Protein 7RWZ (pdb70)

Nearest PDB structures (foldseek):
  7rwz-assembly1_C  TM=9.671E-01  e=2.612E-45  Staphylococcus aureus
  6qyd-assembly1_1F  TM=5.974E-01  e=3.737E-08  Salasvirus phi29
  8e16-assembly1_I  TM=5.787E-01  e=1.849E-07  Mycobacterium virus Che8
  7bw6-assembly1_D  TM=6.977E-01  e=7.727E-03  Human alphaherpesvirus 3
  6cgr-assembly1_S  TM=7.219E-01  e=1.429E-02  Human alphaherpesvirus 1

B-factor: mean 77.83, std 9.09, range [55.02, 124.98]

Organism: Staphylococcus aureus (NCBI:txid1280)

Solvent-accessible surface area: 55203 Å² total; per-residue (Å²): 228,120,111,133,135,35,83,108,74,120,66,90,74,28,66,103,8,2,26,32,114,150,74,109,104,25,11,5,55,20,4,47,40,22,45,80,126,143,32,96,29,11,95,40,29,82,130,1,113,75,68,5,60,100,73,78,90,113,49,73,142,68,19,97,82,44,96,38,61,140,49,104,4,127,11,104,22,97,12,80,53,41,114,39,70,71,58,108,207,87,31,77,99,76,14,89,108,38,9,21,88,60,1,10,53,75,15,16,49,6,3,4,34,114,33,78,29,53,52,181,17,75,144,98,13,56,84,15,2,6,63,65,25,62,26,108,113,13,60,36,107,41,14,45,77,0,11,79,93,0,11,153,76,4,18,116,55,21,59,203,113,5,8,14,0,10,26,60,98,19,66,85,70,7,65,134,52,0,68,151,94,31,90,43,140,50,17,72,58,25,63,145,19,12,114,14,35,116,52,11,38,18,92,56,0,65,29,4,7,1,0,5,4,28,69,0,2,16,4,18,15,62,10,78,70,40,81,115,131,104,51,95,165,112,35,14,10,49,6,6,3,63,6,13,7,9,12,26,11,7,9,32,1,2,24,12,2,84,36,157,166,175,183,91,152,118,110,67,131,140,30,58,0,68,123,16,6,29,161,102,32,52,154,62,14,88,20,72,66,15,11,118,10,54,10,80,134,86,10,85,78,41,113,118,161,35,26,77,74,76,27,65,94,177,108,107,139,39,132,95,160,109,71,87,40,120,26,26,88,106,60,63,88,136,27,89,58,9,91,27,66,83,32,95,4,73,3,78,8,27,4,17,59,84,2,74,139,52,28,139,45,67,21,94,57,18,16,93,27,0,14,107,4,4,30,4,25,19,3,34,92,9,0,21,20,106,80,35,126,100,48,39,76,78,1,1,6,42,48,71,61,19,96,67,15,128,6,103,70,45,59,64,0,2,69,68,0,19,52,83,22,47,119,66,33,80,87,84,3,5,0,7,1,73,54,39,18,16,20,132,18,5,50,95,62,2,76,68,59,97,27,48,19,94,48,85,22,93,156,29,16,52,46,56,30,28,65,21,47,37,1,77,76,4,9,2,0,2,5,82,63,1,2,7,6,39,32,33,100,64,122,87,86,80,90,62,115,200,145,11,55,52,53,50,29,24,12,2,68,4,2,1,29,29,11,19,10,13,0,2,19,3,2,68,74,188,151,55,140,134,38,50,0,97,139,14,9,27,156,104,32,43,142,74,4,92,29,92,70,15,7,95,12,38,10,60,106,111,10,30,15,4,44,25,166,26,7,16,8,3,26,48,17,43,62,44,30,143,67,60,179,143,69,47,100,39,19,55,114,44,52,169,83,124,28,48,34,2,128,31,77,78,38,138,13,81,2,71,3,36,6,32,57,73,2,28,146,19,102,11,73,6,87,87,61,12,8,59,24,0,1,81,5,0,3,4,24,14,1,30,99,14,1,16,17,115,99,22,95,97,66,32,70,84,1,0,4,32,53,29,86,14,118,76,25,131,4,96,52,35,38,51,0,2,68,65,0,14,69,57,4,72,79,38,26,34,77,42,3,9,0,6,0,81,49,61,12,9,28,118,4,6,73,98,43,46,56,61,55,8,27,11,31,72,14,70,11,100,89,6,19,30,35,70,27,22,70,10,54,35,2,61,67,2,5,2,0,3,6,9,16,0,3,2,8,2,33,21,7,58,80,75,85,68,77,61,98,183,157,12,61,63,58,27,30,1,16,0,86,8,3,3,33,26,4,13,16,16,0,5,14,3,1,68,83,80,126,139,145,98,85,139,129,123,85,192,103,90,106,60,140,86,119,32,133,10,36,9,71,116,73,15,27,22,2,40,18,135,46,4,24,10,10,28,64,10,29,49,73,20,32,147,93,86,153,54,94,81,78,31,56,130,24,56,164,74,96,49,72,30,4,124,32,79,87,37,140,20,99,24,128,25,58,13,43,41,101,62,73,131,68,61,142,49,84,21,113,82,94,16,41,16,35,3,60,13,26,4,2,26,42,0,78,100,3,0,24,13,129,73,34,96,99,50,39,79,79,3,0,2,43,54,59,68,11,84,104,41,113,13,96,74,45,35,53,0,2,64,53,0,21,76,61,1,52,93,42,23,50,51,49,1,0,0,2,1,82,131,44,12,16,64,115,7,33,54,101,70,7,136,91,63,122,37,17,155,106,13,66,16,68,73,6,13,17,29,64,26,19,64,25,103,45,0,91,53,2,4,3,0,5,2,17,28,0,4,1,7,2,27,24,13,36,66,91,82,74,89,46,121,193,136,12,39,60,43,48,28,4,24,3,79,8,4,0,33,29,8,5,34,11,1,2,7,4,2,79,91

Sequence (1038 aa):
FNIQELPTARKEVFKELLVNRELPQTLRDVITITDDEHVESIPALSYIKDKLATNGIELSLNGSSKYFDRREGHIYTEVADSVVHGSDRTLDDLLKEIFINECVSYETTLLLDKNNASGLIDKDNQDLSLYNQGIKEVSNTSMYDGIKQAMKDIPQTFRRKVSVVMNTEHHDKLIKELAQMGLGTLAGDLTKLFNVSHVVVTDDAQDIFVGDFGHAIYAKYEPIMYNKKKQALKGVYQFALNYVFDIKIVPELLRIVKVKLLHALPTGNDSGGDKLLPKTLSKEIVSEPFAKNQLREKARLTNIKGLEIPRVSYTLDDDDFITDVETAKELKAKGDTVKFTTNKFKVFAAISDTVIHGSDVDLVNWVENALQSGLAAKERKDALAVSPKSGLEHMSFYNGSVKEVEGADMYDAIINALADLHEDYRDNATIYMRYADYVKIISVLSNGTTNFFDTPAEKVFGKPVVFTDAAVKPIVGDFNYFGINYDGTTYDTDKDVKKGEYLFVLTAWYDQQRTLDSAFRIAKAPTGNDSGGDKLLPKTLSKEIVSEPFAKNQLREKARLTNIKGLEIPRVSYTLDDDDFITDVETAKELKAKGDTVKFTTNKFKVFAAISDTVIHGSDVDLVNWVENALQSGLAAKERKDALAVSPKSGLEHMSFYNGSVKEVEGADMYDAIINALADLHEDYRDNATIYMRYADYVKIISVLSNGTTNFFDTPAEKVFGKPVVFTDAAVKPIVGDFNYFGINYDGTTYDTDKDVKKGEYLFVLTAWYDQQRTLDSAFRIAKAGDKLLPKTLSKEIVSEPFAKNQLREKARLTNIKGLEIPRVSYTLDDDDFITDVETAKELKAKGDTVKFTTNKFKVFAAISDTVIHGSDVDLVNWVENALQSGLAAKERKDALAVSPKSGLEHMSFYNGSVKEVEGADMYDAIINALADLHEDYRDNATIYMRYADYVKIISVLSNGTTNFFDTPAEKVFGKPVVFTDAAVKPIVGDFNYFGINYDGTTYDTDKDVKKGEYLFVLTAWYDQQRTLDSAFRIAKA

Radius of gyration: 44.96 Å; Cα contacts (8 Å, |Δi|>4): 1762; chains: 4; bounding box: 56×104×165 Å

Structure (mmCIF, N/CA/C/O backbone):
data_7RWZ
#
_entry.id   7RWZ
#
_cell.length_a   1.00
_cell.length_b   1.00
_cell.length_c   1.00
_cell.angle_alpha   90.00
_cell.angle_beta   90.00
_cell.angle_gamma   90.00
#
_symmetry.space_group_name_H-M   'P 1'
#
loop_
_entity.id
_entity.type
_entity.pdbx_description
1 polymer 'Cos capsid morphogenesis protein (Ccm)'
2 polymer 'Major capsid protein'
#
loop_
_atom_site.group_PDB
_atom_site.id
_atom_site.type_symbol
_atom_site.label_atom_id
_atom_site.label_alt_id
_atom_site.label_comp_id
_atom_site.label_asym_id
_atom_site.label_entity_id
_atom_site.label_seq_id
_atom_site.pdbx_PDB_ins_code
_atom_site.Cartn_x
_atom_site.Cartn_y
_atom_site.Cartn_z
_atom_site.occupancy
_atom_site.B_iso_or_equiv
_atom_site.auth_seq_id
_atom_site.auth_comp_id
_atom_site.auth_asym_id
_atom_site.auth_atom_id
_atom_site.pdbx_PDB_model_num
ATOM 1 N N . PHE A 1 96 ? 442.913 266.465 325.098 1.00 85.72 96 PHE A N 1
ATOM 2 C CA . PHE A 1 96 ? 444.153 266.055 325.739 1.00 85.72 96 PHE A CA 1
ATOM 3 C C . PHE A 1 96 ? 443.856 265.571 327.162 1.00 85.72 96 PHE A C 1
ATOM 4 O O . PHE A 1 96 ? 442.918 266.038 327.808 1.00 85.72 96 PHE A O 1
ATOM 20 N N . ASN A 1 97 ? 444.651 264.639 327.684 1.00 89.23 97 ASN A N 1
ATOM 21 C CA . ASN A 1 97 ? 444.351 264.027 328.992 1.00 89.23 97 ASN A CA 1
ATOM 22 C C . ASN A 1 97 ? 444.489 264.833 330.268 1.00 89.23 97 ASN A C 1
ATOM 23 O O . ASN A 1 97 ? 443.604 264.775 331.114 1.00 89.23 97 ASN A O 1
ATOM 34 N N . ILE A 1 98 ? 445.576 265.587 330.418 1.00 86.86 98 ILE A N 1
ATOM 35 C CA . ILE A 1 98 ? 445.837 266.282 331.682 1.00 86.86 98 ILE A CA 1
ATOM 36 C C . ILE A 1 98 ? 444.678 267.149 332.157 1.00 86.86 98 ILE A C 1
ATOM 37 O O . ILE A 1 98 ? 444.053 267.823 331.338 1.00 86.86 98 ILE A O 1
ATOM 53 N N . GLN A 1 99 ? 444.402 267.142 333.466 1.00 90.43 99 GLN A N 1
ATOM 54 C CA . GLN A 1 99 ? 443.336 267.953 334.044 1.00 90.43 99 GLN A CA 1
ATOM 55 C C . GLN A 1 99 ? 443.966 268.867 335.090 1.00 90.43 99 GLN A C 1
ATOM 56 O O . GLN A 1 99 ? 444.847 268.435 335.829 1.00 90.43 99 GLN A O 1
ATOM 70 N N . GLU A 1 100 ? 443.544 270.132 335.140 1.00 94.44 100 GLU A N 1
ATOM 71 C CA . GLU A 1 100 ? 444.100 271.059 336.109 1.00 94.44 100 GLU A CA 1
ATOM 72 C C . GLU A 1 100 ? 443.551 270.741 337.491 1.00 94.44 100 GLU A C 1
ATOM 73 O O . GLU A 1 100 ? 442.436 270.232 337.635 1.00 94.44 100 GLU A O 1
ATOM 85 N N . LEU A 1 101 ? 444.346 271.027 338.510 1.00 92.01 101 LEU A N 1
ATOM 86 C CA . LEU A 1 101 ? 443.831 270.958 339.865 1.00 92.01 101 LEU A CA 1
ATOM 87 C C . LEU A 1 101 ? 442.696 271.973 340.001 1.00 92.01 101 LEU A C 1
ATOM 88 O O . LEU A 1 101 ? 442.867 273.132 339.598 1.00 92.01 101 LEU A O 1
ATOM 104 N N . PRO A 1 102 ? 441.525 271.588 340.515 1.00 95.43 102 PRO A N 1
ATOM 105 C CA . PRO A 1 102 ? 440.451 272.576 340.665 1.00 95.43 102 PRO A CA 1
ATOM 106 C C . PRO A 1 102 ? 440.860 273.703 341.598 1.00 95.43 102 PRO A C 1
ATOM 107 O O . PRO A 1 102 ? 441.435 273.475 342.664 1.00 95.43 102 PRO A O 1
ATOM 118 N N . THR A 1 103 ? 440.566 274.930 341.170 1.00 96.22 103 THR A N 1
ATOM 119 C CA . THR A 1 103 ? 440.922 276.103 341.956 1.00 96.22 103 THR A CA 1
ATOM 120 C C . THR A 1 103 ? 440.287 276.063 343.338 1.00 96.22 103 THR A C 1
ATOM 121 O O . THR A 1 103 ? 440.907 276.491 344.316 1.00 96.22 103 THR A O 1
ATOM 132 N N . ALA A 1 104 ? 439.065 275.542 343.441 1.00 95.53 104 ALA A N 1
ATOM 133 C CA . ALA A 1 104 ? 438.387 275.467 344.729 1.00 95.53 104 ALA A CA 1
ATOM 134 C C . ALA A 1 104 ? 439.079 274.522 345.695 1.00 95.53 104 ALA A C 1
ATOM 135 O O . ALA A 1 104 ? 438.863 274.628 346.906 1.00 95.53 104 ALA A O 1
ATOM 142 N N . ARG A 1 105 ? 439.882 273.593 345.190 1.00 93.66 105 ARG A N 1
ATOM 143 C CA . ARG A 1 105 ? 440.701 272.745 346.039 1.00 93.66 105 ARG A CA 1
ATOM 144 C C . ARG A 1 105 ? 442.034 273.388 346.382 1.00 93.66 105 ARG A C 1
ATOM 145 O O . ARG A 1 105 ? 442.670 272.981 347.360 1.00 93.66 105 ARG A O 1
ATOM 166 N N . LYS A 1 106 ? 442.461 274.387 345.612 1.00 92.22 106 LYS A N 1
ATOM 167 C CA . LYS A 1 106 ? 443.791 274.949 345.799 1.00 92.22 106 LYS A CA 1
ATOM 168 C C . LYS A 1 106 ? 443.909 275.664 347.136 1.00 92.22 106 LYS A C 1
ATOM 169 O O . LYS A 1 106 ? 444.898 275.479 347.855 1.00 92.22 106 LYS A O 1
ATOM 188 N N . GLU A 1 107 ? 442.914 276.477 347.494 1.00 93.65 107 GLU A N 1
ATOM 189 C CA . GLU A 1 107 ? 443.035 277.288 348.700 1.00 93.65 107 GLU A CA 1
ATOM 190 C C . GLU A 1 107 ? 443.110 276.440 349.960 1.00 93.65 107 GLU A C 1
ATOM 191 O O . GLU A 1 107 ? 443.527 276.944 351.008 1.00 93.65 107 GLU A O 1
ATOM 203 N N . VAL A 1 108 ? 442.711 275.171 349.884 1.00 89.08 108 VAL A N 1
ATOM 204 C CA . VAL A 1 108 ? 442.994 274.245 350.969 1.00 89.08 108 VAL A CA 1
ATOM 205 C C . VAL A 1 108 ? 444.493 274.163 351.188 1.00 89.08 108 VAL A C 1
ATOM 206 O O . VAL A 1 108 ? 444.975 274.160 352.326 1.00 89.08 108 VAL A O 1
ATOM 219 N N . PHE A 1 109 ? 445.251 274.103 350.099 1.00 86.24 109 PHE A N 1
ATOM 220 C CA . PHE A 1 109 ? 446.693 273.967 350.183 1.00 86.24 109 PHE A CA 1
ATOM 221 C C . PHE A 1 109 ? 447.393 275.293 350.411 1.00 86.24 109 PHE A C 1
ATOM 222 O O . PHE A 1 109 ? 448.521 275.302 350.910 1.00 86.24 109 PHE A O 1
ATOM 239 N N . LYS A 1 110 ? 446.758 276.409 350.069 1.00 88.52 110 LYS A N 1
ATOM 240 C CA . LYS A 1 110 ? 447.387 277.701 350.306 1.00 88.52 110 LYS A CA 1
ATOM 241 C C . LYS A 1 110 ? 447.534 277.957 351.798 1.00 88.52 110 LYS A C 1
ATOM 242 O O . LYS A 1 110 ? 448.619 278.301 352.279 1.00 88.52 110 LYS A O 1
ATOM 261 N N . GLU A 1 111 ? 446.452 277.775 352.549 1.00 88.13 111 GLU A N 1
ATOM 262 C CA . GLU A 1 111 ? 446.533 277.863 353.999 1.00 88.13 111 GLU A CA 1
ATOM 263 C C . GLU A 1 111 ? 447.304 276.700 354.604 1.00 88.13 111 GLU A C 1
ATOM 264 O O . GLU A 1 111 ? 447.649 276.755 355.788 1.00 88.13 111 GLU A O 1
ATOM 276 N N . LEU A 1 112 ? 447.564 275.648 353.831 1.00 85.91 112 LEU A N 1
ATOM 277 C CA . LEU A 1 112 ? 448.322 274.514 354.333 1.00 85.91 112 LEU A CA 1
ATOM 278 C C . LEU A 1 112 ? 449.810 274.814 354.360 1.00 85.91 112 LEU A C 1
ATOM 279 O O . LEU A 1 112 ? 450.483 274.530 355.355 1.00 85.91 112 LEU A O 1
ATOM 295 N N . LEU A 1 113 ? 450.338 275.363 353.266 1.00 83.74 113 LEU A N 1
ATOM 296 C CA . LEU A 1 113 ? 451.762 275.661 353.187 1.00 83.74 113 LEU A CA 1
ATOM 297 C C . LEU A 1 113 ? 452.179 276.622 354.282 1.00 83.74 113 LEU A C 1
ATOM 298 O O . LEU A 1 113 ? 453.220 276.442 354.923 1.00 83.74 113 LEU A O 1
ATOM 314 N N . VAL A 1 114 ? 451.370 277.647 354.513 1.00 85.18 114 VAL A N 1
ATOM 315 C CA . VAL A 1 114 ? 451.674 278.682 355.488 1.00 85.18 114 VAL A CA 1
ATOM 316 C C . VAL A 1 114 ? 450.857 278.386 356.732 1.00 85.18 114 VAL A C 1
ATOM 317 O O . VAL A 1 114 ? 449.627 278.284 356.674 1.00 85.18 114 VAL A O 1
ATOM 330 N N . ASN A 1 115 ? 451.541 278.187 357.849 1.00 86.25 115 ASN A N 1
ATOM 331 C CA . ASN A 1 115 ? 450.838 277.952 359.093 1.00 86.25 115 ASN A CA 1
ATOM 332 C C . ASN A 1 115 ? 451.747 278.295 360.255 1.00 86.25 115 ASN A C 1
ATOM 333 O O . ASN A 1 115 ? 452.946 278.012 360.221 1.00 86.25 115 ASN A O 1
ATOM 344 N N . ARG A 1 116 ? 451.151 278.884 361.284 1.00 86.75 116 ARG A N 1
ATOM 345 C CA . ARG A 1 116 ? 451.858 279.337 362.467 1.00 86.75 116 ARG A CA 1
ATOM 346 C C . ARG A 1 116 ? 451.585 278.478 363.690 1.00 86.75 116 ARG A C 1
ATOM 347 O O . ARG A 1 116 ? 452.109 278.781 364.767 1.00 86.75 116 ARG A O 1
ATOM 368 N N . GLU A 1 117 ? 450.791 277.415 363.559 1.00 88.38 117 GLU A N 1
ATOM 369 C CA . GLU A 1 117 ? 450.314 276.689 364.728 1.00 88.38 117 GLU A CA 1
ATOM 370 C C . GLU A 1 117 ? 451.428 276.013 365.509 1.00 88.38 117 GLU A C 1
ATOM 371 O O . GLU A 1 117 ? 451.226 275.686 366.682 1.00 88.38 117 GLU A O 1
ATOM 383 N N . LEU A 1 118 ? 452.582 275.805 364.908 1.00 86.91 118 LEU A N 1
ATOM 384 C CA . LEU A 1 118 ? 453.580 275.006 365.589 1.00 86.91 118 LEU A CA 1
ATOM 385 C C . LEU A 1 118 ? 454.315 275.833 366.646 1.00 86.91 118 LEU A C 1
ATOM 386 O O . LEU A 1 118 ? 454.377 277.061 366.549 1.00 86.91 118 LEU A O 1
ATOM 402 N N . PRO A 1 119 ? 454.886 275.182 367.677 1.00 85.79 119 PRO A N 1
ATOM 403 C CA . PRO A 1 119 ? 455.487 275.944 368.780 1.00 85.79 119 PRO A CA 1
ATOM 404 C C . PRO A 1 119 ? 456.711 276.782 368.434 1.00 85.79 119 PRO A C 1
ATOM 405 O O . PRO A 1 119 ? 456.700 278.002 368.623 1.00 85.79 119 PRO A O 1
ATOM 416 N N . GLN A 1 120 ? 457.760 276.145 367.927 1.00 84.25 120 GLN A N 1
ATOM 417 C CA . GLN A 1 120 ? 459.112 276.702 367.922 1.00 84.25 120 GLN A CA 1
ATOM 418 C C . GLN A 1 120 ? 459.609 276.869 366.496 1.00 84.25 120 GLN A C 1
ATOM 419 O O . GLN A 1 120 ? 460.335 276.017 365.984 1.00 84.25 120 GLN A O 1
ATOM 433 N N . THR A 1 121 ? 459.251 277.981 365.864 1.00 83.98 121 THR A N 1
ATOM 434 C CA . THR A 1 121 ? 459.814 278.310 364.566 1.00 83.98 121 THR A CA 1
ATOM 435 C C . THR A 1 121 ? 459.880 279.814 364.402 1.00 83.98 121 THR A C 1
ATOM 436 O O . THR A 1 121 ? 459.165 280.565 365.072 1.00 83.98 121 THR A O 1
ATOM 447 N N . LEU A 1 122 ? 460.729 280.238 363.470 1.00 82.14 122 LEU A N 1
ATOM 448 C CA . LEU A 1 122 ? 460.774 281.631 363.068 1.00 82.14 122 LEU A CA 1
ATOM 449 C C . LEU A 1 122 ? 459.508 282.069 362.357 1.00 82.14 122 LEU A C 1
ATOM 450 O O . LEU A 1 122 ? 459.294 283.273 362.201 1.00 82.14 122 LEU A O 1
ATOM 466 N N . ARG A 1 123 ? 458.661 281.127 361.947 1.00 84.34 123 ARG A N 1
ATOM 467 C CA . ARG A 1 123 ? 457.375 281.464 361.363 1.00 84.34 123 ARG A CA 1
ATOM 468 C C . ARG A 1 123 ? 456.504 282.265 362.318 1.00 84.34 123 ARG A C 1
ATOM 469 O O . ARG A 1 123 ? 455.574 282.942 361.872 1.00 84.34 123 ARG A O 1
ATOM 490 N N . ASP A 1 124 ? 456.779 282.197 363.619 1.00 85.68 124 ASP A N 1
ATOM 491 C CA . ASP A 1 124 ? 456.063 283.028 364.576 1.00 85.68 124 ASP A CA 1
ATOM 492 C C . ASP A 1 124 ? 456.287 284.509 364.316 1.00 85.68 124 ASP A C 1
ATOM 493 O O . ASP A 1 124 ? 455.386 285.318 364.559 1.00 85.68 124 ASP A O 1
ATOM 502 N N . VAL A 1 125 ? 457.467 284.879 363.814 1.00 80.50 125 VAL A N 1
ATOM 503 C CA . VAL A 1 125 ? 457.889 286.269 363.782 1.00 80.50 125 VAL A CA 1
ATOM 504 C C . VAL A 1 125 ? 458.029 286.817 362.367 1.00 80.50 125 VAL A C 1
ATOM 505 O O . VAL A 1 125 ? 457.790 288.011 362.159 1.00 80.50 125 VAL A O 1
ATOM 518 N N . ILE A 1 126 ? 458.408 285.997 361.390 1.00 79.20 126 ILE A N 1
ATOM 519 C CA . ILE A 1 126 ? 458.716 286.526 360.069 1.00 79.20 126 ILE A CA 1
ATOM 520 C C . ILE A 1 126 ? 457.434 286.798 359.308 1.00 79.20 126 ILE A C 1
ATOM 521 O O . ILE A 1 126 ? 456.348 286.370 359.711 1.00 79.20 126 ILE A O 1
ATOM 537 N N . THR A 1 127 ? 457.568 287.501 358.198 1.00 79.41 127 THR A N 1
ATOM 538 C CA . THR A 1 127 ? 456.462 287.790 357.311 1.00 79.41 127 THR A CA 1
ATOM 539 C C . THR A 1 127 ? 456.430 286.762 356.195 1.00 79.41 127 THR A C 1
ATOM 540 O O . THR A 1 127 ? 457.473 286.310 355.717 1.00 79.41 127 THR A O 1
ATOM 551 N N . ILE A 1 128 ? 455.221 286.393 355.792 1.00 80.39 128 ILE A N 1
ATOM 552 C CA . ILE A 1 128 ? 454.980 285.461 354.702 1.00 80.39 128 ILE A CA 1
ATOM 553 C C . ILE A 1 128 ? 453.758 285.954 353.946 1.00 80.39 128 ILE A C 1
ATOM 554 O O . ILE A 1 128 ? 453.147 286.961 354.304 1.00 80.39 128 ILE A O 1
ATOM 570 N N . THR A 1 129 ? 453.389 285.231 352.904 1.00 82.48 129 THR A N 1
ATOM 571 C CA . THR A 1 129 ? 452.130 285.483 352.218 1.00 82.48 129 THR A CA 1
ATOM 572 C C . THR A 1 129 ? 451.824 284.299 351.318 1.00 82.48 129 THR A C 1
ATOM 573 O O . THR A 1 129 ? 452.497 283.265 351.358 1.00 82.48 129 THR A O 1
ATOM 584 N N . ASP A 1 130 ? 450.792 284.472 350.501 1.00 86.11 130 ASP A N 1
ATOM 585 C CA . ASP A 1 130 ? 450.471 283.528 349.442 1.00 86.11 130 ASP A CA 1
ATOM 586 C C . ASP A 1 130 ? 449.975 284.220 348.178 1.00 86.11 130 ASP A C 1
ATOM 587 O O . ASP A 1 130 ? 449.465 283.540 347.280 1.00 86.11 130 ASP A O 1
ATOM 596 N N . ASP A 1 131 ? 450.177 285.538 348.039 1.00 89.90 131 ASP A N 1
ATOM 597 C CA . ASP A 1 131 ? 449.625 286.292 346.903 1.00 89.90 131 ASP A CA 1
ATOM 598 C C . ASP A 1 131 ? 450.507 286.228 345.674 1.00 89.90 131 ASP A C 1
ATOM 599 O O . ASP A 1 131 ? 451.676 286.566 345.735 1.00 89.90 131 ASP A O 1
ATOM 608 N N . GLU A 1 132 ? 449.947 285.800 344.554 1.00 93.84 132 GLU A N 1
ATOM 609 C CA . GLU A 1 132 ? 450.708 285.728 343.315 1.00 93.84 132 GLU A CA 1
ATOM 610 C C . GLU A 1 132 ? 451.164 287.076 342.808 1.00 93.84 132 GLU A C 1
ATOM 611 O O . GLU A 1 132 ? 452.281 287.191 342.317 1.00 93.84 132 GLU A O 1
ATOM 623 N N . HIS A 1 133 ? 450.328 288.099 342.922 1.00 93.99 133 HIS A N 1
ATOM 624 C CA . HIS A 1 133 ? 450.663 289.396 342.321 1.00 93.99 133 HIS A CA 1
ATOM 625 C C . HIS A 1 133 ? 451.897 290.109 342.858 1.00 93.99 133 HIS A C 1
ATOM 626 O O . HIS A 1 133 ? 452.642 290.698 342.081 1.00 93.99 133 HIS A O 1
ATOM 640 N N . VAL A 1 134 ? 452.124 290.068 344.163 1.00 86.81 134 VAL A N 1
ATOM 641 C CA . VAL A 1 134 ? 453.241 290.824 344.733 1.00 86.81 134 VAL A CA 1
ATOM 642 C C . VAL A 1 134 ? 454.557 290.405 344.098 1.00 86.81 134 VAL A C 1
ATOM 643 O O . VAL A 1 134 ? 454.808 289.214 343.945 1.00 86.81 134 VAL A O 1
ATOM 656 N N . GLU A 1 135 ? 455.381 291.378 343.710 1.00 87.21 135 GLU A N 1
ATOM 657 C CA . GLU A 1 135 ? 456.665 291.088 343.062 1.00 87.21 135 GLU A CA 1
ATOM 658 C C . GLU A 1 135 ? 457.918 291.466 343.839 1.00 87.21 135 GLU A C 1
ATOM 659 O O . GLU A 1 135 ? 458.988 290.966 343.512 1.00 87.21 135 GLU A O 1
ATOM 671 N N . SER A 1 136 ? 457.812 292.320 344.850 1.00 83.14 136 SER A N 1
ATOM 672 C CA . SER A 1 136 ? 458.985 292.793 345.586 1.00 83.14 136 SER A CA 1
ATOM 673 C C . SER A 1 136 ? 458.564 293.080 346.998 1.00 83.14 136 SER A C 1
ATOM 674 O O . SER A 1 136 ? 457.370 293.120 347.271 1.00 83.14 136 SER A O 1
ATOM 682 N N . ILE A 1 137 ? 459.517 293.269 347.907 1.00 81.93 137 ILE A N 1
ATOM 683 C CA . ILE A 1 137 ? 459.144 293.440 349.302 1.00 81.93 137 ILE A CA 1
ATOM 684 C C . ILE A 1 137 ? 458.227 294.639 349.289 1.00 81.93 137 ILE A C 1
ATOM 685 O O . ILE A 1 137 ? 458.600 295.686 348.774 1.00 81.93 137 ILE A O 1
ATOM 701 N N . PRO A 1 138 ? 457.028 294.515 349.869 1.00 85.47 138 PRO A N 1
ATOM 702 C CA . PRO A 1 138 ? 456.129 295.663 349.743 1.00 85.47 138 PRO A CA 1
ATOM 703 C C . PRO A 1 138 ? 456.592 296.932 350.423 1.00 85.47 138 PRO A C 1
ATOM 704 O O . PRO A 1 138 ? 456.419 297.997 349.839 1.00 85.47 138 PRO A O 1
ATOM 715 N N . ALA A 1 139 ? 457.186 296.841 351.602 1.00 84.07 139 ALA A N 1
ATOM 716 C CA . ALA A 1 139 ? 457.524 298.038 352.376 1.00 84.07 139 ALA A CA 1
ATOM 717 C C . ALA A 1 139 ? 458.844 298.714 352.080 1.00 84.07 139 ALA A C 1
ATOM 718 O O . ALA A 1 139 ? 459.143 299.730 352.694 1.00 84.07 139 ALA A O 1
ATOM 725 N N . LEU A 1 140 ? 459.653 298.166 351.189 1.00 85.35 140 LEU A N 1
ATOM 726 C CA . LEU A 1 140 ? 460.990 298.731 350.962 1.00 85.35 140 LEU A CA 1
ATOM 727 C C . LEU A 1 140 ? 461.113 300.252 350.939 1.00 85.35 140 LEU A C 1
ATOM 728 O O . LEU A 1 140 ? 462.111 300.771 351.435 1.00 85.35 140 LEU A O 1
ATOM 744 N N . SER A 1 141 ? 460.143 300.985 350.393 1.00 85.98 141 SER A N 1
ATOM 745 C CA . SER A 1 141 ? 460.342 302.422 350.276 1.00 85.98 141 SER A CA 1
ATOM 746 C C . SER A 1 141 ? 460.324 303.094 351.640 1.00 85.98 141 SER A C 1
ATOM 747 O O . SER A 1 141 ? 461.204 303.904 351.951 1.00 85.98 141 SER A O 1
ATOM 755 N N . TYR A 1 142 ? 459.342 302.755 352.478 1.00 85.19 142 TYR A N 1
ATOM 756 C CA . TYR A 1 142 ? 459.263 303.344 353.808 1.00 85.19 142 TYR A CA 1
ATOM 757 C C . TYR A 1 142 ? 460.472 303.005 354.657 1.00 85.19 142 TYR A C 1
ATOM 758 O O . TYR A 1 142 ? 460.771 303.723 355.615 1.00 85.19 142 TYR A O 1
ATOM 776 N N . ILE A 1 143 ? 461.178 301.930 354.341 1.00 85.65 143 ILE A N 1
ATOM 777 C CA . ILE A 1 143 ? 462.330 301.554 355.142 1.00 85.65 143 ILE A CA 1
ATOM 778 C C . ILE A 1 143 ? 463.494 302.486 354.852 1.00 85.65 143 ILE A C 1
ATOM 779 O O . ILE A 1 143 ? 463.930 303.248 355.722 1.00 85.65 143 ILE A O 1
ATOM 795 N N . LYS A 1 144 ? 463.963 302.480 353.604 1.00 87.88 144 LYS A N 1
ATOM 796 C CA . LYS A 1 144 ? 465.269 303.044 353.288 1.00 87.88 144 LYS A CA 1
ATOM 797 C C . LYS A 1 144 ? 465.351 304.528 353.605 1.00 87.88 144 LYS A C 1
ATOM 798 O O . LYS A 1 144 ? 466.403 305.011 354.037 1.00 87.88 144 LYS A O 1
ATOM 817 N N . ASP A 1 145 ? 464.259 305.264 353.414 1.00 87.82 145 ASP A N 1
ATOM 818 C CA . ASP A 1 145 ? 464.290 306.684 353.735 1.00 87.82 145 ASP A CA 1
ATOM 819 C C . ASP A 1 145 ? 464.438 306.896 355.233 1.00 87.82 145 ASP A C 1
ATOM 820 O O . ASP A 1 145 ? 465.187 307.778 355.669 1.00 87.82 145 ASP A O 1
ATOM 829 N N . LYS A 1 146 ? 463.749 306.088 356.039 1.00 86.63 146 LYS A N 1
ATOM 830 C CA . LYS A 1 146 ? 463.899 306.200 357.482 1.00 86.63 146 LYS A CA 1
ATOM 831 C C . LYS A 1 146 ? 465.308 305.822 357.910 1.00 86.63 146 LYS A C 1
ATOM 832 O O . LYS A 1 146 ? 465.873 306.439 358.819 1.00 86.63 146 LYS A O 1
ATOM 851 N N . LEU A 1 147 ? 465.892 304.812 357.266 1.00 86.65 147 LEU A N 1
ATOM 852 C CA . LEU A 1 147 ? 467.293 304.508 357.518 1.00 86.65 147 LEU A CA 1
ATOM 853 C C . LEU A 1 147 ? 468.172 305.670 357.096 1.00 86.65 147 LEU A C 1
ATOM 854 O O . LEU A 1 147 ? 469.145 306.009 357.778 1.00 86.65 147 LEU A O 1
ATOM 870 N N . ALA A 1 148 ? 467.824 306.310 355.982 1.00 89.81 148 ALA A N 1
ATOM 871 C CA . ALA A 1 148 ? 468.601 307.435 355.490 1.00 89.81 148 ALA A CA 1
ATOM 872 C C . ALA A 1 148 ? 468.536 308.633 356.424 1.00 89.81 148 ALA A C 1
ATOM 873 O O . ALA A 1 148 ? 469.411 309.500 356.353 1.00 89.81 148 ALA A O 1
ATOM 880 N N . THR A 1 149 ? 467.517 308.707 357.285 1.00 90.33 149 THR A N 1
ATOM 881 C CA . THR A 1 149 ? 467.525 309.706 358.347 1.00 90.33 149 THR A CA 1
ATOM 882 C C . THR A 1 149 ? 468.770 309.561 359.199 1.00 90.33 149 THR A C 1
ATOM 883 O O . THR A 1 149 ? 469.370 310.554 359.625 1.00 90.33 149 THR A O 1
ATOM 894 N N . ASN A 1 150 ? 469.163 308.324 359.464 1.00 89.91 150 ASN A N 1
ATOM 895 C CA . ASN A 1 150 ? 470.447 308.017 360.055 1.00 89.91 150 ASN A CA 1
ATOM 896 C C . ASN A 1 150 ? 471.496 307.919 358.954 1.00 89.91 150 ASN A C 1
ATOM 897 O O . ASN A 1 150 ? 471.184 307.898 357.762 1.00 89.91 150 ASN A O 1
ATOM 908 N N . GLY A 1 151 ? 472.759 307.854 359.370 1.00 92.60 151 GLY A N 1
ATOM 909 C CA . GLY A 1 151 ? 473.839 307.756 358.406 1.00 92.60 151 GLY A CA 1
ATOM 910 C C . GLY A 1 151 ? 473.793 306.488 357.578 1.00 92.60 151 GLY A C 1
ATOM 911 O O . GLY A 1 151 ? 474.350 306.439 356.480 1.00 92.60 151 GLY A O 1
ATOM 915 N N . ILE A 1 152 ? 473.131 305.451 358.088 1.00 91.67 152 ILE A N 1
ATOM 916 C CA . ILE A 1 152 ? 473.051 304.185 357.381 1.00 91.67 152 ILE A CA 1
ATOM 917 C C . ILE A 1 152 ? 472.099 304.301 356.199 1.00 91.67 152 ILE A C 1
ATOM 918 O O . ILE A 1 152 ? 471.110 305.045 356.232 1.00 91.67 152 ILE A O 1
ATOM 934 N N . GLU A 1 153 ? 472.401 303.558 355.139 1.00 93.31 153 GLU A N 1
ATOM 935 C CA . GLU A 1 153 ? 471.405 303.255 354.124 1.00 93.31 153 GLU A CA 1
ATOM 936 C C . GLU A 1 153 ? 471.822 301.974 353.418 1.00 93.31 153 GLU A C 1
ATOM 937 O O . GLU A 1 153 ? 472.919 301.453 353.624 1.00 93.31 153 GLU A O 1
ATOM 949 N N . LEU A 1 154 ? 470.931 301.489 352.563 1.00 91.27 154 LEU A N 1
ATOM 950 C CA . LEU A 1 154 ? 471.011 300.115 352.095 1.00 91.27 154 LEU A CA 1
ATOM 951 C C . LEU A 1 154 ? 472.137 299.921 351.095 1.00 91.27 154 LEU A C 1
ATOM 952 O O . LEU A 1 154 ? 472.357 300.748 350.208 1.00 91.27 154 LEU A O 1
ATOM 968 N N . SER A 1 155 ? 472.846 298.813 351.253 1.00 95.24 155 SER A N 1
ATOM 969 C CA . SER A 1 155 ? 473.641 298.223 350.189 1.00 95.24 155 SER A CA 1
ATOM 970 C C . SER A 1 155 ? 472.835 297.092 349.567 1.00 95.24 155 SER A C 1
ATOM 971 O O . SER A 1 155 ? 472.202 296.306 350.278 1.00 95.24 155 SER A O 1
ATOM 979 N N . LEU A 1 156 ? 472.855 297.010 348.238 1.00 95.29 156 LEU A N 1
ATOM 980 C CA . LEU A 1 156 ? 472.052 296.013 347.531 1.00 95.29 156 LEU A CA 1
ATOM 981 C C . LEU A 1 156 ? 472.692 294.645 347.737 1.00 95.29 156 LEU A C 1
ATOM 982 O O . LEU A 1 156 ? 473.366 294.093 346.865 1.00 95.29 156 LEU A O 1
ATOM 998 N N . ASN A 1 157 ? 472.471 294.092 348.928 1.00 94.91 157 ASN A N 1
ATOM 999 C CA . ASN A 1 157 ? 472.949 292.753 349.243 1.00 94.91 157 ASN A CA 1
ATOM 1000 C C . ASN A 1 157 ? 472.144 291.680 348.526 1.00 94.91 157 ASN A C 1
ATOM 1001 O O . ASN A 1 157 ? 472.695 290.610 348.229 1.00 94.91 157 ASN A O 1
ATOM 1012 N N . GLY A 1 158 ? 470.875 291.940 348.257 1.00 95.30 158 GLY A N 1
ATOM 1013 C CA . GLY A 1 158 ? 470.094 291.147 347.337 1.00 95.30 158 GLY A CA 1
ATOM 1014 C C . GLY A 1 158 ? 470.036 291.847 345.989 1.00 95.30 158 GLY A C 1
ATOM 1015 O O . GLY A 1 158 ? 469.665 293.017 345.912 1.00 95.30 158 GLY A O 1
ATOM 1019 N N . SER A 1 159 ? 470.430 291.129 344.948 1.00 95.01 159 SER A N 1
ATOM 1020 C CA . SER A 1 159 ? 470.432 291.697 343.603 1.00 95.01 159 SER A CA 1
ATOM 1021 C C . SER A 1 159 ? 469.066 291.518 342.963 1.00 95.01 159 SER A C 1
ATOM 1022 O O . SER A 1 159 ? 468.464 290.441 343.058 1.00 95.01 159 SER A O 1
ATOM 1030 N N . SER A 1 160 ? 468.579 292.569 342.307 1.00 92.77 160 SER A N 1
ATOM 1031 C CA . SER A 1 160 ? 467.372 292.586 341.484 1.00 92.77 160 SER A CA 1
ATOM 1032 C C . SER A 1 160 ? 466.161 292.132 342.303 1.00 92.77 160 SER A C 1
ATOM 1033 O O . SER A 1 160 ? 465.646 291.024 342.150 1.00 92.77 160 SER A O 1
ATOM 1041 N N . LYS A 1 161 ? 465.763 293.029 343.210 1.00 88.77 161 LYS A N 1
ATOM 1042 C CA . LYS A 1 161 ? 464.731 292.831 344.229 1.00 88.77 161 LYS A CA 1
ATOM 1043 C C . LYS A 1 161 ? 463.547 291.991 343.771 1.00 88.77 161 LYS A C 1
ATOM 1044 O O . LYS A 1 161 ? 462.970 291.250 344.571 1.00 88.77 161 LYS A O 1
ATOM 1063 N N . TYR A 1 162 ? 463.157 292.137 342.508 1.00 86.16 162 TYR A N 1
ATOM 1064 C CA . TYR A 1 162 ? 462.131 291.287 341.925 1.00 86.16 162 TYR A CA 1
ATOM 1065 C C . TYR A 1 162 ? 462.463 289.820 342.142 1.00 86.16 162 TYR A C 1
ATOM 1066 O O . TYR A 1 162 ? 463.593 289.380 341.926 1.00 86.16 162 TYR A O 1
ATOM 1084 N N . PHE A 1 163 ? 461.463 289.069 342.581 1.00 83.29 163 PHE A N 1
ATOM 1085 C CA . PHE A 1 163 ? 461.675 287.705 343.021 1.00 83.29 163 PHE A CA 1
ATOM 1086 C C . PHE A 1 163 ? 462.077 286.801 341.866 1.00 83.29 163 PHE A C 1
ATOM 1087 O O . PHE A 1 163 ? 461.956 287.143 340.688 1.00 83.29 163 PHE A O 1
ATOM 1104 N N . ASP A 1 164 ? 462.568 285.623 342.238 1.00 85.73 164 ASP A N 1
ATOM 1105 C CA . ASP A 1 164 ? 462.840 284.535 341.319 1.00 85.73 164 ASP A CA 1
ATOM 1106 C C . ASP A 1 164 ? 462.155 283.286 341.846 1.00 85.73 164 ASP A C 1
ATOM 1107 O O . ASP A 1 164 ? 461.877 283.179 343.040 1.00 85.73 164 ASP A O 1
ATOM 1116 N N . ARG A 1 165 ? 461.880 282.348 340.949 1.00 81.77 165 ARG A N 1
ATOM 1117 C CA . ARG A 1 165 ? 461.059 281.186 341.265 1.00 81.77 165 ARG A CA 1
ATOM 1118 C C . ARG A 1 165 ? 461.943 279.972 341.517 1.00 81.77 165 ARG A C 1
ATOM 1119 O O . ARG A 1 165 ? 462.465 279.367 340.576 1.00 81.77 165 ARG A O 1
ATOM 1140 N N . ARG A 1 166 ? 462.097 279.615 342.786 1.00 83.99 166 ARG A N 1
ATOM 1141 C CA . ARG A 1 166 ? 462.835 278.435 343.202 1.00 83.99 166 ARG A CA 1
ATOM 1142 C C . ARG A 1 166 ? 461.864 277.327 343.584 1.00 83.99 166 ARG A C 1
ATOM 1143 O O . ARG A 1 166 ? 460.798 277.579 344.149 1.00 83.99 166 ARG A O 1
ATOM 1164 N N . GLU A 1 167 ? 462.266 276.091 343.315 1.00 82.42 167 GLU A N 1
ATOM 1165 C CA . GLU A 1 167 ? 461.362 274.952 343.357 1.00 82.42 167 GLU A CA 1
ATOM 1166 C C . GLU A 1 167 ? 461.416 274.238 344.699 1.00 82.42 167 GLU A C 1
ATOM 1167 O O . GLU A 1 167 ? 462.455 274.203 345.366 1.00 82.42 167 GLU A O 1
ATOM 1179 N N . GLY A 1 168 ? 460.287 273.646 345.066 1.00 79.67 168 GLY A N 1
ATOM 1180 C CA . GLY A 1 168 ? 460.199 272.835 346.265 1.00 79.67 168 GLY A CA 1
ATOM 1181 C C . GLY A 1 168 ? 459.440 271.564 345.970 1.00 79.67 168 GLY A C 1
ATOM 1182 O O . GLY A 1 168 ? 458.513 271.546 345.156 1.00 79.67 168 GLY A O 1
ATOM 1186 N N . HIS A 1 169 ? 459.847 270.489 346.647 1.00 76.38 169 HIS A N 1
ATOM 1187 C CA . HIS A 1 169 ? 459.352 269.159 346.335 1.00 76.38 169 HIS A CA 1
ATOM 1188 C C . HIS A 1 169 ? 459.141 268.344 347.598 1.00 76.38 169 HIS A C 1
ATOM 1189 O O . HIS A 1 169 ? 459.921 268.439 348.547 1.00 76.38 169 HIS A O 1
ATOM 1203 N N . ILE A 1 170 ? 458.091 267.525 347.576 1.00 77.18 170 ILE A N 1
ATOM 1204 C CA . ILE A 1 170 ? 457.712 266.648 348.674 1.00 77.18 170 ILE A CA 1
ATOM 1205 C C . ILE A 1 170 ? 457.467 265.256 348.109 1.00 77.18 170 ILE A C 1
ATOM 1206 O O . ILE A 1 170 ? 457.088 265.099 346.945 1.00 77.18 170 ILE A O 1
ATOM 1222 N N . TYR A 1 171 ? 457.691 264.239 348.937 1.00 74.66 171 TYR A N 1
ATOM 1223 C CA . TYR A 1 171 ? 457.375 262.871 348.555 1.00 74.66 171 TYR A CA 1
ATOM 1224 C C . TYR A 1 171 ? 457.109 262.043 349.797 1.00 74.66 171 TYR A C 1
ATOM 1225 O O . TYR A 1 171 ? 457.813 262.174 350.800 1.00 74.66 171 TYR A O 1
ATOM 1243 N N . THR A 1 172 ? 456.088 261.196 349.716 1.00 77.93 172 THR A N 1
ATOM 1244 C CA . THR A 1 172 ? 455.755 260.278 350.791 1.00 77.93 172 THR A CA 1
ATOM 1245 C C . THR A 1 172 ? 455.270 258.969 350.201 1.00 77.93 172 THR A C 1
ATOM 1246 O O . THR A 1 172 ? 454.947 258.877 349.015 1.00 77.93 172 THR A O 1
ATOM 1257 N N . GLU A 1 173 ? 455.210 257.957 351.059 1.00 76.83 173 GLU A N 1
ATOM 1258 C CA . GLU A 1 173 ? 454.622 256.668 350.721 1.00 76.83 173 GLU A CA 1
ATOM 1259 C C . GLU A 1 173 ? 453.773 256.221 351.896 1.00 76.83 173 GLU A C 1
ATOM 1260 O O . GLU A 1 173 ? 454.302 255.886 352.960 1.00 76.83 173 GLU A O 1
ATOM 1272 N N . VAL A 1 174 ? 452.455 256.232 351.707 1.00 79.52 174 VAL A N 1
ATOM 1273 C CA . VAL A 1 174 ? 451.565 255.670 352.703 1.00 79.52 174 VAL A CA 1
ATOM 1274 C C . VAL A 1 174 ? 451.865 254.187 352.839 1.00 79.52 174 VAL A C 1
ATOM 1275 O O . VAL A 1 174 ? 452.279 253.522 351.883 1.00 79.52 174 VAL A O 1
ATOM 1288 N N . ALA A 1 175 ? 451.654 253.664 354.043 1.00 82.29 175 ALA A N 1
ATOM 1289 C CA . ALA A 1 175 ? 452.026 252.286 354.326 1.00 82.29 175 ALA A CA 1
ATOM 1290 C C . ALA A 1 175 ? 451.208 251.306 353.499 1.00 82.29 175 ALA A C 1
ATOM 1291 O O . ALA A 1 175 ? 451.760 250.358 352.931 1.00 82.29 175 ALA A O 1
ATOM 1298 N N . ASP A 1 176 ? 449.897 251.511 353.417 1.00 82.95 176 ASP A N 1
ATOM 1299 C CA . ASP A 1 176 ? 449.032 250.529 352.780 1.00 82.95 176 ASP A CA 1
ATOM 1300 C C . ASP A 1 176 ? 447.630 251.110 352.670 1.00 82.95 176 ASP A C 1
ATOM 1301 O O . ASP A 1 176 ? 447.274 252.063 353.366 1.00 82.95 176 ASP A O 1
ATOM 1310 N N . SER A 1 177 ? 446.839 250.509 351.778 1.00 83.79 177 SER A N 1
ATOM 1311 C CA . SER A 1 177 ? 445.474 250.954 351.528 1.00 83.79 177 SER A CA 1
ATOM 1312 C C . SER A 1 177 ? 444.580 250.860 352.756 1.00 83.79 177 SER A C 1
ATOM 1313 O O . SER A 1 177 ? 443.526 251.506 352.782 1.00 83.79 177 SER A O 1
ATOM 1321 N N . VAL A 1 178 ? 444.957 250.061 353.758 1.00 86.11 178 VAL A N 1
ATOM 1322 C CA . VAL A 1 178 ? 444.153 249.966 354.972 1.00 86.11 178 VAL A CA 1
ATOM 1323 C C . VAL A 1 178 ? 444.031 251.334 355.621 1.00 86.11 178 VAL A C 1
ATOM 1324 O O . VAL A 1 178 ? 442.977 251.695 356.159 1.00 86.11 178 VAL A O 1
ATOM 1337 N N . VAL A 1 179 ? 445.103 252.120 355.568 1.00 84.24 179 VAL A N 1
ATOM 1338 C CA . VAL A 1 179 ? 445.031 253.505 356.004 1.00 84.24 179 VAL A CA 1
ATOM 1339 C C . VAL A 1 179 ? 444.061 254.268 355.119 1.00 84.24 179 VAL A C 1
ATOM 1340 O O . VAL A 1 179 ? 443.308 255.128 355.591 1.00 84.24 179 VAL A O 1
ATOM 1353 N N . HIS A 1 180 ? 444.059 253.959 353.825 1.00 84.92 180 HIS A N 1
ATOM 1354 C CA . HIS A 1 180 ? 443.167 254.624 352.891 1.00 84.92 180 HIS A CA 1
ATOM 1355 C C . HIS A 1 180 ? 441.765 254.031 352.881 1.00 84.92 180 HIS A C 1
ATOM 1356 O O . HIS A 1 180 ? 440.836 254.686 352.398 1.00 84.92 180 HIS A O 1
ATOM 1370 N N . GLY A 1 181 ? 441.586 252.815 353.397 1.00 87.57 181 GLY A N 1
ATOM 1371 C CA . GLY A 1 181 ? 440.246 252.273 353.519 1.00 87.57 181 GLY A CA 1
ATOM 1372 C C . GLY A 1 181 ? 439.335 253.142 354.365 1.00 87.57 181 GLY A C 1
ATOM 1373 O O . GLY A 1 181 ? 438.130 253.211 354.111 1.00 87.57 181 GLY A O 1
ATOM 1377 N N . SER A 1 182 ? 439.895 253.813 355.372 1.00 91.29 182 SER A N 1
ATOM 1378 C CA . SER A 1 182 ? 439.182 254.792 356.178 1.00 91.29 182 SER A CA 1
ATOM 1379 C C . SER A 1 182 ? 439.443 256.196 355.635 1.00 91.29 182 SER A C 1
ATOM 1380 O O . SER A 1 182 ? 440.154 256.382 354.645 1.00 91.29 182 SER A O 1
ATOM 1388 N N . ASP A 1 183 ? 438.860 257.196 356.302 1.00 93.10 183 ASP A N 1
ATOM 1389 C CA . ASP A 1 183 ? 438.828 258.566 355.794 1.00 93.10 183 ASP A CA 1
ATOM 1390 C C . ASP A 1 183 ? 439.527 259.559 356.712 1.00 93.10 183 ASP A C 1
ATOM 1391 O O . ASP A 1 183 ? 440.397 260.304 356.253 1.00 93.10 183 ASP A O 1
ATOM 1400 N N . ARG A 1 184 ? 439.166 259.611 357.991 1.00 92.96 184 ARG A N 1
ATOM 1401 C CA . ARG A 1 184 ? 439.575 260.737 358.822 1.00 92.96 184 ARG A CA 1
ATOM 1402 C C . ARG A 1 184 ? 441.050 260.661 359.176 1.00 92.96 184 ARG A C 1
ATOM 1403 O O . ARG A 1 184 ? 441.792 261.633 358.995 1.00 92.96 184 ARG A O 1
ATOM 1424 N N . THR A 1 185 ? 441.488 259.516 359.699 1.00 88.32 185 THR A N 1
ATOM 1425 C CA . THR A 1 185 ? 442.881 259.356 360.096 1.00 88.32 185 THR A CA 1
ATOM 1426 C C . THR A 1 185 ? 443.820 259.583 358.922 1.00 88.32 185 THR A C 1
ATOM 1427 O O . THR A 1 185 ? 444.954 260.036 359.110 1.00 88.32 185 THR A O 1
ATOM 1438 N N . LEU A 1 186 ? 443.368 259.270 357.711 1.00 87.32 186 LEU A N 1
ATOM 1439 C CA . LEU A 1 186 ? 444.118 259.626 356.516 1.00 87.32 186 LEU A CA 1
ATOM 1440 C C . LEU A 1 186 ? 444.325 261.133 356.446 1.00 87.32 186 LEU A C 1
ATOM 1441 O O . LEU A 1 186 ? 445.461 261.617 356.441 1.00 87.32 186 LEU A O 1
ATOM 1457 N N . ASP A 1 187 ? 443.225 261.886 356.411 1.00 88.63 187 ASP A N 1
ATOM 1458 C CA . ASP A 1 187 ? 443.290 263.309 356.101 1.00 88.63 187 ASP A CA 1
ATOM 1459 C C . ASP A 1 187 ? 444.152 264.058 357.103 1.00 88.63 187 ASP A C 1
ATOM 1460 O O . ASP A 1 187 ? 444.939 264.932 356.726 1.00 88.63 187 ASP A O 1
ATOM 1469 N N . ASP A 1 188 ? 444.033 263.719 358.382 1.00 89.29 188 ASP A N 1
ATOM 1470 C CA . ASP A 1 188 ? 444.842 264.384 359.386 1.00 89.29 188 ASP A CA 1
ATOM 1471 C C . ASP A 1 188 ? 446.289 263.937 359.335 1.00 89.29 188 ASP A C 1
ATOM 1472 O O . ASP A 1 188 ? 447.168 264.668 359.801 1.00 89.29 188 ASP A O 1
ATOM 1481 N N . LEU A 1 189 ? 446.561 262.759 358.784 1.00 83.18 189 LEU A N 1
ATOM 1482 C CA . LEU A 1 189 ? 447.939 262.303 358.699 1.00 83.18 189 LEU A CA 1
ATOM 1483 C C . LEU A 1 189 ? 448.732 263.143 357.713 1.00 83.18 189 LEU A C 1
ATOM 1484 O O . LEU A 1 189 ? 449.889 263.488 357.974 1.00 83.18 189 LEU A O 1
ATOM 1500 N N . LEU A 1 190 ? 448.129 263.474 356.574 1.00 82.67 190 LEU A N 1
ATOM 1501 C CA . LEU A 1 190 ? 448.853 264.198 355.539 1.00 82.67 190 LEU A CA 1
ATOM 1502 C C . LEU A 1 190 ? 449.250 265.582 356.024 1.00 82.67 190 LEU A C 1
ATOM 1503 O O . LEU A 1 190 ? 450.416 265.980 355.920 1.00 82.67 190 LEU A O 1
ATOM 1519 N N . LYS A 1 191 ? 448.289 266.323 356.568 1.00 84.68 191 LYS A N 1
ATOM 1520 C CA . LYS A 1 191 ? 448.555 267.682 357.009 1.00 84.68 191 LYS A CA 1
ATOM 1521 C C . LYS A 1 191 ? 449.592 267.718 358.114 1.00 84.68 191 LYS A C 1
ATOM 1522 O O . LYS A 1 191 ? 450.334 268.697 358.240 1.00 84.68 191 LYS A O 1
ATOM 1541 N N . GLU A 1 192 ? 449.670 266.660 358.912 1.00 85.54 192 GLU A N 1
ATOM 1542 C CA . GLU A 1 192 ? 450.736 266.558 359.894 1.00 85.54 192 GLU A CA 1
ATOM 1543 C C . GLU A 1 192 ? 452.099 266.500 359.226 1.00 85.54 192 GLU A C 1
ATOM 1544 O O . GLU A 1 192 ? 453.097 266.926 359.817 1.00 85.54 192 GLU A O 1
ATOM 1556 N N . ILE A 1 193 ? 452.165 265.988 358.000 1.00 82.08 193 ILE A N 1
ATOM 1557 C CA . ILE A 1 193 ? 453.439 265.740 357.341 1.00 82.08 193 ILE A CA 1
ATOM 1558 C C . ILE A 1 193 ? 453.922 267.014 356.679 1.00 82.08 193 ILE A C 1
ATOM 1559 O O . ILE A 1 193 ? 455.001 267.522 357.003 1.00 82.08 193 ILE A O 1
ATOM 1575 N N . PHE A 1 194 ? 453.130 267.507 355.726 1.00 81.24 194 PHE A N 1
ATOM 1576 C CA . PHE A 1 194 ? 453.552 268.606 354.866 1.00 81.24 194 PHE A CA 1
ATOM 1577 C C . PHE A 1 194 ? 453.996 269.804 355.683 1.00 81.24 194 PHE A C 1
ATOM 1578 O O . PHE A 1 194 ? 455.099 270.323 355.490 1.00 81.24 194 PHE A O 1
ATOM 1595 N N . ILE A 1 195 ? 453.106 270.256 356.569 1.00 83.96 195 ILE A N 1
ATOM 1596 C CA . ILE A 1 195 ? 453.414 271.424 357.352 1.00 83.96 195 ILE A CA 1
ATOM 1597 C C . ILE A 1 195 ? 454.769 271.166 357.958 1.00 83.96 195 ILE A C 1
ATOM 1598 O O . ILE A 1 195 ? 455.642 272.018 357.887 1.00 83.96 195 ILE A O 1
ATOM 1614 N N . ASN A 1 196 ? 454.970 269.989 358.530 1.00 83.65 196 ASN A N 1
ATOM 1615 C CA . ASN A 1 196 ? 456.234 269.739 359.193 1.00 83.65 196 ASN A CA 1
ATOM 1616 C C . ASN A 1 196 ? 457.394 269.795 358.202 1.00 83.65 196 ASN A C 1
ATOM 1617 O O . ASN A 1 196 ? 458.414 270.403 358.491 1.00 83.65 196 ASN A O 1
ATOM 1628 N N . GLU A 1 197 ? 457.243 269.181 357.036 1.00 84.10 197 GLU A N 1
ATOM 1629 C CA . GLU A 1 197 ? 458.303 269.203 356.029 1.00 84.10 197 GLU A CA 1
ATOM 1630 C C . GLU A 1 197 ? 458.577 270.572 355.429 1.00 84.10 197 GLU A C 1
ATOM 1631 O O . GLU A 1 197 ? 459.729 270.956 355.278 1.00 84.10 197 GLU A O 1
ATOM 1643 N N . CYS A 1 198 ? 457.531 271.309 355.076 1.00 87.45 198 CYS A N 1
ATOM 1644 C CA . CYS A 1 198 ? 457.701 272.621 354.464 1.00 87.45 198 CYS A CA 1
ATOM 1645 C C . CYS A 1 198 ? 458.348 273.551 355.436 1.00 87.45 198 CYS A C 1
ATOM 1646 O O . CYS A 1 198 ? 459.285 274.264 355.090 1.00 87.45 198 CYS A O 1
ATOM 1654 N N . VAL A 1 199 ? 457.868 273.531 356.668 1.00 82.54 199 VAL A N 1
ATOM 1655 C CA . VAL A 1 199 ? 458.381 274.452 357.650 1.00 82.54 199 VAL A CA 1
ATOM 1656 C C . VAL A 1 199 ? 459.828 274.135 357.923 1.00 82.54 199 VAL A C 1
ATOM 1657 O O . VAL A 1 199 ? 460.653 275.023 357.977 1.00 82.54 199 VAL A O 1
ATOM 1670 N N . SER A 1 200 ? 460.147 272.861 358.058 1.00 82.49 200 SER A N 1
ATOM 1671 C CA . SER A 1 200 ? 461.516 272.481 358.354 1.00 82.49 200 SER A CA 1
ATOM 1672 C C . SER A 1 200 ? 462.459 272.841 357.225 1.00 82.49 200 SER A C 1
ATOM 1673 O O . SER A 1 200 ? 463.559 273.283 357.471 1.00 82.49 200 SER A O 1
ATOM 1681 N N . TYR A 1 201 ? 462.043 272.659 355.985 1.00 84.25 201 TYR A N 1
ATOM 1682 C CA . TYR A 1 201 ? 462.954 272.897 354.872 1.00 84.25 201 TYR A CA 1
ATOM 1683 C C . TYR A 1 201 ? 463.433 274.351 354.741 1.00 84.25 201 TYR A C 1
ATOM 1684 O O . TYR A 1 201 ? 464.588 274.586 354.450 1.00 84.25 201 TYR A O 1
ATOM 1702 N N . GLU A 1 202 ? 462.573 275.333 354.928 1.00 82.45 202 GLU A N 1
ATOM 1703 C CA . GLU A 1 202 ? 463.046 276.697 354.786 1.00 82.45 202 GLU A CA 1
ATOM 1704 C C . GLU A 1 202 ? 463.989 276.969 355.929 1.00 82.45 202 GLU A C 1
ATOM 1705 O O . GLU A 1 202 ? 464.912 277.757 355.792 1.00 82.45 202 GLU A O 1
ATOM 1717 N N . THR A 1 203 ? 463.788 276.296 357.044 1.00 81.59 203 THR A N 1
ATOM 1718 C CA . THR A 1 203 ? 464.557 276.546 358.250 1.00 81.59 203 THR A CA 1
ATOM 1719 C C . THR A 1 203 ? 465.990 276.074 358.090 1.00 81.59 203 THR A C 1
ATOM 1720 O O . THR A 1 203 ? 466.914 276.675 358.647 1.00 81.59 203 THR A O 1
ATOM 1731 N N . THR A 1 204 ? 466.188 275.004 357.329 1.00 85.97 204 THR A N 1
ATOM 1732 C CA . THR A 1 204 ? 467.532 274.519 357.062 1.00 85.97 204 THR A CA 1
ATOM 1733 C C . THR A 1 204 ? 468.322 275.530 356.248 1.00 85.97 204 THR A C 1
ATOM 1734 O O . THR A 1 204 ? 469.505 275.765 356.516 1.00 85.97 204 THR A O 1
ATOM 1745 N N . LEU A 1 205 ? 467.676 276.143 355.257 1.00 85.80 205 LEU A N 1
ATOM 1746 C CA . LEU A 1 205 ? 468.373 277.052 354.360 1.00 85.80 205 LEU A CA 1
ATOM 1747 C C . LEU A 1 205 ? 468.904 278.271 355.090 1.00 85.80 205 LEU A C 1
ATOM 1748 O O . LEU A 1 205 ? 469.921 278.843 354.685 1.00 85.80 205 LEU A O 1
ATOM 1764 N N . LEU A 1 206 ? 468.239 278.681 356.164 1.00 82.83 206 LEU A N 1
ATOM 1765 C CA . LEU A 1 206 ? 468.562 279.940 356.816 1.00 82.83 206 LEU A CA 1
ATOM 1766 C C . LEU A 1 206 ? 469.634 279.766 357.886 1.00 82.83 206 LEU A C 1
ATOM 1767 O O . LEU A 1 206 ? 470.680 280.419 357.836 1.00 82.83 206 LEU A O 1
ATOM 1783 N N . LEU A 1 207 ? 469.405 278.867 358.836 1.00 82.88 207 LEU A N 1
ATOM 1784 C CA . LEU A 1 207 ? 470.186 278.853 360.063 1.00 82.88 207 LEU A CA 1
ATOM 1785 C C . LEU A 1 207 ? 471.357 277.886 360.052 1.00 82.88 207 LEU A C 1
ATOM 1786 O O . LEU A 1 207 ? 472.255 278.032 360.889 1.00 82.88 207 LEU A O 1
ATOM 1802 N N . ASP A 1 208 ? 471.374 276.910 359.153 1.00 89.57 208 ASP A N 1
ATOM 1803 C CA . ASP A 1 208 ? 472.307 275.802 359.295 1.00 89.57 208 ASP A CA 1
ATOM 1804 C C . ASP A 1 208 ? 473.753 276.252 359.154 1.00 89.57 208 ASP A C 1
ATOM 1805 O O . ASP A 1 208 ? 474.074 277.207 358.444 1.00 89.57 208 ASP A O 1
ATOM 1814 N N . LYS A 1 209 ? 474.629 275.524 359.842 1.00 91.81 209 LYS A N 1
ATOM 1815 C CA . LYS A 1 209 ? 476.070 275.625 359.676 1.00 91.81 209 LYS A CA 1
ATOM 1816 C C . LYS A 1 209 ? 476.551 274.992 358.375 1.00 91.81 209 LYS A C 1
ATOM 1817 O O . LYS A 1 209 ? 477.747 275.053 358.073 1.00 91.81 209 LYS A O 1
ATOM 1836 N N . ASN A 1 210 ? 475.639 274.419 357.581 1.00 97.25 210 ASN A N 1
ATOM 1837 C CA . ASN A 1 210 ? 475.976 273.896 356.262 1.00 97.25 210 ASN A CA 1
ATOM 1838 C C . ASN A 1 210 ? 476.668 274.939 355.397 1.00 97.25 210 ASN A C 1
ATOM 1839 O O . ASN A 1 210 ? 477.375 274.571 354.450 1.00 97.25 210 ASN A O 1
ATOM 1850 N N . ASN A 1 211 ? 476.396 276.221 355.657 1.00 98.72 211 ASN A N 1
ATOM 1851 C CA . ASN A 1 211 ? 477.169 277.389 355.212 1.00 98.72 211 ASN A CA 1
ATOM 1852 C C . ASN A 1 211 ? 477.597 277.313 353.752 1.00 98.72 211 ASN A C 1
ATOM 1853 O O . ASN A 1 211 ? 478.779 277.236 353.414 1.00 98.72 211 ASN A O 1
ATOM 1864 N N . ALA A 1 212 ? 476.592 277.322 352.881 1.00 97.00 212 ALA A N 1
ATOM 1865 C CA . ALA A 1 212 ? 476.808 277.634 351.476 1.00 97.00 212 ALA A CA 1
ATOM 1866 C C . ALA A 1 212 ? 477.509 276.486 350.743 1.00 97.00 212 ALA A C 1
ATOM 1867 O O . ALA A 1 212 ? 478.327 276.711 349.848 1.00 97.00 212 ALA A O 1
ATOM 1874 N N . SER A 1 213 ? 477.189 275.249 351.122 1.00 100.47 213 SER A N 1
ATOM 1875 C CA . SER A 1 213 ? 477.750 274.050 350.493 1.00 100.47 213 SER A CA 1
ATOM 1876 C C . SER A 1 213 ? 477.002 272.831 351.025 1.00 100.47 213 SER A C 1
ATOM 1877 O O . SER A 1 213 ? 476.012 272.960 351.756 1.00 100.47 213 SER A O 1
ATOM 1885 N N . GLY A 1 214 ? 477.473 271.644 350.640 1.00 101.42 214 GLY A N 1
ATOM 1886 C CA . GLY A 1 214 ? 477.134 270.345 351.206 1.00 101.42 214 GLY A CA 1
ATOM 1887 C C . GLY A 1 214 ? 475.696 269.930 350.962 1.00 101.42 214 GLY A C 1
ATOM 1888 O O . GLY A 1 214 ? 475.221 269.907 349.822 1.00 101.42 214 GLY A O 1
ATOM 1892 N N . LEU A 1 215 ? 475.000 269.575 352.051 1.00 102.31 215 LEU A N 1
ATOM 1893 C CA . LEU A 1 215 ? 473.680 268.953 351.942 1.00 102.31 215 LEU A CA 1
ATOM 1894 C C . LEU A 1 215 ? 472.697 269.857 351.219 1.00 102.31 215 LEU A C 1
ATOM 1895 O O . LEU A 1 215 ? 471.959 269.408 350.334 1.00 102.31 215 LEU A O 1
ATOM 1911 N N . ILE A 1 216 ? 472.649 271.130 351.603 1.00 96.32 216 ILE A N 1
ATOM 1912 C CA . ILE A 1 216 ? 471.791 272.070 350.903 1.00 96.32 216 ILE A CA 1
ATOM 1913 C C . ILE A 1 216 ? 472.274 272.185 349.467 1.00 96.32 216 ILE A C 1
ATOM 1914 O O . ILE A 1 216 ? 473.482 272.285 349.209 1.00 96.32 216 ILE A O 1
ATOM 1930 N N . ASP A 1 217 ? 471.338 272.106 348.529 1.00 98.57 217 ASP A N 1
ATOM 1931 C CA . ASP A 1 217 ? 471.691 272.155 347.122 1.00 98.57 217 ASP A CA 1
ATOM 1932 C C . ASP A 1 217 ? 472.413 273.455 346.810 1.00 98.57 217 ASP A C 1
ATOM 1933 O O . ASP A 1 217 ? 472.178 274.491 347.438 1.00 98.57 217 ASP A O 1
ATOM 1942 N N . LYS A 1 218 ? 473.310 273.393 345.832 1.00 97.08 218 LYS A N 1
ATOM 1943 C CA . LYS A 1 218 ? 473.980 274.604 345.400 1.00 97.08 218 LYS A CA 1
ATOM 1944 C C . LYS A 1 218 ? 473.014 275.591 344.754 1.00 97.08 218 LYS A C 1
ATOM 1945 O O . LYS A 1 218 ? 473.348 276.774 344.632 1.00 97.08 218 LYS A O 1
ATOM 1964 N N . ASP A 1 219 ? 471.829 275.130 344.353 1.00 98.32 219 ASP A N 1
ATOM 1965 C CA . ASP A 1 219 ? 470.787 276.025 343.868 1.00 98.32 219 ASP A CA 1
ATOM 1966 C C . ASP A 1 219 ? 470.176 276.854 344.996 1.00 98.32 219 ASP A C 1
ATOM 1967 O O . ASP A 1 219 ? 469.537 277.878 344.730 1.00 98.32 219 ASP A O 1
ATOM 1976 N N . ASN A 1 220 ? 470.345 276.424 346.246 1.00 92.16 220 ASN A N 1
ATOM 1977 C CA . ASN A 1 220 ? 469.698 277.010 347.414 1.00 92.16 220 ASN A CA 1
ATOM 1978 C C . ASN A 1 220 ? 470.746 277.357 348.459 1.00 92.16 220 ASN A C 1
ATOM 1979 O O . ASN A 1 220 ? 470.666 276.969 349.622 1.00 92.16 220 ASN A O 1
ATOM 1990 N N . GLN A 1 221 ? 471.737 278.109 348.012 1.00 94.50 221 GLN A N 1
ATOM 1991 C CA . GLN A 1 221 ? 473.078 278.110 348.558 1.00 94.50 221 GLN A CA 1
ATOM 1992 C C . GLN A 1 221 ? 473.555 279.491 348.960 1.00 94.50 221 GLN A C 1
ATOM 1993 O O . GLN A 1 221 ? 474.523 279.602 349.719 1.00 94.50 221 GLN A O 1
ATOM 2007 N N . ASP A 1 222 ? 472.901 280.538 348.457 1.00 90.91 222 ASP A N 1
ATOM 2008 C CA . ASP A 1 222 ? 473.177 281.899 348.885 1.00 90.91 222 ASP A CA 1
ATOM 2009 C C . ASP A 1 222 ? 472.499 282.223 350.206 1.00 90.91 222 ASP A C 1
ATOM 2010 O O . ASP A 1 222 ? 473.060 282.956 351.028 1.00 90.91 222 ASP A O 1
ATOM 2019 N N . LEU A 1 223 ? 471.312 281.677 350.434 1.00 83.83 223 LEU A N 1
ATOM 2020 C CA . LEU A 1 223 ? 470.370 282.220 351.400 1.00 83.83 223 LEU A CA 1
ATOM 2021 C C . LEU A 1 223 ? 470.732 281.942 352.848 1.00 83.83 223 LEU A C 1
ATOM 2022 O O . LEU A 1 223 ? 469.924 282.243 353.730 1.00 83.83 223 LEU A O 1
ATOM 2038 N N . SER A 1 224 ? 471.902 281.392 353.133 1.00 86.38 224 SER A N 1
ATOM 2039 C CA . SER A 1 224 ? 472.311 281.254 354.518 1.00 86.38 224 SER A CA 1
ATOM 2040 C C . SER A 1 224 ? 472.656 282.617 355.092 1.00 86.38 224 SER A C 1
ATOM 2041 O O . SER A 1 224 ? 473.331 283.428 354.453 1.00 86.38 224 SER A O 1
ATOM 2049 N N . LEU A 1 225 ? 472.187 282.863 356.309 1.00 83.91 225 LEU A N 1
ATOM 2050 C CA . LEU A 1 225 ? 472.383 284.167 356.923 1.00 83.91 225 LEU A CA 1
ATOM 2051 C C . LEU A 1 225 ? 473.852 284.411 357.219 1.00 83.91 225 LEU A C 1
ATOM 2052 O O . LEU A 1 225 ? 474.334 285.544 357.112 1.00 83.91 225 LEU A O 1
ATOM 2068 N N . TYR A 1 226 ? 474.578 283.359 357.594 1.00 83.01 226 TYR A N 1
ATOM 2069 C CA . TYR A 1 226 ? 476.023 283.466 357.731 1.00 83.01 226 TYR A CA 1
ATOM 2070 C C . TYR A 1 226 ? 476.660 283.906 356.423 1.00 83.01 226 TYR A C 1
ATOM 2071 O O . TYR A 1 226 ? 477.637 284.661 356.416 1.00 83.01 226 TYR A O 1
ATOM 2089 N N . ASN A 1 227 ? 476.112 283.440 355.306 1.00 87.52 227 ASN A N 1
ATOM 2090 C CA . ASN A 1 227 ? 476.596 283.779 353.978 1.00 87.52 227 ASN A CA 1
ATOM 2091 C C . ASN A 1 227 ? 476.084 285.128 353.487 1.00 87.52 227 ASN A C 1
ATOM 2092 O O . ASN A 1 227 ? 476.499 285.580 352.414 1.00 87.52 227 ASN A O 1
ATOM 2103 N N . GLN A 1 228 ? 475.203 285.784 354.236 1.00 84.35 228 GLN A N 1
ATOM 2104 C CA . GLN A 1 228 ? 474.554 286.998 353.766 1.00 84.35 228 GLN A CA 1
ATOM 2105 C C . GLN A 1 228 ? 475.355 288.258 354.063 1.00 84.35 228 GLN A C 1
ATOM 2106 O O . GLN A 1 228 ? 475.209 289.250 353.343 1.00 84.35 228 GLN A O 1
ATOM 2120 N N . GLY A 1 229 ? 476.178 288.251 355.109 1.00 84.36 229 GLY A N 1
ATOM 2121 C CA . GLY A 1 229 ? 477.079 289.357 355.379 1.00 84.36 229 GLY A CA 1
ATOM 2122 C C . GLY A 1 229 ? 476.664 290.286 356.501 1.00 84.36 229 GLY A C 1
ATOM 2123 O O . GLY A 1 229 ? 476.738 291.508 356.354 1.00 84.36 229 GLY A O 1
ATOM 2127 N N . ILE A 1 230 ? 476.230 289.723 357.621 1.00 81.63 230 ILE A N 1
ATOM 2128 C CA . ILE A 1 230 ? 475.863 290.511 358.792 1.00 81.63 230 ILE A CA 1
ATOM 2129 C C . ILE A 1 230 ? 477.107 290.757 359.636 1.00 81.63 230 ILE A C 1
ATOM 2130 O O . ILE A 1 230 ? 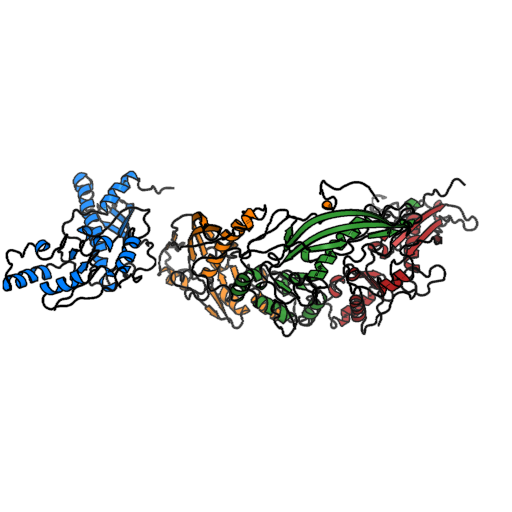478.024 289.930 359.686 1.00 81.63 230 ILE A O 1
ATOM 2146 N N . LYS A 1 231 ? 477.133 291.898 360.317 1.00 80.81 231 LYS A N 1
ATOM 2147 C CA . LYS A 1 231 ? 478.244 292.252 361.186 1.00 80.81 231 LYS A CA 1
ATOM 2148 C C . LYS A 1 231 ? 478.045 291.651 362.566 1.00 80.81 231 LYS A C 1
ATOM 2149 O O . LYS A 1 231 ? 476.915 291.497 363.032 1.00 80.81 231 LYS A O 1
ATOM 2168 N N . GLU A 1 232 ? 479.154 291.340 363.221 1.00 84.30 232 GLU A N 1
ATOM 2169 C CA . GLU A 1 232 ? 479.129 290.648 364.497 1.00 84.30 232 GLU A CA 1
ATOM 2170 C C . GLU A 1 232 ? 479.182 291.626 365.657 1.00 84.30 232 GLU A C 1
ATOM 2171 O O . GLU A 1 232 ? 479.644 292.762 365.529 1.00 84.30 232 GLU A O 1
ATOM 2183 N N . VAL A 1 233 ? 478.693 291.159 366.796 1.00 83.74 233 VAL A N 1
ATOM 2184 C CA . VAL A 1 233 ? 478.895 291.796 368.087 1.00 83.74 233 VAL A CA 1
ATOM 2185 C C . VAL A 1 233 ? 479.527 290.756 368.995 1.00 83.74 233 VAL A C 1
ATOM 2186 O O . VAL A 1 233 ? 479.294 289.553 368.840 1.00 83.74 233 VAL A O 1
ATOM 2199 N N . SER A 1 234 ? 480.336 291.220 369.940 1.00 87.58 234 SER A N 1
ATOM 2200 C CA . SER A 1 234 ? 481.059 290.328 370.829 1.00 87.58 234 SER A CA 1
ATOM 2201 C C . SER A 1 234 ? 481.129 290.922 372.223 1.00 87.58 234 SER A C 1
ATOM 2202 O O . SER A 1 234 ? 481.177 292.141 372.399 1.00 87.58 234 SER A O 1
ATOM 2210 N N . ASN A 1 235 ? 481.139 290.034 373.209 1.00 87.61 235 ASN A N 1
ATOM 2211 C CA . ASN A 1 235 ? 481.244 290.392 374.613 1.00 87.61 235 ASN A CA 1
ATOM 2212 C C . ASN A 1 235 ? 481.365 289.104 375.407 1.00 87.61 235 ASN A C 1
ATOM 2213 O O . ASN A 1 235 ? 480.930 288.038 374.963 1.00 87.61 235 ASN A O 1
ATOM 2224 N N . THR A 1 236 ? 481.964 289.217 376.588 1.00 86.92 236 THR A N 1
ATOM 2225 C CA . THR A 1 236 ? 482.097 288.063 377.467 1.00 86.92 236 THR A CA 1
ATOM 2226 C C . THR A 1 236 ? 480.754 287.698 378.079 1.00 86.92 236 THR A C 1
ATOM 2227 O O . THR A 1 236 ? 480.276 286.567 377.939 1.00 86.92 236 THR A O 1
ATOM 2238 N N . SER A 1 237 ? 480.130 288.651 378.761 1.00 88.62 237 SER A N 1
ATOM 2239 C CA . SER A 1 237 ? 478.818 288.432 379.347 1.00 88.62 237 SER A CA 1
ATOM 2240 C C . SER A 1 237 ? 477.756 288.489 378.262 1.00 88.62 237 SER A C 1
ATOM 2241 O O . SER A 1 237 ? 477.648 289.481 377.535 1.00 88.62 237 SER A O 1
ATOM 2249 N N . MET A 1 238 ? 476.968 287.424 378.160 1.00 86.99 238 MET A N 1
ATOM 2250 C CA . MET A 1 238 ? 475.927 287.374 377.148 1.00 86.99 238 MET A CA 1
ATOM 2251 C C . MET A 1 238 ? 474.781 288.311 377.481 1.00 86.99 238 MET A C 1
ATOM 2252 O O . MET A 1 238 ? 474.142 288.853 376.573 1.00 86.99 238 MET A O 1
ATOM 2266 N N . TYR A 1 239 ? 474.510 288.511 378.768 1.00 87.03 239 TYR A N 1
ATOM 2267 C CA . TYR A 1 239 ? 473.497 289.472 379.178 1.00 87.03 239 TYR A CA 1
ATOM 2268 C C . TYR A 1 239 ? 473.866 290.871 378.717 1.00 87.03 239 TYR A C 1
ATOM 2269 O O . TYR A 1 239 ? 473.109 291.532 377.999 1.00 87.03 239 TYR A O 1
ATOM 2287 N N . ASP A 1 240 ? 475.044 291.337 379.125 1.00 89.91 240 ASP A N 1
ATOM 2288 C CA . ASP A 1 240 ? 475.538 292.625 378.660 1.00 89.91 240 AS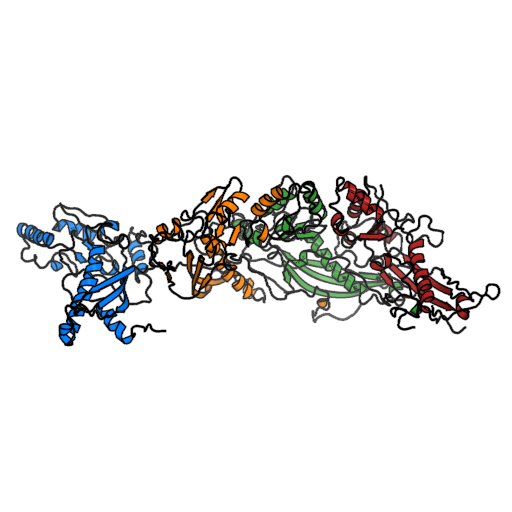P A CA 1
ATOM 2289 C C . ASP A 1 240 ? 475.743 292.625 377.153 1.00 89.91 240 ASP A C 1
ATOM 2290 O O . ASP A 1 240 ? 475.652 293.679 376.514 1.00 89.91 240 ASP A O 1
ATOM 2299 N N . GLY A 1 241 ? 475.999 291.454 376.570 1.00 87.33 241 GLY A N 1
ATOM 2300 C CA . GLY A 1 241 ? 476.377 291.399 375.169 1.00 87.33 241 GLY A CA 1
ATOM 2301 C C . GLY A 1 241 ? 475.294 291.908 374.245 1.00 87.33 241 GLY A C 1
ATOM 2302 O O . GLY A 1 241 ? 475.566 292.657 373.304 1.00 87.33 241 GLY A O 1
ATOM 2306 N N . ILE A 1 242 ? 474.044 291.533 374.515 1.00 84.84 242 ILE A N 1
ATOM 2307 C CA . ILE A 1 242 ? 472.987 291.783 373.545 1.00 84.84 242 ILE A CA 1
ATOM 2308 C C . ILE A 1 242 ? 472.311 293.127 373.768 1.00 84.84 242 ILE A C 1
ATOM 2309 O O . ILE A 1 242 ? 471.652 293.635 372.853 1.00 84.84 242 ILE A O 1
ATOM 2325 N N . LYS A 1 243 ? 472.453 293.720 374.953 1.00 84.90 243 LYS A N 1
ATOM 2326 C CA . LYS A 1 243 ? 472.093 295.124 375.111 1.00 84.90 243 LYS A CA 1
ATOM 2327 C C . LYS A 1 243 ? 472.844 295.977 374.106 1.00 84.90 243 LYS A C 1
ATOM 2328 O O . LYS A 1 243 ? 472.274 296.883 373.486 1.00 84.90 243 LYS A O 1
ATOM 2347 N N . GLN A 1 244 ? 474.129 295.683 373.926 1.00 86.45 244 GLN A N 1
ATOM 2348 C CA . GLN A 1 244 ? 474.947 296.401 372.964 1.00 86.45 244 GLN A CA 1
ATOM 2349 C C . GLN A 1 244 ? 474.417 296.236 371.547 1.00 86.45 244 GLN A C 1
ATOM 2350 O O . GLN A 1 244 ? 474.581 297.135 370.716 1.00 86.45 244 GLN A O 1
ATOM 2364 N N . ALA A 1 245 ? 473.767 295.110 371.261 1.00 83.75 245 ALA A N 1
ATOM 2365 C CA . ALA A 1 245 ? 473.356 294.784 369.904 1.00 83.75 245 ALA A CA 1
ATOM 2366 C C . ALA A 1 245 ? 471.925 295.188 369.608 1.00 83.75 245 ALA A C 1
ATOM 2367 O O . ALA A 1 245 ? 471.608 295.512 368.460 1.00 83.75 245 ALA A O 1
ATOM 2374 N N . MET A 1 246 ? 471.051 295.178 370.615 1.00 84.89 246 MET A N 1
ATOM 2375 C CA . MET A 1 246 ? 469.709 295.712 370.423 1.00 84.89 246 MET A CA 1
ATOM 2376 C C . MET A 1 246 ? 469.739 297.211 370.186 1.00 84.89 246 MET A C 1
ATOM 2377 O O . MET A 1 246 ? 468.790 297.777 369.634 1.00 84.89 246 MET A O 1
ATOM 2391 N N . LYS A 1 247 ? 470.824 297.858 370.584 1.00 84.42 247 LYS A N 1
ATOM 2392 C CA . LYS A 1 247 ? 470.879 299.292 370.758 1.00 84.42 247 LYS A CA 1
ATOM 2393 C C . LYS A 1 247 ? 471.652 299.978 369.648 1.00 84.42 247 LYS A C 1
ATOM 2394 O O . LYS A 1 247 ? 471.499 301.188 369.457 1.00 84.42 247 LYS A O 1
ATOM 2413 N N . ASP A 1 248 ? 472.475 299.230 368.914 1.00 82.70 248 ASP A N 1
ATOM 2414 C CA . ASP A 1 248 ? 473.007 299.701 367.646 1.00 82.70 248 ASP A CA 1
ATOM 2415 C C . ASP A 1 248 ? 471.977 299.641 366.529 1.00 82.70 248 ASP A C 1
ATOM 2416 O O . ASP A 1 248 ? 472.234 300.172 365.444 1.00 82.70 248 ASP A O 1
ATOM 2425 N N . ILE A 1 249 ? 470.838 298.999 366.759 1.00 82.08 249 ILE A N 1
ATOM 2426 C CA . ILE A 1 249 ? 469.745 298.963 365.795 1.00 82.08 249 ILE A CA 1
ATOM 2427 C C . ILE A 1 249 ? 469.273 300.399 365.601 1.00 82.08 249 ILE A C 1
ATOM 2428 O O . ILE A 1 249 ? 469.430 301.218 366.518 1.00 82.08 249 ILE A O 1
ATOM 2444 N N . PRO A 1 250 ? 468.713 300.765 364.450 1.00 82.40 250 PRO A N 1
ATOM 2445 C CA . PRO A 1 250 ? 468.077 302.078 364.354 1.00 82.40 250 PRO A CA 1
ATOM 2446 C C . PRO A 1 250 ? 466.911 302.187 365.319 1.00 82.40 250 PRO A C 1
ATOM 2447 O O . PRO A 1 250 ? 466.076 301.287 365.422 1.00 82.40 250 PRO A O 1
ATOM 2458 N N . GLN A 1 251 ? 466.855 303.313 366.023 1.00 85.48 251 GLN A N 1
ATOM 2459 C CA . GLN A 1 251 ? 465.837 303.505 367.043 1.00 85.48 251 GLN A CA 1
ATOM 2460 C C . GLN A 1 251 ? 464.434 303.602 366.467 1.00 85.48 251 GLN A C 1
ATOM 2461 O O . GLN A 1 251 ? 463.465 303.501 367.227 1.00 85.48 251 GLN A O 1
ATOM 2475 N N . THR A 1 252 ? 464.299 303.791 365.157 1.00 83.82 252 THR A N 1
ATOM 2476 C CA . THR A 1 252 ? 462.978 303.806 364.547 1.00 83.82 252 THR A CA 1
ATOM 2477 C C . THR A 1 252 ? 462.311 302.445 364.666 1.00 83.82 252 THR A C 1
ATOM 2478 O O . THR A 1 252 ? 461.138 302.352 365.046 1.00 83.82 252 THR A O 1
ATOM 2489 N N . PHE A 1 253 ? 463.044 301.385 364.343 1.00 85.66 253 PHE A N 1
ATOM 2490 C CA . PHE A 1 253 ? 462.533 300.023 364.345 1.00 85.66 253 PHE A CA 1
ATOM 2491 C C . PHE A 1 253 ? 462.984 299.229 365.557 1.00 85.66 253 PHE A C 1
ATOM 2492 O O . PHE A 1 253 ? 462.795 298.010 365.589 1.00 85.66 253 PHE A O 1
ATOM 2509 N N . ARG A 1 254 ? 463.569 299.883 366.556 1.00 86.03 254 ARG A N 1
ATOM 2510 C CA . ARG A 1 254 ? 463.920 299.177 367.778 1.00 86.03 254 ARG A CA 1
ATOM 2511 C C . ARG A 1 254 ? 462.693 298.637 368.487 1.00 86.03 254 ARG A C 1
ATOM 2512 O O . ARG A 1 254 ? 462.787 297.614 369.173 1.00 86.03 254 ARG A O 1
ATOM 2533 N N . ARG A 1 255 ? 461.553 299.313 368.352 1.00 88.51 255 ARG A N 1
ATOM 2534 C CA . ARG A 1 255 ? 460.350 298.911 369.068 1.00 88.51 255 ARG A CA 1
ATOM 2535 C C . ARG A 1 255 ? 459.909 297.512 368.685 1.00 88.51 255 ARG A C 1
ATOM 2536 O O . ARG A 1 255 ? 459.346 296.790 369.516 1.00 88.51 255 ARG A O 1
ATOM 2557 N N . LYS A 1 256 ? 460.148 297.120 367.443 1.00 88.13 256 LYS A N 1
ATOM 2558 C CA . LYS A 1 256 ? 459.840 295.786 366.950 1.00 88.13 256 LYS A CA 1
ATOM 2559 C C . LYS A 1 256 ? 461.153 295.054 366.747 1.00 88.13 256 LYS A C 1
ATOM 2560 O O . LYS A 1 256 ? 461.841 295.268 365.746 1.00 88.13 256 LYS A O 1
ATOM 2579 N N . VAL A 1 257 ? 461.501 294.197 367.700 1.00 81.34 257 VAL A N 1
ATOM 2580 C CA . VAL A 1 257 ? 462.708 293.393 367.615 1.00 81.34 257 VAL A CA 1
ATOM 2581 C C . VAL A 1 257 ? 462.459 292.103 368.374 1.00 81.34 257 VAL A C 1
ATOM 2582 O O . VAL A 1 257 ? 461.638 292.044 369.290 1.00 81.34 257 VAL A O 1
ATOM 2595 N N . SER A 1 258 ? 463.183 291.059 367.987 1.00 79.34 258 SER A N 1
ATOM 2596 C CA . SER A 1 258 ? 462.978 289.735 368.541 1.00 79.34 258 SER A CA 1
ATOM 2597 C C . SER A 1 258 ? 464.283 288.969 368.475 1.00 79.34 258 SER A C 1
ATOM 2598 O O . SER A 1 258 ? 464.997 289.029 367.473 1.00 79.34 258 SER A O 1
ATOM 2606 N N . VAL A 1 259 ? 464.576 288.245 369.546 1.00 77.15 259 VAL A N 1
ATOM 2607 C CA . VAL A 1 259 ? 465.833 287.535 369.710 1.00 77.15 259 VAL A CA 1
ATOM 2608 C C . VAL A 1 259 ? 465.584 286.045 369.547 1.00 77.15 259 VAL A C 1
ATOM 2609 O O . VAL A 1 259 ? 464.533 285.532 369.948 1.00 77.15 259 VAL A O 1
ATOM 2622 N N . VAL A 1 260 ? 466.558 285.356 368.965 1.00 76.52 260 VAL A N 1
ATOM 2623 C CA . VAL A 1 260 ? 466.526 283.916 368.771 1.00 76.52 260 VAL A CA 1
ATOM 2624 C C . VAL A 1 260 ? 467.709 283.326 369.517 1.00 76.52 260 VAL A C 1
ATOM 2625 O O . VAL A 1 260 ? 468.744 283.977 369.686 1.00 76.52 260 VAL A O 1
ATOM 2638 N N . MET A 1 261 ? 467.554 282.088 369.969 1.00 79.03 261 MET A N 1
ATOM 2639 C CA . MET A 1 261 ? 468.490 281.529 370.926 1.00 79.03 261 MET A CA 1
ATOM 2640 C C . MET A 1 261 ? 468.390 280.015 370.919 1.00 79.03 261 MET A C 1
ATOM 2641 O O . MET A 1 261 ? 467.341 279.444 370.612 1.00 79.03 261 MET A O 1
ATOM 2655 N N . ASN A 1 262 ? 469.511 279.381 371.230 1.00 80.80 262 ASN A N 1
ATOM 2656 C CA . ASN A 1 262 ? 469.581 277.943 371.391 1.00 80.80 262 ASN A CA 1
ATOM 2657 C C . ASN A 1 262 ? 469.351 277.582 372.852 1.00 80.80 262 ASN A C 1
ATOM 2658 O O . ASN A 1 262 ? 469.610 278.377 373.756 1.00 80.80 262 ASN A O 1
ATOM 2669 N N . THR A 1 263 ? 468.857 276.367 373.080 1.00 80.37 263 THR A N 1
ATOM 2670 C CA . THR A 1 263 ? 468.618 275.933 374.451 1.00 80.37 263 THR A CA 1
ATOM 2671 C C . THR A 1 263 ? 469.916 275.821 375.227 1.00 80.37 263 THR A C 1
ATOM 2672 O O . THR A 1 263 ? 469.940 276.068 376.436 1.00 80.37 263 THR A O 1
ATOM 2683 N N . GLU A 1 264 ? 471.001 275.461 374.549 1.00 82.35 264 GLU A N 1
ATOM 2684 C CA . GLU A 1 264 ? 472.304 275.454 375.197 1.00 82.35 264 GLU A CA 1
ATOM 2685 C C . GLU A 1 264 ? 472.694 276.851 375.647 1.00 82.35 264 GLU A C 1
ATOM 2686 O O . GLU A 1 264 ? 473.433 277.004 376.623 1.00 82.35 264 GLU A O 1
ATOM 2698 N N . HIS A 1 265 ? 472.216 277.874 374.945 1.00 82.17 265 HIS A N 1
ATOM 2699 C CA . HIS A 1 265 ? 472.366 279.245 375.406 1.00 82.17 265 HIS A CA 1
ATOM 2700 C C . HIS A 1 265 ? 471.318 279.603 376.448 1.00 82.17 265 HIS A C 1
ATOM 2701 O O . HIS A 1 265 ? 471.574 280.442 377.316 1.00 82.17 265 HIS A O 1
ATOM 2715 N N . HIS A 1 266 ? 470.137 278.991 376.370 1.00 80.96 266 HIS A N 1
ATOM 2716 C CA . HIS A 1 266 ? 469.083 279.295 377.328 1.00 80.96 266 HIS A CA 1
ATOM 2717 C C . HIS A 1 266 ? 469.485 278.894 378.733 1.00 80.96 266 HIS A C 1
ATOM 2718 O O . HIS A 1 266 ? 469.239 279.630 379.693 1.00 80.96 266 HIS A O 1
ATOM 2732 N N . ASP A 1 267 ? 470.091 277.714 378.875 1.00 86.22 267 ASP A N 1
ATOM 2733 C CA . ASP A 1 267 ? 470.556 277.282 380.184 1.00 86.22 267 ASP A CA 1
ATOM 2734 C C . ASP A 1 267 ? 471.598 278.235 380.736 1.00 86.22 267 ASP A C 1
ATOM 2735 O O . ASP A 1 267 ? 471.735 278.359 381.958 1.00 86.22 267 ASP A O 1
ATOM 2744 N N . LYS A 1 268 ? 472.345 278.909 379.865 1.00 85.15 268 LYS A N 1
ATOM 2745 C CA . LYS A 1 268 ? 473.404 279.765 380.365 1.00 85.15 268 LYS A CA 1
ATOM 2746 C C . LYS A 1 268 ? 472.852 280.915 381.185 1.00 85.15 268 LYS A C 1
ATOM 2747 O O . LYS A 1 268 ? 472.916 280.844 382.416 1.00 85.15 268 LYS A O 1
ATOM 2766 N N . LEU A 1 269 ? 472.193 281.893 380.540 1.00 85.53 269 LEU A N 1
ATOM 2767 C CA . LEU A 1 269 ? 472.045 283.210 381.160 1.00 85.53 269 LEU A CA 1
ATOM 2768 C C . LEU A 1 269 ? 471.346 283.140 382.502 1.00 85.53 269 LEU A C 1
ATOM 2769 O O . LEU A 1 269 ? 471.668 283.912 383.408 1.00 85.53 269 LEU A O 1
ATOM 2785 N N . ILE A 1 270 ? 470.449 282.171 382.672 1.00 86.33 270 ILE A N 1
ATOM 2786 C CA . ILE A 1 270 ? 469.749 282.046 383.944 1.00 86.33 270 ILE A CA 1
ATOM 2787 C C . ILE A 1 270 ? 470.739 281.685 385.038 1.00 86.33 270 ILE A C 1
ATOM 2788 O O . ILE A 1 270 ? 470.532 282.010 386.212 1.00 86.33 270 ILE A O 1
ATOM 2804 N N . LYS A 1 271 ? 471.843 281.043 384.669 1.00 85.66 271 LYS A N 1
ATOM 2805 C CA . LYS A 1 271 ? 472.950 280.867 385.595 1.00 85.66 271 LYS A CA 1
ATOM 2806 C C . LYS A 1 271 ? 473.655 282.191 385.865 1.00 85.66 271 LYS A C 1
ATOM 2807 O O . LYS A 1 271 ? 473.888 282.551 387.024 1.00 85.66 271 LYS A O 1
ATOM 2826 N N . GLU A 1 272 ? 474.004 282.932 384.807 1.00 87.88 272 GLU A N 1
ATOM 2827 C CA . GLU A 1 272 ? 474.705 284.197 385.005 1.00 87.88 272 GLU A CA 1
ATOM 2828 C C . GLU A 1 272 ? 473.850 285.195 385.760 1.00 87.88 272 GLU A C 1
ATOM 2829 O O . GLU A 1 272 ? 474.379 286.045 386.483 1.00 87.88 272 GLU A O 1
ATOM 2841 N N . LEU A 1 273 ? 472.534 285.121 385.603 1.00 86.83 273 LEU A N 1
ATOM 2842 C CA . LEU A 1 273 ? 471.664 286.001 386.366 1.00 86.83 273 LEU A CA 1
ATOM 2843 C C . LEU A 1 273 ? 471.713 285.645 387.842 1.00 86.83 273 LEU A C 1
ATOM 2844 O O . LEU A 1 273 ? 472.068 286.478 388.683 1.00 86.83 273 LEU A O 1
ATOM 2860 N N . ALA A 1 274 ? 471.433 284.380 388.161 1.00 88.77 274 ALA A N 1
ATOM 2861 C CA . ALA A 1 274 ? 471.410 283.943 389.553 1.00 88.77 274 ALA A CA 1
ATOM 2862 C C . ALA A 1 274 ? 472.604 284.418 390.362 1.00 88.77 274 ALA A C 1
ATOM 2863 O O . ALA A 1 274 ? 472.435 284.864 391.492 1.00 88.77 274 ALA A O 1
ATOM 2870 N N . GLN A 1 275 ? 473.803 284.341 389.795 1.00 89.77 275 GLN A N 1
ATOM 2871 C CA . GLN A 1 275 ? 474.989 284.839 390.499 1.00 89.77 275 GLN A CA 1
ATOM 2872 C C . GLN A 1 275 ? 474.879 286.340 390.758 1.00 89.77 275 GLN A C 1
ATOM 2873 O O . GLN A 1 275 ? 475.296 286.800 391.817 1.00 89.77 275 GLN A O 1
ATOM 2887 N N . MET A 1 276 ? 474.331 287.101 389.815 1.00 88.73 276 MET A N 1
ATOM 2888 C CA . MET A 1 276 ? 474.096 288.543 390.008 1.00 88.73 276 MET A CA 1
ATOM 2889 C C . MET A 1 276 ? 472.694 288.862 390.554 1.00 88.73 276 MET A C 1
ATOM 2890 O O . MET A 1 276 ? 472.347 290.034 390.661 1.00 88.73 276 MET A O 1
ATOM 2904 N N . GLY A 1 277 ? 471.891 287.855 390.896 1.00 86.92 277 GLY A N 1
ATOM 2905 C CA . GLY A 1 277 ? 470.523 288.074 391.350 1.00 86.92 277 GLY A CA 1
ATOM 2906 C C . GLY A 1 277 ? 469.481 288.090 390.248 1.00 86.92 277 GLY A C 1
ATOM 2907 O O . GLY A 1 277 ? 469.718 287.580 389.171 1.00 86.92 277 GLY A O 1
ATOM 2911 N N . LEU A 1 278 ? 468.303 288.636 390.524 1.00 87.42 278 LEU A N 1
ATOM 2912 C CA . LEU A 1 278 ? 467.208 288.678 389.543 1.00 87.42 278 LEU A CA 1
ATOM 2913 C C . LEU A 1 278 ? 466.777 287.288 389.110 1.00 87.42 278 LEU A C 1
ATOM 2914 O O . LEU A 1 278 ? 466.374 287.087 387.971 1.00 87.42 278 LEU A O 1
ATOM 2930 N N . GLY A 1 279 ? 466.837 286.328 390.020 1.00 87.27 279 GLY A N 1
ATOM 2931 C CA . GLY A 1 279 ? 466.401 284.985 389.700 1.00 87.27 279 GLY A CA 1
ATOM 2932 C C . GLY A 1 279 ? 464.928 284.953 389.383 1.00 87.27 279 GLY A C 1
ATOM 2933 O O . GLY A 1 279 ? 464.500 284.266 388.466 1.00 87.27 279 GLY A O 1
ATOM 2937 N N . THR A 1 280 ? 464.138 285.686 390.149 1.00 90.94 280 THR A N 1
ATOM 2938 C CA . THR A 1 280 ? 462.704 285.744 389.905 1.00 90.94 280 THR A CA 1
ATOM 2939 C C . THR A 1 280 ? 462.427 286.379 388.563 1.00 90.94 280 THR A C 1
ATOM 2940 O O . THR A 1 280 ? 461.537 285.938 387.842 1.00 90.94 280 THR A O 1
ATOM 2951 N N . LEU A 1 281 ? 463.177 287.426 388.232 1.00 88.85 281 LEU A N 1
ATOM 2952 C CA . LEU A 1 281 ? 463.001 288.108 386.951 1.00 88.85 281 LEU A CA 1
ATOM 2953 C C . LEU A 1 281 ? 463.339 287.107 385.865 1.00 88.85 281 LEU A C 1
ATOM 2954 O O . LEU A 1 281 ? 462.687 287.067 384.827 1.00 88.85 281 LEU A O 1
ATOM 2970 N N . ALA A 1 282 ? 464.349 286.280 386.112 1.00 87.50 282 ALA A N 1
ATOM 2971 C CA . ALA A 1 282 ? 464.736 285.266 385.142 1.00 87.50 282 ALA A CA 1
ATOM 2972 C C . ALA A 1 282 ? 463.558 284.349 384.972 1.00 87.50 282 ALA A C 1
ATOM 2973 O O . ALA A 1 282 ? 462.817 284.122 385.921 1.00 87.50 282 ALA A O 1
ATOM 2980 N N . GLY A 1 283 ? 463.373 283.807 383.779 1.00 86.24 283 GLY A N 1
ATOM 2981 C CA . GLY A 1 283 ? 462.193 283.009 383.496 1.00 86.24 283 GLY A CA 1
ATOM 2982 C C . GLY A 1 283 ? 461.130 283.908 382.918 1.00 86.24 283 GLY A C 1
ATOM 2983 O O . GLY A 1 283 ? 460.065 283.409 382.563 1.00 86.24 283 GLY A O 1
ATOM 2987 N N . ASP A 1 284 ? 461.386 285.216 382.836 1.00 88.55 284 ASP A N 1
ATOM 2988 C CA . ASP A 1 284 ? 460.470 286.148 382.186 1.00 88.55 284 ASP A CA 1
ATOM 2989 C C . ASP A 1 284 ? 461.381 286.977 381.308 1.00 88.55 284 ASP A C 1
ATOM 2990 O O . ASP A 1 284 ? 461.610 288.153 381.568 1.00 88.55 284 ASP A O 1
ATOM 2999 N N . LEU A 1 285 ? 461.907 286.367 380.257 1.00 84.52 285 LEU A N 1
ATOM 3000 C CA . LEU A 1 285 ? 462.875 287.062 379.416 1.00 84.52 285 LEU A CA 1
ATOM 3001 C C . LEU A 1 285 ? 462.278 288.280 378.755 1.00 84.52 285 LEU A C 1
ATOM 3002 O O . LEU A 1 285 ? 462.965 289.280 378.584 1.00 84.52 285 LEU A O 1
ATOM 3018 N N . THR A 1 286 ? 461.017 288.215 378.370 1.00 84.19 286 THR A N 1
ATOM 3019 C CA . THR A 1 286 ? 460.441 289.339 377.661 1.00 84.19 286 THR A CA 1
ATOM 3020 C C . THR A 1 286 ? 460.504 290.583 378.534 1.00 84.19 286 THR A C 1
ATOM 3021 O O . THR A 1 286 ? 460.697 291.671 378.024 1.00 84.19 286 THR A O 1
ATOM 3032 N N . LYS A 1 287 ? 460.267 290.459 379.829 1.00 86.01 287 LYS A N 1
ATOM 3033 C CA . LYS A 1 287 ? 460.421 291.600 380.735 1.00 86.01 287 LYS A CA 1
ATOM 3034 C C . LYS A 1 287 ? 461.865 292.015 380.880 1.00 86.01 287 LYS A C 1
ATOM 3035 O O . LYS A 1 287 ? 462.170 293.201 380.863 1.00 86.01 287 LYS A O 1
ATOM 3054 N N . LEU A 1 288 ? 462.766 291.050 380.993 1.00 85.93 288 LEU A N 1
ATOM 3055 C CA . LEU A 1 288 ? 464.165 291.369 381.269 1.00 85.93 288 LEU A CA 1
ATOM 3056 C C . LEU A 1 288 ? 464.777 292.207 380.184 1.00 85.93 288 LEU A C 1
ATOM 3057 O O . LEU A 1 288 ? 465.482 293.165 380.483 1.00 85.93 288 LEU A O 1
ATOM 3073 N N . PHE A 1 289 ? 464.512 291.865 378.933 1.00 87.10 289 PHE A N 1
ATOM 3074 C CA . PHE A 1 289 ? 464.990 292.651 377.809 1.00 87.10 289 PHE A CA 1
ATOM 3075 C C . PHE A 1 289 ? 463.710 293.072 377.154 1.00 87.10 289 PHE A C 1
ATOM 3076 O O . PHE A 1 289 ? 462.944 292.204 376.781 1.00 87.10 289 PHE A O 1
ATOM 3093 N N . ASN A 1 290 ? 463.475 294.360 376.934 1.00 84.72 290 ASN A N 1
ATOM 3094 C CA . ASN A 1 290 ? 462.182 294.736 376.392 1.00 84.72 290 ASN A CA 1
ATOM 3095 C C . ASN A 1 290 ? 462.215 294.246 374.967 1.00 84.72 290 ASN A C 1
ATOM 3096 O O . ASN A 1 290 ? 462.998 294.744 374.171 1.00 84.72 290 ASN A O 1
ATOM 3107 N N . VAL A 1 291 ? 461.340 293.311 374.624 1.00 81.79 291 VAL A N 1
ATOM 3108 C CA . VAL A 1 291 ? 461.346 292.693 373.307 1.00 81.79 291 VAL A CA 1
ATOM 3109 C C . VAL A 1 291 ? 459.972 292.145 373.130 1.00 81.79 291 VAL A C 1
ATOM 3110 O O . VAL A 1 291 ? 459.173 292.209 374.057 1.00 81.79 291 VAL A O 1
ATOM 3123 N N . SER A 1 292 ? 459.672 291.644 371.948 1.00 82.77 292 SER A N 1
ATOM 3124 C CA . SER A 1 292 ? 458.411 290.987 371.720 1.00 82.77 292 SER A CA 1
ATOM 3125 C C . SER A 1 292 ? 458.763 289.635 371.152 1.00 82.77 292 SER A C 1
ATOM 3126 O O . SER A 1 292 ? 459.806 289.491 370.536 1.00 82.77 292 SER A O 1
ATOM 3134 N N . HIS A 1 293 ? 457.956 288.621 371.410 1.00 79.68 293 HIS A N 1
ATOM 3135 C CA . HIS A 1 293 ? 458.166 287.325 370.779 1.00 79.68 293 HIS A CA 1
ATOM 3136 C C . HIS A 1 293 ? 459.541 286.701 370.901 1.00 79.68 293 HIS A C 1
ATOM 3137 O O . HIS A 1 293 ? 460.110 286.298 369.902 1.00 79.68 293 HIS A O 1
ATOM 3151 N N . VAL A 1 294 ? 460.112 286.644 372.095 1.00 78.49 294 VAL A N 1
ATOM 3152 C CA . VAL A 1 294 ? 461.378 285.916 372.258 1.00 78.49 294 VAL A CA 1
ATOM 3153 C C . VAL A 1 294 ? 461.169 284.485 371.750 1.00 78.49 294 VAL A C 1
ATOM 3154 O O . VAL A 1 294 ? 460.084 283.944 371.932 1.00 78.49 294 VAL A O 1
ATOM 3167 N N . VAL A 1 295 ? 462.182 283.861 371.151 1.00 78.31 295 VAL A N 1
ATOM 3168 C CA . VAL A 1 295 ? 462.091 282.525 370.577 1.00 78.31 295 VAL A CA 1
ATOM 3169 C C . VAL A 1 295 ? 463.236 281.690 371.126 1.00 78.31 295 VAL A C 1
ATOM 3170 O O . VAL A 1 295 ? 464.314 282.204 371.436 1.00 78.31 295 VAL A O 1
ATOM 3183 N N . VAL A 1 296 ? 462.989 280.389 371.253 1.00 78.25 296 VAL A N 1
ATOM 3184 C CA . VAL A 1 296 ? 464.010 279.415 371.613 1.00 78.25 296 VAL A CA 1
ATOM 3185 C C . VAL A 1 296 ? 463.768 278.168 370.781 1.00 78.25 296 VAL A C 1
ATOM 3186 O O . VAL A 1 296 ? 462.634 277.688 370.693 1.00 78.25 296 VAL A O 1
ATOM 3199 N N . THR A 1 297 ? 464.829 277.645 370.177 1.00 81.53 297 THR A N 1
ATOM 3200 C CA . THR A 1 297 ? 464.788 276.360 369.500 1.00 81.53 297 THR A CA 1
ATOM 3201 C C . THR A 1 297 ? 466.149 275.704 369.684 1.00 81.53 297 THR A C 1
ATOM 3202 O O . THR A 1 297 ? 466.941 276.112 370.537 1.00 81.53 297 THR A O 1
ATOM 3213 N N . ASP A 1 298 ? 466.415 274.672 368.882 1.00 82.70 298 ASP A N 1
ATOM 3214 C CA . ASP A 1 298 ? 467.653 273.911 368.956 1.00 82.70 298 ASP A CA 1
ATOM 3215 C C . ASP A 1 298 ? 468.424 273.842 367.653 1.00 82.70 298 ASP A C 1
ATOM 3216 O O . ASP A 1 298 ? 469.642 273.636 367.693 1.00 82.70 298 ASP A O 1
ATOM 3225 N N . ASP A 1 299 ? 467.768 274.003 366.509 1.00 80.56 299 ASP A N 1
ATOM 3226 C CA . ASP A 1 299 ? 468.492 273.962 365.246 1.00 80.56 299 ASP A CA 1
ATOM 3227 C C . ASP A 1 299 ? 469.412 275.162 365.088 1.00 80.56 299 ASP A C 1
ATOM 3228 O O . ASP A 1 299 ? 470.474 275.051 364.466 1.00 80.56 299 ASP A O 1
ATOM 3237 N N . ALA A 1 300 ? 469.026 276.307 365.637 1.00 80.05 300 ALA A N 1
ATOM 3238 C CA . ALA A 1 300 ? 469.876 277.485 365.580 1.00 80.05 300 ALA A CA 1
ATOM 3239 C C . ALA A 1 300 ? 471.138 277.269 366.396 1.00 80.05 300 ALA A C 1
ATOM 3240 O O . ALA A 1 300 ? 471.102 276.698 367.489 1.00 80.05 300 ALA A O 1
ATOM 3247 N N . GLN A 1 301 ? 472.258 277.745 365.860 1.00 83.48 301 GLN A N 1
ATOM 3248 C CA . GLN A 1 301 ? 473.562 277.567 366.478 1.00 83.48 301 GLN A CA 1
ATOM 3249 C C . GLN A 1 301 ? 474.076 278.818 367.166 1.00 83.48 301 GLN A C 1
ATOM 3250 O O . GLN A 1 301 ? 474.840 278.707 368.129 1.00 83.48 301 GLN A O 1
ATOM 3264 N N . ASP A 1 302 ? 473.679 279.998 366.697 1.00 82.51 302 ASP A N 1
ATOM 3265 C CA . ASP A 1 302 ? 474.160 281.253 367.250 1.00 82.51 302 ASP A CA 1
ATOM 3266 C C . ASP A 1 302 ? 473.007 282.235 367.387 1.00 82.51 302 ASP A C 1
ATOM 3267 O O . ASP A 1 302 ? 471.955 282.092 366.762 1.00 82.51 302 ASP A O 1
ATOM 3276 N N . ILE A 1 303 ? 473.239 283.248 368.207 1.00 79.23 303 ILE A N 1
ATOM 3277 C CA . ILE A 1 303 ? 472.192 284.164 368.638 1.00 79.23 303 ILE A CA 1
ATOM 3278 C C . ILE A 1 303 ? 471.985 285.228 367.572 1.00 79.23 303 ILE A C 1
ATOM 3279 O O . ILE A 1 303 ? 472.950 285.807 367.064 1.00 79.23 303 ILE A O 1
ATOM 3295 N N . PHE A 1 304 ? 470.722 285.513 367.265 1.00 77.68 304 PHE A N 1
ATOM 3296 C CA . PHE A 1 304 ? 470.342 286.555 366.325 1.00 77.68 304 PHE A CA 1
ATOM 3297 C C . PHE A 1 304 ? 469.449 287.581 366.997 1.00 77.68 304 PHE A C 1
ATOM 3298 O O . PHE A 1 304 ? 468.694 287.271 367.922 1.00 77.68 304 PHE A O 1
ATOM 3315 N N . VAL A 1 305 ? 469.550 288.811 366.509 1.00 78.86 305 VAL A N 1
ATOM 3316 C CA . VAL A 1 305 ? 468.714 289.920 366.941 1.00 78.86 305 VAL A CA 1
ATOM 3317 C C . VAL A 1 305 ? 468.341 290.721 365.706 1.00 78.86 305 VAL A C 1
ATOM 3318 O O . VAL A 1 305 ? 469.139 290.844 364.770 1.00 78.86 305 VAL A O 1
ATOM 3331 N N . GLY A 1 306 ? 467.145 291.275 365.708 1.00 79.54 306 GLY A N 1
ATOM 3332 C CA . GLY A 1 306 ? 466.714 292.168 364.653 1.00 79.54 306 GLY A CA 1
ATOM 3333 C C . GLY A 1 306 ? 465.232 292.049 364.388 1.00 79.54 306 GLY A C 1
ATOM 3334 O O . GLY A 1 306 ? 464.568 291.089 364.768 1.00 79.54 306 GLY A O 1
ATOM 3338 N N . ASP A 1 307 ? 464.705 293.056 363.699 1.00 81.98 307 ASP A N 1
ATOM 3339 C CA . ASP A 1 307 ? 463.295 293.094 363.351 1.00 81.98 307 ASP A CA 1
ATOM 3340 C C . ASP A 1 307 ? 462.980 292.093 362.255 1.00 81.98 307 ASP A C 1
ATOM 3341 O O . ASP A 1 307 ? 462.970 292.436 361.070 1.00 81.98 307 ASP A O 1
ATOM 3350 N N . PHE A 1 308 ? 462.699 290.857 362.647 1.00 79.83 308 PHE A N 1
ATOM 3351 C CA . PHE A 1 308 ? 462.385 289.825 361.676 1.00 79.83 308 PHE A CA 1
ATOM 3352 C C . PHE A 1 308 ? 461.035 290.021 361.012 1.00 79.83 308 PHE A C 1
ATOM 3353 O O . PHE A 1 308 ? 460.725 289.295 360.065 1.00 79.83 308 PHE A O 1
ATOM 3370 N N . GLY A 1 309 ? 460.232 290.981 361.459 1.00 78.69 309 GLY A N 1
ATOM 3371 C CA . GLY A 1 309 ? 458.944 291.188 360.828 1.00 78.69 309 GLY A CA 1
ATOM 3372 C C . GLY A 1 309 ? 459.072 291.750 359.427 1.00 78.69 309 GLY A C 1
ATOM 3373 O O . GLY A 1 309 ? 458.313 291.377 358.528 1.00 78.69 309 GLY A O 1
ATOM 3377 N N . HIS A 1 310 ? 460.042 292.637 359.218 1.00 80.83 310 HIS A N 1
ATOM 3378 C CA . HIS A 1 310 ? 460.212 293.342 357.956 1.00 80.83 310 HIS A CA 1
ATOM 3379 C C . HIS A 1 310 ? 461.350 292.802 357.107 1.00 80.83 310 HIS A C 1
ATOM 3380 O O . HIS A 1 310 ? 461.442 293.161 355.929 1.00 80.83 310 HIS A O 1
ATOM 3394 N N . ALA A 1 311 ? 462.210 291.953 357.663 1.00 80.74 311 ALA A N 1
ATOM 3395 C CA . ALA A 1 311 ? 463.452 291.583 357.003 1.00 80.74 311 ALA A CA 1
ATOM 3396 C C . ALA A 1 311 ? 463.355 290.310 356.177 1.00 80.74 311 ALA A C 1
ATOM 3397 O O . ALA A 1 311 ? 464.010 290.209 355.136 1.00 80.74 311 ALA A O 1
ATOM 3404 N N . ILE A 1 312 ? 462.544 289.350 356.607 1.00 78.17 312 ILE A N 1
ATOM 3405 C CA . ILE A 1 312 ? 462.624 287.973 356.139 1.00 78.17 312 ILE A CA 1
ATOM 3406 C C . ILE A 1 312 ? 461.314 287.661 355.423 1.00 78.17 312 ILE A C 1
ATOM 3407 O O . ILE A 1 312 ? 460.710 286.599 355.596 1.00 78.17 312 ILE A O 1
ATOM 3423 N N . TYR A 1 313 ? 460.816 288.639 354.678 1.00 78.24 313 TYR A N 1
ATOM 3424 C CA . TYR A 1 313 ? 459.630 288.435 353.861 1.00 78.24 313 TYR A CA 1
ATOM 3425 C C . TYR A 1 313 ? 459.814 287.252 352.926 1.00 78.24 313 TYR A C 1
ATOM 3426 O O . TYR A 1 313 ? 460.909 287.008 352.418 1.00 78.24 313 TYR A O 1
ATOM 3444 N N . ALA A 1 314 ? 458.733 286.509 352.715 1.00 78.67 314 ALA A N 1
ATOM 3445 C CA . ALA A 1 314 ? 458.759 285.324 351.874 1.00 78.67 314 ALA A CA 1
ATOM 3446 C C . ALA A 1 314 ? 457.378 285.090 351.292 1.00 78.67 314 ALA A C 1
ATOM 3447 O O . ALA A 1 314 ? 456.399 285.727 351.683 1.00 78.67 314 ALA A O 1
ATOM 3454 N N . LYS A 1 315 ? 457.305 284.154 350.351 1.00 82.64 315 LYS A N 1
ATOM 3455 C CA . LYS A 1 315 ? 456.028 283.761 349.783 1.00 82.64 315 LYS A CA 1
ATOM 3456 C C . LYS A 1 315 ? 456.127 282.350 349.239 1.00 82.64 315 LYS A C 1
ATOM 3457 O O . LYS A 1 315 ? 457.164 281.945 348.710 1.00 82.64 315 LYS A O 1
ATOM 3476 N N . TYR A 1 316 ? 455.019 281.626 349.341 1.00 80.66 316 TYR A N 1
ATOM 3477 C CA . TYR A 1 316 ? 454.872 280.295 348.786 1.00 80.66 316 TYR A CA 1
ATOM 3478 C C . TYR A 1 316 ? 453.687 280.279 347.834 1.00 80.66 316 TYR A C 1
ATOM 3479 O O . TYR A 1 316 ? 452.757 281.080 347.956 1.00 80.66 316 TYR A O 1
ATOM 3497 N N . GLU A 1 317 ? 453.739 279.357 346.876 1.00 81.93 317 GLU A N 1
ATOM 3498 C CA . GLU A 1 317 ? 452.697 279.204 345.896 1.00 81.93 317 GLU A CA 1
ATOM 3499 C C . GLU A 1 317 ? 452.652 277.745 345.452 1.00 81.93 317 GLU A C 1
ATOM 3500 O O . GLU A 1 317 ? 453.675 277.236 344.971 1.00 81.93 317 GLU A O 1
ATOM 3512 N N . PRO A 1 318 ? 451.525 277.048 345.582 1.00 81.83 318 PRO A N 1
ATOM 3513 C CA . PRO A 1 318 ? 451.471 275.664 345.115 1.00 81.83 318 PRO A CA 1
ATOM 3514 C C . PRO A 1 318 ? 451.272 275.577 343.616 1.00 81.83 318 PRO A C 1
ATOM 3515 O O . PRO A 1 318 ? 450.857 276.530 342.956 1.00 81.83 318 PRO A O 1
ATOM 3526 N N . ILE A 1 319 ? 451.573 274.393 343.091 1.00 80.77 319 ILE A N 1
ATOM 3527 C CA . ILE A 1 319 ? 451.444 274.110 341.669 1.00 80.77 319 ILE A CA 1
ATOM 3528 C C . ILE A 1 319 ? 450.564 272.884 341.482 1.00 80.77 319 ILE A C 1
ATOM 3529 O O . ILE A 1 319 ? 449.498 272.967 340.863 1.00 80.77 319 ILE A O 1
ATOM 3545 N N . MET A 1 320 ? 451.005 271.743 342.008 1.00 81.31 320 MET A N 1
ATOM 3546 C CA . MET A 1 320 ? 450.369 270.471 341.703 1.00 81.31 320 MET A CA 1
ATOM 3547 C C . MET A 1 320 ? 450.369 269.564 342.919 1.00 81.31 320 MET A C 1
ATOM 3548 O O . MET A 1 320 ? 451.257 269.628 343.772 1.00 81.31 320 MET A O 1
ATOM 3562 N N . TYR A 1 321 ? 449.355 268.707 342.965 1.00 80.73 321 TYR A N 1
ATOM 3563 C CA . TYR A 1 321 ? 449.243 267.629 343.934 1.00 80.73 321 TYR A CA 1
ATOM 3564 C C . TYR A 1 321 ? 448.881 266.369 343.175 1.00 80.73 321 TYR A C 1
ATOM 3565 O O . TYR A 1 321 ? 447.821 266.313 342.544 1.00 80.73 321 TYR A O 1
ATOM 3583 N N . ASN A 1 322 ? 449.744 265.367 343.247 1.00 80.04 322 ASN A N 1
ATOM 3584 C CA . ASN A 1 322 ? 449.595 264.153 342.466 1.00 80.04 322 ASN A CA 1
ATOM 3585 C C . ASN A 1 322 ? 449.315 262.967 343.375 1.00 80.04 322 ASN A C 1
ATOM 3586 O O . ASN A 1 322 ? 449.574 262.997 344.580 1.00 80.04 322 ASN A O 1
ATOM 3597 N N . LYS A 1 323 ? 448.789 261.918 342.761 1.00 77.50 323 LYS A N 1
ATOM 3598 C CA . LYS A 1 323 ? 448.328 260.740 343.470 1.00 77.50 323 LYS A CA 1
ATOM 3599 C C . LYS A 1 323 ? 448.477 259.553 342.541 1.00 77.50 323 LYS A C 1
ATOM 3600 O O . LYS A 1 323 ? 448.236 259.671 341.338 1.00 77.50 323 LYS A O 1
ATOM 3619 N N . LYS A 1 324 ? 448.871 258.414 343.097 1.00 75.47 324 LYS A N 1
ATOM 3620 C CA . LYS A 1 324 ? 449.109 257.253 342.261 1.00 75.47 324 LYS A CA 1
ATOM 3621 C C . LYS A 1 324 ? 449.024 255.989 343.093 1.00 75.47 324 LYS A C 1
ATOM 3622 O O . LYS A 1 324 ? 449.377 255.976 344.275 1.00 75.47 324 LYS A O 1
ATOM 3641 N N . LYS A 1 325 ? 448.556 254.932 342.447 1.00 75.10 325 LYS A N 1
ATOM 3642 C CA . LYS A 1 325 ? 448.557 253.596 343.007 1.00 75.10 325 LYS A CA 1
ATOM 3643 C C . LYS A 1 325 ? 449.816 252.852 342.591 1.00 75.10 325 LYS A C 1
ATOM 3644 O O . LYS A 1 325 ? 450.319 253.009 341.477 1.00 75.10 325 LYS A O 1
ATOM 3663 N N . GLN A 1 326 ? 450.308 252.025 343.502 1.00 74.51 326 GLN A N 1
ATOM 3664 C CA . GLN A 1 326 ? 451.416 251.122 343.239 1.00 74.51 326 GLN A CA 1
ATOM 3665 C C . GLN A 1 326 ? 450.969 249.744 343.690 1.00 74.51 326 GLN A C 1
ATOM 3666 O O . GLN A 1 326 ? 450.655 249.546 344.868 1.00 74.51 326 GLN A O 1
ATOM 3680 N N . ALA A 1 327 ? 450.930 248.800 342.757 1.00 69.10 327 ALA A N 1
ATOM 3681 C CA . ALA A 1 327 ? 450.167 247.578 342.952 1.00 69.10 327 ALA A CA 1
ATOM 3682 C C . ALA A 1 327 ? 450.980 246.446 343.546 1.00 69.10 327 ALA A C 1
ATOM 3683 O O . ALA A 1 327 ? 450.415 245.604 344.252 1.00 69.10 327 ALA A O 1
ATOM 3690 N N . LEU A 1 328 ? 452.279 246.386 343.261 1.00 71.00 328 LEU A N 1
ATOM 3691 C CA . LEU A 1 328 ? 453.113 245.347 343.847 1.00 71.00 328 LEU A CA 1
ATOM 3692 C C . LEU A 1 328 ? 453.073 245.438 345.361 1.00 71.00 328 LEU A C 1
ATOM 3693 O O . LEU A 1 328 ? 452.608 244.522 346.047 1.00 71.00 328 LEU A O 1
ATOM 3709 N N . LYS A 1 329 ? 453.564 246.544 345.901 1.00 76.75 329 LYS A N 1
ATOM 3710 C CA . LYS A 1 329 ? 453.306 246.861 347.286 1.00 76.75 329 LYS A CA 1
ATOM 3711 C C . LYS A 1 329 ? 451.856 247.302 347.437 1.00 76.75 329 LYS A C 1
ATOM 3712 O O . LYS A 1 329 ? 451.113 247.438 346.461 1.00 76.75 329 LYS A O 1
ATOM 3731 N N . GLY A 1 330 ? 451.452 247.524 348.679 1.00 79.01 330 GLY A N 1
ATOM 3732 C CA . GLY A 1 330 ? 450.135 248.040 348.971 1.00 79.01 330 GLY A CA 1
ATOM 3733 C C . GLY A 1 330 ? 450.073 249.546 349.017 1.00 79.01 330 GLY A C 1
ATOM 3734 O O . GLY A 1 330 ? 449.069 250.104 349.470 1.00 79.01 330 GLY A O 1
ATOM 3738 N N . VAL A 1 331 ? 451.100 250.221 348.520 1.00 76.44 331 VAL A N 1
ATOM 3739 C CA . VAL A 1 331 ? 451.349 251.608 348.856 1.00 76.44 331 VAL A CA 1
ATOM 3740 C C . VAL A 1 331 ? 450.779 252.512 347.778 1.00 76.44 331 VAL A C 1
ATOM 3741 O O . VAL A 1 331 ? 450.525 252.103 346.644 1.00 76.44 331 VAL A O 1
ATOM 3754 N N . TYR A 1 332 ? 450.579 253.769 348.151 1.00 78.14 332 TYR A N 1
ATOM 3755 C CA . TYR A 1 332 ? 450.367 254.860 347.222 1.00 78.14 332 TYR A CA 1
ATOM 3756 C C . TYR A 1 332 ? 451.687 255.593 347.012 1.00 78.14 332 TYR A C 1
ATOM 3757 O O . TYR A 1 332 ? 452.729 255.220 347.551 1.00 78.14 332 TYR A O 1
ATOM 3775 N N . GLN A 1 333 ? 451.633 256.660 346.220 1.00 76.13 333 GLN A N 1
ATOM 3776 C CA . GLN A 1 333 ? 452.745 257.598 346.082 1.00 76.13 333 GLN A CA 1
ATOM 3777 C C . GLN A 1 333 ? 452.135 258.997 346.063 1.00 76.13 333 GLN A C 1
ATOM 3778 O O . GLN A 1 333 ? 451.781 259.518 345.003 1.00 76.13 333 GLN A O 1
ATOM 3792 N N . PHE A 1 334 ? 452.005 259.592 347.241 1.00 77.37 334 PHE A N 1
ATOM 3793 C CA . PHE A 1 334 ? 451.555 260.964 347.363 1.00 77.37 334 PHE A CA 1
ATOM 3794 C C . PHE A 1 334 ? 452.744 261.904 347.286 1.00 77.37 334 PHE A C 1
ATOM 3795 O O . PHE A 1 334 ? 453.859 261.560 347.681 1.00 77.37 334 PHE A O 1
ATOM 3812 N N . ALA A 1 335 ? 452.493 263.105 346.780 1.00 76.22 335 ALA A N 1
ATOM 3813 C CA . ALA A 1 335 ? 453.542 264.106 346.730 1.00 76.22 335 ALA A CA 1
ATOM 3814 C C . ALA A 1 335 ? 452.950 265.446 346.349 1.00 76.22 335 ALA A C 1
ATOM 3815 O O . ALA A 1 335 ? 451.885 265.536 345.733 1.00 76.22 335 ALA A O 1
ATOM 3822 N N . LEU A 1 336 ? 453.672 266.488 346.734 1.00 78.20 336 LEU A N 1
ATOM 3823 C CA . LEU A 1 336 ? 453.365 267.860 346.371 1.00 78.20 336 LEU A CA 1
ATOM 3824 C C . LEU A 1 336 ? 454.655 268.518 345.925 1.00 78.20 336 LEU A C 1
ATOM 3825 O O . LEU A 1 336 ? 455.721 268.242 346.483 1.00 78.20 336 LEU A O 1
ATOM 3841 N N . ASN A 1 337 ? 454.557 269.377 344.921 1.00 79.15 337 ASN A N 1
ATOM 3842 C CA . ASN A 1 337 ? 455.655 270.258 344.572 1.00 79.15 337 ASN A CA 1
ATOM 3843 C C . ASN A 1 337 ? 455.129 271.658 344.337 1.00 79.15 337 ASN A C 1
ATOM 3844 O O . ASN A 1 337 ? 454.047 271.844 343.774 1.00 79.15 337 ASN A O 1
ATOM 3855 N N . TYR A 1 338 ? 455.910 272.635 344.785 1.00 80.18 338 TYR A N 1
ATOM 3856 C CA . TYR A 1 338 ? 455.500 274.024 344.810 1.00 80.18 338 TYR A CA 1
ATOM 3857 C C . TYR A 1 338 ? 456.696 274.871 344.408 1.00 80.18 338 TYR A C 1
ATOM 3858 O O . TYR A 1 338 ? 457.730 274.359 343.968 1.00 80.18 338 TYR A O 1
ATOM 3876 N N . VAL A 1 339 ? 456.546 276.177 344.572 1.00 80.35 339 VAL A N 1
ATOM 3877 C CA . VAL A 1 339 ? 457.600 277.143 344.308 1.00 80.35 339 VAL A CA 1
ATOM 3878 C C . VAL A 1 339 ? 457.700 278.068 345.507 1.00 80.35 339 VAL A C 1
ATOM 3879 O O . VAL A 1 339 ? 456.683 278.428 346.108 1.00 80.35 339 VAL A O 1
ATOM 3892 N N . PHE A 1 340 ? 458.922 278.467 345.841 1.00 81.76 340 PHE A N 1
ATOM 3893 C CA . PHE A 1 340 ? 459.145 279.395 346.932 1.00 81.76 340 PHE A CA 1
ATOM 3894 C C . PHE A 1 340 ? 460.280 280.335 346.591 1.00 81.76 340 PHE A C 1
ATOM 3895 O O . PHE A 1 340 ? 460.979 280.179 345.588 1.00 81.76 340 PHE A O 1
ATOM 3912 N N . ASP A 1 341 ? 460.451 281.317 347.464 1.00 84.79 341 ASP A N 1
ATOM 3913 C CA . ASP A 1 341 ? 461.454 282.355 347.346 1.00 84.79 341 ASP A CA 1
ATOM 3914 C C . ASP A 1 341 ? 461.355 283.252 348.567 1.00 84.79 341 ASP A C 1
ATOM 3915 O O . ASP A 1 341 ? 460.326 283.283 349.251 1.00 84.79 341 ASP A O 1
ATOM 3924 N N . ILE A 1 342 ? 462.429 283.986 348.820 1.00 80.33 342 ILE A N 1
ATOM 3925 C CA . ILE A 1 342 ? 462.634 284.619 350.114 1.00 80.33 342 ILE A CA 1
ATOM 3926 C C . ILE A 1 342 ? 463.681 285.706 349.955 1.00 80.33 342 ILE A C 1
ATOM 3927 O O . ILE A 1 342 ? 464.465 285.688 349.002 1.00 80.33 342 ILE A O 1
ATOM 3943 N N . LYS A 1 343 ? 463.693 286.657 350.886 1.00 81.63 343 LYS A N 1
ATOM 3944 C CA . LYS A 1 343 ? 464.584 287.804 350.822 1.00 81.63 343 LYS A CA 1
ATOM 3945 C C . LYS A 1 343 ? 465.056 288.164 352.219 1.00 81.63 343 LYS A C 1
ATOM 3946 O O . LYS A 1 343 ? 464.474 287.748 353.220 1.00 81.63 343 LYS A O 1
ATOM 3965 N N . ILE A 1 344 ? 466.133 288.947 352.265 1.00 81.66 344 ILE A N 1
ATOM 3966 C CA . ILE A 1 344 ? 466.747 289.380 353.514 1.00 81.66 344 ILE A CA 1
ATOM 3967 C C . ILE A 1 344 ? 467.106 290.855 353.398 1.00 81.66 344 ILE A C 1
ATOM 3968 O O . ILE A 1 344 ? 467.415 291.358 352.315 1.00 81.66 344 ILE A O 1
ATOM 3984 N N . VAL A 1 345 ? 467.055 291.544 354.534 1.00 81.08 345 VAL A N 1
ATOM 3985 C CA . VAL A 1 345 ? 467.568 292.899 354.693 1.00 81.08 345 VAL A CA 1
ATOM 3986 C C . VAL A 1 345 ? 468.541 292.877 355.866 1.00 81.08 345 VAL A C 1
ATOM 3987 O O . VAL A 1 345 ? 468.130 293.136 357.005 1.00 81.08 345 VAL A O 1
ATOM 4000 N N . PRO A 1 346 ? 469.827 292.591 355.652 1.00 83.12 346 PRO A N 1
ATOM 4001 C CA . PRO A 1 346 ? 470.707 292.297 356.791 1.00 83.12 346 PRO A CA 1
ATOM 4002 C C . PRO A 1 346 ? 471.004 293.480 357.684 1.00 83.12 346 PRO A C 1
ATOM 4003 O O . PRO A 1 346 ? 471.492 293.272 358.800 1.00 83.12 346 PRO A O 1
ATOM 4014 N N . GLU A 1 347 ? 470.748 294.709 357.240 1.00 84.65 347 GLU A N 1
ATOM 4015 C CA . GLU A 1 347 ? 471.130 295.864 358.044 1.00 84.65 347 GLU A CA 1
ATOM 4016 C C . GLU A 1 347 ? 470.352 295.901 359.350 1.00 84.65 347 GLU A C 1
ATOM 4017 O O . GLU A 1 347 ? 470.893 296.277 360.395 1.00 84.65 347 GLU A O 1
ATOM 4029 N N . LEU A 1 348 ? 469.084 295.504 359.309 1.00 81.32 348 LEU A N 1
ATOM 4030 C CA . LEU A 1 348 ? 468.269 295.476 360.511 1.00 81.32 348 LEU A CA 1
ATOM 4031 C C . LEU A 1 348 ? 468.660 294.355 361.459 1.00 81.32 348 LEU A C 1
ATOM 4032 O O . LEU A 1 348 ? 468.269 294.393 362.630 1.00 81.32 348 LEU A O 1
ATOM 4048 N N . LEU A 1 349 ? 469.407 293.367 360.986 1.00 80.18 349 LEU A N 1
ATOM 4049 C CA . LEU A 1 349 ? 469.775 292.217 361.793 1.00 80.18 349 LEU A CA 1
ATOM 4050 C C . LEU A 1 349 ? 471.181 292.379 362.335 1.00 80.18 349 LEU A C 1
ATOM 4051 O O . LEU A 1 349 ? 472.016 293.079 361.765 1.00 80.18 349 LEU A O 1
ATOM 4067 N N . ARG A 1 350 ? 471.430 291.714 363.457 1.00 80.51 350 ARG A N 1
ATOM 4068 C CA . ARG A 1 350 ? 472.759 291.638 364.032 1.00 80.51 350 ARG A CA 1
ATOM 4069 C C . ARG A 1 350 ? 472.926 290.279 364.681 1.00 80.51 350 ARG A C 1
ATOM 4070 O O . ARG A 1 350 ? 472.054 289.824 365.424 1.00 80.51 350 ARG A O 1
ATOM 4091 N N . ILE A 1 351 ? 474.039 289.654 364.398 1.00 80.17 351 ILE A N 1
ATOM 4092 C CA . ILE A 1 351 ? 474.421 288.398 365.021 1.00 80.17 351 ILE A CA 1
ATOM 4093 C C . ILE A 1 351 ? 475.213 288.714 366.275 1.00 80.17 351 ILE A C 1
ATOM 4094 O O . ILE A 1 351 ? 475.800 289.793 366.410 1.00 80.17 351 ILE A O 1
ATOM 4110 N N . VAL A 1 352 ? 475.226 287.764 367.201 1.00 81.73 352 VAL A N 1
ATOM 4111 C CA . VAL A 1 352 ? 475.951 287.883 368.454 1.00 81.73 352 VAL A CA 1
ATOM 4112 C C . VAL A 1 352 ? 476.815 286.647 368.615 1.00 81.73 352 VAL A C 1
ATOM 4113 O O . VAL A 1 352 ? 476.475 285.558 368.144 1.00 81.73 352 VAL A O 1
ATOM 4126 N N . LYS A 1 353 ? 477.945 286.828 369.285 1.00 84.71 353 LYS A N 1
ATOM 4127 C CA . LYS A 1 353 ? 478.919 285.758 369.445 1.00 84.71 353 LYS A CA 1
ATOM 4128 C C . LYS A 1 353 ? 479.669 286.022 370.738 1.00 84.71 353 LYS A C 1
ATOM 4129 O O . LYS A 1 353 ? 480.460 286.966 370.813 1.00 84.71 353 LYS A O 1
ATOM 4148 N N . VAL A 1 354 ? 479.422 285.190 371.741 1.00 86.46 354 VAL A N 1
ATOM 4149 C CA . VAL A 1 354 ? 479.978 285.380 373.065 1.00 86.46 354 VAL A CA 1
ATOM 4150 C C . VAL A 1 354 ? 481.180 284.467 373.238 1.00 86.46 354 VAL A C 1
ATOM 4151 O O . VAL A 1 354 ? 481.381 283.504 372.495 1.00 86.46 354 VAL A O 1
ATOM 4164 N N . LYS A 1 355 ? 481.988 284.786 374.240 1.00 88.65 355 LYS A N 1
ATOM 4165 C CA . LYS A 1 355 ? 483.220 284.070 374.525 1.00 88.65 355 LYS A CA 1
ATOM 4166 C C . LYS A 1 355 ? 483.283 283.730 376.007 1.00 88.65 355 LYS A C 1
ATOM 4167 O O . LYS A 1 355 ? 482.537 284.289 376.812 1.00 88.65 355 LYS A O 1
ATOM 4186 N N . LEU B 2 129 ? 447.576 345.320 284.849 1.00 67.00 129 LEU B N 1
ATOM 4187 C CA . LEU B 2 129 ? 446.912 346.602 284.643 1.00 67.00 129 LEU B CA 1
ATOM 4188 C C . LEU B 2 129 ? 445.429 346.496 284.947 1.00 67.00 129 LEU B C 1
ATOM 4189 O O . LEU B 2 129 ? 444.593 346.964 284.173 1.00 67.00 129 LEU B O 1
ATOM 4204 N N . LEU B 2 130 ? 445.113 345.872 286.076 1.00 78.58 130 LEU B N 1
ATOM 4205 C CA . LEU B 2 130 ? 443.742 345.636 286.497 1.00 78.58 130 LEU B CA 1
ATOM 4206 C C . LEU B 2 130 ? 443.470 346.383 287.794 1.00 78.58 130 LEU B C 1
ATOM 4207 O O . LEU B 2 130 ? 444.387 346.806 288.500 1.00 78.58 130 LEU B O 1
ATOM 4223 N N . HIS B 2 131 ? 442.182 346.531 288.096 1.00 77.19 131 HIS B N 1
ATOM 4224 C CA . HIS B 2 131 ? 441.719 347.333 289.218 1.00 77.19 131 HIS B CA 1
ATOM 4225 C C . HIS B 2 131 ? 441.348 346.502 290.440 1.00 77.19 131 HIS B C 1
ATOM 4226 O O . HIS B 2 131 ? 441.289 347.050 291.546 1.00 77.19 131 HIS B O 1
ATOM 4240 N N . ALA B 2 132 ? 441.120 345.200 290.278 1.00 77.48 132 ALA B N 1
ATOM 4241 C CA . ALA B 2 132 ? 440.725 344.362 291.402 1.00 77.48 132 ALA B CA 1
ATOM 4242 C C . ALA B 2 132 ? 441.826 344.324 292.454 1.00 77.48 132 ALA B C 1
ATOM 4243 O O . ALA B 2 132 ? 443.015 344.445 292.147 1.00 77.48 132 ALA B O 1
ATOM 4250 N N . LEU B 2 133 ? 441.415 344.172 293.716 1.00 80.01 133 LEU B N 1
ATOM 4251 C CA . LEU B 2 133 ? 441.794 344.078 295.122 1.00 80.01 133 LEU B CA 1
ATOM 4252 C C . LEU B 2 133 ? 441.789 342.618 295.561 1.00 80.01 133 LEU B C 1
ATOM 4253 O O . LEU B 2 133 ? 440.728 342.091 295.928 1.00 80.01 133 LEU B O 1
ATOM 4269 N N . PRO B 2 134 ? 442.926 341.918 295.547 1.00 80.88 134 PRO B N 1
ATOM 4270 C CA . PRO B 2 134 ? 442.940 340.533 296.033 1.00 80.88 134 PRO B CA 1
ATOM 4271 C C . PRO B 2 134 ? 442.819 340.418 297.547 1.00 80.88 134 PRO B C 1
ATOM 4272 O O . PRO B 2 134 ? 443.813 340.281 298.267 1.00 80.88 134 PRO B O 1
ATOM 4283 N N . THR B 2 135 ? 441.583 340.478 298.040 1.00 89.53 135 THR B N 1
ATOM 4284 C CA . THR B 2 135 ? 441.335 340.337 299.470 1.00 89.53 135 THR B CA 1
ATOM 4285 C C . THR B 2 135 ? 441.279 338.879 299.910 1.00 89.53 135 THR B C 1
ATOM 4286 O O . THR B 2 135 ? 441.548 338.580 301.078 1.00 89.53 135 THR B O 1
ATOM 4297 N N . GLY B 2 136 ? 440.933 337.969 298.998 1.00 94.00 136 GLY B N 1
ATOM 4298 C CA . GLY B 2 136 ? 440.575 336.621 299.408 1.00 94.00 136 GLY B CA 1
ATOM 4299 C C . GLY B 2 136 ? 441.733 335.836 299.993 1.00 94.00 136 GLY B C 1
ATOM 4300 O O . GLY B 2 136 ? 441.552 335.059 300.937 1.00 94.00 136 GLY B O 1
ATOM 4304 N N . ASN B 2 137 ? 442.936 336.029 299.453 1.00 89.12 137 ASN B N 1
ATOM 4305 C CA . ASN B 2 137 ? 444.259 335.422 299.569 1.00 89.12 137 ASN B CA 1
ATOM 4306 C C . ASN B 2 137 ? 444.275 333.970 299.098 1.00 89.12 137 ASN B C 1
ATOM 4307 O O . ASN B 2 137 ? 445.222 333.232 299.392 1.00 89.12 137 ASN B O 1
ATOM 4318 N N . ASP B 2 138 ? 443.246 333.535 298.370 1.00 93.93 138 ASP B N 1
ATOM 4319 C CA . ASP B 2 138 ? 443.289 332.234 297.721 1.00 93.93 138 ASP B CA 1
ATOM 4320 C C . ASP B 2 138 ? 444.377 332.234 296.654 1.00 93.93 138 ASP B C 1
ATOM 4321 O O . ASP B 2 138 ? 444.489 333.169 295.856 1.00 93.93 138 ASP B O 1
ATOM 4330 N N . SER B 2 139 ? 445.176 331.172 296.643 1.00 83.11 139 SER B N 1
ATOM 4331 C CA . SER B 2 139 ? 446.356 331.076 295.798 1.00 83.11 139 SER B CA 1
ATOM 4332 C C . SER B 2 139 ? 446.061 330.182 294.604 1.00 83.11 139 SER B C 1
ATOM 4333 O O . SER B 2 139 ? 445.647 329.029 294.772 1.00 83.11 139 SER B O 1
ATOM 4341 N N . GLY B 2 140 ? 446.275 330.717 293.401 1.00 79.46 140 GLY B N 1
ATOM 4342 C CA . GLY B 2 140 ? 446.111 329.932 292.193 1.00 79.46 140 GLY B CA 1
ATOM 4343 C C . GLY B 2 140 ? 447.314 329.092 291.831 1.00 79.46 140 GLY B C 1
ATOM 4344 O O . GLY B 2 140 ? 447.164 328.079 291.142 1.00 79.46 140 GLY B O 1
ATOM 4348 N N . GLY B 2 141 ? 448.498 329.482 292.286 1.00 70.94 141 GLY B N 1
ATOM 4349 C CA . GLY B 2 141 ? 449.710 328.773 291.956 1.00 70.94 141 GLY B CA 1
ATOM 4350 C C . GLY B 2 141 ? 449.929 327.471 292.681 1.00 70.94 141 GLY B C 1
ATOM 4351 O O . GLY B 2 141 ? 450.946 326.815 292.444 1.00 70.94 141 GLY B O 1
ATOM 4355 N N . ASP B 2 142 ? 449.008 327.077 293.562 1.00 74.11 142 ASP B N 1
ATOM 4356 C CA . ASP B 2 142 ? 449.236 325.908 294.404 1.00 74.11 142 ASP B CA 1
ATOM 4357 C C . ASP B 2 142 ? 449.374 324.643 293.573 1.00 74.11 142 ASP B C 1
ATOM 4358 O O . ASP B 2 142 ? 450.204 323.779 293.876 1.00 74.11 142 ASP B O 1
ATOM 4367 N N . LYS B 2 143 ? 448.573 324.514 292.518 1.00 69.94 143 LYS B N 1
ATOM 4368 C CA . LYS B 2 143 ? 448.607 323.295 291.727 1.00 69.94 143 LYS B CA 1
ATOM 4369 C C . LYS B 2 143 ? 449.907 323.144 290.955 1.00 69.94 143 LYS B C 1
ATOM 4370 O O . LYS B 2 143 ? 450.275 322.020 290.601 1.00 69.94 143 LYS B O 1
ATOM 4389 N N . LEU B 2 144 ? 450.608 324.241 290.683 1.00 65.80 144 LEU B N 1
ATOM 4390 C CA . LEU B 2 144 ? 451.863 324.144 289.953 1.00 65.80 144 LEU B CA 1
ATOM 4391 C C . LEU B 2 144 ? 452.928 323.436 290.764 1.00 65.80 144 LEU B C 1
ATOM 4392 O O . LEU B 2 144 ? 453.866 322.872 290.191 1.00 65.80 144 LEU B O 1
ATOM 4408 N N . LEU B 2 145 ? 452.815 323.463 292.088 1.00 67.30 145 LEU B N 1
ATOM 4409 C CA . LEU B 2 145 ? 453.797 322.813 292.924 1.00 67.30 145 LEU B CA 1
ATOM 4410 C C . LEU B 2 145 ? 453.773 321.309 292.676 1.00 67.30 145 LEU B C 1
ATOM 4411 O O . LEU B 2 145 ? 452.821 320.785 292.095 1.00 67.30 145 LEU B O 1
ATOM 4427 N N . PRO B 2 146 ? 454.817 320.596 293.094 1.00 68.09 146 PRO B N 1
ATOM 4428 C CA . PRO B 2 146 ? 454.813 319.142 292.928 1.00 68.09 146 PRO B CA 1
ATOM 4429 C C . PRO B 2 146 ? 453.642 318.507 293.651 1.00 68.09 146 PRO B C 1
ATOM 4430 O O . PRO B 2 146 ? 453.253 318.930 294.740 1.00 68.09 146 PRO B O 1
ATOM 4441 N N . LYS B 2 147 ? 453.074 317.489 293.023 1.00 71.18 147 LYS B N 1
ATOM 4442 C CA . LYS B 2 147 ? 451.904 316.814 293.561 1.00 71.18 147 LYS B CA 1
ATOM 4443 C C . LYS B 2 147 ? 452.245 315.795 294.635 1.00 71.18 147 LYS B C 1
ATOM 4444 O O . LYS B 2 147 ? 451.331 315.148 295.158 1.00 71.18 147 LYS B O 1
ATOM 4463 N N . THR B 2 148 ? 453.520 315.634 294.977 1.00 70.39 148 THR B N 1
ATOM 4464 C CA . THR B 2 148 ? 453.945 314.683 295.988 1.00 70.39 148 THR B CA 1
ATOM 4465 C C . THR B 2 148 ? 454.012 315.292 297.377 1.00 70.39 148 THR B C 1
ATOM 4466 O O . THR B 2 148 ? 454.623 314.697 298.271 1.00 70.39 148 THR B O 1
ATOM 4477 N N . LEU B 2 149 ? 453.411 316.457 297.584 1.00 71.39 149 LEU B N 1
ATOM 4478 C CA . LEU B 2 149 ? 453.462 317.087 298.891 1.00 71.39 149 LEU B CA 1
ATOM 4479 C C . LEU B 2 149 ? 452.553 316.355 299.863 1.00 71.39 149 LEU B C 1
ATOM 4480 O O . LEU B 2 149 ? 451.493 315.845 299.493 1.00 71.39 149 LEU B O 1
ATOM 4496 N N . SER B 2 150 ? 452.976 316.320 301.121 1.00 75.68 150 SER B N 1
ATOM 4497 C CA . SER B 2 150 ? 452.442 315.383 302.094 1.00 75.68 150 SER B CA 1
ATOM 4498 C C . SER B 2 150 ? 451.210 315.910 302.816 1.00 75.68 150 SER B C 1
ATOM 4499 O O . SER B 2 150 ? 450.197 315.211 302.902 1.00 75.68 150 SER B O 1
ATOM 4507 N N . LYS B 2 151 ? 451.303 317.120 303.364 1.00 76.75 151 LYS B N 1
ATOM 4508 C CA . LYS B 2 151 ? 450.327 317.716 304.278 1.00 76.75 151 LYS B CA 1
ATOM 4509 C C . LYS B 2 151 ? 450.228 316.965 305.598 1.00 76.75 151 LYS B C 1
ATOM 4510 O O . LYS B 2 151 ? 449.306 317.216 306.382 1.00 76.75 151 LYS B O 1
ATOM 4529 N N . GLU B 2 152 ? 451.159 316.059 305.877 1.00 75.10 152 GLU B N 1
ATOM 4530 C CA . GLU B 2 152 ? 451.209 315.360 307.146 1.00 75.10 152 GLU B CA 1
ATOM 4531 C C . GLU B 2 152 ? 452.559 314.677 307.228 1.00 75.10 152 GLU B C 1
ATOM 4532 O O . GLU B 2 152 ? 453.003 314.055 306.261 1.00 75.10 152 GLU B O 1
ATOM 4544 N N . ILE B 2 153 ? 453.202 314.781 308.387 1.00 73.20 153 ILE B N 1
ATOM 4545 C CA . ILE B 2 153 ? 454.573 314.321 308.498 1.00 73.20 153 ILE B CA 1
ATOM 4546 C C . ILE B 2 153 ? 454.596 312.806 308.605 1.00 73.20 153 ILE B C 1
ATOM 4547 O O . ILE B 2 153 ? 453.770 312.194 309.293 1.00 73.20 153 ILE B O 1
ATOM 4563 N N . VAL B 2 154 ? 455.564 312.198 307.930 1.00 76.52 154 VAL B N 1
ATOM 4564 C CA . VAL B 2 154 ? 455.704 310.753 307.894 1.00 76.52 154 VAL B CA 1
ATOM 4565 C C . VAL B 2 154 ? 457.180 310.433 307.759 1.00 76.52 154 VAL B C 1
ATOM 4566 O O . VAL B 2 154 ? 457.946 311.192 307.163 1.00 76.52 154 VAL B O 1
ATOM 4579 N N . SER B 2 155 ? 457.579 309.298 308.317 1.00 79.06 155 SER B N 1
ATOM 4580 C CA . SER B 2 155 ? 458.942 308.832 308.139 1.00 79.06 155 SER B CA 1
ATOM 4581 C C . SER B 2 155 ? 459.007 307.354 308.478 1.00 79.06 155 SER B C 1
ATOM 4582 O O . SER B 2 155 ? 458.060 306.769 309.007 1.00 79.06 155 SER B O 1
ATOM 4590 N N . GLU B 2 156 ? 460.153 306.768 308.172 1.00 80.02 156 GLU B N 1
ATOM 4591 C CA . GLU B 2 156 ? 460.374 305.347 308.355 1.00 80.02 156 GLU B CA 1
ATOM 4592 C C . GLU B 2 156 ? 460.896 305.086 309.761 1.00 80.02 156 GLU B C 1
ATOM 4593 O O . GLU B 2 156 ? 461.227 306.014 310.498 1.00 80.02 156 GLU B O 1
ATOM 4605 N N . PRO B 2 157 ? 460.980 303.823 310.173 1.00 77.31 157 PRO B N 1
ATOM 4606 C CA . PRO B 2 157 ? 461.541 303.531 311.491 1.00 77.31 157 PRO B CA 1
ATOM 4607 C C . PRO B 2 157 ? 463.003 303.913 311.577 1.00 77.31 157 PRO B C 1
ATOM 4608 O O . PRO B 2 157 ? 463.773 303.728 310.634 1.00 77.31 157 PRO B O 1
ATOM 4619 N N . PHE B 2 158 ? 463.377 304.453 312.733 1.00 73.70 158 PHE B N 1
ATOM 4620 C CA . PHE B 2 158 ? 464.748 304.887 312.946 1.00 73.70 158 PHE B CA 1
ATOM 4621 C C . PHE B 2 158 ? 465.683 303.716 313.171 1.00 73.70 158 PHE B C 1
ATOM 4622 O O . PHE B 2 158 ? 466.872 303.806 312.852 1.00 73.70 158 PHE B O 1
ATOM 4639 N N . ALA B 2 159 ? 465.172 302.623 313.722 1.00 73.92 159 ALA B N 1
ATOM 4640 C CA . ALA B 2 159 ? 465.989 301.456 313.991 1.00 73.92 159 ALA B CA 1
ATOM 4641 C C . ALA B 2 159 ? 465.124 300.214 313.899 1.00 73.92 159 ALA B C 1
ATOM 4642 O O . ALA B 2 159 ? 463.900 300.271 314.025 1.00 73.92 159 ALA B O 1
ATOM 4649 N N . LYS B 2 160 ? 465.782 299.086 313.665 1.00 75.74 160 LYS B N 1
ATOM 4650 C CA . LYS B 2 160 ? 465.097 297.813 313.565 1.00 75.74 160 LYS B CA 1
ATOM 4651 C C . LYS B 2 160 ? 466.044 296.714 314.003 1.00 75.74 160 LYS B C 1
ATOM 4652 O O . LYS B 2 160 ? 467.261 296.828 313.841 1.00 75.74 160 LYS B O 1
ATOM 4671 N N . ASN B 2 161 ? 465.477 295.649 314.550 1.00 75.86 161 ASN B N 1
ATOM 4672 C CA . ASN B 2 161 ? 466.238 294.468 314.919 1.00 75.86 161 ASN B CA 1
ATOM 4673 C C . ASN B 2 161 ? 466.133 293.465 313.789 1.00 75.86 161 ASN B C 1
ATOM 4674 O O . ASN B 2 161 ? 465.029 293.067 313.404 1.00 75.86 161 ASN B O 1
ATOM 4685 N N . GLN B 2 162 ? 467.277 293.059 313.270 1.00 74.71 162 GLN B N 1
ATOM 4686 C CA . GLN B 2 162 ? 467.341 292.121 312.168 1.00 74.71 162 GLN B CA 1
ATOM 4687 C C . GLN B 2 162 ? 467.419 290.675 312.633 1.00 74.71 162 GLN B C 1
ATOM 4688 O O . GLN B 2 162 ? 467.542 289.776 311.798 1.00 74.71 162 GLN B O 1
ATOM 4702 N N . LEU B 2 163 ? 467.340 290.435 313.940 1.00 71.63 163 LEU B N 1
ATOM 4703 C CA . LEU B 2 163 ? 467.215 289.081 314.447 1.00 71.63 163 LEU B CA 1
ATOM 4704 C C . LEU B 2 163 ? 465.782 288.585 314.410 1.00 71.63 163 LEU B C 1
ATOM 4705 O O . LEU B 2 163 ? 465.563 287.371 314.409 1.00 71.63 163 LEU B O 1
ATOM 4721 N N . ARG B 2 164 ? 464.806 289.497 314.393 1.00 75.30 164 ARG B N 1
ATOM 4722 C CA . ARG B 2 164 ? 463.407 289.108 314.519 1.00 75.30 164 ARG B CA 1
ATOM 4723 C C . ARG B 2 164 ? 462.963 288.180 313.403 1.00 75.30 164 ARG B C 1
ATOM 4724 O O . ARG B 2 164 ? 462.001 287.424 313.571 1.00 75.30 164 ARG B O 1
ATOM 4745 N N . GLU B 2 165 ? 463.630 288.236 312.255 1.00 75.17 165 GLU B N 1
ATOM 4746 C CA . GLU B 2 165 ? 463.187 287.465 311.102 1.00 75.17 165 GLU B CA 1
ATOM 4747 C C . GLU B 2 165 ? 463.301 285.973 311.362 1.00 75.17 165 GLU B C 1
ATOM 4748 O O . GLU B 2 165 ? 462.352 285.217 311.131 1.00 75.17 165 GLU B O 1
ATOM 4760 N N . LYS B 2 166 ? 464.456 285.536 311.849 1.00 72.79 166 LYS B N 1
ATOM 4761 C CA . LYS B 2 166 ? 464.726 284.119 312.027 1.00 72.79 166 LYS B CA 1
ATOM 4762 C C . LYS B 2 166 ? 464.257 283.598 313.374 1.00 72.79 166 LYS B C 1
ATOM 4763 O O . LYS B 2 166 ? 463.712 282.493 313.456 1.00 72.79 166 LYS B O 1
ATOM 4782 N N . ALA B 2 167 ? 464.452 284.371 314.433 1.00 72.65 167 ALA B N 1
ATOM 4783 C CA . ALA B 2 167 ? 464.171 283.884 315.767 1.00 72.65 167 ALA B CA 1
ATOM 4784 C C . ALA B 2 167 ? 462.671 283.840 316.032 1.00 72.65 167 ALA B C 1
ATOM 4785 O O . ALA B 2 167 ? 461.855 284.349 315.263 1.00 72.65 167 ALA B O 1
ATOM 4792 N N . ARG B 2 168 ? 462.322 283.218 317.151 1.00 74.82 168 ARG B N 1
ATOM 4793 C CA . ARG B 2 168 ? 460.938 283.022 317.544 1.00 74.82 168 ARG B CA 1
ATOM 4794 C C . ARG B 2 168 ? 460.481 284.106 318.502 1.00 74.82 168 ARG B C 1
ATOM 4795 O O . ARG B 2 168 ? 461.228 284.542 319.381 1.00 74.82 168 ARG B O 1
ATOM 4816 N N . LEU B 2 169 ? 459.231 284.524 318.329 1.00 78.39 169 LEU B N 1
ATOM 4817 C CA . LEU B 2 169 ? 458.607 285.543 319.156 1.00 78.39 169 LEU B CA 1
ATOM 4818 C C . LEU B 2 169 ? 457.430 284.946 319.911 1.00 78.39 169 LEU B C 1
ATOM 4819 O O . LEU B 2 169 ? 456.797 283.993 319.453 1.00 78.39 169 LEU B O 1
ATOM 4835 N N . THR B 2 170 ? 457.143 285.517 321.077 1.00 80.67 170 THR B N 1
ATOM 4836 C CA . THR B 2 170 ? 456.112 284.974 321.945 1.00 80.67 170 THR B CA 1
ATOM 4837 C C . THR B 2 170 ? 455.640 286.056 322.907 1.00 80.67 170 THR B C 1
ATOM 4838 O O . THR B 2 170 ? 456.409 286.931 323.302 1.00 80.67 170 THR B O 1
ATOM 4849 N N . ASN B 2 171 ? 454.356 285.989 323.257 1.00 82.25 171 ASN B N 1
ATOM 4850 C CA . ASN B 2 171 ? 453.726 286.921 324.177 1.00 82.25 171 ASN B CA 1
ATOM 4851 C C . ASN B 2 171 ? 453.317 286.270 325.487 1.00 82.25 171 ASN B C 1
ATOM 4852 O O . ASN B 2 171 ? 453.064 286.986 326.460 1.00 82.25 171 ASN B O 1
ATOM 4863 N N . ILE B 2 172 ? 453.250 284.938 325.535 1.00 82.22 172 ILE B N 1
ATOM 4864 C CA . ILE B 2 172 ? 452.812 284.219 326.719 1.00 82.22 172 ILE B CA 1
ATOM 4865 C C . ILE B 2 172 ? 453.704 284.584 327.910 1.00 82.22 172 ILE B C 1
ATOM 4866 O O . ILE B 2 172 ? 454.836 285.054 327.757 1.00 82.22 172 ILE B O 1
ATOM 4882 N N . LYS B 2 173 ? 453.156 284.411 329.109 1.00 83.66 173 LYS B N 1
ATOM 4883 C CA . LYS B 2 173 ? 453.864 284.701 330.345 1.00 83.66 173 LYS B CA 1
ATOM 4884 C C . LYS B 2 173 ? 454.575 283.466 330.879 1.00 83.66 173 LYS B C 1
ATOM 4885 O O . LYS B 2 173 ? 454.064 282.347 330.782 1.00 83.66 173 LYS B O 1
ATOM 4904 N N . GLY B 2 174 ? 455.750 283.689 331.464 1.00 82.26 174 GLY B N 1
ATOM 4905 C CA . GLY B 2 174 ? 456.483 282.664 332.180 1.00 82.26 174 GLY B CA 1
ATOM 4906 C C . GLY B 2 174 ? 456.758 281.409 331.383 1.00 82.26 174 GLY B C 1
ATOM 4907 O O . GLY B 2 174 ? 456.210 280.349 331.689 1.00 82.26 174 GLY B O 1
ATOM 4911 N N . LEU B 2 175 ? 457.610 281.501 330.372 1.00 78.84 175 LEU B N 1
ATOM 4912 C CA . LEU B 2 175 ? 457.778 280.410 329.428 1.00 78.84 175 LEU B CA 1
ATOM 4913 C C . LEU B 2 175 ? 458.851 279.444 329.892 1.00 78.84 175 LEU B C 1
ATOM 4914 O O . LEU B 2 175 ? 459.862 279.833 330.482 1.00 78.84 175 LEU B O 1
ATOM 4930 N N . GLU B 2 176 ? 458.604 278.166 329.629 1.00 77.75 176 GLU B N 1
ATOM 4931 C CA . GLU B 2 176 ? 459.593 277.121 329.825 1.00 77.75 176 GLU B CA 1
ATOM 4932 C C . GLU B 2 176 ? 459.477 276.125 328.691 1.00 77.75 176 GLU B C 1
ATOM 4933 O O . GLU B 2 176 ? 458.385 275.618 328.416 1.00 77.75 176 GLU B O 1
ATOM 4945 N N . ILE B 2 177 ? 460.600 275.860 328.033 1.00 74.74 177 ILE B N 1
ATOM 4946 C CA . ILE B 2 177 ? 460.689 274.884 326.957 1.00 74.74 177 ILE B CA 1
ATOM 4947 C C . ILE B 2 177 ? 461.793 273.906 327.335 1.00 74.74 177 ILE B C 1
ATOM 4948 O O . ILE B 2 177 ? 462.918 274.337 327.584 1.00 74.74 177 ILE B O 1
ATOM 4964 N N . PRO B 2 178 ? 461.539 272.603 327.405 1.00 70.54 178 PRO B N 1
ATOM 4965 C CA . PRO B 2 178 ? 462.625 271.690 327.757 1.00 70.54 178 PRO B CA 1
ATOM 4966 C C . PRO B 2 178 ? 463.683 271.619 326.680 1.00 70.54 178 PRO B C 1
ATOM 4967 O O . PRO B 2 178 ? 463.416 271.799 325.491 1.00 70.54 178 PRO B O 1
ATOM 4978 N N . ARG B 2 179 ? 464.906 271.346 327.122 1.00 72.65 179 ARG B N 1
ATOM 4979 C CA . ARG B 2 179 ? 466.003 271.144 326.192 1.00 72.65 179 ARG B CA 1
ATOM 4980 C C . ARG B 2 179 ? 465.952 269.764 325.555 1.00 72.65 179 ARG B C 1
ATOM 4981 O O . ARG B 2 179 ? 466.444 269.580 324.438 1.00 72.65 179 ARG B O 1
ATOM 5002 N N . VAL B 2 180 ? 465.378 268.790 326.240 1.00 74.75 180 VAL B N 1
ATOM 5003 C CA . VAL B 2 180 ? 465.456 267.396 325.825 1.00 74.75 180 VAL B CA 1
ATOM 5004 C C . VAL B 2 180 ? 464.463 267.134 324.709 1.00 74.75 180 VAL B C 1
ATOM 5005 O O . VAL B 2 180 ? 463.360 267.688 324.660 1.00 74.75 180 VAL B O 1
ATOM 5018 N N . SER B 2 181 ? 464.877 266.261 323.805 1.00 71.94 181 SER B N 1
ATOM 5019 C CA . SER B 2 181 ? 463.969 265.540 322.937 1.00 71.94 181 SER B CA 1
ATOM 5020 C C . SER B 2 181 ? 464.717 264.323 322.429 1.00 71.94 181 SER B C 1
ATOM 5021 O O . SER B 2 181 ? 465.941 264.239 322.549 1.00 71.94 181 SER B O 1
ATOM 5029 N N . TYR B 2 182 ? 463.972 263.382 321.856 1.00 69.50 182 TYR B N 1
ATOM 5030 C CA . TYR B 2 182 ? 464.568 262.265 321.135 1.00 69.50 182 TYR B CA 1
ATOM 5031 C C . TYR B 2 182 ? 465.460 261.416 322.048 1.00 69.50 182 TYR B C 1
ATOM 5032 O O . TYR B 2 182 ? 466.686 261.420 321.953 1.00 69.50 182 TYR B O 1
ATOM 5050 N N . THR B 2 183 ? 464.818 260.742 322.994 1.00 69.23 183 THR B N 1
ATOM 5051 C CA . THR B 2 183 ? 465.458 259.685 323.766 1.00 69.23 183 THR B CA 1
ATOM 5052 C C . THR B 2 183 ? 465.147 258.333 323.137 1.00 69.23 183 THR B C 1
ATOM 5053 O O . THR B 2 183 ? 464.049 258.122 322.614 1.00 69.23 183 THR B O 1
ATOM 5064 N N . LEU B 2 184 ? 466.113 257.408 323.210 1.00 72.13 184 LEU B N 1
ATOM 5065 C CA . LEU B 2 184 ? 466.044 256.135 322.501 1.00 72.13 184 LEU B CA 1
ATOM 5066 C C . LEU B 2 184 ? 466.115 254.907 323.389 1.00 72.13 184 LEU B C 1
ATOM 5067 O O . LEU B 2 184 ? 465.870 253.804 322.892 1.00 72.13 184 LEU B O 1
ATOM 5083 N N . ASP B 2 185 ? 466.469 255.052 324.663 1.00 80.80 185 ASP B N 1
ATOM 5084 C CA . ASP B 2 185 ? 466.860 253.912 325.494 1.00 80.80 185 ASP B CA 1
ATOM 5085 C C . ASP B 2 185 ? 468.004 253.152 324.834 1.00 80.80 185 ASP B C 1
ATOM 5086 O O . ASP B 2 185 ? 468.049 251.921 324.835 1.00 80.80 185 ASP B O 1
ATOM 5095 N N . ASP B 2 186 ? 468.934 253.903 324.257 1.00 94.76 186 ASP B N 1
ATOM 5096 C CA . ASP B 2 186 ? 469.971 253.312 323.428 1.00 94.76 186 ASP B CA 1
ATOM 5097 C C . ASP B 2 186 ? 470.938 252.483 324.260 1.00 94.76 186 ASP B C 1
ATOM 5098 O O . ASP B 2 186 ? 471.357 252.893 325.345 1.00 94.76 186 ASP B O 1
ATOM 5107 N N . ASP B 2 187 ? 471.267 251.296 323.757 1.00 102.26 187 ASP B N 1
ATOM 5108 C CA . ASP B 2 187 ? 472.415 250.576 324.291 1.00 102.26 187 ASP B CA 1
ATOM 5109 C C . ASP B 2 187 ? 473.714 251.221 323.835 1.00 102.26 187 ASP B C 1
ATOM 5110 O O . ASP B 2 187 ? 474.736 251.119 324.524 1.00 102.26 187 ASP B O 1
ATOM 5119 N N . ASP B 2 188 ? 473.691 251.879 322.676 1.00 100.67 188 ASP B N 1
ATOM 5120 C CA . ASP B 2 188 ? 474.799 252.707 322.210 1.00 100.67 188 ASP B CA 1
ATOM 5121 C C . ASP B 2 188 ? 474.621 254.079 322.846 1.00 100.67 188 ASP B C 1
ATOM 5122 O O . ASP B 2 188 ? 474.149 255.038 322.231 1.00 100.67 188 ASP B O 1
ATOM 5131 N N . PHE B 2 189 ? 475.033 254.174 324.111 1.00 104.23 189 PHE B N 1
ATOM 5132 C CA . PHE B 2 189 ? 474.733 255.333 324.943 1.00 104.23 189 PHE B CA 1
ATOM 5133 C C . PHE B 2 189 ? 475.400 256.620 324.475 1.00 104.23 189 PHE B C 1
ATOM 5134 O O . PHE B 2 189 ? 475.210 257.650 325.133 1.00 104.23 189 PHE B O 1
ATOM 5151 N N . ILE B 2 190 ? 476.178 256.607 323.391 1.00 99.07 190 ILE B N 1
ATOM 5152 C CA . ILE B 2 190 ? 476.619 257.859 322.797 1.00 99.07 190 ILE B CA 1
ATOM 5153 C C . ILE B 2 190 ? 475.392 258.657 322.393 1.00 99.07 190 ILE B C 1
ATOM 5154 O O . ILE B 2 190 ? 474.503 258.158 321.690 1.00 99.07 190 ILE B O 1
ATOM 5170 N N . THR B 2 191 ? 475.309 259.884 322.885 1.00 98.71 191 THR B N 1
ATOM 5171 C CA . THR B 2 191 ? 474.287 260.810 322.426 1.00 98.71 191 THR B CA 1
ATOM 5172 C C . THR B 2 191 ? 474.761 261.421 321.112 1.00 98.71 191 THR B C 1
ATOM 5173 O O . THR B 2 191 ? 475.671 260.918 320.449 1.00 98.71 191 THR B O 1
ATOM 5184 N N . ASP B 2 192 ? 474.115 262.508 320.708 1.00 97.27 192 ASP B N 1
ATOM 5185 C CA . ASP B 2 192 ? 474.459 263.174 319.463 1.00 97.27 192 ASP B CA 1
ATOM 5186 C C . ASP B 2 192 ? 475.904 263.667 319.467 1.00 97.27 192 ASP B C 1
ATOM 5187 O O . ASP B 2 192 ? 476.738 263.179 318.695 1.00 97.27 192 ASP B O 1
ATOM 5196 N N . VAL B 2 193 ? 476.225 264.616 320.349 1.00 95.17 193 VAL B N 1
ATOM 5197 C CA . VAL B 2 193 ? 477.478 265.363 320.296 1.00 95.17 193 VAL B CA 1
ATOM 5198 C C . VAL B 2 193 ? 478.012 265.498 321.715 1.00 95.17 193 VAL B C 1
ATOM 5199 O O . VAL B 2 193 ? 477.246 265.560 322.680 1.00 95.17 193 VAL B O 1
ATOM 5212 N N . GLU B 2 194 ? 479.340 265.546 321.839 1.00 95.38 194 GLU B N 1
ATOM 5213 C CA . GLU B 2 194 ? 479.962 265.627 323.159 1.00 95.38 194 GLU B CA 1
ATOM 5214 C C . GLU B 2 194 ? 479.616 266.940 323.852 1.00 95.38 194 GLU B C 1
ATOM 5215 O O . GLU B 2 194 ? 479.410 266.982 325.070 1.00 95.38 194 GLU B O 1
ATOM 5227 N N . THR B 2 195 ? 479.567 268.028 323.091 1.00 90.45 195 THR B N 1
ATOM 5228 C CA . THR B 2 195 ? 479.173 269.312 323.650 1.00 90.45 195 THR B CA 1
ATOM 5229 C C . THR B 2 195 ? 477.704 269.321 324.038 1.00 90.45 195 THR B C 1
ATOM 5230 O O . THR B 2 195 ? 477.310 270.041 324.962 1.00 90.45 195 THR B O 1
ATOM 5241 N N . ALA B 2 196 ? 476.880 268.530 323.352 1.00 90.39 196 ALA B N 1
ATOM 5242 C CA . ALA B 2 196 ? 475.450 268.554 323.621 1.00 90.39 196 ALA B CA 1
ATOM 5243 C C . ALA B 2 196 ? 475.132 267.932 324.971 1.00 90.39 196 ALA B C 1
ATOM 5244 O O . ALA B 2 196 ? 474.208 268.377 325.661 1.00 90.39 196 ALA B O 1
ATOM 5251 N N . LYS B 2 197 ? 475.883 266.907 325.370 1.00 92.62 197 LYS B N 1
ATOM 5252 C CA . LYS B 2 197 ? 475.588 266.240 326.630 1.00 92.62 197 LYS B CA 1
ATOM 5253 C C . LYS B 2 197 ? 476.106 267.034 327.820 1.00 92.62 197 LYS B C 1
ATOM 5254 O O . LYS B 2 197 ? 475.409 267.168 328.831 1.00 92.62 197 LYS B O 1
ATOM 5273 N N . GLU B 2 198 ? 477.317 267.575 327.714 1.00 88.66 198 GLU B N 1
ATOM 5274 C CA . GLU B 2 198 ? 477.962 268.161 328.877 1.00 88.66 198 GLU B CA 1
ATOM 5275 C C . GLU B 2 198 ? 477.294 269.455 329.304 1.00 88.66 198 GLU B C 1
ATOM 5276 O O . GLU B 2 198 ? 477.388 269.827 330.479 1.00 88.66 198 GLU B O 1
ATOM 5288 N N . LEU B 2 199 ? 476.614 270.132 328.383 1.00 84.03 199 LEU B N 1
ATOM 5289 C CA . LEU B 2 199 ? 475.917 271.370 328.681 1.00 84.03 199 LEU B CA 1
ATOM 5290 C C . LEU B 2 199 ? 474.434 271.166 328.923 1.00 84.03 199 LEU B C 1
ATOM 5291 O O . LEU B 2 199 ? 473.755 272.112 329.333 1.00 84.03 199 LEU B O 1
ATOM 5307 N N . LYS B 2 200 ? 473.916 269.964 328.673 1.00 79.45 200 LYS B N 1
ATOM 5308 C CA . LYS B 2 200 ? 472.617 269.608 329.219 1.00 79.45 200 LYS B CA 1
ATOM 5309 C C . LYS B 2 200 ? 472.731 269.237 330.689 1.00 79.45 200 LYS B C 1
ATOM 5310 O O . LYS B 2 200 ? 471.748 269.340 331.433 1.00 79.45 200 LYS B O 1
ATOM 5329 N N . ALA B 2 201 ? 473.917 268.810 331.127 1.00 79.68 201 ALA B N 1
ATOM 5330 C CA . ALA B 2 201 ? 474.157 268.576 332.544 1.00 79.68 201 ALA B CA 1
ATOM 5331 C C . ALA B 2 201 ? 473.993 269.843 333.369 1.00 79.68 201 ALA B C 1
ATOM 5332 O O . ALA B 2 201 ? 473.786 269.760 334.584 1.00 79.68 201 ALA B O 1
ATOM 5339 N N . LYS B 2 202 ? 474.121 271.011 332.737 1.00 77.10 202 LYS B N 1
ATOM 5340 C CA . LYS B 2 202 ? 473.769 272.274 333.370 1.00 77.10 202 LYS B CA 1
ATOM 5341 C C . LYS B 2 202 ? 472.368 272.231 333.960 1.00 77.10 202 LYS B C 1
ATOM 5342 O O . LYS B 2 202 ? 472.173 272.470 335.156 1.00 77.10 202 LYS B O 1
ATOM 5361 N N . GLY B 2 203 ? 471.378 271.936 333.130 1.00 75.92 203 GLY B N 1
ATOM 5362 C CA . GLY B 2 203 ? 470.002 271.930 333.575 1.00 75.92 203 GLY B CA 1
ATOM 5363 C C . GLY B 2 203 ? 469.117 271.249 332.560 1.00 75.92 203 GLY B C 1
ATOM 5364 O O . GLY B 2 203 ? 469.513 271.023 331.413 1.00 75.92 203 GLY B O 1
ATOM 5368 N N . ASP B 2 204 ? 467.907 270.927 333.002 1.00 73.19 204 ASP B N 1
ATOM 5369 C CA . ASP B 2 204 ? 466.940 270.245 332.155 1.00 73.19 204 ASP B CA 1
ATOM 5370 C C . ASP B 2 204 ? 466.151 271.223 331.302 1.00 73.19 204 ASP B C 1
ATOM 5371 O O . ASP B 2 204 ? 466.075 271.068 330.079 1.00 73.19 204 ASP B O 1
ATOM 5380 N N . THR B 2 205 ? 465.565 272.228 331.939 1.00 71.88 205 THR B N 1
ATOM 5381 C CA . THR B 2 205 ? 464.705 273.195 331.285 1.00 71.88 205 THR B CA 1
ATOM 5382 C C . THR B 2 205 ? 465.377 274.555 331.265 1.00 71.88 205 THR B C 1
ATOM 5383 O O . THR B 2 205 ? 466.385 274.787 331.938 1.00 71.88 205 THR B O 1
ATOM 5394 N N . VAL B 2 206 ? 464.798 275.446 330.475 1.00 72.15 206 VAL B N 1
ATOM 5395 C CA . VAL B 2 206 ? 465.161 276.853 330.456 1.00 72.15 206 VAL B CA 1
ATOM 5396 C C . VAL B 2 206 ? 463.918 277.645 330.811 1.00 72.15 206 VAL B C 1
ATOM 5397 O O . VAL B 2 206 ? 462.804 277.260 330.439 1.00 72.15 206 VAL B O 1
ATOM 5410 N N . LYS B 2 207 ? 464.111 278.726 331.569 1.00 74.19 207 LYS B N 1
ATOM 5411 C CA . LYS B 2 207 ? 462.997 279.500 332.042 1.00 74.19 207 LYS B CA 1
ATOM 5412 C C . LYS B 2 207 ? 463.321 280.949 331.821 1.00 74.19 207 LYS B C 1
ATOM 5413 O O . LYS B 2 207 ? 464.236 281.481 332.427 1.00 74.19 207 LYS B O 1
ATOM 5432 N N . PHE B 2 208 ? 462.592 281.585 330.922 1.00 72.88 208 PHE B N 1
ATOM 5433 C CA . PHE B 2 208 ? 462.843 282.968 330.606 1.00 72.88 208 PHE B CA 1
ATOM 5434 C C . PHE B 2 208 ? 462.466 283.804 331.828 1.00 72.88 208 PHE B C 1
ATOM 5435 O O . PHE B 2 208 ? 461.442 283.553 332.443 1.00 72.88 208 PHE B O 1
ATOM 5452 N N . THR B 2 209 ? 463.261 284.806 332.180 1.00 76.87 209 THR B N 1
ATOM 5453 C CA . THR B 2 209 ? 463.024 285.590 333.394 1.00 76.87 209 THR B CA 1
ATOM 5454 C C . THR B 2 209 ? 462.870 287.089 333.173 1.00 76.87 209 THR B C 1
ATOM 5455 O O . THR B 2 209 ? 463.751 287.692 332.598 1.00 76.87 209 THR B O 1
ATOM 5466 N N . THR B 2 210 ? 461.886 287.744 333.777 1.00 72.96 210 THR B N 1
ATOM 5467 C CA . THR B 2 210 ? 461.604 289.161 333.456 1.00 72.96 210 THR B CA 1
ATOM 5468 C C . THR B 2 210 ? 462.716 290.180 333.663 1.00 72.96 210 THR B C 1
ATOM 5469 O O . THR B 2 210 ? 463.487 290.056 334.602 1.00 72.96 210 THR B O 1
ATOM 5480 N N . ASN B 2 211 ? 462.818 291.166 332.773 1.00 74.37 211 ASN B N 1
ATOM 5481 C CA . ASN B 2 211 ? 463.800 292.238 332.892 1.00 74.37 211 ASN B CA 1
ATOM 5482 C C . ASN B 2 211 ? 463.069 293.552 332.568 1.00 74.37 211 ASN B C 1
ATOM 5483 O O . ASN B 2 211 ? 462.182 293.543 331.720 1.00 74.37 211 ASN B O 1
ATOM 5494 N N . LYS B 2 212 ? 463.428 294.664 333.218 1.00 77.64 212 LYS B N 1
ATOM 5495 C CA . LYS B 2 212 ? 462.767 295.972 333.025 1.00 77.64 212 LYS B CA 1
ATOM 5496 C C . LYS B 2 212 ? 463.190 296.785 331.805 1.00 77.64 212 LYS B C 1
ATOM 5497 O O . LYS B 2 212 ? 464.310 296.633 331.340 1.00 77.64 212 LYS B O 1
ATOM 5516 N N . PHE B 2 213 ? 462.332 297.677 331.320 1.00 75.24 213 PHE B N 1
ATOM 5517 C CA . PHE B 2 213 ? 462.566 298.452 330.107 1.00 75.24 213 PHE B CA 1
ATOM 5518 C C . PHE B 2 213 ? 462.152 299.869 330.397 1.00 75.24 213 PHE B C 1
ATOM 5519 O O . PHE B 2 213 ? 461.560 300.086 331.415 1.00 75.24 213 PHE B O 1
ATOM 5536 N N . LYS B 2 214 ? 462.554 300.863 329.617 1.00 78.47 214 LYS B N 1
ATOM 5537 C CA . LYS B 2 214 ? 462.007 302.213 329.755 1.00 78.47 214 LYS B CA 1
ATOM 5538 C C . LYS B 2 214 ? 462.098 302.903 328.394 1.00 78.47 214 LYS B C 1
ATOM 5539 O O . LYS B 2 214 ? 463.128 302.792 327.749 1.00 78.47 214 LYS B O 1
ATOM 5558 N N . VAL B 2 215 ? 461.060 303.601 327.944 1.00 74.97 215 VAL B N 1
ATOM 5559 C CA . VAL B 2 215 ? 461.122 304.366 326.693 1.00 74.97 215 VAL B CA 1
ATOM 5560 C C . VAL B 2 215 ? 460.545 305.796 326.889 1.00 74.97 215 VAL B C 1
ATOM 5561 O O . VAL B 2 215 ? 459.474 305.929 327.473 1.00 74.97 215 VAL B O 1
ATOM 5574 N N . PHE B 2 216 ? 461.216 306.858 326.421 1.00 74.03 216 PHE B N 1
ATOM 5575 C CA . PHE B 2 216 ? 460.744 308.244 326.610 1.00 74.03 216 PHE B CA 1
ATOM 5576 C C . PHE B 2 216 ? 460.593 308.955 325.276 1.00 74.03 216 PHE B C 1
ATOM 5577 O O . PHE B 2 216 ? 461.498 308.868 324.465 1.00 74.03 216 PHE B O 1
ATOM 5594 N N . ALA B 2 217 ? 459.487 309.668 325.047 1.00 72.45 217 ALA B N 1
ATOM 5595 C CA . ALA B 2 217 ? 459.248 310.391 323.779 1.00 72.45 217 ALA B CA 1
ATOM 5596 C C . ALA B 2 217 ? 459.515 311.904 323.741 1.00 72.45 217 ALA B C 1
ATOM 5597 O O . ALA B 2 217 ? 460.081 312.380 322.775 1.00 72.45 217 ALA B O 1
ATOM 5604 N N . ALA B 2 218 ? 459.095 312.666 324.738 1.00 72.55 218 ALA B N 1
ATOM 5605 C CA . ALA B 2 218 ? 459.397 314.111 324.838 1.00 72.55 218 ALA B CA 1
ATOM 5606 C C . ALA B 2 218 ? 459.010 315.176 323.801 1.00 72.55 218 ALA B C 1
ATOM 5607 O O . ALA B 2 218 ? 459.819 316.036 323.488 1.00 72.55 218 ALA B O 1
ATOM 5614 N N . ILE B 2 219 ? 457.799 315.161 323.276 1.00 75.14 219 ILE B N 1
ATOM 5615 C CA . ILE B 2 219 ? 457.352 316.234 322.371 1.00 75.14 219 ILE B CA 1
ATOM 5616 C C . ILE B 2 219 ? 457.231 317.494 323.222 1.00 75.14 219 ILE B C 1
ATOM 5617 O O . ILE B 2 219 ? 456.656 317.420 324.296 1.00 75.14 219 ILE B O 1
ATOM 5633 N N . SER B 2 220 ? 457.705 318.649 322.765 1.00 77.36 220 SER B N 1
ATOM 5634 C CA . SER B 2 220 ? 457.720 319.885 323.580 1.00 77.36 220 SER B CA 1
ATOM 5635 C C . SER B 2 220 ? 456.416 320.672 323.494 1.00 77.36 220 SER B C 1
ATOM 5636 O O . SER B 2 220 ? 455.448 320.139 322.986 1.00 77.36 220 SER B O 1
ATOM 5644 N N . ASP B 2 221 ? 456.356 321.900 324.024 1.00 75.81 221 ASP B N 1
ATOM 5645 C CA . ASP B 2 221 ? 455.107 322.687 324.053 1.00 75.81 221 ASP B CA 1
ATOM 5646 C C . ASP B 2 221 ? 454.797 323.516 322.811 1.00 75.81 221 ASP B C 1
ATOM 5647 O O . ASP B 2 221 ? 453.653 323.559 322.383 1.00 75.81 221 ASP B O 1
ATOM 5656 N N . THR B 2 222 ? 455.788 324.188 322.241 1.00 75.67 222 THR B N 1
ATOM 5657 C CA . THR B 2 222 ? 455.575 325.015 321.059 1.00 75.67 222 THR B CA 1
ATOM 5658 C C . THR B 2 222 ? 454.998 324.201 319.915 1.00 75.67 222 THR B C 1
ATOM 5659 O O . THR B 2 222 ? 454.099 324.659 319.204 1.00 75.67 222 THR B O 1
ATOM 5670 N N . VAL B 2 223 ? 455.523 322.995 319.721 1.00 79.05 223 VAL B N 1
ATOM 5671 C CA . VAL B 2 223 ? 455.141 322.164 318.585 1.00 79.05 223 VAL B CA 1
ATOM 5672 C C . VAL B 2 223 ? 453.661 321.828 318.631 1.00 79.05 223 VAL B C 1
ATOM 5673 O O . VAL B 2 223 ? 453.001 321.719 317.593 1.00 79.05 223 VAL B O 1
ATOM 5686 N N . ILE B 2 224 ? 453.123 321.643 319.831 1.00 82.44 224 ILE B N 1
ATOM 5687 C CA . ILE B 2 224 ? 451.716 321.300 319.969 1.00 82.44 224 ILE B CA 1
ATOM 5688 C C . ILE B 2 224 ? 450.854 322.474 319.550 1.00 82.44 224 ILE B C 1
ATOM 5689 O O . ILE B 2 224 ? 449.983 322.351 318.681 1.00 82.44 224 ILE B O 1
ATOM 5705 N N . HIS B 2 225 ? 451.085 323.625 320.163 1.00 85.45 225 HIS B N 1
ATOM 5706 C CA . HIS B 2 225 ? 450.248 324.790 319.962 1.00 85.45 225 HIS B CA 1
ATOM 5707 C C . HIS B 2 225 ? 450.742 325.702 318.852 1.00 85.45 225 HIS B C 1
ATOM 5708 O O . HIS B 2 225 ? 449.986 326.569 318.406 1.00 85.45 225 HIS B O 1
ATOM 5722 N N . GLY B 2 226 ? 451.981 325.528 318.392 1.00 83.97 226 GLY B N 1
ATOM 5723 C CA . GLY B 2 226 ? 452.511 326.414 317.372 1.00 83.97 226 GLY B CA 1
ATOM 5724 C C . GLY B 2 226 ? 451.808 326.263 316.039 1.00 83.97 226 GLY B C 1
ATOM 5725 O O . GLY B 2 226 ? 451.588 327.247 315.329 1.00 83.97 226 GLY B O 1
ATOM 5729 N N . SER B 2 227 ? 451.447 325.035 315.677 1.00 80.74 227 SER B N 1
ATOM 5730 C CA . SER B 2 227 ? 450.835 324.786 314.382 1.00 80.74 227 SER B CA 1
ATOM 5731 C C . SER B 2 227 ? 450.106 323.458 314.416 1.00 80.74 227 SER B C 1
ATOM 5732 O O . SER B 2 227 ? 450.366 322.605 315.268 1.00 80.74 227 SER B O 1
ATOM 5740 N N . ASP B 2 228 ? 449.205 323.285 313.455 1.00 81.29 228 ASP B N 1
ATOM 5741 C CA . ASP B 2 228 ? 448.310 322.134 313.424 1.00 81.29 228 ASP B CA 1
ATOM 5742 C C . ASP B 2 228 ? 448.950 321.044 312.581 1.00 81.29 228 ASP B C 1
ATOM 5743 O O . ASP B 2 228 ? 448.977 321.120 311.351 1.00 81.29 228 ASP B O 1
ATOM 5752 N N . VAL B 2 229 ? 449.467 320.027 313.260 1.00 75.60 229 VAL B N 1
ATOM 5753 C CA . VAL B 2 229 ? 450.083 318.864 312.640 1.00 75.60 229 VAL B CA 1
ATOM 5754 C C . VAL B 2 229 ? 449.550 317.641 313.371 1.00 75.60 229 VAL B C 1
ATOM 5755 O O . VAL B 2 229 ? 448.647 317.757 314.207 1.00 75.60 229 VAL B O 1
ATOM 5768 N N . ASP B 2 230 ? 450.081 316.464 313.055 1.00 74.69 230 ASP B N 1
ATOM 5769 C CA . ASP B 2 230 ? 449.673 315.232 313.713 1.00 74.69 230 ASP B CA 1
ATOM 5770 C C . ASP B 2 230 ? 450.886 314.339 313.911 1.00 74.69 230 ASP B C 1
ATOM 5771 O O . ASP B 2 230 ? 451.573 313.997 312.944 1.00 74.69 230 ASP B O 1
ATOM 5780 N N . LEU B 2 231 ? 451.130 313.953 315.165 1.00 73.40 231 LEU B N 1
ATOM 5781 C CA . LEU B 2 231 ? 452.376 313.323 315.578 1.00 73.40 231 LEU B CA 1
ATOM 5782 C C . LEU B 2 231 ? 452.232 311.864 315.990 1.00 73.40 231 LEU B C 1
ATOM 5783 O O . LEU B 2 231 ? 453.222 311.269 316.430 1.00 73.40 231 LEU B O 1
ATOM 5799 N N . VAL B 2 232 ? 451.043 311.271 315.854 1.00 73.99 232 VAL B N 1
ATOM 5800 C CA . VAL B 2 232 ? 450.803 309.929 316.383 1.00 73.99 232 VAL B CA 1
ATOM 5801 C C . VAL B 2 232 ? 451.778 308.932 315.781 1.00 73.99 232 VAL B C 1
ATOM 5802 O O . VAL B 2 232 ? 452.254 308.015 316.460 1.00 73.99 232 VAL B O 1
ATOM 5815 N N . ASN B 2 233 ? 452.104 309.105 314.505 1.00 75.51 233 ASN B N 1
ATOM 5816 C CA . ASN B 2 233 ? 453.112 308.258 313.894 1.00 75.51 233 ASN B CA 1
ATOM 5817 C C . ASN B 2 233 ? 454.490 308.589 314.437 1.00 75.51 233 ASN B C 1
ATOM 5818 O O . ASN B 2 233 ? 455.297 307.687 314.679 1.00 75.51 233 ASN B O 1
ATOM 5829 N N . TRP B 2 234 ? 454.767 309.875 314.661 1.00 73.78 234 TRP B N 1
ATOM 5830 C CA . TRP B 2 234 ? 456.073 310.269 315.173 1.00 73.78 234 TRP B CA 1
ATOM 5831 C C . TRP B 2 234 ? 456.337 309.647 316.530 1.00 73.78 234 TRP B C 1
ATOM 5832 O O . TRP B 2 234 ? 457.477 309.303 316.859 1.00 73.78 234 TRP B O 1
ATOM 5853 N N . VAL B 2 235 ? 455.292 309.508 317.336 1.00 73.39 235 VAL B N 1
ATOM 5854 C CA . VAL B 2 235 ? 455.418 308.815 318.607 1.00 73.39 235 VAL B CA 1
ATOM 5855 C C . VAL B 2 235 ? 455.577 307.324 318.369 1.00 73.39 235 VAL B C 1
ATOM 5856 O O . VAL B 2 235 ? 456.499 306.685 318.889 1.00 73.39 235 VAL B O 1
ATOM 5869 N N . GLU B 2 236 ? 454.676 306.755 317.572 1.00 75.56 236 GLU B N 1
ATOM 5870 C CA . GLU B 2 236 ? 454.693 305.325 317.303 1.00 75.56 236 GLU B CA 1
ATOM 5871 C C . GLU B 2 236 ? 456.010 304.900 316.674 1.00 75.56 236 GLU B C 1
ATOM 5872 O O . GLU B 2 236 ? 456.638 303.937 317.121 1.00 75.56 236 GLU B O 1
ATOM 5884 N N . ASN B 2 237 ? 456.459 305.624 315.649 1.00 76.88 237 ASN B N 1
ATOM 5885 C CA . ASN B 2 237 ? 457.746 305.330 315.033 1.00 76.88 237 ASN B CA 1
ATOM 5886 C C . ASN B 2 237 ? 458.892 305.420 316.022 1.00 76.88 237 ASN B C 1
ATOM 5887 O O . ASN B 2 237 ? 459.944 304.819 315.788 1.00 76.88 237 ASN B O 1
ATOM 5898 N N . ALA B 2 238 ? 458.720 306.159 317.114 1.00 74.30 238 ALA B N 1
ATOM 5899 C CA . ALA B 2 238 ? 459.787 306.349 318.079 1.00 74.30 238 ALA B CA 1
ATOM 5900 C C . ALA B 2 238 ? 459.786 305.282 319.159 1.00 74.30 238 ALA B C 1
ATOM 5901 O O . ALA B 2 238 ? 460.855 304.824 319.576 1.00 74.30 238 ALA B O 1
ATOM 5908 N N . LEU B 2 239 ? 458.610 304.870 319.620 1.00 74.10 239 LEU B N 1
ATOM 5909 C CA . LEU B 2 239 ? 458.554 303.937 320.736 1.00 74.10 239 LEU B CA 1
ATOM 5910 C C . LEU B 2 239 ? 458.955 302.536 320.300 1.00 74.10 239 LEU B C 1
ATOM 5911 O O . LEU B 2 239 ? 459.984 302.011 320.735 1.00 74.10 239 LEU B O 1
ATOM 5927 N N . GLN B 2 240 ? 458.175 301.927 319.408 1.00 74.32 240 GLN B N 1
ATOM 5928 C CA . GLN B 2 240 ? 458.456 300.553 319.025 1.00 74.32 240 GLN B CA 1
ATOM 5929 C C . GLN B 2 240 ? 459.736 300.426 318.217 1.00 74.32 240 GLN B C 1
ATOM 5930 O O . GLN B 2 240 ? 460.181 299.302 317.969 1.00 74.32 240 GLN B O 1
ATOM 5944 N N . SER B 2 241 ? 460.332 301.540 317.799 1.00 73.69 241 SER B N 1
ATOM 5945 C CA . SER B 2 241 ? 461.707 301.503 317.335 1.00 73.69 241 SER B CA 1
ATOM 5946 C C . SER B 2 241 ? 462.658 301.328 318.504 1.00 73.69 241 SER B C 1
ATOM 5947 O O . SER B 2 241 ? 463.664 300.620 318.400 1.00 73.69 241 SER B O 1
ATOM 5955 N N . GLY B 2 242 ? 462.346 301.961 319.632 1.00 75.21 242 GLY B N 1
ATOM 5956 C CA . GLY B 2 242 ? 463.224 301.885 320.781 1.00 75.21 242 GLY B CA 1
ATOM 5957 C C . GLY B 2 242 ? 463.329 300.492 321.354 1.00 75.21 242 GLY B C 1
ATOM 5958 O O . GLY B 2 242 ? 464.380 300.110 321.875 1.00 75.21 242 GLY B O 1
ATOM 5962 N N . LEU B 2 243 ? 462.250 299.716 321.271 1.00 74.68 243 LEU B N 1
ATOM 5963 C CA . LEU B 2 243 ? 462.283 298.342 321.752 1.00 74.68 243 LEU B CA 1
ATOM 5964 C C . LEU B 2 243 ? 463.324 297.535 321.001 1.00 74.68 243 LEU B C 1
ATOM 5965 O O . LEU B 2 243 ? 464.129 296.814 321.600 1.00 74.68 243 LEU B O 1
ATOM 5981 N N . ALA B 2 244 ? 463.321 297.653 319.680 1.00 77.40 244 ALA B N 1
ATOM 5982 C CA . ALA B 2 244 ? 464.188 296.822 318.866 1.00 77.40 244 ALA B CA 1
ATOM 5983 C C . ALA B 2 244 ? 465.649 297.163 319.104 1.00 77.40 244 ALA B C 1
ATOM 5984 O O . ALA B 2 244 ? 466.508 296.278 319.100 1.00 77.40 244 ALA B O 1
ATOM 5991 N N . ALA B 2 245 ? 465.947 298.438 319.336 1.00 74.57 245 ALA B N 1
ATOM 5992 C CA . ALA B 2 245 ? 467.323 298.827 319.597 1.00 74.57 245 ALA B CA 1
ATOM 5993 C C . ALA B 2 245 ? 467.818 298.265 320.912 1.00 74.57 245 ALA B C 1
ATOM 5994 O O . ALA B 2 245 ? 469.007 297.962 321.051 1.00 74.57 245 ALA B O 1
ATOM 6001 N N . LYS B 2 246 ? 466.926 298.130 321.885 1.00 77.42 246 LYS B N 1
ATOM 6002 C CA . LYS B 2 246 ? 467.318 297.604 323.182 1.00 77.42 246 LYS B CA 1
ATOM 6003 C C . LYS B 2 246 ? 467.753 296.156 323.053 1.00 77.42 246 LYS B C 1
ATOM 6004 O O . LYS B 2 246 ? 468.897 295.800 323.357 1.00 77.42 246 LYS B O 1
ATOM 6023 N N . GLU B 2 247 ? 466.847 295.310 322.577 1.00 76.31 247 GLU B N 1
ATOM 6024 C CA . GLU B 2 247 ? 467.085 293.878 322.566 1.00 76.31 247 GLU B CA 1
ATOM 6025 C C . GLU B 2 247 ? 468.196 293.477 321.607 1.00 76.31 247 GLU B C 1
ATOM 6026 O O . GLU B 2 247 ? 468.795 292.413 321.787 1.00 76.31 247 GLU B O 1
ATOM 6038 N N . ARG B 2 248 ? 468.478 294.285 320.589 1.00 75.78 248 ARG B N 1
ATOM 6039 C CA . ARG B 2 248 ? 469.620 293.990 319.738 1.00 75.78 248 ARG B CA 1
ATOM 6040 C C . ARG B 2 248 ? 470.917 294.330 320.449 1.00 75.78 248 ARG B C 1
ATOM 6041 O O . ARG B 2 248 ? 471.920 293.625 320.298 1.00 75.78 248 ARG B O 1
ATOM 6062 N N . LYS B 2 249 ? 470.915 295.408 321.223 1.00 77.29 249 LYS B N 1
ATOM 6063 C CA . LYS B 2 249 ? 472.144 295.886 321.837 1.00 77.29 249 LYS B CA 1
ATOM 6064 C C . LYS B 2 249 ? 472.674 294.878 322.841 1.00 77.29 249 LYS B C 1
ATOM 6065 O O . LYS B 2 249 ? 473.836 294.466 322.773 1.00 77.29 249 LYS B O 1
ATOM 6084 N N . ASP B 2 250 ? 471.825 294.462 323.774 1.00 77.81 250 ASP B N 1
ATOM 6085 C CA . ASP B 2 250 ? 472.273 293.566 324.829 1.00 77.81 250 ASP B CA 1
ATOM 6086 C C . ASP B 2 250 ? 472.573 292.178 324.291 1.00 77.81 250 ASP B C 1
ATOM 6087 O O . ASP B 2 250 ? 473.505 291.515 324.759 1.00 77.81 250 ASP B O 1
ATOM 6096 N N . ALA B 2 251 ? 471.802 291.728 323.303 1.00 75.31 251 ALA B N 1
ATOM 6097 C CA . ALA B 2 251 ? 472.000 290.403 322.741 1.00 75.31 251 ALA B CA 1
ATOM 6098 C C . ALA B 2 251 ? 473.272 290.301 321.917 1.00 75.31 251 ALA B C 1
ATOM 6099 O O . ALA B 2 251 ? 473.761 289.190 321.699 1.00 75.31 251 ALA B O 1
ATOM 6106 N N . LEU B 2 252 ? 473.784 291.423 321.414 1.00 74.44 252 LEU B N 1
ATOM 6107 C CA . LEU B 2 252 ? 475.011 291.465 320.628 1.00 74.44 252 LEU B CA 1
ATOM 6108 C C . LEU B 2 252 ? 476.062 292.323 321.320 1.00 74.44 252 LEU B C 1
ATOM 6109 O O . LEU B 2 252 ? 476.992 292.821 320.685 1.00 74.44 252 LEU B O 1
ATOM 6125 N N . ALA B 2 253 ? 475.938 292.491 322.629 1.00 76.79 253 ALA B N 1
ATOM 6126 C CA . ALA B 2 253 ? 476.846 293.367 323.348 1.00 76.79 253 ALA B CA 1
ATOM 6127 C C . ALA B 2 253 ? 478.231 292.753 323.419 1.00 76.79 253 ALA B C 1
ATOM 6128 O O . ALA B 2 253 ? 478.391 291.578 323.758 1.00 76.79 253 ALA B O 1
ATOM 6135 N N . VAL B 2 254 ? 479.237 293.560 323.092 1.00 77.94 254 VAL B N 1
ATOM 6136 C CA . VAL B 2 254 ? 480.623 293.121 323.203 1.00 77.94 254 VAL B CA 1
ATOM 6137 C C . VAL B 2 254 ? 480.954 292.826 324.658 1.00 77.94 254 VAL B C 1
ATOM 6138 O O . VAL B 2 254 ? 481.358 291.713 325.011 1.00 77.94 254 VAL B O 1
ATOM 6151 N N . SER B 2 255 ? 480.807 293.836 325.514 1.00 82.90 255 SER B N 1
ATOM 6152 C CA . SER B 2 255 ? 481.048 293.716 326.947 1.00 82.90 255 SER B CA 1
ATOM 6153 C C . SER B 2 255 ? 479.712 293.775 327.673 1.00 82.90 255 SER B C 1
ATOM 6154 O O . SER B 2 255 ? 479.170 294.872 327.877 1.00 82.90 255 SER B O 1
ATOM 6162 N N . PRO B 2 256 ? 479.133 292.644 328.080 1.00 80.61 256 PRO B N 1
ATOM 6163 C CA . PRO B 2 256 ? 477.856 292.700 328.797 1.00 80.61 256 PRO B CA 1
ATOM 6164 C C . PRO B 2 256 ? 477.945 293.422 330.126 1.00 80.61 256 PRO B C 1
ATOM 6165 O O . PRO B 2 256 ? 479.019 293.876 330.535 1.00 80.61 256 PRO B O 1
ATOM 6176 N N . LYS B 2 257 ? 476.805 293.528 330.801 1.00 85.90 257 LYS B N 1
ATOM 6177 C CA . LYS B 2 257 ? 476.713 294.195 332.087 1.00 85.90 257 LYS B CA 1
ATOM 6178 C C . LYS B 2 257 ? 475.920 293.308 333.032 1.00 85.90 257 LYS B C 1
ATOM 6179 O O . LYS B 2 257 ? 475.441 292.234 332.655 1.00 85.90 257 LYS B O 1
ATOM 6198 N N . SER B 2 258 ? 475.785 293.774 334.270 1.00 83.01 258 SER B N 1
ATOM 6199 C CA . SER B 2 258 ? 475.242 292.951 335.343 1.00 83.01 258 SER B CA 1
ATOM 6200 C C . SER B 2 258 ? 473.821 292.507 335.032 1.00 83.01 258 SER B C 1
ATOM 6201 O O . SER B 2 258 ? 472.982 293.306 334.607 1.00 83.01 258 SER B O 1
ATOM 6209 N N . GLY B 2 259 ? 473.560 291.218 335.233 1.00 78.77 259 GLY B N 1
ATOM 6210 C CA . GLY B 2 259 ? 472.251 290.655 335.012 1.00 78.77 259 GLY B CA 1
ATOM 6211 C C . GLY B 2 259 ? 471.926 290.333 333.575 1.00 78.77 259 GLY B C 1
ATOM 6212 O O . GLY B 2 259 ? 470.922 289.654 333.326 1.00 78.77 259 GLY B O 1
ATOM 6216 N N . LEU B 2 260 ? 472.738 290.792 332.621 1.00 78.82 260 LEU B N 1
ATOM 6217 C CA . LEU B 2 260 ? 472.460 290.649 331.198 1.00 78.82 260 LEU B CA 1
ATOM 6218 C C . LEU B 2 260 ? 473.452 289.729 330.497 1.00 78.82 260 LEU B C 1
ATOM 6219 O O . LEU B 2 260 ? 473.412 289.611 329.266 1.00 78.82 260 LEU B O 1
ATOM 6235 N N . GLU B 2 261 ? 474.325 289.053 331.242 1.00 80.99 261 GLU B N 1
ATOM 6236 C CA . GLU B 2 261 ? 475.362 288.246 330.613 1.00 80.99 261 GLU B CA 1
ATOM 6237 C C . GLU B 2 261 ? 474.787 287.043 329.884 1.00 80.99 261 GLU B C 1
ATOM 6238 O O . GLU B 2 261 ? 475.414 286.531 328.951 1.00 80.99 261 GLU B O 1
ATOM 6250 N N . HIS B 2 262 ? 473.605 286.582 330.284 1.00 77.95 262 HIS B N 1
ATOM 6251 C CA . HIS B 2 262 ? 473.087 285.293 329.848 1.00 77.95 262 HIS B CA 1
ATOM 6252 C C . HIS B 2 262 ? 472.250 285.387 328.584 1.00 77.95 262 HIS B C 1
ATOM 6253 O O . HIS B 2 262 ? 471.342 284.568 328.389 1.00 77.95 262 HIS B O 1
ATOM 6267 N N . MET B 2 263 ? 472.509 286.379 327.736 1.00 77.10 263 MET B N 1
ATOM 6268 C CA . MET B 2 263 ? 471.898 286.441 326.412 1.00 77.10 263 MET B CA 1
ATOM 6269 C C . MET B 2 263 ? 472.858 286.830 325.305 1.00 77.10 263 MET B C 1
ATOM 6270 O O . MET B 2 263 ? 472.534 286.608 324.136 1.00 77.10 263 MET B O 1
ATOM 6284 N N . SER B 2 264 ? 474.018 287.393 325.611 1.00 75.20 264 SER B N 1
ATOM 6285 C CA . SER B 2 264 ? 474.911 287.883 324.577 1.00 75.20 264 SER B CA 1
ATOM 6286 C C . SER B 2 264 ? 475.676 286.739 323.935 1.00 75.20 264 SER B C 1
ATOM 6287 O O . SER B 2 264 ? 476.324 285.948 324.624 1.00 75.20 264 SER B O 1
ATOM 6295 N N . PHE B 2 265 ? 475.609 286.669 322.607 1.00 70.39 265 PHE B N 1
ATOM 6296 C CA . PHE B 2 265 ? 476.371 285.674 321.867 1.00 70.39 265 PHE B CA 1
ATOM 6297 C C . PHE B 2 265 ? 477.865 285.821 322.100 1.00 70.39 265 PHE B C 1
ATOM 6298 O O . PHE B 2 265 ? 478.603 284.839 322.005 1.00 70.39 265 PHE B O 1
ATOM 6315 N N . TYR B 2 266 ? 478.331 287.025 322.398 1.00 71.15 266 TYR B N 1
ATOM 6316 C CA . TYR B 2 266 ? 479.750 287.244 322.618 1.00 71.15 266 TYR B CA 1
ATOM 6317 C C . TYR B 2 266 ? 480.182 286.925 324.035 1.00 71.15 266 TYR B C 1
ATOM 6318 O O . TYR B 2 266 ? 481.376 287.018 324.336 1.00 71.15 266 TYR B O 1
ATOM 6336 N N . ASN B 2 267 ? 479.248 286.567 324.906 1.00 74.38 267 ASN B N 1
ATOM 6337 C CA . ASN B 2 267 ? 479.609 285.970 326.176 1.00 74.38 267 ASN B CA 1
ATOM 6338 C C . ASN B 2 267 ? 480.438 284.712 325.936 1.00 74.38 267 ASN B C 1
ATOM 6339 O O . ASN B 2 267 ? 480.369 284.079 324.882 1.00 74.38 267 ASN B O 1
ATOM 6350 N N . GLY B 2 268 ? 481.224 284.345 326.939 1.00 72.10 268 GLY B N 1
ATOM 6351 C CA . GLY B 2 268 ? 482.152 283.241 326.800 1.00 72.10 268 GLY B CA 1
ATOM 6352 C C . GLY B 2 268 ? 481.532 281.866 326.697 1.00 72.10 268 GLY B C 1
ATOM 6353 O O . GLY B 2 268 ? 482.271 280.892 326.535 1.00 72.10 268 GLY B O 1
ATOM 6357 N N . SER B 2 269 ? 480.206 281.750 326.782 1.00 72.80 269 SER B N 1
ATOM 6358 C CA . SER B 2 269 ? 479.574 280.435 326.757 1.00 72.80 269 SER B CA 1
ATOM 6359 C C . SER B 2 269 ? 479.803 279.716 325.439 1.00 72.80 269 SER B C 1
ATOM 6360 O O . SER B 2 269 ? 479.859 278.482 325.411 1.00 72.80 269 SER B O 1
ATOM 6368 N N . VAL B 2 270 ? 479.935 280.461 324.351 1.00 72.87 270 VAL B N 1
ATOM 6369 C CA . VAL B 2 270 ? 479.995 279.893 323.019 1.00 72.87 270 VAL B CA 1
ATOM 6370 C C . VAL B 2 270 ? 481.445 279.883 322.546 1.00 72.87 270 VAL B C 1
ATOM 6371 O O . VAL B 2 270 ? 482.287 280.659 323.002 1.00 72.87 270 VAL B O 1
ATOM 6384 N N . LYS B 2 271 ? 481.732 278.989 321.607 1.00 76.08 271 LYS B N 1
ATOM 6385 C CA . LYS B 2 271 ? 483.079 278.633 321.193 1.00 76.08 271 LYS B CA 1
ATOM 6386 C C . LYS B 2 271 ? 483.612 279.567 320.113 1.00 76.08 271 LYS B C 1
ATOM 6387 O O . LYS B 2 271 ? 482.862 280.256 319.422 1.00 76.08 271 LYS B O 1
ATOM 6406 N N . GLU B 2 272 ? 484.936 279.582 319.992 1.00 76.75 272 GLU B N 1
ATOM 6407 C CA . GLU B 2 272 ? 485.647 280.144 318.856 1.00 76.75 272 GLU B CA 1
ATOM 6408 C C . GLU B 2 272 ? 486.248 279.014 318.035 1.00 76.75 272 GLU B C 1
ATOM 6409 O O . GLU B 2 272 ? 486.803 278.064 318.594 1.00 76.75 272 GLU B O 1
ATOM 6421 N N . VAL B 2 273 ? 486.143 279.121 316.715 1.00 74.63 273 VAL B N 1
ATOM 6422 C CA . VAL B 2 273 ? 486.937 278.309 315.807 1.00 74.63 273 VAL B CA 1
ATOM 6423 C C . VAL B 2 273 ? 487.948 279.223 315.129 1.00 74.63 273 VAL B C 1
ATOM 6424 O O . VAL B 2 273 ? 487.843 280.448 315.175 1.00 74.63 273 VAL B O 1
ATOM 6437 N N . GLU B 2 274 ? 488.938 278.609 314.484 1.00 76.38 274 GLU B N 1
ATOM 6438 C CA . GLU B 2 274 ? 490.131 279.324 314.029 1.00 76.38 274 GLU B CA 1
ATOM 6439 C C . GLU B 2 274 ? 490.489 278.867 312.620 1.00 76.38 274 GLU B C 1
ATOM 6440 O O . GLU B 2 274 ? 491.201 277.877 312.438 1.00 76.38 274 GLU B O 1
ATOM 6452 N N . GLY B 2 275 ? 489.995 279.601 311.634 1.00 78.29 275 GLY B N 1
ATOM 6453 C CA . GLY B 2 275 ? 490.496 279.478 310.288 1.00 78.29 275 GLY B CA 1
ATOM 6454 C C . GLY B 2 275 ? 491.695 280.367 310.056 1.00 78.29 275 GLY B C 1
ATOM 6455 O O . GLY B 2 275 ? 491.920 281.344 310.766 1.00 78.29 275 GLY B O 1
ATOM 6459 N N . ALA B 2 276 ? 492.483 280.010 309.046 1.00 80.40 276 ALA B N 1
ATOM 6460 C CA . ALA B 2 276 ? 493.636 280.827 308.696 1.00 80.40 276 ALA B CA 1
ATOM 6461 C C . ALA B 2 276 ? 493.193 282.197 308.207 1.00 80.40 276 ALA B C 1
ATOM 6462 O O . ALA B 2 276 ? 493.718 283.227 308.647 1.00 80.40 276 ALA B O 1
ATOM 6469 N N . ASP B 2 277 ? 492.232 282.223 307.291 1.00 80.72 277 ASP B N 1
ATOM 6470 C CA . ASP B 2 277 ? 491.529 283.430 306.894 1.00 80.72 277 ASP B CA 1
ATOM 6471 C C . ASP B 2 277 ? 490.060 283.287 307.262 1.00 80.72 277 ASP B C 1
ATOM 6472 O O . ASP B 2 277 ? 489.587 282.205 307.622 1.00 80.72 277 ASP B O 1
ATOM 6481 N N . MET B 2 278 ? 489.330 284.393 307.161 1.00 74.94 278 MET B N 1
ATOM 6482 C CA . MET B 2 278 ? 487.946 284.386 307.608 1.00 74.94 278 MET B CA 1
ATOM 6483 C C . MET B 2 278 ? 487.077 283.500 306.731 1.00 74.94 278 MET B C 1
ATOM 6484 O O . MET B 2 278 ? 486.062 282.975 307.201 1.00 74.94 278 MET B O 1
ATOM 6498 N N . TYR B 2 279 ? 487.454 283.316 305.468 1.00 76.59 279 TYR B N 1
ATOM 6499 C CA . TYR B 2 279 ? 486.688 282.442 304.591 1.00 76.59 279 TYR B CA 1
ATOM 6500 C C . TYR B 2 279 ? 486.715 281.012 305.103 1.00 76.59 279 TYR B C 1
ATOM 6501 O O . TYR B 2 279 ? 485.672 280.427 305.415 1.00 76.59 279 TYR B O 1
ATOM 6519 N N . ASP B 2 280 ? 487.912 280.437 305.216 1.00 77.86 280 ASP B N 1
ATOM 6520 C CA . ASP B 2 280 ? 488.040 279.069 305.698 1.00 77.86 280 ASP B CA 1
ATOM 6521 C C . ASP B 2 280 ? 487.550 278.934 307.129 1.00 77.86 280 ASP B C 1
ATOM 6522 O O . ASP B 2 280 ? 487.144 277.843 307.547 1.00 77.86 280 ASP B O 1
ATOM 6531 N N . ALA B 2 281 ? 487.578 280.022 307.895 1.00 74.28 281 ALA B N 1
ATOM 6532 C CA . ALA B 2 281 ? 487.071 279.983 309.257 1.00 74.28 281 ALA B CA 1
ATOM 6533 C C . ALA B 2 281 ? 485.586 279.665 309.273 1.00 74.28 281 ALA B C 1
ATOM 6534 O O . ALA B 2 281 ? 485.139 278.756 309.980 1.00 74.28 281 ALA B O 1
ATOM 6541 N N . ILE B 2 282 ? 484.807 280.408 308.490 1.00 72.39 282 ILE B N 1
ATOM 6542 C CA . ILE B 2 282 ? 483.366 280.195 308.452 1.00 72.39 282 ILE B CA 1
ATOM 6543 C C . ILE B 2 282 ? 483.060 278.804 307.923 1.00 72.39 282 ILE B C 1
ATOM 6544 O O . ILE B 2 282 ? 482.087 278.169 308.345 1.00 72.39 282 ILE B O 1
ATOM 6560 N N . ILE B 2 283 ? 483.878 278.305 307.000 1.00 73.41 283 ILE B N 1
ATOM 6561 C CA . ILE B 2 283 ? 483.736 276.925 306.562 1.00 73.41 283 ILE B CA 1
ATOM 6562 C C . ILE B 2 283 ? 484.033 275.984 307.717 1.00 73.41 283 ILE B C 1
ATOM 6563 O O . ILE B 2 283 ? 483.264 275.058 307.998 1.00 73.41 283 ILE B O 1
ATOM 6579 N N . ASN B 2 284 ? 485.140 276.216 308.416 1.00 74.87 284 ASN B N 1
ATOM 6580 C CA . ASN B 2 284 ? 485.464 275.413 309.582 1.00 74.87 284 ASN B CA 1
ATOM 6581 C C . ASN B 2 284 ? 484.507 275.649 310.736 1.00 74.87 284 ASN B C 1
ATOM 6582 O O . ASN B 2 284 ? 484.492 274.852 311.678 1.00 74.87 284 ASN B O 1
ATOM 6593 N N . ALA B 2 285 ? 483.715 276.715 310.689 1.00 73.53 285 ALA B N 1
ATOM 6594 C CA . ALA B 2 285 ? 482.679 276.954 311.678 1.00 73.53 285 ALA B CA 1
ATOM 6595 C C . ALA B 2 285 ? 481.427 276.163 311.354 1.00 73.53 285 ALA B C 1
ATOM 6596 O O . ALA B 2 285 ? 480.896 275.442 312.202 1.00 73.53 285 ALA B O 1
ATOM 6603 N N . LEU B 2 286 ? 480.952 276.295 310.121 1.00 72.77 286 LEU B N 1
ATOM 6604 C CA . LEU B 2 286 ? 479.809 275.515 309.677 1.00 72.77 286 LEU B CA 1
ATOM 6605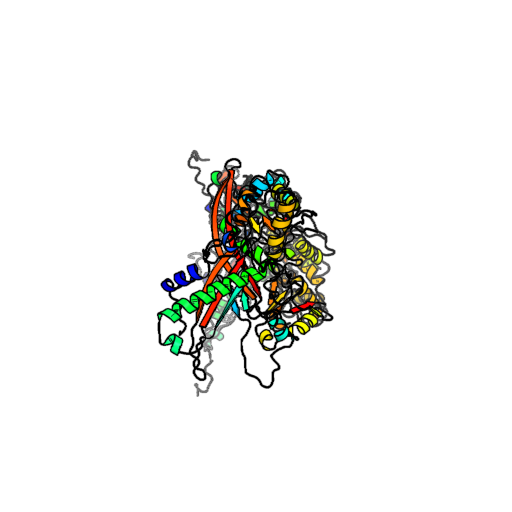 C C . LEU B 2 286 ? 480.147 274.033 309.620 1.00 72.77 286 LEU B C 1
ATOM 6606 O O . LEU B 2 286 ? 479.252 273.184 309.662 1.00 72.77 286 LEU B O 1
ATOM 6622 N N . ALA B 2 287 ? 481.434 273.705 309.519 1.00 73.48 287 ALA B N 1
ATOM 6623 C CA . ALA B 2 287 ? 481.838 272.309 309.480 1.00 73.48 287 ALA B CA 1
ATOM 6624 C C . ALA B 2 287 ? 481.627 271.633 310.826 1.00 73.48 287 ALA B C 1
ATOM 6625 O O . ALA B 2 287 ? 480.917 270.626 310.917 1.00 73.48 287 ALA B O 1
ATOM 6632 N N . ASP B 2 288 ? 482.219 272.180 311.886 1.00 75.53 288 ASP B N 1
ATOM 6633 C CA . ASP B 2 288 ? 482.139 271.571 313.212 1.00 75.53 288 ASP B CA 1
ATOM 6634 C C . ASP B 2 288 ? 480.827 271.978 313.873 1.00 75.53 288 ASP B C 1
ATOM 6635 O O . ASP B 2 288 ? 480.774 272.732 314.846 1.00 75.53 288 ASP B O 1
ATOM 6644 N N . LEU B 2 289 ? 479.750 271.436 313.324 1.00 76.45 289 LEU B N 1
ATOM 6645 C CA . LEU B 2 289 ? 478.414 271.673 313.832 1.00 76.45 289 LEU B CA 1
ATOM 6646 C C . LEU B 2 289 ? 477.620 270.398 313.623 1.00 76.45 289 LEU B C 1
ATOM 6647 O O . LEU B 2 289 ? 478.020 269.522 312.852 1.00 76.45 289 LEU B O 1
ATOM 6663 N N . HIS B 2 290 ? 476.505 270.291 314.333 1.00 84.91 290 HIS B N 1
ATOM 6664 C CA . HIS B 2 290 ? 475.639 269.139 314.150 1.00 84.91 290 HIS B CA 1
ATOM 6665 C C . HIS B 2 290 ? 475.143 269.079 312.714 1.00 84.91 290 HIS B C 1
ATOM 6666 O O . HIS B 2 290 ? 474.840 270.102 312.096 1.00 84.91 290 HIS B O 1
ATOM 6680 N N . GLU B 2 291 ? 475.102 267.857 312.190 1.00 82.93 291 GLU B N 1
ATOM 6681 C CA . GLU B 2 291 ? 474.451 267.576 310.918 1.00 82.93 291 GLU B CA 1
ATOM 6682 C C . GLU B 2 291 ? 473.088 268.244 310.814 1.00 82.93 291 GLU B C 1
ATOM 6683 O O . GLU B 2 291 ? 472.806 268.932 309.824 1.00 82.93 291 GLU B O 1
ATOM 6695 N N . ASP B 2 292 ? 472.214 268.048 311.805 1.00 80.20 292 ASP B N 1
ATOM 6696 C CA . ASP B 2 292 ? 470.874 268.619 311.711 1.00 80.20 292 ASP B CA 1
ATOM 6697 C C . ASP B 2 292 ? 470.921 270.137 311.683 1.00 80.20 292 ASP B C 1
ATOM 6698 O O . ASP B 2 292 ? 470.414 270.768 310.751 1.00 80.20 292 ASP B O 1
ATOM 6707 N N . TYR B 2 293 ? 471.514 270.734 312.716 1.00 76.29 293 TYR B N 1
ATOM 6708 C CA . TYR B 2 293 ? 471.525 272.183 312.861 1.00 76.29 293 TYR B CA 1
ATOM 6709 C C . TYR B 2 293 ? 472.164 272.865 311.666 1.00 76.29 293 TYR B C 1
ATOM 6710 O O . TYR B 2 293 ? 471.851 274.022 311.369 1.00 76.29 293 TYR B O 1
ATOM 6728 N N . ARG B 2 294 ? 473.043 272.160 310.967 1.00 75.34 294 ARG B N 1
ATOM 6729 C CA . ARG B 2 294 ? 473.596 272.671 309.728 1.00 75.34 294 ARG B CA 1
ATOM 6730 C C . ARG B 2 294 ? 472.507 272.951 308.702 1.00 75.34 294 ARG B C 1
ATOM 6731 O O . ARG B 2 294 ? 472.627 273.883 307.901 1.00 75.34 294 ARG B O 1
ATOM 6752 N N . ASP B 2 295 ? 471.430 272.163 308.716 1.00 75.84 295 ASP B N 1
ATOM 6753 C CA . ASP B 2 295 ? 470.478 272.191 307.611 1.00 75.84 295 ASP B CA 1
ATOM 6754 C C . ASP B 2 295 ? 469.771 273.534 307.509 1.00 75.84 295 ASP B C 1
ATOM 6755 O O . ASP B 2 295 ? 469.776 274.164 306.445 1.00 75.84 295 ASP B O 1
ATOM 6764 N N . ASN B 2 296 ? 469.153 273.986 308.597 1.00 73.36 296 ASN B N 1
ATOM 6765 C CA . ASN B 2 296 ? 468.503 275.288 308.644 1.00 73.36 296 ASN B CA 1
ATOM 6766 C C . ASN B 2 296 ? 469.411 276.355 309.235 1.00 73.36 296 ASN B C 1
ATOM 6767 O O . ASN B 2 296 ? 468.930 277.286 309.888 1.00 73.36 296 ASN B O 1
ATOM 6778 N N . ALA B 2 297 ? 470.713 276.234 309.014 1.00 70.22 297 ALA B N 1
ATOM 6779 C CA . ALA B 2 297 ? 471.668 277.188 309.537 1.00 70.22 297 ALA B CA 1
ATOM 6780 C C . ALA B 2 297 ? 471.427 278.571 308.960 1.00 70.22 297 ALA B C 1
ATOM 6781 O O . ALA B 2 297 ? 470.639 278.768 308.034 1.00 70.22 297 ALA B O 1
ATOM 6788 N N . THR B 2 298 ? 472.124 279.543 309.533 1.00 67.92 298 THR B N 1
ATOM 6789 C CA . THR B 2 298 ? 472.015 280.925 309.108 1.00 67.92 298 THR B CA 1
ATOM 6790 C C . THR B 2 298 ? 473.235 281.663 309.626 1.00 67.92 298 THR B C 1
ATOM 6791 O O . THR B 2 298 ? 473.777 281.321 310.677 1.00 67.92 298 THR B O 1
ATOM 6802 N N . ILE B 2 299 ? 473.653 282.678 308.879 1.00 67.21 299 ILE B N 1
ATOM 6803 C CA . ILE B 2 299 ? 474.884 283.404 309.146 1.00 67.21 299 ILE B CA 1
ATOM 6804 C C . ILE B 2 299 ? 474.555 284.875 309.332 1.00 67.21 299 ILE B C 1
ATOM 6805 O O . ILE B 2 299 ? 473.695 285.425 308.637 1.00 67.21 299 ILE B O 1
ATOM 6821 N N . TYR B 2 300 ? 475.250 285.507 310.274 1.00 69.88 300 TYR B N 1
ATOM 6822 C CA . TYR B 2 300 ? 475.230 286.947 310.463 1.00 69.88 300 TYR B CA 1
ATOM 6823 C C . TYR B 2 300 ? 476.651 287.465 310.358 1.00 69.88 300 TYR B C 1
ATOM 6824 O O . TYR B 2 300 ? 477.579 286.847 310.885 1.00 69.88 300 TYR B O 1
ATOM 6842 N N . MET B 2 301 ? 476.819 288.600 309.692 1.00 71.87 301 MET B N 1
ATOM 6843 C CA . MET B 2 301 ? 478.112 289.260 309.655 1.00 71.87 301 MET B CA 1
ATOM 6844 C C . MET B 2 301 ? 477.944 290.664 309.107 1.00 71.87 301 MET B C 1
ATOM 6845 O O . MET B 2 301 ? 476.895 291.026 308.572 1.00 71.87 301 MET B O 1
ATOM 6859 N N . ARG B 2 302 ? 479.003 291.448 309.251 1.00 74.58 302 ARG B N 1
ATOM 6860 C CA . ARG B 2 302 ? 479.043 292.764 308.648 1.00 74.58 302 ARG B CA 1
ATOM 6861 C C . ARG B 2 302 ? 479.185 292.649 307.143 1.00 74.58 302 ARG B C 1
ATOM 6862 O O . ARG B 2 302 ? 479.730 291.676 306.618 1.00 74.58 302 ARG B O 1
ATOM 6883 N N . TYR B 2 303 ? 478.689 293.664 306.444 1.00 71.33 303 TYR B N 1
ATOM 6884 C CA . TYR B 2 303 ? 478.874 293.706 305.004 1.00 71.33 303 TYR B CA 1
ATOM 6885 C C . TYR B 2 303 ? 480.310 294.047 304.652 1.00 71.33 303 TYR B C 1
ATOM 6886 O O . TYR B 2 303 ? 480.867 293.498 303.698 1.00 71.33 303 TYR B O 1
ATOM 6904 N N . ALA B 2 304 ? 480.920 294.956 305.409 1.00 72.29 304 ALA B N 1
ATOM 6905 C CA . ALA B 2 304 ? 482.268 295.407 305.095 1.00 72.29 304 ALA B CA 1
ATOM 6906 C C . ALA B 2 304 ? 483.256 294.253 305.111 1.00 72.29 304 ALA B C 1
ATOM 6907 O O . ALA B 2 304 ? 484.162 294.190 304.274 1.00 72.29 304 ALA B O 1
ATOM 6914 N N . ASP B 2 305 ? 483.096 293.329 306.053 1.00 74.38 305 ASP B N 1
ATOM 6915 C CA . ASP B 2 305 ? 483.924 292.132 306.039 1.00 74.38 305 ASP B CA 1
ATOM 6916 C C . ASP B 2 305 ? 483.597 291.274 304.831 1.00 74.38 305 ASP B C 1
ATOM 6917 O O . ASP B 2 305 ? 484.493 290.701 304.204 1.00 74.38 305 ASP B O 1
ATOM 6926 N N . TYR B 2 306 ? 482.317 291.208 304.464 1.00 72.84 306 TYR B N 1
ATOM 6927 C CA . TYR B 2 306 ? 481.889 290.358 303.360 1.00 72.84 306 TYR B CA 1
ATOM 6928 C C . TYR B 2 306 ? 482.490 290.799 302.036 1.00 72.84 306 TYR B C 1
ATOM 6929 O O . TYR B 2 306 ? 482.571 290.001 301.097 1.00 72.84 306 TYR B O 1
ATOM 6947 N N . VAL B 2 307 ? 482.912 292.056 301.938 1.00 74.83 307 VAL B N 1
ATOM 6948 C CA . VAL B 2 307 ? 483.483 292.555 300.696 1.00 74.83 307 VAL B CA 1
ATOM 6949 C C . VAL B 2 307 ? 484.922 292.095 300.556 1.00 74.83 307 VAL B C 1
ATOM 6950 O O . VAL B 2 307 ? 485.345 291.663 299.479 1.00 74.83 307 VAL B O 1
ATOM 6963 N N . LYS B 2 308 ? 485.694 292.182 301.638 1.00 75.66 308 LYS B N 1
ATOM 6964 C CA . LYS B 2 308 ? 487.087 291.759 301.598 1.00 75.66 308 LYS B CA 1
ATOM 6965 C C . LYS B 2 308 ? 487.217 290.292 301.228 1.00 75.66 308 LYS B C 1
ATOM 6966 O O . LYS B 2 308 ? 488.211 289.891 300.613 1.00 75.66 308 LYS B O 1
ATOM 6985 N N . ILE B 2 309 ? 486.227 289.480 301.593 1.00 77.15 309 ILE B N 1
ATOM 6986 C CA . ILE B 2 309 ? 486.253 288.068 301.250 1.00 77.15 309 ILE B CA 1
ATOM 6987 C C . ILE B 2 309 ? 486.191 287.876 299.750 1.00 77.15 309 ILE B C 1
ATOM 6988 O O . ILE B 2 309 ? 486.682 286.871 299.230 1.00 77.15 309 ILE B O 1
ATOM 7004 N N . ILE B 2 310 ? 485.593 288.817 299.029 1.00 79.38 310 ILE B N 1
ATOM 7005 C CA . ILE B 2 310 ? 485.217 288.590 297.643 1.00 79.38 310 ILE B CA 1
ATOM 7006 C C . ILE B 2 310 ? 486.204 289.284 296.725 1.00 79.38 310 ILE B C 1
ATOM 7007 O O . ILE B 2 310 ? 486.470 288.812 295.615 1.00 79.38 310 ILE B O 1
ATOM 7023 N N . SER B 2 311 ? 486.738 290.418 297.169 1.00 84.03 311 SER B N 1
ATOM 7024 C CA . SER B 2 311 ? 487.753 291.099 296.379 1.00 84.03 311 SER B CA 1
ATOM 7025 C C . SER B 2 311 ? 488.974 290.217 296.178 1.00 84.03 311 SER B C 1
ATOM 7026 O O . SER B 2 311 ? 489.691 290.364 295.181 1.00 84.03 311 SER B O 1
ATOM 7034 N N . VAL B 2 312 ? 489.217 289.289 297.103 1.00 83.71 312 VAL B N 1
ATOM 7035 C CA . VAL B 2 312 ? 490.337 288.371 296.976 1.00 83.71 312 VAL B CA 1
ATOM 7036 C C . VAL B 2 312 ? 489.963 287.159 296.128 1.00 83.71 312 VAL B C 1
ATOM 7037 O O . VAL B 2 312 ? 490.807 286.627 295.400 1.00 83.71 312 VAL B O 1
ATOM 7050 N N . LEU B 2 313 ? 488.712 286.701 296.199 1.00 84.07 313 LEU B N 1
ATOM 7051 C CA . LEU B 2 313 ? 488.305 285.538 295.418 1.00 84.07 313 LEU B CA 1
ATOM 7052 C C . LEU B 2 313 ? 488.065 285.877 293.958 1.00 84.07 313 LEU B C 1
ATOM 7053 O O . LEU B 2 313 ? 488.253 285.020 293.089 1.00 84.07 313 LEU B O 1
ATOM 7069 N N . SER B 2 314 ? 487.651 287.105 293.664 1.00 89.40 314 SER B N 1
ATOM 7070 C CA . SER B 2 314 ? 487.358 287.488 292.290 1.00 89.40 314 SER B CA 1
ATOM 7071 C C . SER B 2 314 ? 488.604 287.621 291.427 1.00 89.40 314 SER B C 1
ATOM 7072 O O . SER B 2 314 ? 488.467 287.854 290.222 1.00 89.40 314 SER B O 1
ATOM 7080 N N . ASN B 2 315 ? 489.797 287.486 291.998 1.00 92.61 315 ASN B N 1
ATOM 7081 C CA . ASN B 2 315 ? 491.026 287.653 291.236 1.00 92.61 315 ASN B CA 1
ATOM 7082 C C . ASN B 2 315 ? 491.132 286.578 290.165 1.00 92.61 315 ASN B C 1
ATOM 7083 O O . ASN B 2 315 ? 491.180 285.383 290.474 1.00 92.61 315 ASN B O 1
ATOM 7094 N N . GLY B 2 316 ? 491.165 287.006 288.908 1.00 95.70 316 GLY B N 1
ATOM 7095 C CA . GLY B 2 316 ? 491.396 286.090 287.805 1.00 95.70 316 GLY B CA 1
ATOM 7096 C C . GLY B 2 316 ? 490.293 285.076 287.607 1.00 95.70 316 GLY B C 1
ATOM 7097 O O . GLY B 2 316 ? 490.571 283.919 287.266 1.00 95.70 316 GLY B O 1
ATOM 7101 N N . THR B 2 317 ? 489.047 285.480 287.812 1.00 93.89 317 THR B N 1
ATOM 7102 C CA . THR B 2 317 ? 487.915 284.589 287.601 1.00 93.89 317 THR B CA 1
ATOM 7103 C C . THR B 2 317 ? 486.672 285.440 287.383 1.00 93.89 317 THR B C 1
ATOM 7104 O O . THR B 2 317 ? 486.757 286.648 287.139 1.00 93.89 317 THR B O 1
ATOM 7115 N N . THR B 2 318 ? 485.511 284.799 287.471 1.00 93.46 318 THR B N 1
ATOM 7116 C CA . THR B 2 318 ? 484.249 285.494 287.303 1.00 93.46 318 THR B CA 1
ATOM 7117 C C . THR B 2 318 ? 484.053 286.528 288.404 1.00 93.46 318 THR B C 1
ATOM 7118 O O . THR B 2 318 ? 484.752 286.541 289.421 1.00 93.46 318 THR B O 1
ATOM 7129 N N . ASN B 2 319 ? 483.087 287.408 288.182 1.00 90.46 319 ASN B N 1
ATOM 7130 C CA . ASN B 2 319 ? 482.650 288.330 289.214 1.00 90.46 319 ASN B CA 1
ATOM 7131 C C . ASN B 2 319 ? 481.692 287.621 290.153 1.00 90.46 319 ASN B C 1
ATOM 7132 O O . ASN B 2 319 ? 480.906 286.768 289.731 1.00 90.46 319 ASN B O 1
ATOM 7143 N N . PHE B 2 320 ? 481.763 287.984 291.432 1.00 86.76 320 PHE B N 1
ATOM 7144 C CA . PHE B 2 320 ? 480.874 287.449 292.449 1.00 86.76 320 PHE B CA 1
ATOM 7145 C C . PHE B 2 320 ? 479.892 288.470 292.990 1.00 86.76 320 PHE B C 1
ATOM 7146 O O . PHE B 2 320 ? 478.861 288.072 293.538 1.00 86.76 320 PHE B O 1
ATOM 7163 N N . PHE B 2 321 ? 480.189 289.767 292.864 1.00 82.61 321 PHE B N 1
ATOM 7164 C CA . PHE B 2 321 ? 479.295 290.787 293.402 1.00 82.61 321 PHE B CA 1
ATOM 7165 C C . PHE B 2 321 ? 477.914 290.709 292.778 1.00 82.61 321 PHE B C 1
ATOM 7166 O O . PHE B 2 321 ? 476.918 291.026 293.434 1.00 82.61 321 PHE B O 1
ATOM 7183 N N . ASP B 2 322 ? 477.830 290.292 291.519 1.00 86.93 322 ASP B N 1
ATOM 7184 C CA . ASP B 2 322 ? 476.527 290.064 290.916 1.00 86.93 322 ASP B CA 1
ATOM 7185 C C . ASP B 2 322 ? 475.840 288.827 291.479 1.00 86.93 322 ASP B C 1
ATOM 7186 O O . ASP B 2 322 ? 474.626 288.676 291.307 1.00 86.93 322 ASP B O 1
ATOM 7195 N N . THR B 2 323 ? 476.582 287.944 292.151 1.00 84.86 323 THR B N 1
ATOM 7196 C CA . THR B 2 323 ? 476.013 286.724 292.690 1.00 84.86 323 THR B CA 1
ATOM 7197 C C . THR B 2 323 ? 475.280 287.000 294.000 1.00 84.86 323 THR B C 1
ATOM 7198 O O . THR B 2 323 ? 475.639 287.924 294.732 1.00 84.86 323 THR B O 1
ATOM 7209 N N . PRO B 2 324 ? 474.262 286.209 294.331 1.00 83.36 324 PRO B N 1
ATOM 7210 C CA . PRO B 2 324 ? 473.756 286.227 295.701 1.00 83.36 324 PRO B CA 1
ATOM 7211 C C . PRO B 2 324 ? 474.790 285.668 296.659 1.00 83.36 324 PRO B C 1
ATOM 7212 O O . PRO B 2 324 ? 475.696 284.923 296.282 1.00 83.36 324 PRO B O 1
ATOM 7223 N N . ALA B 2 325 ? 474.639 286.046 297.922 1.00 78.29 325 ALA B N 1
ATOM 7224 C CA . ALA B 2 325 ? 475.532 285.569 298.965 1.00 78.29 325 ALA B CA 1
ATOM 7225 C C . ALA B 2 325 ? 475.196 284.168 299.439 1.00 78.29 325 ALA B C 1
ATOM 7226 O O . ALA B 2 325 ? 476.007 283.560 300.142 1.00 78.29 325 ALA B O 1
ATOM 7233 N N . GLU B 2 326 ? 474.031 283.645 299.066 1.00 79.84 326 GLU B N 1
ATOM 7234 C CA . GLU B 2 326 ? 473.622 282.322 299.503 1.00 79.84 326 GLU B CA 1
ATOM 7235 C C . GLU B 2 326 ? 474.555 281.226 299.016 1.00 79.84 326 GLU B C 1
ATOM 7236 O O . GLU B 2 326 ? 474.585 280.147 299.616 1.00 79.84 326 GLU B O 1
ATOM 7248 N N . LYS B 2 327 ? 475.320 281.475 297.960 1.00 80.31 327 LYS B N 1
ATOM 7249 C CA . LYS B 2 327 ? 475.981 280.410 297.224 1.00 80.31 327 LYS B CA 1
ATOM 7250 C C . LYS B 2 327 ? 477.460 280.284 297.526 1.00 80.31 327 LYS B C 1
ATOM 7251 O O . LYS B 2 327 ? 478.007 279.182 297.426 1.00 80.31 327 LYS B O 1
ATOM 7270 N N . VAL B 2 328 ? 478.123 281.380 297.887 1.00 78.49 328 VAL B N 1
ATOM 7271 C CA . VAL B 2 328 ? 479.546 281.302 298.189 1.00 78.49 328 VAL B CA 1
ATOM 7272 C C . VAL B 2 328 ? 479.790 280.433 299.410 1.00 78.49 328 VAL B C 1
ATOM 7273 O O . VAL B 2 328 ? 480.849 279.805 299.533 1.00 78.49 328 VAL B O 1
ATOM 7286 N N . PHE B 2 329 ? 478.825 280.385 300.326 1.00 73.92 329 PHE B N 1
ATOM 7287 C CA . PHE B 2 329 ? 478.896 279.563 301.521 1.00 73.92 329 PHE B CA 1
ATOM 7288 C C . PHE B 2 329 ? 477.915 278.409 301.510 1.00 73.92 329 PHE B C 1
ATOM 7289 O O . PHE B 2 329 ? 478.090 277.467 302.288 1.00 73.92 329 PHE B O 1
ATOM 7306 N N . GLY B 2 330 ? 476.892 278.463 300.666 1.00 76.68 330 GLY B N 1
ATOM 7307 C CA . GLY B 2 330 ? 475.952 277.382 300.496 1.00 76.68 330 GLY B CA 1
ATOM 7308 C C . GLY B 2 330 ? 474.621 277.601 301.168 1.00 76.68 330 GLY B C 1
ATOM 7309 O O . GLY B 2 330 ? 473.649 276.922 300.809 1.00 76.68 330 GLY B O 1
ATOM 7313 N N . LYS B 2 331 ? 474.542 278.518 302.126 1.00 73.50 331 LYS B N 1
ATOM 7314 C CA . LYS B 2 331 ? 473.363 278.676 302.959 1.00 73.50 331 LYS B CA 1
ATOM 7315 C C . LYS B 2 331 ? 473.032 280.146 303.144 1.00 73.50 331 LYS B C 1
ATOM 7316 O O . LYS B 2 331 ? 473.876 281.013 302.895 1.00 73.50 331 LYS B O 1
ATOM 7335 N N . PRO B 2 332 ? 471.806 280.460 303.573 1.00 70.48 332 PRO B N 1
ATOM 7336 C CA . PRO B 2 332 ? 471.376 281.857 303.620 1.00 70.48 332 PRO B CA 1
ATOM 7337 C C . PRO B 2 332 ? 472.227 282.707 304.541 1.00 70.48 332 PRO B C 1
ATOM 7338 O O . PRO B 2 332 ? 472.953 282.213 305.404 1.00 70.48 332 PRO B O 1
ATOM 7349 N N . VAL B 2 333 ? 472.126 284.014 304.330 1.00 68.24 333 VAL B N 1
ATOM 7350 C CA . VAL B 2 333 ? 472.933 284.997 305.030 1.00 68.24 333 VAL B CA 1
ATOM 7351 C C . VAL B 2 333 ? 472.061 286.208 305.311 1.00 68.24 333 VAL B C 1
ATOM 7352 O O . VAL B 2 333 ? 471.131 286.516 304.562 1.00 68.24 333 VAL B O 1
ATOM 7365 N N . VAL B 2 334 ? 472.364 286.889 306.412 1.00 71.81 334 VAL B N 1
ATOM 7366 C CA . VAL B 2 334 ? 471.796 288.189 306.726 1.00 71.81 334 VAL B CA 1
ATOM 7367 C C . VAL B 2 334 ? 472.937 289.096 307.149 1.00 71.81 334 VAL B C 1
ATOM 7368 O O . VAL B 2 334 ? 473.906 288.642 307.764 1.00 71.81 334 VAL B O 1
ATOM 7381 N N . PHE B 2 335 ? 472.815 290.377 306.826 1.00 70.34 335 PHE B N 1
ATOM 7382 C CA . PHE B 2 335 ? 473.855 291.361 307.062 1.00 70.34 335 PHE B CA 1
ATOM 7383 C C . PHE B 2 335 ? 473.390 292.348 308.114 1.00 70.34 335 PHE B C 1
ATOM 7384 O O . PHE B 2 335 ? 472.298 292.907 308.003 1.00 70.34 335 PHE B O 1
ATOM 7401 N N . THR B 2 336 ? 474.231 292.572 309.118 1.00 73.07 336 THR B N 1
ATOM 7402 C CA . THR B 2 336 ? 474.028 293.655 310.064 1.00 73.07 336 THR B CA 1
ATOM 7403 C C . THR B 2 336 ? 475.387 294.192 310.470 1.00 73.07 336 THR B C 1
ATOM 7404 O O . THR B 2 336 ? 476.386 293.470 310.449 1.00 73.07 336 THR B O 1
ATOM 7415 N N . ASP B 2 337 ? 475.415 295.463 310.853 1.00 78.10 337 ASP B N 1
ATOM 7416 C CA . ASP B 2 337 ? 476.659 296.115 311.228 1.00 78.10 337 ASP B CA 1
ATOM 7417 C C . ASP B 2 337 ? 477.110 295.769 312.640 1.00 78.10 337 ASP B C 1
ATOM 7418 O O . ASP B 2 337 ? 478.264 296.034 312.988 1.00 78.10 337 ASP B O 1
ATOM 7427 N N . ALA B 2 338 ? 476.242 295.170 313.452 1.00 74.06 338 ALA B N 1
ATOM 7428 C CA . ALA B 2 338 ? 476.587 294.926 314.846 1.00 74.06 338 ALA B CA 1
ATOM 7429 C C . ALA B 2 338 ? 477.619 293.821 314.984 1.00 74.06 338 ALA B C 1
ATOM 7430 O O . ALA B 2 338 ? 478.515 293.900 315.832 1.00 74.06 338 ALA B O 1
ATOM 7437 N N . ALA B 2 339 ? 477.512 292.785 314.164 1.00 71.77 339 ALA B N 1
ATOM 7438 C CA . ALA B 2 339 ? 478.282 291.571 314.380 1.00 71.77 339 ALA B CA 1
ATOM 7439 C C . ALA B 2 339 ? 479.747 291.759 314.036 1.00 71.77 339 ALA B C 1
ATOM 7440 O O . ALA B 2 339 ? 480.177 291.440 312.926 1.00 71.77 339 ALA B O 1
ATOM 7447 N N . VAL B 2 340 ? 480.521 292.249 315.003 1.00 74.33 340 VAL B N 1
ATOM 7448 C CA . VAL B 2 340 ? 481.944 292.488 314.785 1.00 74.33 340 VAL B CA 1
ATOM 7449 C C . VAL B 2 340 ? 482.649 291.198 314.402 1.00 74.33 340 VAL B C 1
ATOM 7450 O O . VAL B 2 340 ? 483.597 291.206 313.609 1.00 74.33 340 VAL B O 1
ATOM 7463 N N . LYS B 2 341 ? 482.209 290.081 314.968 1.00 74.40 341 LYS B N 1
ATOM 7464 C CA . LYS B 2 341 ? 482.605 288.756 314.545 1.00 74.40 341 LYS B CA 1
ATOM 7465 C C . LYS B 2 341 ? 481.399 288.033 313.957 1.00 74.40 341 LYS B C 1
ATOM 7466 O O . LYS B 2 341 ? 480.266 288.291 314.373 1.00 74.40 341 LYS B O 1
ATOM 7485 N N . PRO B 2 342 ? 481.586 287.130 313.001 1.00 69.84 342 PRO B N 1
ATOM 7486 C CA . PRO B 2 342 ? 480.439 286.420 312.445 1.00 69.84 342 PRO B CA 1
ATOM 7487 C C . PRO B 2 342 ? 479.783 285.490 313.443 1.00 69.84 342 PRO B C 1
ATOM 7488 O O . PRO B 2 342 ? 480.341 285.136 314.482 1.00 69.84 342 PRO B O 1
ATOM 7499 N N . ILE B 2 343 ? 478.569 285.093 313.083 1.00 69.69 343 ILE B N 1
ATOM 7500 C CA . ILE B 2 343 ? 477.787 284.098 313.794 1.00 69.69 343 ILE B CA 1
ATOM 7501 C C . ILE B 2 343 ? 477.400 283.032 312.783 1.00 69.69 343 ILE B C 1
ATOM 7502 O O . ILE B 2 343 ? 477.333 283.281 311.578 1.00 69.69 343 ILE B O 1
ATOM 7518 N N . VAL B 2 344 ? 477.147 281.829 313.283 1.00 69.64 344 VAL B N 1
ATOM 7519 C CA . VAL B 2 344 ? 476.600 280.767 312.464 1.00 69.64 344 VAL B CA 1
ATOM 7520 C C . VAL B 2 344 ? 475.785 279.841 313.352 1.00 69.64 344 VAL B C 1
ATOM 7521 O O . VAL B 2 344 ? 476.123 279.612 314.514 1.00 69.64 344 VAL B O 1
ATOM 7534 N N . GLY B 2 345 ? 474.706 279.311 312.786 1.00 68.65 345 GLY B N 1
ATOM 7535 C CA . GLY B 2 345 ? 473.833 278.387 313.481 1.00 68.65 345 GLY B CA 1
ATOM 7536 C C . GLY B 2 345 ? 472.370 278.611 313.177 1.00 68.65 345 GLY B C 1
ATOM 7537 O O . GLY B 2 345 ? 472.032 279.501 312.394 1.00 68.65 345 GLY B O 1
ATOM 7541 N N . ASP B 2 346 ? 471.492 277.821 313.797 1.00 70.00 346 ASP B N 1
ATOM 7542 C CA . ASP B 2 346 ? 470.066 277.827 313.487 1.00 70.00 346 ASP B CA 1
ATOM 7543 C C . ASP B 2 346 ? 469.305 278.543 314.593 1.00 70.00 346 ASP B C 1
ATOM 7544 O O . ASP B 2 346 ? 469.234 278.068 315.729 1.00 70.00 346 ASP B O 1
ATOM 7553 N N . PHE B 2 347 ? 468.711 279.670 314.244 1.00 69.30 347 PHE B N 1
ATOM 7554 C CA . PHE B 2 347 ? 468.149 280.580 315.217 1.00 69.30 347 PHE B CA 1
ATOM 7555 C C . PHE B 2 347 ? 466.704 280.293 315.535 1.00 69.30 347 PHE B C 1
ATOM 7556 O O . PHE B 2 347 ? 466.043 281.122 316.163 1.00 69.30 347 PHE B O 1
ATOM 7573 N N . ASN B 2 348 ? 466.204 279.125 315.148 1.00 72.87 348 ASN B N 1
ATOM 7574 C CA . ASN B 2 348 ? 464.931 278.671 315.671 1.00 72.87 348 ASN B CA 1
ATOM 7575 C C . ASN B 2 348 ? 465.021 278.366 317.160 1.00 72.87 348 ASN B C 1
ATOM 7576 O O . ASN B 2 348 ? 463.993 278.354 317.844 1.00 72.87 348 ASN B O 1
ATOM 7587 N N . TYR B 2 349 ? 466.227 278.137 317.680 1.00 70.77 349 TYR B N 1
ATOM 7588 C CA . TYR B 2 349 ? 466.409 277.893 319.103 1.00 70.77 349 TYR B CA 1
ATOM 7589 C C . TYR B 2 349 ? 466.515 279.182 319.900 1.00 70.77 349 TYR B C 1
ATOM 7590 O O . TYR B 2 349 ? 466.060 279.237 321.046 1.00 70.77 349 TYR B O 1
ATOM 7608 N N . PHE B 2 350 ? 467.113 280.214 319.325 1.00 70.66 350 PHE B N 1
ATOM 7609 C CA . PHE B 2 350 ? 467.111 281.528 319.948 1.00 70.66 350 PHE B CA 1
ATOM 7610 C C . PHE B 2 350 ? 465.691 282.068 320.002 1.00 70.66 350 PHE B C 1
ATOM 7611 O O . PHE B 2 350 ? 464.979 282.060 318.995 1.00 70.66 350 PHE B O 1
ATOM 7628 N N . GLY B 2 351 ? 465.290 282.545 321.170 1.00 72.58 351 GLY B N 1
ATOM 7629 C CA . GLY B 2 351 ? 463.900 282.893 321.411 1.00 72.58 351 GLY B CA 1
ATOM 7630 C C . GLY B 2 351 ? 463.771 284.160 322.222 1.00 72.58 351 GLY B C 1
ATOM 7631 O O . GLY B 2 351 ? 464.637 284.504 323.029 1.00 72.58 351 GLY B O 1
ATOM 7635 N N . ILE B 2 352 ? 462.663 284.856 321.990 1.00 73.55 352 ILE B N 1
ATOM 7636 C CA . ILE B 2 352 ? 462.371 286.143 322.604 1.00 73.55 352 ILE B CA 1
ATOM 7637 C C . ILE B 2 352 ? 460.927 286.101 323.079 1.00 73.55 352 ILE B C 1
ATOM 7638 O O . ILE B 2 352 ? 460.092 285.396 322.506 1.00 73.55 352 ILE B O 1
ATOM 7654 N N . ASN B 2 353 ? 460.627 286.857 324.133 1.00 75.07 353 ASN B N 1
ATOM 7655 C CA . ASN B 2 353 ? 459.229 287.105 324.440 1.00 75.07 353 ASN B CA 1
ATOM 7656 C C . ASN B 2 353 ? 459.053 288.412 325.194 1.00 75.07 353 ASN B C 1
ATOM 7657 O O . ASN B 2 353 ? 460.015 289.017 325.673 1.00 75.07 353 ASN B O 1
ATOM 7668 N N . TYR B 2 354 ? 457.791 288.816 325.304 1.00 74.18 354 TYR B N 1
ATOM 7669 C CA . TYR B 2 354 ? 457.389 290.035 325.983 1.00 74.18 354 TYR B CA 1
ATOM 7670 C C . TYR B 2 354 ? 456.186 289.720 326.854 1.00 74.18 354 TYR B C 1
ATOM 7671 O O . TYR B 2 354 ? 455.183 289.195 326.361 1.00 74.18 354 TYR B O 1
ATOM 7689 N N . ASP B 2 355 ? 456.283 290.046 328.141 1.00 74.12 355 ASP B N 1
ATOM 7690 C CA . ASP B 2 355 ? 455.213 289.702 329.067 1.00 74.12 355 ASP B CA 1
ATOM 7691 C C . ASP B 2 355 ? 453.998 290.596 328.860 1.00 74.12 355 ASP B C 1
ATOM 7692 O O . ASP B 2 355 ? 452.922 290.125 328.475 1.00 74.12 355 ASP B O 1
ATOM 7701 N N . GLY B 2 356 ? 454.154 291.887 329.101 1.00 76.32 356 GLY B N 1
ATOM 7702 C CA . GLY B 2 356 ? 453.038 292.803 329.006 1.00 76.32 356 GLY B CA 1
ATOM 7703 C C . GLY B 2 356 ? 453.509 294.228 329.155 1.00 76.32 356 GLY B C 1
ATOM 7704 O O . GLY B 2 356 ? 454.516 294.504 329.813 1.00 76.32 356 GLY B O 1
ATOM 7708 N N . THR B 2 357 ? 452.749 295.130 328.549 1.00 78.72 357 THR B N 1
ATOM 7709 C CA . THR B 2 357 ? 453.154 296.511 328.360 1.00 78.72 357 THR B CA 1
ATOM 7710 C C . THR B 2 357 ? 452.413 297.453 329.293 1.00 78.72 357 THR B C 1
ATOM 7711 O O . THR B 2 357 ? 451.370 297.123 329.862 1.00 78.72 357 THR B O 1
ATOM 7722 N N . THR B 2 358 ? 452.981 298.646 329.433 1.00 76.07 358 THR B N 1
ATOM 7723 C CA . THR B 2 358 ? 452.393 299.724 330.208 1.00 76.07 358 THR B CA 1
ATOM 7724 C C . THR B 2 358 ? 452.642 301.029 329.478 1.00 76.07 358 THR B C 1
ATOM 7725 O O . THR B 2 358 ? 453.781 301.325 329.105 1.00 76.07 358 THR B O 1
ATOM 7736 N N . TYR B 2 359 ? 451.582 301.807 329.288 1.00 72.94 359 TYR B N 1
ATOM 7737 C CA . TYR B 2 359 ? 451.641 303.048 328.534 1.00 72.94 359 TYR B CA 1
ATOM 7738 C C . TYR B 2 359 ? 450.829 304.110 329.245 1.00 72.94 359 TYR B C 1
ATOM 7739 O O . TYR B 2 359 ? 449.662 303.884 329.574 1.00 72.94 359 TYR B O 1
ATOM 7757 N N . ASP B 2 360 ? 451.441 305.267 329.475 1.00 76.35 360 ASP B N 1
ATOM 7758 C CA . ASP B 2 360 ? 450.719 306.391 330.044 1.00 76.35 360 ASP B CA 1
ATOM 7759 C C . ASP B 2 360 ? 451.382 307.691 329.625 1.00 76.35 360 ASP B C 1
ATOM 7760 O O . ASP B 2 360 ? 452.597 307.756 329.434 1.00 76.35 360 ASP B O 1
ATOM 7769 N N . THR B 2 361 ? 450.562 308.719 329.473 1.00 75.14 361 THR B N 1
ATOM 7770 C CA . THR B 2 361 ? 451.040 310.052 329.160 1.00 75.14 361 THR B CA 1
ATOM 7771 C C . THR B 2 361 ? 451.346 310.810 330.445 1.00 75.14 361 THR B C 1
ATOM 7772 O O . THR B 2 361 ? 451.097 310.337 331.553 1.00 75.14 361 THR B O 1
ATOM 7783 N N . ASP B 2 362 ? 451.896 312.007 330.283 1.00 75.46 362 ASP B N 1
ATOM 7784 C CA . ASP B 2 362 ? 452.211 312.862 331.415 1.00 75.46 362 ASP B CA 1
ATOM 7785 C C . ASP B 2 362 ? 452.587 314.233 330.888 1.00 75.46 362 ASP B C 1
ATOM 7786 O O . ASP B 2 362 ? 453.086 314.364 329.767 1.00 75.46 362 ASP B O 1
ATOM 7795 N N . LYS B 2 363 ? 452.340 315.246 331.713 1.00 75.94 363 LYS B N 1
ATOM 7796 C CA . LYS B 2 363 ? 452.690 316.624 331.405 1.00 75.94 363 LYS B CA 1
ATOM 7797 C C . LYS B 2 363 ? 453.465 317.204 332.574 1.00 75.94 363 LYS B C 1
ATOM 7798 O O . LYS B 2 363 ? 452.986 317.181 333.711 1.00 75.94 363 LYS B O 1
ATOM 7817 N N . ASP B 2 364 ? 454.657 317.718 332.293 1.00 76.94 364 ASP B N 1
ATOM 7818 C CA . ASP B 2 364 ? 455.402 318.521 333.248 1.00 76.94 364 ASP B CA 1
ATOM 7819 C C . ASP B 2 364 ? 455.052 319.981 333.015 1.00 76.94 364 ASP B C 1
ATOM 7820 O O . ASP B 2 364 ? 455.363 320.538 331.958 1.00 76.94 364 ASP B O 1
ATOM 7829 N N . VAL B 2 365 ? 454.416 320.597 334.002 1.00 77.30 365 VAL B N 1
ATOM 7830 C CA . VAL B 2 365 ? 453.828 321.912 333.804 1.00 77.30 365 VAL B CA 1
ATOM 7831 C C . VAL B 2 365 ? 454.897 322.988 333.805 1.00 77.30 365 VAL B C 1
ATOM 7832 O O . VAL B 2 365 ? 454.886 323.887 332.959 1.00 77.30 365 VAL B O 1
ATOM 7845 N N . LYS B 2 366 ? 455.819 322.921 334.761 1.00 77.22 366 LYS B N 1
ATOM 7846 C CA . LYS B 2 366 ? 456.787 323.993 334.946 1.00 77.22 366 LYS B CA 1
ATOM 7847 C C . LYS B 2 366 ? 457.674 324.177 333.725 1.00 77.22 366 LYS B C 1
ATOM 7848 O O . LYS B 2 366 ? 458.156 325.286 333.473 1.00 77.22 366 LYS B O 1
ATOM 7867 N N . LYS B 2 367 ? 457.902 323.111 332.962 1.00 76.49 367 LYS B N 1
ATOM 7868 C CA . LYS B 2 367 ? 458.742 323.165 331.775 1.00 76.49 367 LYS B CA 1
ATOM 7869 C C . LYS B 2 367 ? 457.947 323.232 330.485 1.00 76.49 367 LYS B C 1
ATOM 7870 O O . LYS B 2 367 ? 458.436 323.794 329.501 1.00 76.49 367 LYS B O 1
ATOM 7889 N N . GLY B 2 368 ? 456.752 322.654 330.460 1.00 76.20 368 GLY B N 1
ATOM 7890 C CA . GLY B 2 368 ? 455.915 322.628 329.286 1.00 76.20 368 GLY B CA 1
ATOM 7891 C C . GLY B 2 368 ? 455.930 321.316 328.535 1.00 76.20 368 GLY B C 1
ATOM 7892 O O . GLY B 2 368 ? 455.050 321.091 327.698 1.00 76.20 368 GLY B O 1
ATOM 7896 N N . GLU B 2 369 ? 456.896 320.450 328.811 1.00 76.61 369 GLU B N 1
ATOM 7897 C CA . GLU B 2 369 ? 457.010 319.206 328.069 1.00 76.61 369 GLU B CA 1
ATOM 7898 C C . GLU B 2 369 ? 455.808 318.307 328.294 1.00 76.61 369 GLU B C 1
ATOM 7899 O O . GLU B 2 369 ? 455.256 318.238 329.395 1.00 76.61 369 GLU B O 1
ATOM 7911 N N . TYR B 2 370 ? 455.405 317.625 327.233 1.00 76.73 370 TYR B N 1
ATOM 7912 C CA . TYR B 2 370 ? 454.570 316.442 327.320 1.00 76.73 370 TYR B CA 1
ATOM 7913 C C . TYR B 2 370 ? 455.466 315.218 327.264 1.00 76.73 370 TYR B C 1
ATOM 7914 O O . TYR B 2 370 ? 456.434 315.188 326.500 1.00 76.73 370 TYR B O 1
ATOM 7932 N N . LEU B 2 371 ? 455.149 314.216 328.080 1.00 74.52 371 LEU B N 1
ATOM 7933 C CA . LEU B 2 371 ? 455.915 312.978 328.139 1.00 74.52 371 LEU B CA 1
ATOM 7934 C C . LEU B 2 371 ? 455.017 311.813 327.781 1.00 74.52 371 LEU B C 1
ATOM 7935 O O . LEU B 2 371 ? 453.972 311.611 328.407 1.00 74.52 371 LEU B O 1
ATOM 7951 N N . PHE B 2 372 ? 455.429 311.057 326.775 1.00 73.10 372 PHE B N 1
ATOM 7952 C CA . PHE B 2 372 ? 454.875 309.752 326.476 1.00 73.10 372 PHE B CA 1
ATOM 7953 C C . PHE B 2 372 ? 455.927 308.711 326.804 1.00 73.10 372 PHE B C 1
ATOM 7954 O O . PHE B 2 372 ? 457.064 308.803 326.330 1.00 73.10 372 PHE B O 1
ATOM 7971 N N . VAL B 2 373 ? 455.550 307.730 327.615 1.00 72.25 373 VAL B N 1
ATOM 7972 C CA . VAL B 2 373 ? 456.486 306.765 328.168 1.00 72.25 373 VAL B CA 1
ATOM 7973 C C . VAL B 2 373 ? 455.872 305.379 328.068 1.00 72.25 373 VAL B C 1
ATOM 7974 O O . VAL B 2 373 ? 454.655 305.215 328.206 1.00 72.25 373 VAL B O 1
ATOM 7987 N N . LEU B 2 374 ? 456.721 304.385 327.830 1.00 73.49 374 LEU B N 1
ATOM 7988 C CA . LEU B 2 374 ? 456.320 302.993 327.741 1.00 73.49 374 LEU B CA 1
ATOM 7989 C C . LEU B 2 374 ? 457.200 302.168 328.657 1.00 73.49 374 LEU B C 1
ATOM 7990 O O . LEU B 2 374 ? 458.391 302.446 328.816 1.00 73.49 374 LEU B O 1
ATOM 8006 N N . THR B 2 375 ? 456.604 301.146 329.255 1.00 73.95 375 THR B N 1
ATOM 8007 C CA . THR B 2 375 ? 457.388 300.122 329.920 1.00 73.95 375 THR B CA 1
ATOM 8008 C C . THR B 2 375 ? 456.674 298.788 329.782 1.00 73.95 375 THR B C 1
ATOM 8009 O O . THR B 2 375 ? 455.445 298.714 329.861 1.00 73.95 375 THR B O 1
ATOM 8020 N N . ALA B 2 376 ? 457.469 297.747 329.565 1.00 74.44 376 ALA B N 1
ATOM 8021 C CA . ALA B 2 376 ? 457.007 296.368 329.488 1.00 74.44 376 ALA B CA 1
ATOM 8022 C C . ALA B 2 376 ? 458.088 295.494 330.113 1.00 74.44 376 ALA B C 1
ATOM 8023 O O . ALA B 2 376 ? 458.983 295.997 330.798 1.00 74.44 376 ALA B O 1
ATOM 8030 N N . TRP B 2 377 ? 458.019 294.182 329.887 1.00 73.59 377 TRP B N 1
ATOM 8031 C CA . TRP B 2 377 ? 459.025 293.272 330.421 1.00 73.59 377 TRP B CA 1
ATOM 8032 C C . TRP B 2 377 ? 459.294 292.136 329.446 1.00 73.59 377 TRP B C 1
ATOM 8033 O O . TRP B 2 377 ? 458.441 291.783 328.630 1.00 73.59 377 TRP B O 1
ATOM 8054 N N . TYR B 2 378 ? 460.490 291.554 329.551 1.00 75.07 378 TYR B N 1
ATOM 8055 C CA . TYR B 2 378 ? 460.959 290.617 328.541 1.00 75.07 378 TYR B CA 1
ATOM 8056 C C . TYR B 2 378 ? 462.064 289.734 329.094 1.00 75.07 378 TYR B C 1
ATOM 8057 O O . TYR B 2 378 ? 462.511 289.886 330.232 1.00 75.07 378 TYR B O 1
ATOM 8075 N N . ASP B 2 379 ? 462.485 288.798 328.249 1.00 73.60 379 ASP B N 1
ATOM 8076 C CA . ASP B 2 379 ? 463.797 288.173 328.300 1.00 73.60 379 ASP B CA 1
ATOM 8077 C C . ASP B 2 379 ? 464.002 287.461 326.979 1.00 73.60 379 ASP B C 1
ATOM 8078 O O . ASP B 2 379 ? 463.043 287.164 326.261 1.00 73.60 379 ASP B O 1
ATOM 8087 N N . GLN B 2 380 ? 465.264 287.198 326.662 1.00 74.12 380 GLN B N 1
ATOM 8088 C CA . GLN B 2 380 ? 465.607 286.371 325.519 1.00 74.12 380 GLN B CA 1
ATOM 8089 C C . GLN B 2 380 ? 466.762 285.467 325.902 1.00 74.12 380 GLN B C 1
ATOM 8090 O O . GLN B 2 380 ? 467.738 285.918 326.509 1.00 74.12 380 GLN B O 1
ATOM 8104 N N . GLN B 2 381 ? 466.630 284.192 325.563 1.00 71.36 381 GLN B N 1
ATOM 8105 C CA . GLN B 2 381 ? 467.645 283.198 325.845 1.00 71.36 381 GLN B CA 1
ATOM 8106 C C . GLN B 2 381 ? 467.720 282.245 324.671 1.00 71.36 381 GLN B C 1
ATOM 8107 O O . GLN B 2 381 ? 466.784 282.121 323.881 1.00 71.36 381 GLN B O 1
ATOM 8121 N N . ARG B 2 382 ? 468.854 281.575 324.572 1.00 72.13 382 ARG B N 1
ATOM 8122 C CA . ARG B 2 382 ? 469.050 280.520 323.600 1.00 72.13 382 ARG B CA 1
ATOM 8123 C C . ARG B 2 382 ? 468.757 279.191 324.266 1.00 72.13 382 ARG B C 1
ATOM 8124 O O . ARG B 2 382 ? 469.134 278.974 325.421 1.00 72.13 382 ARG B O 1
ATOM 8145 N N . THR B 2 383 ? 468.058 278.319 323.552 1.00 72.36 383 THR B N 1
ATOM 8146 C CA . THR B 2 383 ? 467.762 277.012 324.109 1.00 72.36 383 THR B CA 1
ATOM 8147 C C . THR B 2 383 ? 469.063 276.271 324.368 1.00 72.36 383 THR B C 1
ATOM 8148 O O . THR B 2 383 ? 469.455 276.114 325.522 1.00 72.36 383 THR B O 1
ATOM 8159 N N . LEU B 2 384 ? 469.771 275.881 323.313 1.00 74.42 384 LEU B N 1
ATOM 8160 C CA . LEU B 2 384 ? 471.062 275.213 323.416 1.00 74.42 384 LEU B CA 1
ATOM 8161 C C . LEU B 2 384 ? 472.151 276.126 322.888 1.00 74.42 384 LEU B C 1
ATOM 8162 O O . LEU B 2 384 ? 471.988 276.750 321.836 1.00 74.42 384 LEU B O 1
ATOM 8178 N N . ASP B 2 385 ? 473.263 276.180 323.607 1.00 74.34 385 ASP B N 1
ATOM 8179 C CA . ASP B 2 385 ? 474.399 276.996 323.213 1.00 74.34 385 ASP B CA 1
ATOM 8180 C C . ASP B 2 385 ? 475.420 276.248 322.369 1.00 74.34 385 ASP B C 1
ATOM 8181 O O . ASP B 2 385 ? 476.343 276.877 321.846 1.00 74.34 385 ASP B O 1
ATOM 8190 N N . SER B 2 386 ? 475.290 274.931 322.231 1.00 78.17 386 SER B N 1
ATOM 8191 C CA . SER B 2 386 ? 476.187 274.183 321.362 1.00 78.17 386 SER B CA 1
ATOM 8192 C C . SER B 2 386 ? 475.848 274.358 319.895 1.00 78.17 386 SER B C 1
ATOM 8193 O O . SER B 2 386 ? 476.715 274.152 319.042 1.00 78.17 386 SER B O 1
ATOM 8201 N N . ALA B 2 387 ? 474.610 274.726 319.588 1.00 72.93 387 ALA B N 1
ATOM 8202 C CA . ALA B 2 387 ? 474.156 274.882 318.219 1.00 72.93 387 ALA B CA 1
ATOM 8203 C C . ALA B 2 387 ? 474.756 276.091 317.520 1.00 72.93 387 ALA B C 1
ATOM 8204 O O . ALA B 2 387 ? 474.606 276.212 316.302 1.00 72.93 387 ALA B O 1
ATOM 8211 N N . PHE B 2 388 ? 475.407 276.988 318.252 1.00 70.50 388 PHE B N 1
ATOM 8212 C CA . PHE B 2 388 ? 475.938 278.226 317.710 1.00 70.50 388 PHE B CA 1
ATOM 8213 C C . PHE B 2 388 ? 477.439 278.282 317.923 1.00 70.50 388 PHE B C 1
ATOM 8214 O O . PHE B 2 388 ? 477.964 277.737 318.895 1.00 70.50 388 PHE B O 1
ATOM 8231 N N . ARG B 2 389 ? 478.123 278.946 316.996 1.00 73.80 389 ARG B N 1
ATOM 8232 C CA . ARG B 2 389 ? 479.572 279.021 316.998 1.00 73.80 389 ARG B CA 1
ATOM 8233 C C . ARG B 2 389 ? 480.012 280.408 316.555 1.00 73.80 389 ARG B C 1
ATOM 8234 O O . ARG B 2 389 ? 479.216 281.208 316.061 1.00 73.80 389 ARG B O 1
ATOM 8255 N N . ILE B 2 390 ? 481.302 280.677 316.733 1.00 73.55 390 ILE B N 1
ATOM 8256 C CA . ILE B 2 390 ? 481.934 281.924 316.325 1.00 73.55 390 ILE B CA 1
ATOM 8257 C C . ILE B 2 390 ? 483.117 281.591 315.439 1.00 73.55 390 ILE B C 1
ATOM 8258 O O . ILE B 2 390 ? 483.979 280.799 315.829 1.00 73.55 390 ILE B O 1
ATOM 8274 N N . ALA B 2 391 ? 483.192 282.245 314.290 1.00 72.18 391 ALA B N 1
ATOM 8275 C CA . ALA B 2 391 ? 484.339 282.140 313.408 1.00 72.18 391 ALA B CA 1
ATOM 8276 C C . ALA B 2 391 ? 485.291 283.300 313.652 1.00 72.18 391 ALA B C 1
ATOM 8277 O O . ALA B 2 391 ? 484.881 284.397 314.033 1.00 72.18 391 ALA B O 1
ATOM 8284 N N . LYS B 2 392 ? 486.573 283.043 313.422 1.00 74.68 392 LYS B N 1
ATOM 8285 C CA . LYS B 2 392 ? 487.616 284.001 313.737 1.00 74.68 392 LYS B CA 1
ATOM 8286 C C . LYS B 2 392 ? 488.871 283.619 312.973 1.00 74.68 392 LYS B C 1
ATOM 8287 O O . LYS B 2 392 ? 489.078 282.449 312.644 1.00 74.68 392 LYS B O 1
ATOM 8306 N N . ALA B 2 393 ? 489.705 284.620 312.705 1.00 73.94 393 ALA B N 1
ATOM 8307 C CA . ALA B 2 393 ? 491.014 284.412 312.095 1.00 73.94 393 ALA B CA 1
ATOM 8308 C C . ALA B 2 393 ? 492.121 284.940 313.000 1.00 73.94 393 ALA B C 1
ATOM 8309 O O . ALA B 2 393 ? 493.148 284.288 313.186 1.00 73.94 393 ALA B O 1
ATOM 8316 N N . PRO C 2 134 ? 442.739 325.063 239.709 1.00 121.73 134 PRO C N 1
ATOM 8317 C CA . PRO C 2 134 ? 443.399 324.629 240.942 1.00 121.73 134 PRO C CA 1
ATOM 8318 C C . PRO C 2 134 ? 442.570 324.937 242.179 1.00 121.73 134 PRO C C 1
ATOM 8319 O O . PRO C 2 134 ? 442.255 326.096 242.444 1.00 121.73 134 PRO C O 1
ATOM 8330 N N . THR C 2 135 ? 442.228 323.892 242.929 1.00 124.98 135 THR C N 1
ATOM 8331 C CA . THR C 2 135 ? 441.374 324.054 244.100 1.00 124.98 135 THR C CA 1
ATOM 8332 C C . THR C 2 135 ? 442.165 324.566 245.297 1.00 124.98 135 THR C C 1
ATOM 8333 O O . THR C 2 135 ? 441.740 325.508 245.975 1.00 124.98 135 THR C O 1
ATOM 8344 N N . GLY C 2 136 ? 443.315 323.962 245.571 1.00 117.37 136 GLY C N 1
ATOM 8345 C CA . GLY C 2 136 ? 444.134 324.390 246.685 1.00 117.37 136 GLY C CA 1
ATOM 8346 C C . GLY C 2 136 ? 445.292 323.435 246.889 1.00 117.37 136 GLY C C 1
ATOM 8347 O O . GLY C 2 136 ? 445.588 322.593 246.037 1.00 117.37 136 GLY C O 1
ATOM 8351 N N . ASN C 2 137 ? 445.940 323.583 248.046 1.00 107.86 137 ASN C N 1
ATOM 8352 C CA . ASN C 2 137 ? 447.068 322.745 248.430 1.00 107.86 137 ASN C CA 1
ATOM 8353 C C . ASN C 2 137 ? 446.635 321.529 249.253 1.00 107.86 137 ASN C C 1
ATOM 8354 O O . ASN C 2 137 ? 447.439 320.986 250.018 1.00 107.86 137 ASN C O 1
ATOM 8365 N N . ASP C 2 138 ? 445.382 321.096 249.116 1.00 107.68 138 ASP C N 1
ATOM 8366 C CA . ASP C 2 138 ? 444.950 319.826 249.684 1.00 107.68 138 ASP C CA 1
ATOM 8367 C C . ASP C 2 138 ? 445.544 318.671 248.884 1.00 107.68 138 ASP C C 1
ATOM 8368 O O . ASP C 2 138 ? 445.499 318.669 247.650 1.00 107.68 138 ASP C O 1
ATOM 8377 N N . SER C 2 139 ? 446.093 317.684 249.588 1.00 93.48 139 SER C N 1
ATOM 8378 C CA . SER C 2 139 ? 446.713 316.538 248.943 1.00 93.48 139 SER C CA 1
ATOM 8379 C C 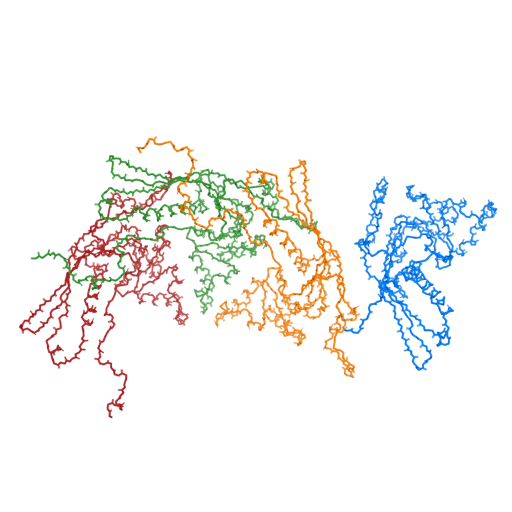. SER C 2 139 ? 446.647 315.341 249.879 1.00 93.48 139 SER C C 1
ATOM 8380 O O . SER C 2 139 ? 446.236 315.451 251.037 1.00 93.48 139 SER C O 1
ATOM 8388 N N . GLY C 2 140 ? 447.061 314.192 249.356 1.00 92.14 140 GLY C N 1
ATOM 8389 C CA . GLY C 2 140 ? 447.114 312.953 250.101 1.00 92.14 140 GLY C CA 1
ATOM 8390 C C . GLY C 2 140 ? 448.464 312.638 250.705 1.00 92.14 140 GLY C C 1
ATOM 8391 O O . GLY C 2 140 ? 448.677 311.502 251.145 1.00 92.14 140 GLY C O 1
ATOM 8395 N N . GLY C 2 141 ? 449.385 313.601 250.742 1.00 86.04 141 GLY C N 1
ATOM 8396 C CA . GLY C 2 141 ? 450.699 313.351 251.299 1.00 86.04 141 GLY C CA 1
ATOM 8397 C C . GLY C 2 141 ? 450.703 313.147 252.796 1.00 86.04 141 GLY C C 1
ATOM 8398 O O . GLY C 2 141 ? 451.667 312.591 253.331 1.00 86.04 141 GLY C O 1
ATOM 8402 N N . ASP C 2 142 ? 449.647 313.586 253.484 1.00 86.36 142 ASP C N 1
ATOM 8403 C CA . ASP C 2 142 ? 449.602 313.472 254.936 1.00 86.36 142 ASP C CA 1
ATOM 8404 C C . ASP C 2 142 ? 449.677 312.022 255.391 1.00 86.36 142 ASP C C 1
ATOM 8405 O O . ASP C 2 142 ? 450.189 311.740 256.480 1.00 86.36 142 ASP C O 1
ATOM 8414 N N . LYS C 2 143 ? 449.169 311.093 254.584 1.00 86.75 143 LYS C N 1
ATOM 8415 C CA . LYS C 2 143 ? 449.345 309.682 254.897 1.00 86.75 143 LYS C CA 1
ATOM 8416 C C . LYS C 2 143 ? 450.815 309.294 254.834 1.00 86.75 143 LYS C C 1
ATOM 8417 O O . LYS C 2 143 ? 451.308 308.551 255.690 1.00 86.75 143 LYS C O 1
ATOM 8436 N N . LEU C 2 144 ? 451.532 309.788 253.826 1.00 81.30 144 LEU C N 1
ATOM 8437 C CA . LEU C 2 144 ? 452.949 309.479 253.701 1.00 81.30 144 LEU C CA 1
ATOM 8438 C C . LEU C 2 144 ? 453.755 310.140 254.799 1.00 81.30 144 LEU C C 1
ATOM 8439 O O . LEU C 2 144 ? 454.799 309.619 255.206 1.00 81.30 144 LEU C O 1
ATOM 8455 N N . LEU C 2 145 ? 453.296 311.290 255.268 1.00 79.85 145 LEU C N 1
ATOM 8456 C CA . LEU C 2 145 ? 453.915 311.956 256.392 1.00 79.85 145 LEU C CA 1
ATOM 8457 C C . LEU C 2 145 ? 453.841 311.027 257.606 1.00 79.85 145 LEU C C 1
ATOM 8458 O O . LEU C 2 145 ? 452.888 310.253 257.729 1.00 79.85 145 LEU C O 1
ATOM 8474 N N . PRO C 2 146 ? 454.830 311.050 258.504 1.00 80.49 146 PRO C N 1
ATOM 8475 C CA . PRO C 2 146 ? 454.805 310.110 259.631 1.00 80.49 146 PRO C CA 1
ATOM 8476 C C . PRO C 2 146 ? 453.600 310.310 260.533 1.00 80.49 146 PRO C C 1
ATOM 8477 O O . PRO C 2 146 ? 452.740 311.166 260.316 1.00 80.49 146 PRO C O 1
ATOM 8488 N N . LYS C 2 147 ? 453.540 309.464 261.557 1.00 83.28 147 LYS C N 1
ATOM 8489 C CA . LYS C 2 147 ? 452.446 309.450 262.516 1.00 83.28 147 LYS C CA 1
ATOM 8490 C C . LYS C 2 147 ? 452.836 310.046 263.860 1.00 83.28 147 LYS C C 1
ATOM 8491 O O . LYS C 2 147 ? 451.960 310.254 264.704 1.00 83.28 147 LYS C O 1
ATOM 8510 N N . THR C 2 148 ? 454.118 310.328 264.075 1.00 81.34 148 THR C N 1
ATOM 8511 C CA . THR C 2 148 ? 454.598 310.902 265.323 1.00 81.34 148 THR C CA 1
ATOM 8512 C C . THR C 2 148 ? 454.374 312.404 265.418 1.00 81.34 148 THR C C 1
ATOM 8513 O O . THR C 2 148 ? 454.842 313.020 266.380 1.00 81.34 148 THR C O 1
ATOM 8524 N N . LEU C 2 149 ? 453.688 313.009 264.455 1.00 78.34 149 LEU C N 1
ATOM 8525 C CA . LEU C 2 149 ? 453.586 314.456 264.418 1.00 78.34 149 LEU C CA 1
ATOM 8526 C C . LEU C 2 149 ? 452.641 314.942 265.504 1.00 78.34 149 LEU C C 1
ATOM 8527 O O . LEU C 2 149 ? 451.558 314.388 265.709 1.00 78.34 149 LEU C O 1
ATOM 8543 N N . SER C 2 150 ? 453.066 315.992 266.201 1.00 78.85 150 SER C N 1
ATOM 8544 C CA . SER C 2 150 ? 452.434 316.364 267.458 1.00 78.85 150 SER C CA 1
ATOM 8545 C C . SER C 2 150 ? 451.131 317.114 267.245 1.00 78.85 150 SER C C 1
ATOM 8546 O O . SER C 2 150 ? 450.150 316.855 267.947 1.00 78.85 150 SER C O 1
ATOM 8554 N N . LYS C 2 151 ? 451.122 318.058 266.306 1.00 78.95 151 LYS C N 1
ATOM 8555 C CA . LYS C 2 151 ? 450.078 319.039 266.029 1.00 78.95 151 LYS C CA 1
ATOM 8556 C C . LYS C 2 151 ? 450.091 320.175 267.054 1.00 78.95 151 LYS C C 1
ATOM 8557 O O . LYS C 2 151 ? 449.418 321.183 266.840 1.00 78.95 151 LYS C O 1
ATOM 8576 N N . GLU C 2 152 ? 450.871 320.082 268.124 1.00 78.52 152 GLU C N 1
ATOM 8577 C CA . GLU C 2 152 ? 451.051 321.190 269.045 1.00 78.52 152 GLU C CA 1
ATOM 8578 C C . GLU C 2 152 ? 452.278 320.893 269.891 1.00 78.52 152 GLU C C 1
ATOM 8579 O O . GLU C 2 152 ? 452.794 319.773 269.902 1.00 78.52 152 GLU C O 1
ATOM 8591 N N . ILE C 2 153 ? 452.725 321.899 270.610 1.00 72.05 153 ILE C N 1
ATOM 8592 C CA . ILE C 2 153 ? 454.068 321.894 271.169 1.00 72.05 153 ILE C CA 1
ATOM 8593 C C . ILE C 2 153 ? 454.078 321.194 272.519 1.00 72.05 153 ILE C C 1
ATOM 8594 O O . ILE C 2 153 ? 453.091 321.190 273.259 1.00 72.05 153 ILE C O 1
ATOM 8610 N N . VAL C 2 154 ? 455.226 320.600 272.841 1.00 72.33 154 VAL C N 1
ATOM 8611 C CA . VAL C 2 154 ? 455.420 319.891 274.098 1.00 72.33 154 VAL C CA 1
ATOM 8612 C C . VAL C 2 154 ? 456.918 319.745 274.291 1.00 72.33 154 VAL C C 1
ATOM 8613 O O . VAL C 2 154 ? 457.685 319.777 273.329 1.00 72.33 154 VAL C O 1
ATOM 8626 N N . SER C 2 155 ? 457.347 319.592 275.538 1.00 71.26 155 SER C N 1
ATOM 8627 C CA . SER C 2 155 ? 458.762 319.363 275.794 1.00 71.26 155 SER C CA 1
ATOM 8628 C C . SER C 2 155 ? 458.936 318.738 277.170 1.00 71.26 155 SER C C 1
ATOM 8629 O O . SER C 2 155 ? 457.972 318.493 277.897 1.00 71.26 155 SER C O 1
ATOM 8637 N N . GLU C 2 156 ? 460.193 318.499 277.519 1.00 70.36 156 GLU C N 1
ATOM 8638 C CA . GLU C 2 156 ? 460.549 317.779 278.725 1.00 70.36 156 GLU C CA 1
ATOM 8639 C C . GLU C 2 156 ? 460.693 318.725 279.906 1.00 70.36 156 GLU C C 1
ATOM 8640 O O . GLU C 2 156 ? 460.710 319.945 279.751 1.00 70.36 156 GLU C O 1
ATOM 8652 N N . PRO C 2 157 ? 460.803 318.184 281.116 1.00 67.82 157 PRO C N 1
ATOM 8653 C CA . PRO C 2 157 ? 461.277 318.991 282.243 1.00 67.82 157 PRO C CA 1
ATOM 8654 C C . PRO C 2 157 ? 462.692 319.474 281.991 1.00 67.82 157 PRO C C 1
ATOM 8655 O O . PRO C 2 157 ? 463.619 318.681 281.823 1.00 67.82 157 PRO C O 1
ATOM 8666 N N . PHE C 2 158 ? 462.852 320.793 281.961 1.00 65.68 158 PHE C N 1
ATOM 8667 C CA . PHE C 2 158 ? 464.138 321.374 281.613 1.00 65.68 158 PHE C CA 1
ATOM 8668 C C . PHE C 2 158 ? 465.180 321.123 282.689 1.00 65.68 158 PHE C C 1
ATOM 8669 O O . PHE C 2 158 ? 466.369 320.996 282.380 1.00 65.68 158 PHE C O 1
ATOM 8686 N N . ALA C 2 159 ? 464.760 321.059 283.945 1.00 68.88 159 ALA C N 1
ATOM 8687 C CA . ALA C 2 159 ? 465.673 320.771 285.036 1.00 68.88 159 ALA C CA 1
ATOM 8688 C C . ALA C 2 159 ? 464.906 320.109 286.165 1.00 68.88 159 ALA C C 1
ATOM 8689 O O . ALA C 2 159 ? 463.692 320.282 286.292 1.00 68.88 159 ALA C O 1
ATOM 8696 N N . LYS C 2 160 ? 465.627 319.345 286.979 1.00 69.38 160 LYS C N 1
ATOM 8697 C CA . LYS C 2 160 ? 465.026 318.616 288.083 1.00 69.38 160 LYS C CA 1
ATOM 8698 C C . LYS C 2 160 ? 465.976 318.603 289.265 1.00 69.38 160 LYS C C 1
ATOM 8699 O O . LYS C 2 160 ? 467.172 318.877 289.137 1.00 69.38 160 LYS C O 1
ATOM 8718 N N . ASN C 2 161 ? 465.418 318.266 290.421 1.00 69.18 161 ASN C N 1
ATOM 8719 C CA . ASN C 2 161 ? 466.145 318.208 291.679 1.00 69.18 161 ASN C CA 1
ATOM 8720 C C . ASN C 2 161 ? 466.193 316.758 292.125 1.00 69.18 161 ASN C C 1
ATOM 8721 O O . ASN C 2 161 ? 465.167 316.179 292.492 1.00 69.18 161 ASN C O 1
ATOM 8732 N N . GLN C 2 162 ? 467.390 316.181 292.102 1.00 70.23 162 GLN C N 1
ATOM 8733 C CA . GLN C 2 162 ? 467.548 314.781 292.458 1.00 70.23 162 GLN C CA 1
ATOM 8734 C C . GLN C 2 162 ? 467.242 314.532 293.927 1.00 70.23 162 GLN C C 1
ATOM 8735 O O . GLN C 2 162 ? 466.882 313.411 294.302 1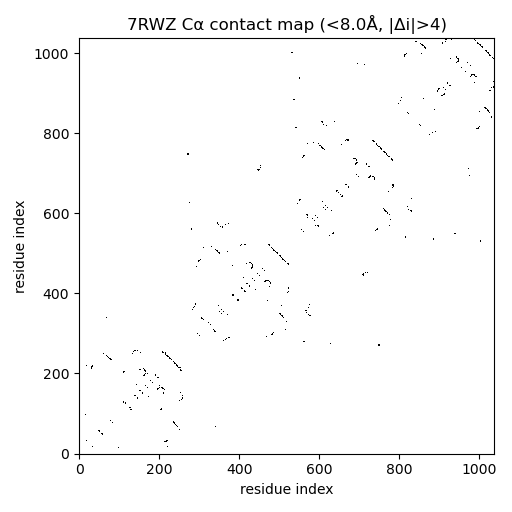.00 70.23 162 GLN C O 1
ATOM 8749 N N . LEU C 2 163 ? 467.365 315.555 294.766 1.00 68.24 163 LEU C N 1
ATOM 8750 C CA . LEU C 2 163 ? 467.233 315.367 296.200 1.00 68.24 163 LEU C CA 1
ATOM 8751 C C . LEU C 2 163 ? 465.799 315.118 296.632 1.00 68.24 163 LEU C C 1
ATOM 8752 O O . LEU C 2 163 ? 465.582 314.683 297.766 1.00 68.24 163 LEU C O 1
ATOM 8768 N N . ARG C 2 164 ? 464.822 315.370 295.767 1.00 66.98 164 ARG C N 1
ATOM 8769 C CA . ARG C 2 164 ? 463.432 315.178 296.140 1.00 66.98 164 ARG C CA 1
ATOM 8770 C C . ARG C 2 164 ? 463.061 313.718 296.329 1.00 66.98 164 ARG C C 1
ATOM 8771 O O . ARG C 2 164 ? 461.967 313.437 296.823 1.00 66.98 164 ARG C O 1
ATOM 8792 N N . GLU C 2 165 ? 463.928 312.787 295.938 1.00 70.93 165 GLU C N 1
ATOM 8793 C CA . GLU C 2 165 ? 463.593 311.374 296.052 1.00 70.93 165 GLU C CA 1
ATOM 8794 C C . GLU C 2 165 ? 463.489 310.953 297.509 1.00 70.93 165 GLU C C 1
ATOM 8795 O O . GLU C 2 165 ? 462.509 310.323 297.921 1.00 70.93 165 GLU C O 1
ATOM 8807 N N . LYS C 2 166 ? 464.492 311.304 298.306 1.00 70.27 166 LYS C N 1
ATOM 8808 C CA . LYS C 2 166 ? 464.641 310.806 299.663 1.00 70.27 166 LYS C CA 1
ATOM 8809 C C . LYS C 2 166 ? 464.178 311.793 300.715 1.00 70.27 166 LYS C C 1
ATOM 8810 O O . LYS C 2 166 ? 463.657 311.384 301.754 1.00 70.27 166 LYS C O 1
ATOM 8829 N N . ALA C 2 167 ? 464.357 313.080 300.472 1.00 68.81 167 ALA C N 1
ATOM 8830 C CA . ALA C 2 167 ? 463.965 314.071 301.448 1.00 68.81 167 ALA C CA 1
ATOM 8831 C C . ALA C 2 167 ? 462.453 314.127 301.589 1.00 68.81 167 ALA C C 1
ATOM 8832 O O . ALA C 2 167 ? 461.699 313.739 300.696 1.00 68.81 167 ALA C O 1
ATOM 8839 N N . ARG C 2 168 ? 462.015 314.621 302.738 1.00 72.09 168 ARG C N 1
ATOM 8840 C CA . ARG C 2 168 ? 460.603 314.860 302.948 1.00 72.09 168 ARG C CA 1
ATOM 8841 C C . ARG C 2 168 ? 460.164 316.089 302.173 1.00 72.09 168 ARG C C 1
ATOM 8842 O O . ARG C 2 168 ? 460.975 316.925 301.772 1.00 72.09 168 ARG C O 1
ATOM 8863 N N . LEU C 2 169 ? 458.856 316.194 301.965 1.00 70.31 169 LEU C N 1
ATOM 8864 C CA . LEU C 2 169 ? 458.277 317.316 301.245 1.00 70.31 169 LEU C CA 1
ATOM 8865 C C . LEU C 2 169 ? 456.924 317.633 301.851 1.00 70.31 169 LEU C C 1
ATOM 8866 O O . LEU C 2 169 ? 456.119 316.727 302.086 1.00 70.31 169 LEU C O 1
ATOM 8882 N N . THR C 2 170 ? 456.683 318.916 302.110 1.00 70.74 170 THR C N 1
ATOM 8883 C CA . THR C 2 170 ? 455.558 319.348 302.919 1.00 70.74 170 THR C CA 1
ATOM 8884 C C . THR C 2 170 ? 454.941 320.607 302.335 1.00 70.74 170 THR C C 1
ATOM 8885 O O . THR C 2 170 ? 455.566 321.333 301.559 1.00 70.74 170 THR C O 1
ATOM 8896 N N . ASN C 2 171 ? 453.699 320.860 302.746 1.00 70.79 171 ASN C N 1
ATOM 8897 C CA . ASN C 2 171 ? 452.934 322.025 302.328 1.00 70.79 171 ASN C CA 1
ATOM 8898 C C . ASN C 2 171 ? 452.373 322.790 303.522 1.00 70.79 171 ASN C C 1
ATOM 8899 O O . ASN C 2 171 ? 451.484 323.627 303.348 1.00 70.79 171 ASN C O 1
ATOM 8910 N N . ILE C 2 172 ? 452.862 322.532 304.718 1.00 74.13 172 ILE C N 1
ATOM 8911 C CA . ILE C 2 172 ? 452.224 323.056 305.916 1.00 74.13 172 ILE C CA 1
ATOM 8912 C C . ILE C 2 172 ? 452.669 324.493 306.141 1.00 74.13 172 ILE C C 1
ATOM 8913 O O . ILE C 2 172 ? 453.819 324.865 305.889 1.00 74.13 172 ILE C O 1
ATOM 8929 N N . LYS C 2 173 ? 451.736 325.299 306.645 1.00 75.53 173 LYS C N 1
ATOM 8930 C CA . LYS C 2 173 ? 451.903 326.739 306.786 1.00 75.53 173 LYS C CA 1
ATOM 8931 C C . LYS C 2 173 ? 453.066 327.074 307.704 1.00 75.53 173 LYS C C 1
ATOM 8932 O O . LYS C 2 173 ? 454.069 327.646 307.267 1.00 75.53 173 LYS C O 1
ATOM 8951 N N . GLY C 2 174 ? 452.923 326.734 308.979 1.00 75.91 174 GLY C N 1
ATOM 8952 C CA . GLY C 2 174 ? 454.009 326.784 309.936 1.00 75.91 174 GLY C CA 1
ATOM 8953 C C . GLY C 2 174 ? 454.300 325.370 310.402 1.00 75.91 174 GLY C C 1
ATOM 8954 O O . GLY C 2 174 ? 453.380 324.612 310.711 1.00 75.91 174 GLY C O 1
ATOM 8958 N N . LEU C 2 175 ? 455.582 325.029 310.438 1.00 75.72 175 LEU C N 1
ATOM 8959 C CA . LEU C 2 175 ? 456.006 323.668 310.710 1.00 75.72 175 LEU C CA 1
ATOM 8960 C C . LEU C 2 175 ? 457.027 323.674 311.829 1.00 75.72 175 LEU C C 1
ATOM 8961 O O . LEU C 2 175 ? 457.945 324.500 311.841 1.00 75.72 175 LEU C O 1
ATOM 8977 N N . GLU C 2 176 ? 456.841 322.762 312.774 1.00 78.88 176 GLU C N 1
ATOM 8978 C CA . GLU C 2 176 ? 457.723 322.623 313.918 1.00 78.88 176 GLU C CA 1
ATOM 8979 C C . GLU C 2 176 ? 457.757 321.156 314.290 1.00 78.88 176 GLU C C 1
ATOM 8980 O O . GLU C 2 176 ? 456.702 320.526 314.396 1.00 78.88 176 GLU C O 1
ATOM 8992 N N . ILE C 2 177 ? 458.959 320.620 314.470 1.00 75.89 177 ILE C N 1
ATOM 8993 C CA . ILE C 2 177 ? 459.122 319.232 314.893 1.00 75.89 177 ILE C CA 1
ATOM 8994 C C . ILE C 2 177 ? 460.212 319.161 315.949 1.00 75.89 177 ILE C C 1
ATOM 8995 O O . ILE C 2 177 ? 461.048 320.066 316.062 1.00 75.89 177 ILE C O 1
ATOM 9011 N N . PRO C 2 178 ? 460.230 318.094 316.735 1.00 74.90 178 PRO C N 1
ATOM 9012 C CA . PRO C 2 178 ? 461.361 317.872 317.629 1.00 74.90 178 PRO C CA 1
ATOM 9013 C C . PRO C 2 178 ? 462.530 317.240 316.904 1.00 74.90 178 PRO C C 1
ATOM 9014 O O . PRO C 2 178 ? 462.372 316.543 315.900 1.00 74.90 178 PRO C O 1
ATOM 9025 N N . ARG C 2 179 ? 463.732 317.482 317.435 1.00 79.82 179 ARG C N 1
ATOM 9026 C CA . ARG C 2 179 ? 464.931 316.950 316.823 1.00 79.82 179 ARG C CA 1
ATOM 9027 C C . ARG C 2 179 ? 465.203 315.528 317.247 1.00 79.82 179 ARG C C 1
ATOM 9028 O O . ARG C 2 179 ? 465.512 314.703 316.395 1.00 79.82 179 ARG C O 1
ATOM 9049 N N . VAL C 2 180 ? 465.066 315.219 318.535 1.00 78.81 180 VAL C N 1
ATOM 9050 C CA . VAL C 2 180 ? 465.418 313.878 319.039 1.00 78.81 180 VAL C CA 1
ATOM 9051 C C . VAL C 2 180 ? 464.196 312.974 319.155 1.00 78.81 180 VAL C C 1
ATOM 9052 O O . VAL C 2 180 ? 463.259 313.272 319.888 1.00 78.81 180 VAL C O 1
ATOM 9065 N N . SER C 2 181 ? 464.178 311.884 318.398 1.00 76.01 181 SER C N 1
ATOM 9066 C CA . SER C 2 181 ? 463.005 311.018 318.390 1.00 76.01 181 SER C CA 1
ATOM 9067 C C . SER C 2 181 ? 462.701 310.291 319.685 1.00 76.01 181 SER C C 1
ATOM 9068 O O . SER C 2 181 ? 461.556 310.287 320.122 1.00 76.01 181 SER C O 1
ATOM 9076 N N . TYR C 2 182 ? 463.711 309.687 320.304 1.00 74.22 182 TYR C N 1
ATOM 9077 C CA . TYR C 2 182 ? 463.504 308.948 321.545 1.00 74.22 182 TYR C CA 1
ATOM 9078 C C . TYR C 2 182 ? 464.766 308.779 322.341 1.00 74.22 182 TYR C C 1
ATOM 9079 O O . TYR C 2 182 ? 465.851 308.897 321.783 1.00 74.22 182 TYR C O 1
ATOM 9097 N N . THR C 2 183 ? 464.638 308.507 323.634 1.00 76.90 183 THR C N 1
ATOM 9098 C CA . THR C 2 183 ? 465.802 308.222 324.467 1.00 76.90 183 THR C CA 1
ATOM 9099 C C . THR C 2 183 ? 465.452 306.964 325.222 1.00 76.90 183 THR C C 1
ATOM 9100 O O . THR C 2 183 ? 464.301 306.793 325.610 1.00 76.90 183 THR C O 1
ATOM 9111 N N . LEU C 2 184 ? 466.421 306.087 325.436 1.00 85.65 184 LEU C N 1
ATOM 9112 C CA . LEU C 2 184 ? 466.153 304.794 326.063 1.00 85.65 184 LEU C CA 1
ATOM 9113 C C . LEU C 2 184 ? 466.269 304.889 327.575 1.00 85.65 184 LEU C C 1
ATOM 9114 O O . LEU C 2 184 ? 466.224 305.991 328.109 1.00 85.65 184 LEU C O 1
ATOM 9130 N N . ASP C 2 185 ? 466.417 303.770 328.272 1.00 89.78 185 ASP C N 1
ATOM 9131 C CA . ASP C 2 185 ? 466.430 303.748 329.738 1.00 89.78 185 ASP C CA 1
ATOM 9132 C C . ASP C 2 185 ? 467.745 304.208 330.332 1.00 89.78 185 ASP C C 1
ATOM 9133 O O . ASP C 2 185 ? 468.572 304.783 329.635 1.00 89.78 185 ASP C O 1
ATOM 9142 N N . ASP C 2 186 ? 467.952 303.978 331.621 1.00 99.51 186 ASP C N 1
ATOM 9143 C CA . ASP C 2 186 ? 469.145 304.479 332.292 1.00 99.51 186 ASP C CA 1
ATOM 9144 C C . ASP C 2 186 ? 470.437 304.033 331.652 1.00 99.51 186 ASP C C 1
ATOM 9145 O O . ASP C 2 186 ? 471.376 304.827 331.576 1.00 99.51 186 ASP C O 1
ATOM 9154 N N . ASP C 2 187 ? 470.516 302.766 331.238 1.00 101.12 187 ASP C N 1
ATOM 9155 C CA . ASP C 2 187 ? 471.753 302.234 330.685 1.00 101.12 187 ASP C CA 1
ATOM 9156 C C . ASP C 2 187 ? 471.930 302.703 329.265 1.00 101.12 187 ASP C C 1
ATOM 9157 O O . ASP C 2 187 ? 471.816 301.909 328.331 1.00 101.12 187 ASP C O 1
ATOM 9166 N N . ASP C 2 188 ? 472.192 303.992 329.091 1.00 101.67 188 ASP C N 1
ATOM 9167 C CA . ASP C 2 188 ? 472.438 304.548 327.778 1.00 101.67 188 ASP C CA 1
ATOM 9168 C C . ASP C 2 188 ? 473.866 304.984 327.898 1.00 101.67 188 ASP C C 1
ATOM 9169 O O . ASP C 2 188 ? 474.208 305.714 328.831 1.00 101.67 188 ASP C O 1
ATOM 9178 N N . PHE C 2 189 ? 474.716 304.553 326.978 1.00 109.60 189 PHE C N 1
ATOM 9179 C CA . PHE C 2 189 ? 476.079 305.042 326.990 1.00 109.60 189 PHE C CA 1
ATOM 9180 C C . PHE C 2 189 ? 475.900 306.503 326.638 1.00 109.60 189 PHE C C 1
ATOM 9181 O O . PHE C 2 189 ? 474.932 306.860 325.968 1.00 109.60 189 PHE C O 1
ATOM 9198 N N . ILE C 2 190 ? 476.824 307.359 327.033 1.00 108.31 190 ILE C N 1
ATOM 9199 C CA . ILE C 2 190 ? 476.614 308.786 326.830 1.00 108.31 190 ILE C CA 1
ATOM 9200 C C . ILE C 2 190 ? 476.334 309.054 325.365 1.00 108.31 190 ILE C C 1
ATOM 9201 O O . ILE C 2 190 ? 476.997 308.493 324.493 1.00 108.31 190 ILE C O 1
ATOM 9217 N N . THR C 2 191 ? 475.364 309.927 325.089 1.00 106.91 191 THR C N 1
ATOM 9218 C CA . THR C 2 191 ? 474.976 310.218 323.714 1.00 106.91 191 THR C CA 1
ATOM 9219 C C . THR C 2 191 ? 476.187 310.785 323.037 1.00 106.91 191 THR C C 1
ATOM 9220 O O . THR C 2 191 ? 476.970 311.490 323.665 1.00 106.91 191 THR C O 1
ATOM 9231 N N . ASP C 2 192 ? 476.337 310.539 321.745 1.00 101.72 192 ASP C N 1
ATOM 9232 C CA . ASP C 2 192 ? 477.568 310.935 321.082 1.00 101.72 192 ASP C CA 1
ATOM 9233 C C . ASP C 2 192 ? 477.888 312.391 321.333 1.00 101.72 192 ASP C C 1
ATOM 9234 O O . ASP C 2 192 ? 477.005 313.245 321.255 1.00 101.72 192 ASP C O 1
ATOM 9243 N N . VAL C 2 193 ? 479.148 312.668 321.671 1.00 100.49 193 VAL C N 1
ATOM 9244 C CA . VAL C 2 193 ? 479.567 314.034 321.994 1.00 100.49 193 VAL C CA 1
ATOM 9245 C C . VAL C 2 193 ? 478.947 315.090 321.083 1.00 100.49 193 VAL C C 1
ATOM 9246 O O . VAL C 2 193 ? 478.582 316.161 321.547 1.00 100.49 193 VAL C O 1
ATOM 9259 N N . GLU C 2 194 ? 478.827 314.796 319.797 1.00 96.25 194 GLU C N 1
ATOM 9260 C CA . GLU C 2 194 ? 478.256 315.763 318.877 1.00 96.25 194 GLU C CA 1
ATOM 9261 C C . GLU C 2 194 ? 476.866 316.174 319.328 1.00 96.25 194 GLU C C 1
ATOM 9262 O O . GLU C 2 194 ? 476.660 317.324 319.732 1.00 96.25 194 GLU C O 1
ATOM 9274 N N . THR C 2 195 ? 475.925 315.222 319.342 1.00 94.35 195 THR C N 1
ATOM 9275 C CA . THR C 2 195 ? 474.518 315.519 319.620 1.00 94.35 195 THR C CA 1
ATOM 9276 C C . THR C 2 195 ? 474.346 316.277 320.927 1.00 94.35 195 THR C C 1
ATOM 9277 O O . THR C 2 195 ? 473.399 317.055 321.082 1.00 94.35 195 THR C O 1
ATOM 9288 N N . ALA C 2 196 ? 475.246 316.061 321.882 1.00 96.98 196 ALA C N 1
ATOM 9289 C CA . ALA C 2 196 ? 475.239 316.865 323.092 1.00 96.98 196 ALA C CA 1
ATOM 9290 C C . ALA C 2 196 ? 475.444 318.335 322.763 1.00 96.98 196 ALA C C 1
ATOM 9291 O O . ALA C 2 196 ? 474.786 319.208 323.337 1.00 96.98 196 ALA C O 1
ATOM 9298 N N . LYS C 2 197 ? 476.341 318.625 321.824 1.00 95.65 197 LYS C N 1
ATOM 9299 C CA . LYS C 2 197 ? 476.677 320.009 321.523 1.00 95.65 197 LYS C CA 1
ATOM 9300 C C . LYS C 2 197 ? 475.573 320.686 320.725 1.00 95.65 197 LYS C C 1
ATOM 9301 O O . LYS C 2 197 ? 475.019 321.704 321.155 1.00 95.65 197 LYS C O 1
ATOM 9320 N N . GLU C 2 198 ? 475.247 320.144 319.550 1.00 95.57 198 GLU C N 1
ATOM 9321 C CA . GLU C 2 198 ? 474.289 320.816 318.679 1.00 95.57 198 GLU C CA 1
ATOM 9322 C C . GLU C 2 198 ? 472.921 320.916 319.333 1.00 95.57 198 GLU C C 1
ATOM 9323 O O . GLU C 2 198 ? 472.264 321.959 319.241 1.00 95.57 198 GLU C O 1
ATOM 9335 N N . LEU C 2 199 ? 472.481 319.852 320.002 1.00 90.33 199 LEU C N 1
ATOM 9336 C CA . LEU C 2 199 ? 471.192 319.899 320.680 1.00 90.33 199 LEU C CA 1
ATOM 9337 C C . LEU C 2 199 ? 471.188 320.982 321.743 1.00 90.33 199 LEU C C 1
ATOM 9338 O O . LEU C 2 199 ? 470.202 321.713 321.899 1.00 90.33 199 LEU C O 1
ATOM 9354 N N . LYS C 2 200 ? 472.291 321.107 322.473 1.00 95.03 200 LYS C N 1
ATOM 9355 C CA . LYS C 2 200 ? 472.389 322.120 323.513 1.00 95.03 200 LYS C CA 1
ATOM 9356 C C . LYS C 2 200 ? 472.339 323.518 322.918 1.00 95.03 200 LYS C C 1
ATOM 9357 O O . LYS C 2 200 ? 471.708 324.419 323.480 1.00 95.03 200 LYS C O 1
ATOM 9376 N N . ALA C 2 201 ? 472.999 323.717 321.782 1.00 93.11 201 ALA C N 1
ATOM 9377 C CA . ALA C 2 201 ? 473.071 325.040 321.180 1.00 93.11 201 ALA C CA 1
ATOM 9378 C C . ALA C 2 201 ? 471.784 325.391 320.448 1.00 93.11 201 ALA C C 1
ATOM 9379 O O . ALA C 2 201 ? 471.248 326.492 320.611 1.00 93.11 201 ALA C O 1
ATOM 9386 N N . LYS C 2 202 ? 471.275 324.466 319.639 1.00 89.38 202 LYS C N 1
ATOM 9387 C CA . LYS C 2 202 ? 470.146 324.778 318.771 1.00 89.38 202 LYS C CA 1
ATOM 9388 C C . LYS C 2 202 ? 468.834 324.787 319.534 1.00 89.38 202 LYS C C 1
ATOM 9389 O O . LYS C 2 202 ? 467.951 325.602 319.245 1.00 89.38 202 LYS C O 1
ATOM 9408 N N . GLY C 2 203 ? 468.688 323.889 320.498 1.00 86.77 203 GLY C N 1
ATOM 9409 C CA . GLY C 2 203 ? 467.431 323.681 321.180 1.00 86.77 203 GLY C CA 1
ATOM 9410 C C . GLY C 2 203 ? 466.676 322.491 320.621 1.00 86.77 203 GLY C C 1
ATOM 9411 O O . GLY C 2 203 ? 467.007 321.926 319.577 1.00 86.77 203 GLY C O 1
ATOM 9415 N N . ASP C 2 204 ? 465.622 322.118 321.341 1.00 83.86 204 ASP C N 1
ATOM 9416 C CA . ASP C 2 204 ? 464.934 320.871 321.047 1.00 83.86 204 ASP C CA 1
ATOM 9417 C C . ASP C 2 204 ? 464.151 320.940 319.747 1.00 83.86 204 ASP C C 1
ATOM 9418 O O . ASP C 2 204 ? 464.015 319.925 319.055 1.00 83.86 204 ASP C O 1
ATOM 9427 N N . THR C 2 205 ? 463.627 322.107 319.404 1.00 79.49 205 THR C N 1
ATOM 9428 C CA . THR C 2 205 ? 462.776 322.254 318.237 1.00 79.49 205 THR C CA 1
ATOM 9429 C C . THR C 2 205 ? 463.598 322.666 317.025 1.00 79.49 205 THR C C 1
ATOM 9430 O O . THR C 2 205 ? 464.822 322.799 317.080 1.00 79.49 205 THR C O 1
ATOM 9441 N N . VAL C 2 206 ? 462.901 322.856 315.911 1.00 75.90 206 VAL C N 1
ATOM 9442 C CA . VAL C 2 206 ? 463.512 323.305 314.670 1.00 75.90 206 VAL C CA 1
ATOM 9443 C C . VAL C 2 206 ? 462.528 324.220 313.954 1.00 75.90 206 VAL C C 1
ATOM 9444 O O . VAL C 2 206 ? 461.344 323.891 313.828 1.00 75.90 206 VAL C O 1
ATOM 9457 N N . LYS C 2 207 ? 463.022 325.360 313.479 1.00 76.71 207 LYS C N 1
ATOM 9458 C CA . LYS C 2 207 ? 462.192 326.418 312.919 1.00 76.71 207 LYS C CA 1
ATOM 9459 C C . LYS C 2 207 ? 462.281 326.393 311.401 1.00 76.71 207 LYS C C 1
ATOM 9460 O O . LYS C 2 207 ? 463.380 326.468 310.843 1.00 76.71 207 LYS C O 1
ATOM 9479 N N . PHE C 2 208 ? 461.131 326.315 310.742 1.00 72.55 208 PHE C N 1
ATOM 9480 C CA . PHE C 2 208 ? 461.043 326.457 309.293 1.00 72.55 208 PHE C CA 1
ATOM 9481 C C . PHE C 2 208 ? 460.591 327.878 308.987 1.00 72.55 208 PHE C C 1
ATOM 9482 O O . PHE C 2 208 ? 459.437 328.237 309.241 1.00 72.55 208 PHE C O 1
ATOM 9499 N N . THR C 2 209 ? 461.496 328.671 308.423 1.00 69.78 209 THR C N 1
ATOM 9500 C CA . THR C 2 209 ? 461.352 330.116 308.332 1.00 69.78 209 THR C CA 1
ATOM 9501 C C . THR C 2 209 ? 461.283 330.536 306.874 1.00 69.78 209 THR C C 1
ATOM 9502 O O . THR C 2 209 ? 462.179 330.215 306.095 1.00 69.78 209 THR C O 1
ATOM 9513 N N . THR C 2 210 ? 460.260 331.313 306.535 1.00 70.80 210 THR C N 1
ATOM 9514 C CA . THR C 2 210 ? 459.982 331.650 305.146 1.00 70.80 210 THR C CA 1
ATOM 9515 C C . THR C 2 210 ? 461.129 332.419 304.504 1.00 70.80 210 THR C C 1
ATOM 9516 O O . THR C 2 210 ? 461.784 333.246 305.142 1.00 70.80 210 THR C O 1
ATOM 9527 N N . ASN C 2 211 ? 461.359 332.145 303.223 1.00 68.26 211 ASN C N 1
ATOM 9528 C CA . ASN C 2 211 ? 462.342 332.856 302.424 1.00 68.26 211 ASN C CA 1
ATOM 9529 C C . ASN C 2 211 ? 461.820 332.986 301.005 1.00 68.26 211 ASN C C 1
ATOM 9530 O O . ASN C 2 211 ? 461.302 332.024 300.440 1.00 68.26 211 ASN C O 1
ATOM 9541 N N . LYS C 2 212 ? 461.990 334.167 300.428 1.00 63.22 212 LYS C N 1
ATOM 9542 C CA . LYS C 2 212 ? 461.330 334.540 299.189 1.00 63.22 212 LYS C CA 1
ATOM 9543 C C . LYS C 2 212 ? 462.214 334.274 297.983 1.00 63.22 212 LYS C C 1
ATOM 9544 O O . LYS C 2 212 ? 463.444 334.273 298.072 1.00 63.22 212 LYS C O 1
ATOM 9563 N N . PHE C 2 213 ? 461.562 334.048 296.848 1.00 63.57 213 PHE C N 1
ATOM 9564 C CA . PHE C 2 213 ? 462.197 334.184 295.553 1.00 63.57 213 PHE C CA 1
ATOM 9565 C C . PHE C 2 213 ? 461.124 334.382 294.500 1.00 63.57 213 PHE C C 1
ATOM 9566 O O . PHE C 2 213 ? 459.925 334.328 294.784 1.00 63.57 213 PHE C O 1
ATOM 9583 N N . LYS C 2 214 ? 461.580 334.592 293.276 1.00 63.86 214 LYS C N 1
ATOM 9584 C CA . LYS C 2 214 ? 460.718 334.891 292.150 1.00 63.86 214 LYS C CA 1
ATOM 9585 C C . LYS C 2 214 ? 461.172 334.095 290.941 1.00 63.86 214 LYS C C 1
ATOM 9586 O O . LYS C 2 214 ? 462.373 333.947 290.706 1.00 63.86 214 LYS C O 1
ATOM 9605 N N . VAL C 2 215 ? 460.210 333.584 290.182 1.00 62.42 215 VAL C N 1
ATOM 9606 C CA . VAL C 2 215 ? 460.468 332.905 288.920 1.00 62.42 215 VAL C CA 1
ATOM 9607 C C . VAL C 2 215 ? 459.731 333.651 287.825 1.00 62.42 215 VAL C C 1
ATOM 9608 O O . VAL C 2 215 ? 458.604 334.110 288.033 1.00 62.42 215 VAL C O 1
ATOM 9621 N N . PHE C 2 216 ? 460.350 333.737 286.657 1.00 62.89 216 PHE C N 1
ATOM 9622 C CA . PHE C 2 216 ? 459.855 334.549 285.563 1.00 62.89 216 PHE C CA 1
ATOM 9623 C C . PHE C 2 216 ? 459.613 333.698 284.326 1.00 62.89 216 PHE C C 1
ATOM 9624 O O . PHE C 2 216 ? 459.976 332.523 284.261 1.00 62.89 216 PHE C O 1
ATOM 9641 N N . ALA C 2 217 ? 458.990 334.327 283.336 1.00 57.39 217 ALA C N 1
ATOM 9642 C CA . ALA C 2 217 ? 458.722 333.732 282.040 1.00 57.39 217 ALA C CA 1
ATOM 9643 C C . ALA C 2 217 ? 458.342 334.844 281.083 1.00 57.39 217 ALA C C 1
ATOM 9644 O O . ALA C 2 217 ? 457.594 335.751 281.454 1.00 57.39 217 ALA C O 1
ATOM 9651 N N . ALA C 2 218 ? 458.846 334.760 279.856 1.00 56.86 218 ALA C N 1
ATOM 9652 C CA . ALA C 2 218 ? 458.729 335.857 278.902 1.00 56.86 218 ALA C CA 1
ATOM 9653 C C . ALA C 2 218 ? 458.420 335.310 277.523 1.00 56.86 218 ALA C C 1
ATOM 9654 O O . ALA C 2 218 ? 459.171 334.483 276.999 1.00 56.86 218 ALA C O 1
ATOM 9661 N N . ILE C 2 219 ? 457.333 335.799 276.934 1.00 56.29 219 ILE C N 1
ATOM 9662 C CA . ILE C 2 219 ? 456.892 335.408 275.605 1.00 56.29 219 ILE C CA 1
ATOM 9663 C C . ILE C 2 219 ? 456.659 336.675 274.802 1.00 56.29 219 ILE C C 1
ATOM 9664 O O . ILE C 2 219 ? 455.803 337.492 275.161 1.00 56.29 219 ILE C O 1
ATOM 9680 N N . SER C 2 220 ? 457.405 336.833 273.717 1.00 58.47 220 SER C N 1
ATOM 9681 C CA . SER C 2 220 ? 457.210 337.970 272.841 1.00 58.47 220 SER C CA 1
ATOM 9682 C C . SER C 2 220 ? 455.864 337.858 272.128 1.00 58.47 220 SER C C 1
ATOM 9683 O O . SER C 2 220 ? 455.186 336.829 272.172 1.00 58.47 220 SER C O 1
ATOM 9691 N N . ASP C 2 221 ? 455.482 338.939 271.452 1.00 57.27 221 ASP C N 1
ATOM 9692 C CA . ASP C 2 221 ? 454.122 339.041 270.936 1.00 57.27 221 ASP C CA 1
ATOM 9693 C C . ASP C 2 221 ? 453.951 338.301 269.618 1.00 57.27 221 ASP C C 1
ATOM 9694 O O . ASP C 2 221 ? 452.880 337.742 269.357 1.00 57.27 221 ASP C O 1
ATOM 9703 N N . THR C 2 222 ? 454.983 338.301 268.774 1.00 56.91 222 THR C N 1
ATOM 9704 C CA . THR C 2 222 ? 454.905 337.582 267.506 1.00 56.91 222 THR C CA 1
ATOM 9705 C C . THR C 2 222 ? 454.631 336.109 267.740 1.00 56.91 222 THR C C 1
ATOM 9706 O O . THR C 2 222 ? 453.863 335.481 267.003 1.00 56.91 222 THR C O 1
ATOM 9717 N N . VAL C 2 223 ? 455.252 335.546 268.773 1.00 59.76 223 VAL C N 1
ATOM 9718 C CA . VAL C 2 223 ? 455.121 334.130 269.071 1.00 59.76 223 VAL C CA 1
ATOM 9719 C C . VAL C 2 223 ? 453.681 333.787 269.400 1.00 59.76 223 VAL C C 1
ATOM 9720 O O . VAL C 2 223 ? 453.216 332.677 269.123 1.00 59.76 223 VAL C O 1
ATOM 9733 N N . ILE C 2 224 ? 452.950 334.728 269.994 1.00 59.71 224 ILE C N 1
ATOM 9734 C CA . ILE C 2 224 ? 451.550 334.492 270.310 1.00 59.71 224 ILE C CA 1
ATOM 9735 C C . ILE C 2 224 ? 450.733 334.388 269.037 1.00 59.71 224 ILE C C 1
ATOM 9736 O O . ILE C 2 224 ? 449.851 333.530 268.915 1.00 59.71 224 ILE C O 1
ATOM 9752 N N . HIS C 2 225 ? 451.008 335.261 268.072 1.00 59.90 225 HIS C N 1
ATOM 9753 C CA . HIS C 2 225 ? 450.161 335.438 266.903 1.00 59.90 225 HIS C CA 1
ATOM 9754 C C . HIS C 2 225 ? 450.685 334.688 265.685 1.00 59.90 225 HIS C C 1
ATOM 9755 O O . HIS C 2 225 ? 450.619 335.197 264.562 1.00 59.90 225 HIS C O 1
ATOM 9769 N N . GLY C 2 226 ? 451.226 333.488 265.900 1.00 63.18 226 GLY C N 1
ATOM 9770 C CA . GLY C 2 226 ? 451.599 332.575 264.836 1.00 63.18 226 GLY C CA 1
ATOM 9771 C C . GLY C 2 226 ? 450.952 331.210 264.984 1.00 63.18 226 GLY C C 1
ATOM 9772 O O . GLY C 2 226 ? 451.546 330.194 264.616 1.00 63.18 226 GLY C O 1
ATOM 9776 N N . SER C 2 227 ? 449.743 331.177 265.550 1.00 67.03 227 SER C N 1
ATOM 9777 C CA . SER C 2 227 ? 448.839 330.025 265.569 1.00 67.03 227 SER C CA 1
ATOM 9778 C C . SER C 2 227 ? 449.267 328.888 266.488 1.00 67.03 227 SER C C 1
ATOM 9779 O O . SER C 2 227 ? 448.657 327.812 266.433 1.00 67.03 227 SER C O 1
ATOM 9787 N N . ASP C 2 228 ? 450.272 329.083 267.331 1.00 74.84 228 ASP C N 1
ATOM 9788 C CA . ASP C 2 228 ? 450.749 328.044 268.232 1.00 74.84 228 ASP C CA 1
ATOM 9789 C C . ASP C 2 228 ? 450.145 328.209 269.621 1.00 74.84 228 ASP C C 1
ATOM 9790 O O . ASP C 2 228 ? 449.756 329.307 270.024 1.00 74.84 228 ASP C O 1
ATOM 9799 N N . VAL C 2 229 ? 450.067 327.094 270.343 1.00 74.97 229 VAL C N 1
ATOM 9800 C CA . VAL C 2 229 ? 449.578 327.066 271.721 1.00 74.97 229 VAL C CA 1
ATOM 9801 C C . VAL C 2 229 ? 450.777 326.739 272.602 1.00 74.97 229 VAL C C 1
ATOM 9802 O O . VAL C 2 229 ? 451.083 325.575 272.860 1.00 74.97 229 VAL C O 1
ATOM 9815 N N . ASP C 2 230 ? 451.446 327.782 273.089 1.00 70.32 230 ASP C N 1
ATOM 9816 C CA . ASP C 2 230 ? 452.429 327.654 274.150 1.00 70.32 230 ASP C CA 1
ATOM 9817 C C . ASP C 2 230 ? 451.941 328.221 275.471 1.00 70.32 230 ASP C C 1
ATOM 9818 O O . ASP C 2 230 ? 452.638 328.084 276.480 1.00 70.32 230 ASP C O 1
ATOM 9827 N N . LEU C 2 231 ? 450.758 328.837 275.493 1.00 71.15 231 LEU C N 1
ATOM 9828 C CA . LEU C 2 231 ? 450.251 329.453 276.713 1.00 71.15 231 LEU C CA 1
ATOM 9829 C C . LEU C 2 231 ? 450.058 328.423 277.815 1.00 71.15 231 LEU C C 1
ATOM 9830 O O . LEU C 2 231 ? 450.227 328.728 279.000 1.00 71.15 231 LEU C O 1
ATOM 9846 N N . VAL C 2 232 ? 449.717 327.197 277.442 1.00 66.41 232 VAL C N 1
ATOM 9847 C CA . VAL C 2 232 ? 449.202 326.233 278.401 1.00 66.41 232 VAL C CA 1
ATOM 9848 C C . VAL C 2 232 ? 450.311 325.359 278.958 1.00 66.41 232 VAL C C 1
ATOM 9849 O O . VAL C 2 232 ? 450.364 325.113 280.164 1.00 66.41 232 VAL C O 1
ATOM 9862 N N . ASN C 2 233 ? 451.206 324.892 278.100 1.00 64.07 233 ASN C N 1
ATOM 9863 C CA . ASN C 2 233 ? 452.167 323.859 278.450 1.00 64.07 233 ASN C CA 1
ATOM 9864 C C . ASN C 2 233 ? 453.582 324.376 278.588 1.00 64.07 233 ASN C C 1
ATOM 9865 O O . ASN C 2 233 ? 454.311 323.936 279.476 1.00 64.07 233 ASN C O 1
ATOM 9876 N N . TRP C 2 234 ? 453.984 325.299 277.719 1.00 62.50 234 TRP C N 1
ATOM 9877 C CA . TRP C 2 234 ? 455.349 325.800 277.747 1.00 62.50 234 TRP C CA 1
ATOM 9878 C C . TRP C 2 234 ? 455.658 326.517 279.049 1.00 62.50 234 TRP C C 1
ATOM 9879 O O . TRP C 2 234 ? 456.803 326.499 279.513 1.00 62.50 234 TRP C O 1
ATOM 9900 N N . VAL C 2 235 ? 454.658 327.146 279.655 1.00 61.37 235 VAL C N 1
ATOM 9901 C CA . VAL C 2 235 ? 454.890 327.898 280.879 1.00 61.37 235 VAL C CA 1
ATOM 9902 C C . VAL C 2 235 ? 454.965 326.965 282.078 1.00 61.37 235 VAL C C 1
ATOM 9903 O O . VAL C 2 235 ? 455.858 327.089 282.922 1.00 61.37 235 VAL C O 1
ATOM 9916 N N . GLU C 2 236 ? 454.046 326.003 282.159 1.00 62.21 236 GLU C N 1
ATOM 9917 C CA . GLU C 2 236 ? 454.066 325.053 283.261 1.00 62.21 236 GLU C CA 1
ATOM 9918 C C . GLU C 2 236 ? 455.333 324.221 283.227 1.00 62.21 236 GLU C C 1
ATOM 9919 O O . GLU C 2 236 ? 455.920 323.919 284.271 1.00 62.21 236 GLU C O 1
ATOM 9931 N N . ASN C 2 237 ? 455.769 323.850 282.029 1.00 65.84 237 ASN C N 1
ATOM 9932 C CA . ASN C 2 237 ? 457.062 323.210 281.865 1.00 65.84 237 ASN C CA 1
ATOM 9933 C C . ASN C 2 237 ? 458.186 324.127 282.317 1.00 65.84 237 ASN C C 1
ATOM 9934 O O . ASN C 2 237 ? 459.227 323.648 282.776 1.00 65.84 237 ASN C O 1
ATOM 9945 N N . ALA C 2 238 ? 458.002 325.435 282.188 1.00 63.89 238 ALA C N 1
ATOM 9946 C CA . ALA C 2 238 ? 459.070 326.368 282.503 1.00 63.89 238 ALA C CA 1
ATOM 9947 C C . ALA C 2 238 ? 459.105 326.699 283.985 1.00 63.89 238 ALA C C 1
ATOM 9948 O O . ALA C 2 238 ? 460.162 326.641 284.620 1.00 63.89 238 ALA C O 1
ATOM 9955 N N . LEU C 2 239 ? 457.954 327.053 284.549 1.00 62.84 239 LEU C N 1
ATOM 9956 C CA . LEU C 2 239 ? 457.925 327.523 285.925 1.00 62.84 239 LEU C CA 1
ATOM 9957 C C . LEU C 2 239 ? 458.240 326.399 286.899 1.00 62.84 239 LEU C C 1
ATOM 9958 O O . LEU C 2 239 ? 459.012 326.588 287.845 1.00 62.84 239 LEU C O 1
ATOM 9974 N N . GLN C 2 240 ? 457.638 325.226 286.691 1.00 63.24 240 GLN C N 1
ATOM 9975 C CA . GLN C 2 240 ? 457.885 324.098 287.579 1.00 63.24 240 GLN C CA 1
ATOM 9976 C C . GLN C 2 240 ? 459.362 323.758 287.638 1.00 63.24 240 GLN C C 1
ATOM 9977 O O . GLN C 2 240 ? 459.883 323.394 288.696 1.00 63.24 240 GLN C O 1
ATOM 9991 N N . SER C 2 241 ? 460.057 323.883 286.512 1.00 65.29 241 SER C N 1
ATOM 9992 C CA . SER C 2 241 ? 461.487 323.629 286.509 1.00 65.29 241 SER C CA 1
ATOM 9993 C C . SER C 2 241 ? 462.222 324.680 287.321 1.00 65.29 241 SER C C 1
ATOM 9994 O O . SER C 2 241 ? 463.215 324.376 287.991 1.00 65.29 241 SER C O 1
ATOM 10002 N N . GLY C 2 242 ? 461.741 325.919 287.281 1.00 64.62 242 GLY C N 1
ATOM 10003 C CA . GLY C 2 242 ? 462.397 326.978 288.020 1.00 64.62 242 GLY C CA 1
ATOM 10004 C C . GLY C 2 242 ? 462.389 326.738 289.512 1.00 64.62 242 GLY C C 1
ATOM 10005 O O . GLY C 2 242 ? 463.322 327.133 290.214 1.00 64.62 242 GLY C O 1
ATOM 10009 N N . LEU C 2 243 ? 461.349 326.078 290.015 1.00 64.37 243 LEU C N 1
ATOM 10010 C CA . LEU C 2 243 ? 461.313 325.733 291.427 1.00 64.37 243 LEU C CA 1
ATOM 10011 C C . LEU C 2 243 ? 462.431 324.769 291.774 1.00 64.37 243 LEU C C 1
ATOM 10012 O O . LEU C 2 243 ? 463.045 324.869 292.841 1.00 64.37 243 LEU C O 1
ATOM 10028 N N . ALA C 2 244 ? 462.712 323.833 290.878 1.00 67.44 244 ALA C N 1
ATOM 10029 C CA . ALA C 2 244 ? 463.649 322.774 291.199 1.00 67.44 244 ALA C CA 1
ATOM 10030 C C . ALA C 2 244 ? 465.077 323.284 291.191 1.00 67.44 244 ALA C C 1
ATOM 10031 O O . ALA C 2 244 ? 465.855 322.978 292.099 1.00 67.44 244 ALA C O 1
ATOM 10038 N N . ALA C 2 245 ? 465.433 324.076 290.188 1.00 65.63 245 ALA C N 1
ATOM 10039 C CA . ALA C 2 245 ? 466.798 324.564 290.100 1.00 65.63 245 ALA C CA 1
ATOM 10040 C C . ALA C 2 245 ? 467.120 325.517 291.234 1.00 65.63 245 ALA C C 1
ATOM 10041 O O . ALA C 2 245 ? 468.281 325.626 291.641 1.00 65.63 245 ALA C O 1
ATOM 10048 N N . LYS C 2 246 ? 466.113 326.211 291.755 1.00 66.67 246 LYS C N 1
ATOM 10049 C CA . LYS C 2 246 ? 466.346 327.110 292.873 1.00 66.67 246 LYS C CA 1
ATOM 10050 C C . LYS C 2 246 ? 466.768 326.331 294.105 1.00 66.67 246 LYS C C 1
ATOM 10051 O O . LYS C 2 246 ? 467.664 326.754 294.842 1.00 66.67 246 LYS C O 1
ATOM 10070 N N . GLU C 2 247 ? 466.136 325.183 294.336 1.00 68.59 247 GLU C N 1
ATOM 10071 C CA . GLU C 2 247 ? 466.491 324.347 295.473 1.00 68.59 247 GLU C CA 1
ATOM 10072 C C . GLU C 2 247 ? 467.925 323.863 295.362 1.00 68.59 247 GLU C C 1
ATOM 10073 O O . GLU C 2 247 ? 468.776 324.181 296.201 1.00 68.59 247 GLU C O 1
ATOM 10085 N N . ARG C 2 248 ? 468.206 323.090 294.314 1.00 70.59 248 ARG C N 1
ATOM 10086 C CA . ARG C 2 248 ? 469.481 322.404 294.193 1.00 70.59 248 ARG C CA 1
ATOM 10087 C C . ARG C 2 248 ? 470.645 323.377 294.136 1.00 70.59 248 ARG C C 1
ATOM 10088 O O . ARG C 2 248 ? 471.764 323.029 294.524 1.00 70.59 248 ARG C O 1
ATOM 10109 N N . LYS C 2 249 ? 470.408 324.594 293.660 1.00 70.62 249 LYS C N 1
ATOM 10110 C CA . LYS C 2 249 ? 471.471 325.585 293.641 1.00 70.62 249 LYS C CA 1
ATOM 10111 C C . LYS C 2 249 ? 471.865 325.983 295.053 1.00 70.62 249 LYS C C 1
ATOM 10112 O O . LYS C 2 249 ? 473.050 326.185 295.339 1.00 70.62 249 LYS C O 1
ATOM 10131 N N . ASP C 2 250 ? 470.886 326.095 295.947 1.00 73.10 250 ASP C N 1
ATOM 10132 C CA . ASP C 2 250 ? 471.151 326.593 297.288 1.00 73.10 250 ASP C CA 1
ATOM 10133 C C . ASP C 2 250 ? 471.712 325.506 298.186 1.00 73.10 250 ASP C C 1
ATOM 10134 O O . ASP C 2 250 ? 472.610 325.763 298.994 1.00 73.10 250 ASP C O 1
ATOM 10143 N N . ALA C 2 251 ? 471.190 324.290 298.064 1.00 71.52 251 ALA C N 1
ATOM 10144 C CA . ALA C 2 251 ? 471.635 323.206 298.927 1.00 71.52 251 ALA C CA 1
ATOM 10145 C C . ALA C 2 251 ? 473.092 322.859 298.676 1.00 71.52 251 ALA C C 1
ATOM 10146 O O . ALA C 2 251 ? 473.874 322.721 299.622 1.00 71.52 251 ALA C O 1
ATOM 10153 N N . LEU C 2 252 ? 473.474 322.715 297.410 1.00 70.81 252 LEU C N 1
ATOM 10154 C CA . LEU C 2 252 ? 474.815 322.290 297.031 1.00 70.81 252 LEU C CA 1
ATOM 10155 C C . LEU C 2 252 ? 475.698 323.474 296.659 1.00 70.81 252 LEU C C 1
ATOM 10156 O O . LEU C 2 252 ? 476.609 323.352 295.835 1.00 70.81 252 LEU C O 1
ATOM 10172 N N . ALA C 2 253 ? 475.455 324.621 297.274 1.00 73.81 253 ALA C N 1
ATOM 10173 C CA . ALA C 2 253 ? 476.219 325.817 296.970 1.00 73.81 253 ALA C CA 1
ATOM 10174 C C . ALA C 2 253 ? 477.600 325.746 297.596 1.00 73.81 253 ALA C C 1
ATOM 10175 O O . ALA C 2 253 ? 477.738 325.521 298.801 1.00 73.81 253 ALA C O 1
ATOM 10182 N N . VAL C 2 254 ? 478.622 325.952 296.770 1.00 73.93 254 VAL C N 1
ATOM 10183 C CA . VAL C 2 254 ? 479.992 325.987 297.265 1.00 73.93 254 VAL C CA 1
ATOM 10184 C C . VAL C 2 254 ? 480.188 327.182 298.184 1.00 73.93 254 VAL C C 1
ATOM 10185 O O . VAL C 2 254 ? 480.827 327.077 299.238 1.00 73.93 254 VAL C O 1
ATOM 10198 N N . SER C 2 255 ? 479.653 328.335 297.795 1.00 78.61 255 SER C N 1
ATOM 10199 C CA . SER C 2 255 ? 479.809 329.592 298.525 1.00 78.61 255 SER C CA 1
ATOM 10200 C C . SER C 2 255 ? 478.448 330.272 298.519 1.00 78.61 255 SER C C 1
ATOM 10201 O O . SER C 2 255 ? 478.171 331.109 297.649 1.00 78.61 255 SER C O 1
ATOM 10209 N N . PRO C 2 256 ? 477.565 329.929 299.460 1.00 80.51 256 PRO C N 1
ATOM 10210 C CA . PRO C 2 256 ? 476.185 330.412 299.373 1.00 80.51 256 PRO C CA 1
ATOM 10211 C C . PRO C 2 256 ? 476.076 331.921 299.467 1.00 80.51 256 PRO C C 1
ATOM 10212 O O . PRO C 2 256 ? 476.938 332.604 300.022 1.00 80.51 256 PRO C O 1
ATOM 10223 N N . LYS C 2 257 ? 474.991 332.430 298.902 1.00 86.53 257 LYS C N 1
ATOM 10224 C CA . LYS C 2 257 ? 474.609 333.815 299.088 1.00 86.53 257 LYS C CA 1
ATOM 10225 C C . LYS C 2 257 ? 474.281 334.063 300.552 1.00 86.53 257 LYS C C 1
ATOM 10226 O O . LYS C 2 257 ? 473.863 333.161 301.280 1.00 86.53 257 LYS C O 1
ATOM 10245 N N . SER C 2 258 ? 474.475 335.302 300.982 1.00 85.20 258 SER C N 1
ATOM 10246 C CA . SER C 2 258 ? 474.218 335.644 302.369 1.00 85.20 258 SER C CA 1
ATOM 10247 C C . SER C 2 258 ? 472.723 335.626 302.650 1.00 85.20 258 SER C C 1
ATOM 10248 O O . SER C 2 258 ? 471.896 335.851 301.763 1.00 85.20 258 SER C O 1
ATOM 10256 N N . GLY C 2 259 ? 472.384 335.352 303.906 1.00 82.95 259 GLY C N 1
ATOM 10257 C CA . GLY C 2 259 ? 471.011 335.182 304.309 1.00 82.95 259 GLY C CA 1
ATOM 10258 C C . GLY C 2 259 ? 470.469 333.781 304.133 1.00 82.95 259 GLY C C 1
ATOM 10259 O O . GLY C 2 259 ? 469.374 333.495 304.633 1.00 82.95 259 GLY C O 1
ATOM 10263 N N . LEU C 2 260 ? 471.194 332.903 303.436 1.00 78.09 260 LEU C N 1
ATOM 10264 C CA . LEU C 2 260 ? 470.765 331.533 303.200 1.00 78.09 260 LEU C CA 1
ATOM 10265 C C . LEU C 2 260 ? 471.927 330.563 303.362 1.00 78.09 260 LEU C C 1
ATOM 10266 O O . LEU C 2 260 ? 472.039 329.585 302.620 1.00 78.09 260 LEU C O 1
ATOM 10282 N N . GLU C 2 261 ? 472.805 330.822 304.329 1.00 79.63 261 GLU C N 1
ATOM 10283 C CA . GLU C 2 261 ? 473.936 329.934 304.552 1.00 79.63 261 GLU C CA 1
ATOM 10284 C C . GLU C 2 261 ? 473.498 328.635 305.206 1.00 79.63 261 GLU C C 1
ATOM 10285 O O . GLU C 2 261 ? 474.012 327.563 304.872 1.00 79.63 261 GLU C O 1
ATOM 10297 N N . HIS C 2 262 ? 472.546 328.709 306.135 1.00 77.24 262 HIS C N 1
ATOM 10298 C CA . HIS C 2 262 ? 472.211 327.558 306.964 1.00 77.24 262 HIS C CA 1
ATOM 10299 C C . HIS C 2 262 ? 471.625 326.402 306.174 1.00 77.24 262 HIS C C 1
ATOM 10300 O O . HIS C 2 262 ? 471.572 325.281 306.687 1.00 77.24 262 HIS C O 1
ATOM 10314 N N . MET C 2 263 ? 471.185 326.644 304.947 1.00 76.14 263 MET C N 1
ATOM 10315 C CA . MET C 2 263 ? 470.546 325.600 304.167 1.00 76.14 263 MET C CA 1
ATOM 10316 C C . MET C 2 263 ? 471.561 324.645 303.570 1.00 76.14 263 MET C C 1
ATOM 10317 O O . MET C 2 263 ? 471.339 323.431 303.546 1.00 76.14 263 MET C O 1
ATOM 10331 N N . SER C 2 264 ? 472.668 325.178 303.077 1.00 74.30 264 SER C N 1
ATOM 10332 C CA . SER C 2 264 ? 473.597 324.387 302.297 1.00 74.30 264 SER C CA 1
ATOM 10333 C C . SER C 2 264 ? 474.253 323.306 303.143 1.00 74.30 264 SER C C 1
ATOM 10334 O O . SER C 2 264 ? 474.327 323.394 304.370 1.00 74.30 264 SER C O 1
ATOM 10342 N N . PHE C 2 265 ? 474.733 322.274 302.456 1.00 70.04 265 PHE C N 1
ATOM 10343 C CA . PHE C 2 265 ? 475.489 321.206 303.087 1.00 70.04 265 PHE C CA 1
ATOM 10344 C C . PHE C 2 265 ? 476.985 321.463 303.080 1.00 70.04 265 PHE C C 1
ATOM 10345 O O . PHE C 2 265 ? 477.712 320.787 303.817 1.00 70.04 265 PHE C O 1
ATOM 10362 N N . TYR C 2 266 ? 477.459 322.402 302.267 1.00 72.08 266 TYR C N 1
ATOM 10363 C CA . TYR C 2 266 ? 478.868 322.753 302.203 1.00 72.08 266 TYR C CA 1
ATOM 10364 C C . TYR C 2 266 ? 479.166 324.122 302.791 1.00 72.08 266 TYR C C 1
ATOM 10365 O O . TYR C 2 266 ? 480.294 324.606 302.650 1.00 72.08 266 TYR C O 1
ATOM 10383 N N . ASN C 2 267 ? 478.196 324.755 303.451 1.00 75.12 267 ASN C N 1
ATOM 10384 C CA . ASN C 2 267 ? 478.478 326.009 304.137 1.00 75.12 267 ASN C CA 1
ATOM 10385 C C . ASN C 2 267 ? 479.545 325.830 305.203 1.00 75.12 267 ASN C C 1
ATOM 10386 O O . ASN C 2 267 ? 480.360 326.730 305.431 1.00 75.12 267 ASN C O 1
ATOM 10397 N N . GLY C 2 268 ? 479.552 324.682 305.846 1.00 77.04 268 GLY C N 1
ATOM 10398 C CA . GLY C 2 268 ? 480.423 324.414 306.964 1.00 77.04 268 GLY C CA 1
ATOM 10399 C C . GLY C 2 268 ? 479.695 323.520 307.941 1.00 77.04 268 GLY C C 1
ATOM 10400 O O . GLY C 2 268 ? 478.647 322.960 307.638 1.00 77.04 268 GLY C O 1
ATOM 10404 N N . SER C 2 269 ? 480.276 323.387 309.125 1.00 79.95 269 SER C N 1
ATOM 10405 C CA . SER C 2 269 ? 479.658 322.686 310.243 1.00 79.95 269 SER C CA 1
ATOM 10406 C C . SER C 2 269 ? 479.475 321.195 309.993 1.00 79.95 269 SER C C 1
ATOM 10407 O O . SER C 2 269 ? 478.721 320.548 310.729 1.00 79.95 269 SER C O 1
ATOM 10415 N N . VAL C 2 270 ? 480.118 320.635 308.973 1.00 76.89 270 VAL C N 1
ATOM 10416 C CA . VAL C 2 270 ? 480.159 319.196 308.747 1.00 76.89 270 VAL C CA 1
ATOM 10417 C C . VAL C 2 270 ? 481.611 318.761 308.710 1.00 76.89 270 VAL C C 1
ATOM 10418 O O . VAL C 2 270 ? 482.469 319.472 308.177 1.00 76.89 270 VAL C O 1
ATOM 10431 N N . LYS C 2 271 ? 481.879 317.592 309.265 1.00 77.75 271 LYS C N 1
ATOM 10432 C CA . LYS C 2 271 ? 483.243 317.111 309.363 1.00 77.75 271 LYS C CA 1
ATOM 10433 C C . LYS C 2 271 ? 483.657 316.422 308.077 1.00 77.75 271 LYS C C 1
ATOM 10434 O O . LYS C 2 271 ? 482.920 315.600 307.526 1.00 77.75 271 LYS C O 1
ATOM 10453 N N . GLU C 2 272 ? 484.842 316.776 307.597 1.00 78.32 272 GLU C N 1
ATOM 10454 C CA . GLU C 2 272 ? 485.423 316.189 306.400 1.00 78.32 272 GLU C CA 1
ATOM 10455 C C . GLU C 2 272 ? 486.442 315.144 306.821 1.00 78.32 272 GLU C C 1
ATOM 10456 O O . GLU C 2 272 ? 487.528 315.483 307.299 1.00 78.32 272 GLU C O 1
ATOM 10468 N N . VAL C 2 273 ? 486.093 313.877 306.641 1.00 75.61 273 VAL C N 1
ATOM 10469 C CA . VAL C 2 273 ? 487.057 312.804 306.825 1.00 75.61 273 VAL C CA 1
ATOM 10470 C C . VAL C 2 273 ? 487.967 312.795 305.610 1.00 75.61 273 VAL C C 1
ATOM 10471 O O . VAL C 2 273 ? 487.682 313.456 304.606 1.00 75.61 273 VAL C O 1
ATOM 10484 N N . GLU C 2 274 ? 489.060 312.046 305.691 1.00 80.53 274 GLU C N 1
ATOM 10485 C CA . GLU C 2 274 ? 490.090 312.040 304.660 1.00 80.53 274 GLU C CA 1
ATOM 10486 C C . GLU C 2 274 ? 490.467 310.603 304.342 1.00 80.53 274 GLU C C 1
ATOM 10487 O O . GLU C 2 274 ? 491.083 309.922 305.167 1.00 80.53 274 GLU C O 1
ATOM 10499 N N . GLY C 2 275 ? 490.096 310.152 303.150 1.00 82.16 275 GLY C N 1
ATOM 10500 C CA . GLY C 2 275 ? 490.539 308.879 302.620 1.00 82.16 275 GLY C CA 1
ATOM 10501 C C . GLY C 2 275 ? 491.668 309.100 301.633 1.00 82.16 275 GLY C C 1
ATOM 10502 O O . GLY C 2 275 ? 491.782 310.169 301.029 1.00 82.16 275 GLY C O 1
ATOM 10506 N N . ALA C 2 276 ? 492.514 308.081 301.480 1.00 83.62 276 ALA C N 1
ATOM 10507 C CA . ALA C 2 276 ? 493.622 308.176 300.540 1.00 83.62 276 ALA C CA 1
ATOM 10508 C C . ALA C 2 276 ? 493.117 308.380 299.122 1.00 83.62 276 ALA C C 1
ATOM 10509 O O . ALA C 2 276 ? 493.689 309.160 298.353 1.00 83.62 276 ALA C O 1
ATOM 10516 N N . ASP C 2 277 ? 492.048 307.680 298.759 1.00 84.01 277 ASP C N 1
ATOM 10517 C CA . ASP C 2 277 ? 491.351 307.875 297.500 1.00 84.01 277 ASP C CA 1
ATOM 10518 C C . ASP C 2 277 ? 489.868 308.047 297.791 1.00 84.01 277 ASP C C 1
ATOM 10519 O O . ASP C 2 277 ? 489.434 308.041 298.946 1.00 84.01 277 ASP C O 1
ATOM 10528 N N . MET C 2 278 ? 489.084 308.190 296.727 1.00 81.24 278 MET C N 1
ATOM 10529 C CA . MET C 2 278 ? 487.650 308.366 296.895 1.00 81.24 278 MET C CA 1
ATOM 10530 C C . MET C 2 278 ? 487.011 307.135 297.510 1.00 81.24 278 MET C C 1
ATOM 10531 O O . MET C 2 278 ? 486.072 307.254 298.304 1.00 81.24 278 MET C O 1
ATOM 10545 N N . TYR C 2 279 ? 487.509 305.950 297.168 1.00 77.66 279 TYR C N 1
ATOM 10546 C CA . TYR C 2 279 ? 486.949 304.730 297.729 1.00 77.66 279 TYR C CA 1
ATOM 10547 C C . TYR C 2 279 ? 487.185 304.664 299.228 1.00 77.66 279 TYR C C 1
ATOM 10548 O O . TYR C 2 279 ? 486.303 304.249 299.985 1.00 77.66 279 TYR C O 1
ATOM 10566 N N . ASP C 2 280 ? 488.370 305.074 299.670 1.00 81.84 280 ASP C N 1
ATOM 10567 C CA . ASP C 2 280 ? 488.670 305.051 301.094 1.00 81.84 280 ASP C CA 1
ATOM 10568 C C . ASP C 2 280 ? 487.900 306.131 301.833 1.00 81.84 280 ASP C C 1
ATOM 10569 O O . ASP C 2 280 ? 487.500 305.941 302.986 1.00 81.84 280 ASP C O 1
ATOM 10578 N N . ALA C 2 281 ? 487.686 307.274 301.191 1.00 79.47 281 ALA C N 1
ATOM 10579 C CA . ALA C 2 281 ? 487.072 308.390 301.892 1.00 79.47 281 ALA C CA 1
ATOM 10580 C C . ALA C 2 281 ? 485.598 308.129 302.154 1.00 79.47 281 ALA C C 1
ATOM 10581 O O . ALA C 2 281 ? 485.074 308.491 303.211 1.00 79.47 281 ALA C O 1
ATOM 10588 N N . ILE C 2 282 ? 484.919 307.495 301.207 1.00 76.45 282 ILE C N 1
ATOM 10589 C CA . ILE C 2 282 ? 483.499 307.228 301.375 1.00 76.45 282 ILE C CA 1
ATOM 10590 C C . ILE C 2 282 ? 483.297 306.175 302.451 1.00 76.45 282 ILE C C 1
ATOM 10591 O O . ILE C 2 282 ? 482.445 306.320 303.335 1.00 76.45 282 ILE C O 1
ATOM 10607 N N . ILE C 2 283 ? 484.077 305.101 302.393 1.00 77.14 283 ILE C N 1
ATOM 10608 C CA . ILE C 2 283 ? 483.909 304.018 303.351 1.00 77.14 283 ILE C CA 1
ATOM 10609 C C . ILE C 2 283 ? 484.299 304.480 304.751 1.00 77.14 283 ILE C C 1
ATOM 10610 O O . ILE C 2 283 ? 483.666 304.099 305.741 1.00 77.14 283 ILE C O 1
ATOM 10626 N N . ASN C 2 284 ? 485.329 305.321 304.856 1.00 77.02 284 ASN C N 1
ATOM 10627 C CA . ASN C 2 284 ? 485.700 305.868 306.156 1.00 77.02 284 ASN C CA 1
ATOM 10628 C C . ASN C 2 284 ? 484.618 306.796 306.681 1.00 77.02 284 ASN C C 1
ATOM 10629 O O . ASN C 2 284 ? 484.359 306.851 307.886 1.00 77.02 284 ASN C O 1
ATOM 10640 N N . ALA C 2 285 ? 483.988 307.553 305.786 1.00 76.60 285 ALA C N 1
ATOM 10641 C CA . ALA C 2 285 ? 482.948 308.476 306.217 1.00 76.60 285 ALA C CA 1
ATOM 10642 C C . ALA C 2 285 ? 481.765 307.716 306.788 1.00 76.60 285 ALA C C 1
ATOM 10643 O O . ALA C 2 285 ? 481.143 308.150 307.763 1.00 76.60 285 ALA C O 1
ATOM 10650 N N . LEU C 2 286 ? 481.443 306.570 306.193 1.00 74.15 286 LEU C N 1
ATOM 10651 C CA . LEU C 2 286 ? 480.448 305.702 306.796 1.00 74.15 286 LEU C CA 1
ATOM 10652 C C . LEU C 2 286 ? 480.927 305.206 308.146 1.00 74.15 286 LEU C C 1
ATOM 10653 O O . LEU C 2 286 ? 480.139 305.079 309.086 1.00 74.15 286 LEU C O 1
ATOM 10669 N N . ALA C 2 287 ? 482.227 304.951 308.268 1.00 77.25 287 ALA C N 1
ATOM 10670 C CA . ALA C 2 287 ? 482.766 304.480 309.539 1.00 77.25 287 ALA C CA 1
ATOM 10671 C C . ALA C 2 287 ? 482.667 305.550 310.619 1.00 77.25 287 ALA C C 1
ATOM 10672 O O . ALA C 2 287 ? 482.729 305.239 311.813 1.00 77.25 287 ALA C O 1
ATOM 10679 N N . ASP C 2 288 ? 482.505 306.815 310.227 1.00 76.14 288 ASP C N 1
ATOM 10680 C CA . ASP C 2 288 ? 482.508 307.891 311.210 1.00 76.14 288 ASP C CA 1
ATOM 10681 C C . ASP C 2 288 ? 481.148 308.054 311.871 1.00 76.14 288 ASP C C 1
ATOM 10682 O O . ASP C 2 288 ? 481.052 308.062 313.102 1.00 76.14 288 ASP C O 1
ATOM 10691 N N . LEU C 2 289 ? 480.088 308.200 311.084 1.00 76.91 289 LEU C N 1
ATOM 10692 C CA . LEU C 2 289 ? 478.839 308.638 311.681 1.00 76.91 289 LEU C CA 1
ATOM 10693 C C . LEU C 2 289 ? 478.197 307.520 312.487 1.00 76.91 289 LEU C C 1
ATOM 10694 O O . LEU C 2 289 ? 478.573 306.349 312.407 1.00 76.91 289 LEU C O 1
ATOM 10710 N N . HIS C 2 290 ? 477.214 307.920 313.280 1.00 85.08 290 HIS C N 1
ATOM 10711 C CA . HIS C 2 290 ? 476.548 307.021 314.201 1.00 85.08 290 HIS C CA 1
ATOM 10712 C C . HIS C 2 290 ? 475.790 305.939 313.441 1.00 85.08 290 HIS C C 1
ATOM 10713 O O . HIS C 2 290 ? 475.318 306.145 312.320 1.00 85.08 290 HIS C O 1
ATOM 10727 N N . GLU C 2 291 ? 475.664 304.776 314.079 1.00 85.35 291 GLU C N 1
ATOM 10728 C CA . GLU C 2 291 ? 475.251 303.576 313.360 1.00 85.35 291 GLU C CA 1
ATOM 10729 C C . GLU C 2 291 ? 473.781 303.629 312.965 1.00 85.35 291 GLU C C 1
ATOM 10730 O O . GLU C 2 291 ? 473.386 303.056 311.943 1.00 85.35 291 GLU C O 1
ATOM 10742 N N . ASP C 2 292 ? 472.947 304.281 313.777 1.00 84.22 292 ASP C N 1
ATOM 10743 C CA . ASP C 2 292 ? 471.539 304.415 313.420 1.00 84.22 292 ASP C CA 1
ATOM 10744 C C . ASP C 2 292 ? 471.391 305.144 312.099 1.00 84.22 292 ASP C C 1
ATOM 10745 O O . ASP C 2 292 ? 470.600 304.746 311.237 1.00 84.22 292 ASP C O 1
ATOM 10754 N N . TYR C 2 293 ? 472.162 306.207 311.919 1.00 80.98 293 TYR C N 1
ATOM 10755 C CA . TYR C 2 293 ? 472.155 306.918 310.654 1.00 80.98 293 TYR C CA 1
ATOM 10756 C C . TYR C 2 293 ? 472.787 306.080 309.559 1.00 80.98 293 TYR C C 1
ATOM 10757 O O . TYR C 2 293 ? 472.394 306.168 308.390 1.00 80.98 293 TYR C O 1
ATOM 10775 N N . ARG C 2 294 ? 473.766 305.256 309.918 1.00 77.66 294 ARG C N 1
ATOM 10776 C CA . ARG C 2 294 ? 474.424 304.411 308.933 1.00 77.66 294 ARG C CA 1
ATOM 10777 C C . ARG C 2 294 ? 473.441 303.455 308.286 1.00 77.66 294 ARG C C 1
ATOM 10778 O O . ARG C 2 294 ? 473.445 303.278 307.063 1.00 77.66 294 ARG C O 1
ATOM 10799 N N . ASP C 2 295 ? 472.582 302.840 309.092 1.00 79.26 295 ASP C N 1
ATOM 10800 C CA . ASP C 2 295 ? 471.700 301.796 308.590 1.00 79.26 295 ASP C CA 1
ATOM 10801 C C . ASP C 2 295 ? 470.729 302.337 307.554 1.00 79.26 295 ASP C C 1
ATOM 10802 O O . ASP C 2 295 ? 470.282 301.604 306.665 1.00 79.26 295 ASP C O 1
ATOM 10811 N N . ASN C 2 296 ? 470.396 303.618 307.651 1.00 77.13 296 ASN C N 1
ATOM 10812 C CA . ASN C 2 296 ? 469.469 304.283 306.754 1.00 77.13 296 ASN C CA 1
ATOM 10813 C C . ASN C 2 296 ? 470.180 305.239 305.803 1.00 77.13 296 ASN C C 1
ATOM 10814 O O . ASN C 2 296 ? 469.523 306.008 305.097 1.00 77.13 296 ASN C O 1
ATOM 10825 N N . ALA C 2 297 ? 471.506 305.199 305.751 1.00 75.33 297 ALA C N 1
ATOM 10826 C CA . ALA C 2 297 ? 472.250 306.221 305.037 1.00 75.33 297 ALA C CA 1
ATOM 10827 C C . ALA C 2 297 ? 472.080 306.080 303.535 1.00 75.33 297 ALA C C 1
ATOM 10828 O O . ALA C 2 297 ? 471.717 305.022 303.018 1.00 75.33 297 ALA C O 1
ATOM 10835 N N . THR C 2 298 ? 472.357 307.176 302.842 1.00 69.15 298 THR C N 1
ATOM 10836 C CA . THR C 2 298 ? 472.322 307.246 301.396 1.00 69.15 298 THR C CA 1
ATOM 10837 C C . THR C 2 298 ? 473.471 308.125 300.945 1.00 69.15 298 THR C C 1
ATOM 10838 O O . THR C 2 298 ? 473.853 309.067 301.640 1.00 69.15 298 THR C O 1
ATOM 10849 N N . ILE C 2 299 ? 474.020 307.813 299.779 1.00 68.88 299 ILE C N 1
ATOM 10850 C CA . ILE C 2 299 ? 475.153 308.533 299.219 1.00 68.88 299 ILE C CA 1
ATOM 10851 C C . ILE C 2 299 ? 474.685 309.285 297.986 1.00 68.88 299 ILE C C 1
ATOM 10852 O O . ILE C 2 299 ? 473.899 308.766 297.185 1.00 68.88 299 ILE C O 1
ATOM 10868 N N . TYR C 2 300 ? 475.173 310.510 297.841 1.00 69.29 300 TYR C N 1
ATOM 10869 C CA . TYR C 2 300 ? 475.048 311.293 296.626 1.00 69.29 300 TYR C CA 1
ATOM 10870 C C . TYR C 2 300 ? 476.445 311.609 296.113 1.00 69.29 300 TYR C C 1
ATOM 10871 O O . TYR C 2 300 ? 477.343 311.922 296.898 1.00 69.29 300 TYR C O 1
ATOM 10889 N N . MET C 2 301 ? 476.633 311.515 294.802 1.00 72.61 301 MET C N 1
ATOM 10890 C CA . MET C 2 301 ? 477.925 311.833 294.215 1.00 72.61 301 MET C CA 1
ATOM 10891 C C . MET C 2 301 ? 477.757 312.057 292.722 1.00 72.61 301 MET C C 1
ATOM 10892 O O . MET C 2 301 ? 476.682 311.847 292.158 1.00 72.61 301 MET C O 1
ATOM 10906 N N . ARG C 2 302 ? 478.845 312.490 292.091 1.00 72.00 302 ARG C N 1
ATOM 10907 C CA . ARG C 2 302 ? 478.884 312.620 290.644 1.00 72.00 302 ARG C CA 1
ATOM 10908 C C . ARG C 2 302 ? 479.343 311.314 290.019 1.00 72.00 302 ARG C C 1
ATOM 10909 O O . ARG C 2 302 ? 480.208 310.621 290.556 1.00 72.00 302 ARG C O 1
ATOM 10930 N N . TYR C 2 303 ? 478.770 311.000 288.859 1.00 70.56 303 TYR C N 1
ATOM 10931 C CA . TYR C 2 303 ? 478.983 309.696 288.249 1.00 70.56 303 TYR C CA 1
ATOM 10932 C C . TYR C 2 303 ? 480.430 309.482 287.846 1.00 70.56 303 TYR C C 1
ATOM 10933 O O . TYR C 2 303 ? 480.911 308.345 287.849 1.00 70.56 303 TYR C O 1
ATOM 10951 N N . ALA C 2 304 ? 481.137 310.552 287.491 1.00 71.91 304 ALA C N 1
ATOM 10952 C CA . ALA C 2 304 ? 482.508 310.400 287.027 1.00 71.91 304 ALA C CA 1
ATOM 10953 C C . ALA C 2 304 ? 483.402 309.875 288.136 1.00 71.91 304 ALA C C 1
ATOM 10954 O O . ALA C 2 304 ? 484.326 309.093 287.885 1.00 71.91 304 ALA C O 1
ATOM 10961 N N . ASP C 2 305 ? 483.142 310.290 289.371 1.00 76.62 305 ASP C N 1
ATOM 10962 C CA . ASP C 2 305 ? 483.918 309.774 290.487 1.00 76.62 305 ASP C CA 1
ATOM 10963 C C . ASP C 2 305 ? 483.645 308.295 290.711 1.00 76.62 305 ASP C C 1
ATOM 10964 O O . ASP C 2 305 ? 484.525 307.567 291.184 1.00 76.62 305 ASP C O 1
ATOM 10973 N N . TYR C 2 306 ? 482.447 307.831 290.364 1.00 75.62 306 TYR C N 1
ATOM 10974 C CA . TYR C 2 306 ? 482.144 306.412 290.457 1.00 75.62 306 TYR C CA 1
ATOM 10975 C C . TYR C 2 306 ? 482.866 305.608 289.390 1.00 75.62 306 TYR C C 1
ATOM 10976 O O . TYR C 2 306 ? 482.955 304.383 289.505 1.00 75.62 306 TYR C O 1
ATOM 10994 N N . VAL C 2 307 ? 483.383 306.264 288.358 1.00 76.74 307 VAL C N 1
ATOM 10995 C CA . VAL C 2 307 ? 484.176 305.565 287.360 1.00 76.74 307 VAL C CA 1
ATOM 10996 C C . VAL C 2 307 ? 485.592 305.360 287.868 1.00 76.74 307 VAL C C 1
ATOM 10997 O O . VAL C 2 307 ? 486.191 304.299 287.665 1.00 76.74 307 VAL C O 1
ATOM 11010 N N . LYS C 2 308 ? 486.143 306.364 288.545 1.00 78.54 308 LYS C N 1
ATOM 11011 C CA . LYS C 2 308 ? 487.532 306.296 288.976 1.00 78.54 308 LYS C CA 1
ATOM 11012 C C . LYS C 2 308 ? 487.738 305.211 290.022 1.00 78.54 308 LYS C C 1
ATOM 11013 O O . LYS C 2 308 ? 488.762 304.520 290.015 1.00 78.54 308 LYS C O 1
ATOM 11032 N N . ILE C 2 309 ? 486.776 305.046 290.931 1.00 79.37 309 ILE C N 1
ATOM 11033 C CA . ILE C 2 309 ? 486.868 303.977 291.921 1.00 79.37 309 ILE C CA 1
ATOM 11034 C C . ILE C 2 309 ? 486.837 302.611 291.255 1.00 79.37 309 ILE C C 1
ATOM 11035 O O . ILE C 2 309 ? 487.331 301.629 291.820 1.00 79.37 309 ILE C O 1
ATOM 11051 N N . ILE C 2 310 ? 486.250 302.510 290.063 1.00 80.01 310 ILE C N 1
ATOM 11052 C CA . ILE C 2 310 ? 486.235 301.229 289.369 1.00 80.01 310 ILE C CA 1
ATOM 11053 C C . ILE C 2 310 ? 487.604 300.940 288.782 1.00 80.01 310 ILE C C 1
ATOM 11054 O O . ILE C 2 310 ? 488.042 299.786 288.735 1.00 80.01 310 ILE C O 1
ATOM 11070 N N . SER C 2 311 ? 488.290 301.973 288.302 1.00 81.92 311 SER C N 1
ATOM 11071 C CA . SER C 2 311 ? 489.589 301.764 287.682 1.00 81.92 311 SER C CA 1
ATOM 11072 C C . SER C 2 311 ? 490.596 301.201 288.671 1.00 81.92 311 SER C C 1
ATOM 11073 O O . SER C 2 311 ? 491.494 300.449 288.279 1.00 81.92 311 SER C O 1
ATOM 11081 N N . VAL C 2 312 ? 490.458 301.541 289.951 1.00 83.49 312 VAL C N 1
ATOM 11082 C CA . VAL C 2 312 ? 491.333 300.969 290.967 1.00 83.49 312 VAL C CA 1
ATOM 11083 C C . VAL C 2 312 ? 490.831 299.598 291.394 1.00 83.49 312 VAL C C 1
ATOM 11084 O O . VAL C 2 312 ? 491.631 298.716 291.722 1.00 83.49 312 VAL C O 1
ATOM 11097 N N . LEU C 2 313 ? 489.515 299.393 291.394 1.00 83.55 313 LEU C N 1
ATOM 11098 C CA . LEU C 2 313 ? 488.925 298.073 291.561 1.00 83.55 313 LEU C CA 1
ATOM 11099 C C . LEU C 2 313 ? 488.773 297.341 290.238 1.00 83.55 313 LEU C C 1
ATOM 11100 O O . LEU C 2 313 ? 487.919 296.454 290.124 1.00 83.55 313 LEU C O 1
ATOM 11116 N N . SER C 2 314 ? 489.559 297.716 289.228 1.00 90.95 314 SER C N 1
ATOM 11117 C CA . SER C 2 314 ? 489.563 296.979 287.973 1.00 90.95 314 SER C CA 1
ATOM 11118 C C . SER C 2 314 ? 489.875 295.516 288.216 1.00 90.95 314 SER C C 1
ATOM 11119 O O . SER C 2 314 ? 489.160 294.627 287.744 1.00 90.95 314 SER C O 1
ATOM 11127 N N . ASN C 2 315 ? 490.940 295.252 288.973 1.00 95.62 315 ASN C N 1
ATOM 11128 C CA . ASN C 2 315 ? 491.318 293.891 289.338 1.00 95.62 315 ASN C CA 1
ATOM 11129 C C . ASN C 2 315 ? 491.562 293.040 288.098 1.00 95.62 315 ASN C C 1
ATOM 11130 O O . ASN C 2 315 ? 491.303 291.834 288.103 1.00 95.62 315 ASN C O 1
ATOM 11141 N N . GLY C 2 316 ? 492.054 293.651 287.026 1.00 96.99 316 GLY C N 1
ATOM 11142 C CA . GLY C 2 316 ? 492.294 292.891 285.822 1.00 96.99 316 GLY C CA 1
ATOM 11143 C C . GLY C 2 316 ? 491.010 292.438 285.161 1.00 96.99 316 GLY C C 1
ATOM 11144 O O . GLY C 2 316 ? 490.319 293.228 284.513 1.00 96.99 316 GLY C O 1
ATOM 11148 N N . THR C 2 317 ? 490.689 291.152 285.323 1.00 98.37 317 THR C N 1
ATOM 11149 C CA . THR C 2 317 ? 489.663 290.526 284.497 1.00 98.37 317 THR C CA 1
ATOM 11150 C C . THR C 2 317 ? 488.279 291.105 284.765 1.00 98.37 317 THR C C 1
ATOM 11151 O O . THR C 2 317 ? 487.511 291.338 283.824 1.00 98.37 317 THR C O 1
ATOM 11162 N N . THR C 2 318 ? 487.942 291.357 286.024 1.00 93.22 318 THR C N 1
ATOM 11163 C CA . THR C 2 318 ? 486.569 291.703 286.357 1.00 93.22 318 THR C CA 1
ATOM 11164 C C . THR C 2 318 ? 486.294 293.165 286.027 1.00 93.22 318 THR C C 1
ATOM 11165 O O . THR C 2 318 ? 487.191 294.010 286.078 1.00 93.22 318 THR C O 1
ATOM 11176 N N . ASN C 2 319 ? 485.038 293.458 285.681 1.00 91.32 319 ASN C N 1
ATOM 11177 C CA . ASN C 2 319 ? 484.622 294.784 285.236 1.00 91.32 319 ASN C CA 1
ATOM 11178 C C . ASN C 2 319 ? 483.334 295.174 285.935 1.00 91.32 319 ASN C C 1
ATOM 11179 O O . ASN C 2 319 ? 482.268 294.626 285.640 1.00 91.32 319 ASN C O 1
ATOM 11190 N N . PHE C 2 320 ? 483.436 296.141 286.840 1.00 87.67 320 PHE C N 1
ATOM 11191 C CA . PHE C 2 320 ? 482.301 296.644 287.592 1.00 87.67 320 PHE C CA 1
ATOM 11192 C C . PHE C 2 320 ? 481.574 297.767 286.869 1.00 87.67 320 PHE C C 1
ATOM 11193 O O . PHE C 2 320 ? 480.857 298.543 287.508 1.00 87.67 320 PHE C O 1
ATOM 11210 N N . PHE C 2 321 ? 481.739 297.874 285.551 1.00 83.63 321 PHE C N 1
ATOM 11211 C CA . PHE C 2 321 ? 480.855 298.733 284.779 1.00 83.63 321 PHE C CA 1
ATOM 11212 C C . PHE C 2 321 ? 479.458 298.144 284.711 1.00 83.63 321 PHE C C 1
ATOM 11213 O O . PHE C 2 321 ? 478.470 298.885 284.690 1.00 83.63 321 PHE C O 1
ATOM 11230 N N . ASP C 2 322 ? 479.358 296.818 284.689 1.00 84.28 322 ASP C N 1
ATOM 11231 C CA . ASP C 2 322 ? 478.067 296.152 284.650 1.00 84.28 322 ASP C CA 1
ATOM 11232 C C . ASP C 2 322 ? 477.430 296.026 286.020 1.00 84.28 322 ASP C C 1
ATOM 11233 O O . ASP C 2 322 ? 476.214 295.829 286.105 1.00 84.28 322 ASP C O 1
ATOM 11242 N N . THR C 2 323 ? 478.211 296.118 287.088 1.00 83.51 323 THR C N 1
ATOM 11243 C CA . THR C 2 323 ? 477.642 295.989 288.410 1.00 83.51 323 THR C CA 1
ATOM 11244 C C . THR C 2 323 ? 476.868 297.253 288.771 1.00 83.51 323 THR C C 1
ATOM 11245 O O . THR C 2 323 ? 477.204 298.345 288.311 1.00 83.51 323 THR C O 1
ATOM 11256 N N . PRO C 2 324 ? 475.836 297.142 289.600 1.00 76.27 324 PRO C N 1
ATOM 11257 C CA . PRO C 2 324 ? 475.252 298.344 290.188 1.00 76.27 324 PRO C CA 1
ATOM 11258 C C . PRO C 2 324 ? 476.196 298.924 291.225 1.00 76.27 324 PRO C C 1
ATOM 11259 O O . PRO C 2 324 ? 477.233 298.349 291.558 1.00 76.27 324 PRO C O 1
ATOM 11270 N N . ALA C 2 325 ? 475.817 300.088 291.735 1.00 72.50 325 ALA C N 1
ATOM 11271 C CA . ALA C 2 325 ? 476.616 300.782 292.727 1.00 72.50 325 ALA C CA 1
ATOM 11272 C C . ALA C 2 325 ? 476.193 300.474 294.150 1.00 72.50 325 ALA C C 1
ATOM 11273 O O . ALA C 2 325 ? 476.943 300.777 295.083 1.00 72.50 325 ALA C O 1
ATOM 11280 N N . GLU C 2 326 ? 475.012 299.890 294.336 1.00 72.28 326 GLU C N 1
ATOM 11281 C CA . GLU C 2 326 ? 474.575 299.515 295.671 1.00 72.28 326 GLU C CA 1
ATOM 11282 C C . GLU C 2 326 ? 475.535 298.521 296.303 1.00 72.28 326 GLU C C 1
ATOM 11283 O O . GLU C 2 326 ? 475.831 298.603 297.500 1.00 72.28 326 GLU C O 1
ATOM 11295 N N . LYS C 2 327 ? 476.045 297.591 295.508 1.00 73.13 327 LYS C N 1
ATOM 11296 C CA . LYS C 2 327 ? 476.764 296.449 296.042 1.00 73.13 327 LYS C CA 1
ATOM 11297 C C . LYS C 2 327 ? 478.239 296.716 296.276 1.00 73.13 327 LYS C C 1
ATOM 11298 O O . LYS C 2 327 ? 478.898 295.913 296.938 1.00 73.13 327 LYS C O 1
ATOM 11317 N N . VAL C 2 328 ? 478.777 297.806 295.744 1.00 75.03 328 VAL C N 1
ATOM 11318 C CA . VAL C 2 328 ? 480.176 298.125 295.994 1.00 75.03 328 VAL C CA 1
ATOM 11319 C C . VAL C 2 328 ? 480.330 298.727 297.380 1.00 75.03 328 VAL C C 1
ATOM 11320 O O . VAL C 2 328 ? 481.130 298.259 298.196 1.00 75.03 328 VAL C O 1
ATOM 11333 N N . PHE C 2 329 ? 479.563 299.772 297.662 1.00 75.08 329 PHE C N 1
ATOM 11334 C CA . PHE C 2 329 ? 479.621 300.457 298.941 1.00 75.08 329 PHE C CA 1
ATOM 11335 C C . PHE C 2 329 ? 478.695 299.845 299.976 1.00 75.08 329 PHE C C 1
ATOM 11336 O O . PHE C 2 329 ? 478.927 300.021 301.177 1.00 75.08 329 PHE C O 1
ATOM 11353 N N . GLY C 2 330 ? 477.658 299.138 299.539 1.00 71.87 330 GLY C N 1
ATOM 11354 C CA . GLY C 2 330 ? 476.754 298.453 300.432 1.00 71.87 330 GLY C CA 1
ATOM 11355 C C . GLY C 2 330 ? 475.481 299.194 300.749 1.00 71.87 330 GLY C C 1
ATOM 11356 O O . GLY C 2 330 ? 474.702 298.711 301.577 1.00 71.87 330 GLY C O 1
ATOM 11360 N N . LYS C 2 331 ? 475.246 300.343 300.131 1.00 73.97 331 LYS C N 1
ATOM 11361 C CA . LYS C 2 331 ? 474.080 301.157 300.433 1.00 73.97 331 LYS C CA 1
ATOM 11362 C C . LYS C 2 331 ? 473.616 301.824 299.153 1.00 73.97 331 LYS C C 1
ATOM 11363 O O . LYS C 2 331 ? 474.351 301.855 298.158 1.00 73.97 331 LYS C O 1
ATOM 11382 N N . PRO C 2 332 ? 472.399 302.366 299.138 1.00 69.24 332 PRO C N 1
ATOM 11383 C CA . PRO C 2 332 ? 471.904 303.014 297.925 1.00 69.24 332 PRO C CA 1
ATOM 11384 C C . PRO C 2 332 ? 472.763 304.194 297.513 1.00 69.24 332 PRO C C 1
ATOM 11385 O O . PRO C 2 332 ? 473.512 304.767 298.305 1.00 69.24 332 PRO C O 1
ATOM 11396 N N . VAL C 2 333 ? 472.646 304.542 296.238 1.00 68.26 333 VAL C N 1
ATOM 11397 C CA . VAL C 2 333 ? 473.410 305.620 295.635 1.00 68.26 333 VAL C CA 1
ATOM 11398 C C . VAL C 2 333 ? 472.482 306.376 294.704 1.00 68.26 333 VAL C C 1
ATOM 11399 O O . VAL C 2 333 ? 471.554 305.807 294.122 1.00 68.26 333 VAL C O 1
ATOM 11412 N N . VAL C 2 334 ? 472.732 307.669 294.581 1.00 69.07 334 VAL C N 1
ATOM 11413 C CA . VAL C 2 334 ? 472.092 308.505 293.583 1.00 69.07 334 VAL C CA 1
ATOM 11414 C C . VAL C 2 334 ? 473.171 309.373 292.966 1.00 69.07 334 VAL C C 1
ATOM 11415 O O . VAL C 2 334 ? 474.094 309.819 293.656 1.00 69.07 334 VAL C O 1
ATOM 11428 N N . PHE C 2 335 ? 473.045 309.622 291.671 1.00 69.43 335 PHE C N 1
ATOM 11429 C CA . PHE C 2 335 ? 474.062 310.307 290.896 1.00 69.43 335 PHE C CA 1
ATOM 11430 C C . PHE C 2 335 ? 473.589 311.714 290.578 1.00 69.43 335 PHE C C 1
ATOM 11431 O O . PHE C 2 335 ? 472.438 311.912 290.179 1.00 69.43 335 PHE C O 1
ATOM 11448 N N . THR C 2 336 ? 474.475 312.684 290.766 1.00 72.41 336 THR C N 1
ATOM 11449 C CA . THR C 2 336 ? 474.145 314.080 290.540 1.00 72.41 336 THR C CA 1
ATOM 11450 C C . THR C 2 336 ? 475.426 314.836 290.237 1.00 72.41 336 THR C C 1
ATOM 11451 O O . THR C 2 336 ? 476.451 314.617 290.884 1.00 72.41 336 THR C O 1
ATOM 11462 N N . ASP C 2 337 ? 475.347 315.744 289.270 1.00 72.82 337 ASP C N 1
ATOM 11463 C CA . ASP C 2 337 ? 476.531 316.415 288.756 1.00 72.82 337 ASP C CA 1
ATOM 11464 C C . ASP C 2 337 ? 476.999 317.566 289.631 1.00 72.82 337 ASP C C 1
ATOM 11465 O O . ASP C 2 337 ? 478.177 317.932 289.568 1.00 72.82 337 ASP C O 1
ATOM 11474 N N . ALA C 2 338 ? 476.113 318.148 290.434 1.00 70.78 338 ALA C N 1
ATOM 11475 C CA . ALA C 2 338 ? 476.498 319.285 291.259 1.00 70.78 338 ALA C CA 1
ATOM 11476 C C . ALA C 2 338 ? 477.267 318.848 292.495 1.00 70.78 338 ALA C C 1
ATOM 11477 O O . ALA C 2 338 ? 478.147 319.576 292.967 1.00 70.78 338 ALA C O 1
ATOM 11484 N N . ALA C 2 339 ? 476.951 317.677 293.028 1.00 70.80 339 ALA C N 1
ATOM 11485 C CA . ALA C 2 339 ? 477.545 317.213 294.273 1.00 70.80 339 ALA C CA 1
ATOM 11486 C C . ALA C 2 339 ? 479.031 316.971 294.076 1.00 70.80 339 ALA C C 1
ATOM 11487 O O . ALA C 2 339 ? 479.432 316.029 293.386 1.00 70.80 339 ALA C O 1
ATOM 11494 N N . VAL C 2 340 ? 479.852 317.810 294.694 1.00 71.43 340 VAL C N 1
ATOM 11495 C CA . VAL C 2 340 ? 481.286 317.759 294.467 1.00 71.43 340 VAL C CA 1
ATOM 11496 C C . VAL C 2 340 ? 481.895 316.685 295.340 1.00 71.43 340 VAL C C 1
ATOM 11497 O O . VAL C 2 340 ? 482.328 315.640 294.848 1.00 71.43 340 VAL C O 1
ATOM 11510 N N . LYS C 2 341 ? 481.885 316.919 296.602 1.00 74.44 341 LYS C N 1
ATOM 11511 C CA . LYS C 2 341 ? 482.469 315.999 297.540 1.00 74.44 341 LYS C CA 1
ATOM 11512 C C . LYS C 2 341 ? 481.385 315.058 298.018 1.00 74.44 341 LYS C C 1
ATOM 11513 O O . LYS C 2 341 ? 480.330 315.541 298.452 1.00 74.44 341 LYS C O 1
ATOM 11532 N N . PRO C 2 342 ? 481.555 313.740 297.919 1.00 73.00 342 PRO C N 1
ATOM 11533 C CA . PRO C 2 342 ? 480.444 312.840 298.219 1.00 73.00 342 PRO C CA 1
ATOM 11534 C C . PRO C 2 342 ? 479.961 312.999 299.644 1.00 73.00 342 PRO C C 1
ATOM 11535 O O . PRO C 2 342 ? 480.728 312.905 300.601 1.00 73.00 342 PRO C O 1
ATOM 11546 N N . ILE C 2 343 ? 478.675 313.244 299.756 1.00 71.01 343 ILE C N 1
ATOM 11547 C CA . ILE C 2 343 ? 478.005 313.489 301.018 1.00 71.01 343 ILE C CA 1
ATOM 11548 C C . ILE C 2 343 ? 477.191 312.259 301.346 1.00 71.01 343 ILE C C 1
ATOM 11549 O O . ILE C 2 343 ? 476.846 311.469 300.462 1.00 71.01 343 ILE C O 1
ATOM 11565 N N . VAL C 2 344 ? 476.889 312.086 302.622 1.00 71.21 344 VAL C N 1
ATOM 11566 C CA . VAL C 2 344 ? 476.307 310.835 303.066 1.00 71.21 344 VAL C CA 1
ATOM 11567 C C . VAL C 2 344 ? 475.666 311.032 304.429 1.00 71.21 344 VAL C C 1
ATOM 11568 O O . VAL C 2 344 ? 476.171 311.778 305.270 1.00 71.21 344 VAL C O 1
ATOM 11581 N N . GLY C 2 345 ? 474.564 310.334 304.639 1.00 73.01 345 GLY C N 1
ATOM 11582 C CA . GLY C 2 345 ? 473.805 310.449 305.865 1.00 73.01 345 GLY C CA 1
ATOM 11583 C C . GLY C 2 345 ? 472.384 309.975 305.656 1.00 73.01 345 GLY C C 1
ATOM 11584 O O . GLY C 2 345 ? 472.011 309.500 304.584 1.00 73.01 345 GLY C O 1
ATOM 11588 N N . ASP C 2 346 ? 471.595 310.120 306.715 1.00 75.25 346 ASP C N 1
ATOM 11589 C CA . ASP C 2 346 ? 470.208 309.674 306.729 1.00 75.25 346 ASP C CA 1
ATOM 11590 C C . ASP C 2 346 ? 469.312 310.817 306.279 1.00 75.25 346 ASP C C 1
ATOM 11591 O O . ASP C 2 346 ? 468.996 311.715 307.064 1.00 75.25 346 ASP C O 1
ATOM 11600 N N . PHE C 2 347 ? 468.855 310.756 305.036 1.00 69.35 347 PHE C N 1
ATOM 11601 C CA . PHE C 2 347 ? 468.020 311.800 304.467 1.00 69.35 347 PHE C CA 1
ATOM 11602 C C . PHE C 2 347 ? 466.569 311.666 304.847 1.00 69.35 347 PHE C C 1
ATOM 11603 O O . PHE C 2 347 ? 465.705 312.275 304.210 1.00 69.35 347 PHE C O 1
ATOM 11620 N N . ASN C 2 348 ? 466.274 310.872 305.868 1.00 74.62 348 ASN C N 1
ATOM 11621 C CA . ASN C 2 348 ? 465.027 311.049 306.587 1.00 74.62 348 ASN C CA 1
ATOM 11622 C C . ASN C 2 348 ? 464.948 312.450 307.168 1.00 74.62 348 ASN C C 1
ATOM 11623 O O . ASN C 2 348 ? 463.926 313.129 307.044 1.00 74.62 348 ASN C O 1
ATOM 11634 N N . TYR C 2 349 ? 466.041 312.913 307.765 1.00 75.09 349 TYR C N 1
ATOM 11635 C CA . TYR C 2 349 ? 466.005 314.102 308.604 1.00 75.09 349 TYR C CA 1
ATOM 11636 C C . TYR C 2 349 ? 465.847 315.376 307.784 1.00 75.09 349 TYR C C 1
ATOM 11637 O O . TYR C 2 349 ? 465.083 316.271 308.158 1.00 75.09 349 TYR C O 1
ATOM 11655 N N . PHE C 2 350 ? 466.578 315.480 306.685 1.00 68.76 350 PHE C N 1
ATOM 11656 C CA . PHE C 2 350 ? 466.465 316.620 305.790 1.00 68.76 350 PHE C CA 1
ATOM 11657 C C . PHE C 2 350 ? 465.040 316.765 305.269 1.00 68.76 350 PHE C C 1
ATOM 11658 O O . PHE C 2 350 ? 464.396 315.782 304.897 1.00 68.76 350 PHE C O 1
ATOM 11675 N N . GLY C 2 351 ? 464.549 318.003 305.244 1.00 68.68 351 GLY C N 1
ATOM 11676 C CA . GLY C 2 351 ? 463.159 318.258 304.908 1.00 68.68 351 GLY C CA 1
ATOM 11677 C C . GLY C 2 351 ? 462.952 319.632 304.307 1.00 68.68 351 GLY C C 1
ATOM 11678 O O . GLY C 2 351 ? 463.740 320.556 304.520 1.00 68.68 351 GLY C O 1
ATOM 11682 N N . ILE C 2 352 ? 461.859 319.750 303.552 1.00 67.19 352 ILE C N 1
ATOM 11683 C CA . ILE C 2 352 ? 461.521 320.942 302.781 1.00 67.19 352 ILE C CA 1
ATOM 11684 C C . ILE C 2 352 ? 460.062 321.286 303.050 1.00 67.19 352 ILE C C 1
ATOM 11685 O O . ILE C 2 352 ? 459.247 320.408 303.345 1.00 67.19 352 ILE C O 1
ATOM 11701 N N . ASN C 2 353 ? 459.729 322.574 302.941 1.00 69.88 353 ASN C N 1
ATOM 11702 C CA . ASN C 2 353 ? 458.347 323.010 303.088 1.00 69.88 353 ASN C CA 1
ATOM 11703 C C . ASN C 2 353 ? 458.045 324.196 302.191 1.00 69.88 353 ASN C C 1
ATOM 11704 O O . ASN C 2 353 ? 458.794 325.172 302.183 1.00 69.88 353 ASN C O 1
ATOM 11715 N N . TYR C 2 354 ? 456.923 324.115 301.480 1.00 67.89 354 TYR C N 1
ATOM 11716 C CA . TYR C 2 354 ? 456.379 325.204 300.679 1.00 67.89 354 TYR C CA 1
ATOM 11717 C C . TYR C 2 354 ? 455.091 325.679 301.331 1.00 67.89 354 TYR C C 1
ATOM 11718 O O . TYR C 2 354 ? 454.124 324.918 301.410 1.00 67.89 354 TYR C O 1
ATOM 11736 N N . ASP C 2 355 ? 455.056 326.939 301.761 1.00 70.12 355 ASP C N 1
ATOM 11737 C CA . ASP C 2 355 ? 453.891 327.424 302.492 1.00 70.12 355 ASP C CA 1
ATOM 11738 C C . ASP C 2 355 ? 452.830 328.039 301.581 1.00 70.12 355 ASP C C 1
ATOM 11739 O O . ASP C 2 355 ? 451.644 327.729 301.721 1.00 70.12 355 ASP C O 1
ATOM 11748 N N . GLY C 2 356 ? 453.231 328.901 300.651 1.00 68.15 356 GLY C N 1
ATOM 11749 C CA . GLY C 2 356 ? 452.266 329.633 299.852 1.00 68.15 356 GLY C CA 1
ATOM 11750 C C . GLY C 2 356 ? 452.856 330.142 298.560 1.00 68.15 356 GLY C C 1
ATOM 11751 O O . GLY C 2 356 ? 454.076 330.176 298.376 1.00 68.15 356 GLY C O 1
ATOM 11755 N N . THR C 2 357 ? 451.960 330.534 297.656 1.00 68.01 357 THR C N 1
ATOM 11756 C CA . THR C 2 357 ? 452.315 330.937 296.304 1.00 68.01 357 THR C CA 1
ATOM 11757 C C . THR C 2 357 ? 451.399 332.065 295.854 1.00 68.01 357 THR C C 1
ATOM 11758 O O . THR C 2 357 ? 450.442 332.428 296.541 1.00 68.01 357 THR C O 1
ATOM 11769 N N . THR C 2 358 ? 451.692 332.610 294.674 1.00 65.54 358 THR C N 1
ATOM 11770 C CA . THR C 2 358 ? 450.746 333.472 293.979 1.00 65.54 358 THR C CA 1
ATOM 11771 C C . THR C 2 358 ? 451.177 333.646 292.532 1.00 65.54 358 THR C C 1
ATOM 11772 O O . THR C 2 358 ? 452.335 333.967 292.255 1.00 65.54 358 THR C O 1
ATOM 11783 N N . TYR C 2 359 ? 450.223 333.468 291.625 1.00 63.69 359 TYR C N 1
ATOM 11784 C CA . TYR C 2 359 ? 450.456 333.437 290.190 1.00 63.69 359 TYR C CA 1
ATOM 11785 C C . TYR C 2 359 ? 449.880 334.687 289.549 1.00 63.69 359 TYR C C 1
ATOM 11786 O O . TYR C 2 359 ? 448.754 335.087 289.857 1.00 63.69 359 TYR C O 1
ATOM 11804 N N . ASP C 2 360 ? 450.648 335.286 288.644 1.00 61.68 360 ASP C N 1
ATOM 11805 C CA . ASP C 2 360 ? 450.300 336.579 288.078 1.00 61.68 360 ASP C CA 1
ATOM 11806 C C . ASP C 2 360 ? 450.734 336.643 286.624 1.00 61.68 360 ASP C C 1
ATOM 11807 O O . ASP C 2 360 ? 451.585 335.874 286.174 1.00 61.68 360 ASP C O 1
ATOM 11816 N N . THR C 2 361 ? 450.144 337.590 285.899 1.00 60.42 361 THR C N 1
ATOM 11817 C CA . THR C 2 361 ? 450.492 337.829 284.510 1.00 60.42 361 THR C CA 1
ATOM 11818 C C . THR C 2 361 ? 450.280 339.298 284.183 1.00 60.42 361 THR C C 1
ATOM 11819 O O . THR C 2 361 ? 449.422 339.961 284.771 1.00 60.42 361 THR C O 1
ATOM 11830 N N . ASP C 2 362 ? 451.062 339.797 283.232 1.00 58.87 362 ASP C N 1
ATOM 11831 C CA . ASP C 2 362 ? 450.973 341.193 282.837 1.00 58.87 362 ASP C CA 1
ATOM 11832 C C . ASP C 2 362 ? 451.665 341.374 281.498 1.00 58.87 362 ASP C C 1
ATOM 11833 O O . ASP C 2 362 ? 452.534 340.589 281.113 1.00 58.87 362 ASP C O 1
ATOM 11842 N N . LYS C 2 363 ? 451.267 342.435 280.807 1.00 56.51 363 LYS C N 1
ATOM 11843 C CA . LYS C 2 363 ? 451.834 342.831 279.529 1.00 56.51 363 LYS C CA 1
ATOM 11844 C C . LYS C 2 363 ? 452.648 344.100 279.701 1.00 56.51 363 LYS C C 1
ATOM 11845 O O . LYS C 2 363 ? 452.155 345.087 280.252 1.00 56.51 363 LYS C O 1
ATOM 11864 N N . ASP C 2 364 ? 453.883 344.074 279.219 1.00 59.07 364 ASP C N 1
ATOM 11865 C CA . ASP C 2 364 ? 454.656 345.294 279.028 1.00 59.07 364 ASP C CA 1
ATOM 11866 C C . ASP C 2 364 ? 454.268 345.832 277.663 1.00 59.07 364 ASP C C 1
ATOM 11867 O O . ASP C 2 364 ? 454.716 345.329 276.631 1.00 59.07 364 ASP C O 1
ATOM 11876 N N . VAL C 2 365 ? 453.422 346.858 277.666 1.00 55.44 365 VAL C N 1
ATOM 11877 C CA . VAL C 2 365 ? 452.742 347.285 276.449 1.00 55.44 365 VAL C CA 1
ATOM 11878 C C . VAL C 2 365 ? 453.742 347.784 275.422 1.00 55.44 365 VAL C C 1
ATOM 11879 O O . VAL C 2 365 ? 453.664 347.433 274.240 1.00 55.44 365 VAL C O 1
ATOM 11892 N N . LYS C 2 366 ? 454.686 348.616 275.846 1.00 55.02 366 LYS C N 1
ATOM 11893 C CA . LYS C 2 366 ? 455.603 349.217 274.890 1.00 55.02 366 LYS C CA 1
ATOM 11894 C C . LYS C 2 366 ? 456.496 348.168 274.246 1.00 55.02 366 LYS C C 1
ATOM 11895 O O . LYS C 2 366 ? 456.586 348.089 273.019 1.00 55.02 366 LYS C O 1
ATOM 11914 N N . LYS C 2 367 ? 457.177 347.362 275.051 1.00 57.30 367 LYS C N 1
ATOM 11915 C CA . LYS C 2 367 ? 458.104 346.391 274.487 1.00 57.30 367 LYS C CA 1
ATOM 11916 C C . LYS C 2 367 ? 457.402 345.188 273.883 1.00 57.30 367 LYS C C 1
ATOM 11917 O O . LYS C 2 367 ? 458.058 344.388 273.209 1.00 57.30 367 LYS C O 1
ATOM 11936 N N . GLY C 2 368 ? 456.103 345.038 274.108 1.00 57.24 368 GLY C N 1
ATOM 11937 C CA . GLY C 2 368 ? 455.343 344.005 273.443 1.00 57.24 368 GLY C CA 1
ATOM 11938 C C . GLY C 2 368 ? 455.769 342.608 273.824 1.00 57.24 368 GLY C C 1
ATOM 11939 O O . GLY C 2 368 ? 456.083 341.794 272.951 1.00 57.24 368 GLY C O 1
ATOM 11943 N N . GLU C 2 369 ? 455.795 342.321 275.120 1.00 57.30 369 GLU C N 1
ATOM 11944 C CA . GLU C 2 369 ? 456.038 340.974 275.605 1.00 57.30 369 GLU C CA 1
ATOM 11945 C C . GLU C 2 369 ? 455.103 340.692 276.762 1.00 57.30 369 GLU C C 1
ATOM 11946 O O . GLU C 2 369 ? 455.006 341.491 277.696 1.00 57.30 369 GLU C O 1
ATOM 11958 N N . TYR C 2 370 ? 454.399 339.573 276.686 1.00 56.85 370 TYR C N 1
ATOM 11959 C CA . TYR C 2 370 ? 453.660 339.107 277.836 1.00 56.85 370 TYR C CA 1
ATOM 11960 C C . TYR C 2 370 ? 454.632 338.625 278.901 1.00 56.85 370 TYR C C 1
ATOM 11961 O O . TYR C 2 370 ? 455.822 338.426 278.650 1.00 56.85 370 TYR C O 1
ATOM 11979 N N . LEU C 2 371 ? 454.109 338.449 280.107 1.00 58.53 371 LEU C N 1
ATOM 11980 C CA . LEU C 2 371 ? 454.882 337.901 281.207 1.00 58.53 371 LEU C CA 1
ATOM 11981 C C . LEU C 2 371 ? 454.011 336.970 282.023 1.00 58.53 371 LEU C C 1
ATOM 11982 O O . LEU C 2 371 ? 452.802 337.179 282.147 1.00 58.53 371 LEU C O 1
ATOM 11998 N N . PHE C 2 372 ? 454.644 335.945 282.571 1.00 58.04 372 PHE C N 1
ATOM 11999 C CA . PHE C 2 372 ? 454.007 335.024 283.493 1.00 58.04 372 PHE C CA 1
ATOM 12000 C C . PHE C 2 372 ? 454.966 334.792 284.640 1.00 58.04 372 PHE C C 1
ATOM 12001 O O . PHE C 2 372 ? 456.037 334.208 284.448 1.00 58.04 372 PHE C O 1
ATOM 12018 N N . VAL C 2 373 ? 454.583 335.251 285.819 1.00 59.91 373 VAL C N 1
ATOM 12019 C CA . VAL C 2 373 ? 455.445 335.250 286.987 1.00 59.91 373 VAL C CA 1
ATOM 12020 C C . VAL C 2 373 ? 454.784 334.438 288.085 1.00 59.91 373 VAL C C 1
ATOM 12021 O O . VAL C 2 373 ? 453.556 334.372 288.189 1.00 59.91 373 VAL C O 1
ATOM 12034 N N . LEU C 2 374 ? 455.619 333.824 288.913 1.00 62.36 374 LEU C N 1
ATOM 12035 C CA . LEU C 2 374 ? 455.169 333.079 290.071 1.00 62.36 374 LEU C CA 1
ATOM 12036 C C . LEU C 2 374 ? 456.146 333.330 291.205 1.00 62.36 374 LEU C C 1
ATOM 12037 O O . LEU C 2 374 ? 457.312 333.657 290.978 1.00 62.36 374 LEU C O 1
ATOM 12053 N N . THR C 2 375 ? 455.646 333.215 292.428 1.00 62.06 375 THR C N 1
ATOM 12054 C CA . THR C 2 375 ? 456.463 333.385 293.614 1.00 62.06 375 THR C CA 1
ATOM 12055 C C . THR C 2 375 ? 456.027 332.382 294.658 1.00 62.06 375 THR C C 1
ATOM 12056 O O . THR C 2 375 ? 454.931 331.825 294.595 1.00 62.06 375 THR C O 1
ATOM 12067 N N . ALA C 2 376 ? 456.904 332.158 295.626 1.00 64.06 376 ALA C N 1
ATOM 12068 C CA . ALA C 2 376 ? 456.573 331.291 296.742 1.00 64.06 376 ALA C CA 1
ATOM 12069 C C . ALA C 2 376 ? 457.610 331.489 297.828 1.00 64.06 376 ALA C C 1
ATOM 12070 O O . ALA C 2 376 ? 458.627 332.159 297.631 1.00 64.06 376 ALA C O 1
ATOM 12077 N N . TRP C 2 377 ? 457.340 330.878 298.975 1.00 63.52 377 TRP C N 1
ATOM 12078 C CA . TRP C 2 377 ? 458.236 330.913 300.115 1.00 63.52 377 TRP C CA 1
ATOM 12079 C C . TRP C 2 377 ? 458.467 329.495 300.601 1.00 63.52 377 TRP C C 1
ATOM 12080 O O . TRP C 2 377 ? 457.513 328.724 300.741 1.00 63.52 377 TRP C O 1
ATOM 12101 N N . TYR C 2 378 ? 459.727 329.156 300.853 1.00 68.17 378 TYR C N 1
ATOM 12102 C CA . TYR C 2 378 ? 460.063 327.854 301.390 1.00 68.17 378 TYR C CA 1
ATOM 12103 C C . TYR C 2 378 ? 461.226 327.993 302.350 1.00 68.17 378 TYR C C 1
ATOM 12104 O O . TYR C 2 378 ? 461.741 329.088 302.588 1.00 68.17 378 TYR C O 1
ATOM 12122 N N . ASP C 2 379 ? 461.651 326.851 302.872 1.00 70.96 379 ASP C N 1
ATOM 12123 C CA . ASP C 2 379 ? 462.899 326.706 303.594 1.00 70.96 379 ASP C CA 1
ATOM 12124 C C . ASP C 2 379 ? 463.132 325.231 303.820 1.00 70.96 379 ASP C C 1
ATOM 12125 O O . ASP C 2 379 ? 462.185 324.442 303.877 1.00 70.96 379 ASP C O 1
ATOM 12134 N N . GLN C 2 380 ? 464.401 324.869 303.927 1.00 71.30 380 GLN C N 1
ATOM 12135 C CA . GLN C 2 380 ? 464.789 323.499 304.187 1.00 71.30 380 GLN C CA 1
ATOM 12136 C C . GLN C 2 380 ? 465.950 323.507 305.158 1.00 71.30 380 GLN C C 1
ATOM 12137 O O . GLN C 2 380 ? 466.892 324.286 304.996 1.00 71.30 380 GLN C O 1
ATOM 12151 N N . GLN C 2 381 ? 465.870 322.647 306.164 1.00 71.86 381 GLN C N 1
ATOM 12152 C CA . GLN C 2 381 ? 466.867 322.595 307.209 1.00 71.86 381 GLN C CA 1
ATOM 12153 C C . GLN C 2 381 ? 467.165 321.154 307.551 1.00 71.86 381 GLN C C 1
ATOM 12154 O O . GLN C 2 381 ? 466.414 320.237 307.217 1.00 71.86 381 GLN C O 1
ATOM 12168 N N . ARG C 2 382 ? 468.281 320.982 308.233 1.00 73.90 382 ARG C N 1
ATOM 12169 C CA . ARG C 2 382 ? 468.718 319.690 308.718 1.00 73.90 382 ARG C CA 1
ATOM 12170 C C . ARG C 2 382 ? 468.310 319.561 310.172 1.00 73.90 382 ARG C C 1
ATOM 12171 O O . ARG C 2 382 ? 468.700 320.385 311.006 1.00 73.90 382 ARG C O 1
ATOM 12192 N N . THR C 2 383 ? 467.517 318.536 310.466 1.00 77.24 383 THR C N 1
ATOM 12193 C CA . THR C 2 383 ? 467.107 318.293 311.838 1.00 77.24 383 THR C CA 1
ATOM 12194 C C . THR C 2 383 ? 468.310 318.106 312.747 1.00 77.24 383 THR C C 1
ATOM 12195 O O . THR C 2 383 ? 468.275 318.520 313.909 1.00 77.24 383 THR C O 1
ATOM 12206 N N . LEU C 2 384 ? 469.379 317.496 312.241 1.00 78.13 384 LEU C N 1
ATOM 12207 C CA . LEU C 2 384 ? 470.573 317.246 313.040 1.00 78.13 384 LEU C CA 1
ATOM 12208 C C . LEU C 2 384 ? 471.794 317.266 312.139 1.00 78.13 384 LEU C C 1
ATOM 12209 O O . LEU C 2 384 ? 471.945 316.407 311.266 1.00 78.13 384 LEU C O 1
ATOM 12225 N N . ASP C 2 385 ? 472.668 318.240 312.376 1.00 79.74 385 ASP C N 1
ATOM 12226 C CA . ASP C 2 385 ? 473.851 318.424 311.548 1.00 79.74 385 ASP C CA 1
ATOM 12227 C C . ASP C 2 385 ? 474.833 317.272 311.695 1.00 79.74 385 ASP C C 1
ATOM 12228 O O . ASP C 2 385 ? 475.570 316.966 310.752 1.00 79.74 385 ASP C O 1
ATOM 12237 N N . SER C 2 386 ? 474.857 316.617 312.854 1.00 83.76 386 SER C N 1
ATOM 12238 C CA . SER C 2 386 ? 475.867 315.595 313.108 1.00 83.76 386 SER C CA 1
ATOM 12239 C C . SER C 2 386 ? 475.720 314.400 312.179 1.00 83.76 386 SER C C 1
ATOM 12240 O O . SER C 2 386 ? 476.670 313.629 312.011 1.00 83.76 386 SER C O 1
ATOM 12248 N N . ALA C 2 387 ? 474.547 314.224 311.576 1.00 76.32 387 ALA C N 1
ATOM 12249 C CA . ALA C 2 387 ? 474.335 313.084 310.702 1.00 76.32 387 ALA C CA 1
ATOM 12250 C C . ALA C 2 387 ? 475.171 313.196 309.440 1.00 76.32 387 ALA C C 1
ATOM 12251 O O . ALA C 2 387 ? 476.032 312.352 309.171 1.00 76.32 387 ALA C O 1
ATOM 12258 N N . PHE C 2 388 ? 474.946 314.243 308.665 1.00 71.62 388 PHE C N 1
ATOM 12259 C CA . PHE C 2 388 ? 475.448 314.306 307.307 1.00 71.62 388 PHE C CA 1
ATOM 12260 C C . PHE C 2 388 ? 476.916 314.683 307.290 1.00 71.62 388 PHE C C 1
ATOM 12261 O O . PHE C 2 388 ? 477.320 315.673 307.907 1.00 71.62 388 PHE C O 1
ATOM 12278 N N . ARG C 2 389 ? 477.707 313.887 306.577 1.00 74.42 389 ARG C N 1
ATOM 12279 C CA . ARG C 2 389 ? 479.152 314.025 306.573 1.00 74.42 389 ARG C CA 1
ATOM 12280 C C . ARG C 2 389 ? 479.686 314.031 305.155 1.00 74.42 389 ARG C C 1
ATOM 12281 O O . ARG C 2 389 ? 478.989 313.711 304.192 1.00 74.42 389 ARG C O 1
ATOM 12302 N N . ILE C 2 390 ? 480.956 314.389 305.063 1.00 74.82 390 ILE C N 1
ATOM 12303 C CA . ILE C 2 390 ? 481.637 314.647 303.812 1.00 74.82 390 ILE C CA 1
ATOM 12304 C C . ILE C 2 390 ? 482.651 313.540 303.584 1.00 74.82 390 ILE C C 1
ATOM 12305 O O . ILE C 2 390 ? 483.114 312.887 304.519 1.00 74.82 390 ILE C O 1
ATOM 12321 N N . ALA C 2 391 ? 482.993 313.330 302.320 1.00 75.45 391 ALA C N 1
ATOM 12322 C CA . ALA C 2 391 ? 484.137 312.524 301.934 1.00 75.45 391 ALA C CA 1
ATOM 12323 C C . ALA C 2 391 ? 485.086 313.382 301.122 1.00 75.45 391 ALA C C 1
ATOM 12324 O O . ALA C 2 391 ? 484.654 314.225 300.332 1.00 75.45 391 ALA C O 1
ATOM 12331 N N . LYS C 2 392 ? 486.379 313.164 301.321 1.00 78.04 392 LYS C N 1
ATOM 12332 C CA . LYS C 2 392 ? 487.391 313.977 300.677 1.00 78.04 392 LYS C CA 1
ATOM 12333 C C . LYS C 2 392 ? 488.667 313.166 300.548 1.00 78.04 392 LYS C C 1
ATOM 12334 O O . LYS C 2 392 ? 488.948 312.285 301.365 1.00 78.04 392 LYS C O 1
ATOM 12353 N N . ALA C 2 393 ? 489.438 313.480 299.517 1.00 80.91 393 ALA C N 1
ATOM 12354 C CA . ALA C 2 393 ? 490.704 312.811 299.275 1.00 80.91 393 ALA C CA 1
ATOM 12355 C C . ALA C 2 393 ? 491.788 313.335 300.208 1.00 80.91 393 ALA C C 1
ATOM 12356 O O . ALA C 2 393 ? 492.980 313.178 299.940 1.00 80.91 393 ALA C O 1
ATOM 12363 N N . GLY D 2 141 ? 448.738 268.043 244.736 1.00 81.66 141 GLY D N 1
ATOM 12364 C CA . GLY D 2 141 ? 449.934 268.606 244.138 1.00 81.66 141 GLY D CA 1
ATOM 12365 C C . GLY D 2 141 ? 450.269 269.969 244.697 1.00 81.66 141 GLY D C 1
ATOM 12366 O O . GLY D 2 141 ? 451.299 270.154 245.342 1.00 81.66 141 GLY D O 1
ATOM 12369 N N . ASP D 2 142 ? 449.376 270.929 244.451 1.00 86.09 142 ASP D N 1
ATOM 12370 C CA . ASP D 2 142 ? 449.540 272.265 245.009 1.00 86.09 142 ASP D CA 1
ATOM 12371 C C . ASP D 2 142 ? 449.498 272.263 246.531 1.00 86.09 142 ASP D C 1
ATOM 12372 O O . ASP D 2 142 ? 449.931 273.240 247.153 1.00 86.09 142 ASP D O 1
ATOM 12381 N N . LYS D 2 143 ? 448.965 271.205 247.144 1.00 85.76 143 LYS D N 1
ATOM 12382 C CA . LYS D 2 143 ? 449.119 271.018 248.579 1.00 85.76 143 LYS D CA 1
ATOM 12383 C C . LYS D 2 143 ? 450.507 270.508 248.927 1.00 85.76 143 LYS D C 1
ATOM 12384 O O . LYS D 2 143 ? 451.033 270.840 249.993 1.00 85.76 143 LYS D O 1
ATOM 12403 N N . LEU D 2 144 ? 451.097 269.681 248.064 1.00 80.88 144 LEU D N 1
ATOM 12404 C CA . LEU D 2 144 ? 452.389 269.087 248.377 1.00 80.88 144 LEU D CA 1
ATOM 12405 C C . LEU D 2 144 ? 453.488 270.120 248.250 1.00 80.88 144 LEU D C 1
ATOM 12406 O O . LEU D 2 144 ? 454.486 270.068 248.977 1.00 80.88 144 LEU D O 1
ATOM 12422 N N . LEU D 2 145 ? 453.320 271.033 247.315 1.00 81.88 145 LEU D N 1
ATOM 12423 C CA . LEU D 2 145 ? 453.947 272.337 247.388 1.00 81.88 145 LEU D CA 1
ATOM 12424 C C . LEU D 2 145 ? 453.776 272.894 248.801 1.00 81.88 145 LEU D C 1
ATOM 12425 O O . LEU D 2 145 ? 452.699 272.734 249.388 1.00 81.88 145 LEU D O 1
ATOM 12441 N N . PRO D 2 146 ? 454.789 273.540 249.389 1.00 83.33 146 PRO D N 1
ATOM 12442 C CA . PRO D 2 146 ? 454.588 274.121 250.719 1.00 83.33 146 PRO D CA 1
ATOM 12443 C C . PRO D 2 146 ? 453.466 275.145 250.713 1.00 83.33 146 PRO D C 1
ATOM 12444 O O . PRO D 2 146 ? 452.985 275.574 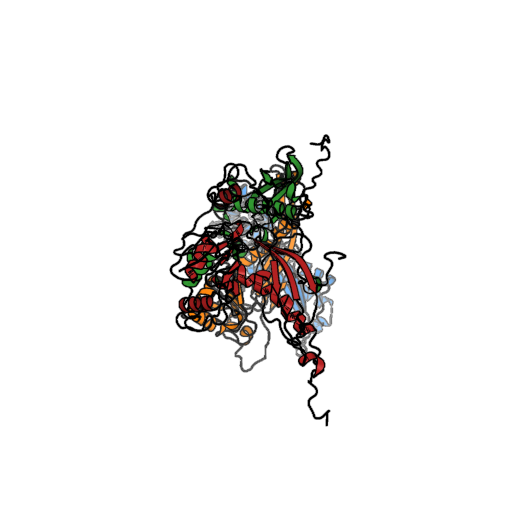249.662 1.00 83.33 146 PRO D O 1
ATOM 12455 N N . LYS D 2 147 ? 453.043 275.521 251.915 1.00 89.03 147 LYS D N 1
ATOM 12456 C CA . LYS D 2 147 ? 451.895 276.398 252.100 1.00 89.03 147 LYS D CA 1
ATOM 12457 C C . LYS D 2 147 ? 452.219 277.597 252.975 1.00 89.03 147 LYS D C 1
ATOM 12458 O O . LYS D 2 147 ? 451.299 278.279 253.443 1.00 89.03 147 LYS D O 1
ATOM 12477 N N . THR D 2 148 ? 453.498 277.876 253.199 1.00 89.22 148 THR D N 1
ATOM 12478 C CA . THR D 2 148 ? 453.935 279.167 253.705 1.00 89.22 148 THR D CA 1
ATOM 12479 C C . THR D 2 148 ? 453.971 280.234 252.618 1.00 89.22 148 THR D C 1
ATOM 12480 O O . THR D 2 148 ? 454.370 281.370 252.896 1.00 89.22 148 THR D O 1
ATOM 12491 N N . LEU D 2 149 ? 453.569 279.897 251.394 1.00 85.79 149 LEU D N 1
ATOM 12492 C CA . LEU D 2 149 ? 453.638 280.828 250.284 1.00 85.79 149 LEU D CA 1
ATOM 12493 C C . LEU D 2 149 ? 452.707 282.008 250.527 1.00 85.79 149 LEU D C 1
ATOM 12494 O O . LEU D 2 149 ? 451.650 281.880 251.151 1.00 85.79 149 LEU D O 1
ATOM 12510 N N . SER D 2 150 ? 453.109 283.168 250.015 1.00 87.42 150 SER D N 1
ATOM 12511 C CA . SER D 2 150 ? 452.633 284.448 250.519 1.00 87.42 150 SER D CA 1
ATOM 12512 C C . SER D 2 150 ? 451.580 285.109 249.642 1.00 87.42 150 SER D C 1
ATOM 12513 O O . SER D 2 150 ? 450.625 285.681 250.170 1.00 87.42 150 SER D O 1
ATOM 12521 N N . LYS D 2 151 ? 451.764 285.083 248.322 1.00 90.22 151 LYS D N 1
ATOM 12522 C CA . LYS D 2 151 ? 450.960 285.745 247.297 1.00 90.22 151 LYS D CA 1
ATOM 12523 C C . LYS D 2 151 ? 451.239 287.249 247.229 1.00 90.22 151 LYS D C 1
ATOM 12524 O O . LYS D 2 151 ? 450.837 287.887 246.256 1.00 90.22 151 LYS D O 1
ATOM 12543 N N . GLU D 2 152 ? 451.986 287.818 248.170 1.00 88.55 152 GLU D N 1
ATOM 12544 C CA . GLU D 2 152 ? 452.117 289.260 248.292 1.00 88.55 152 GLU D CA 1
ATOM 12545 C C . GLU D 2 152 ? 453.533 289.595 248.717 1.00 88.55 152 GLU D C 1
ATOM 12546 O O . GLU D 2 152 ? 454.195 288.809 249.401 1.00 88.55 152 GLU D O 1
ATOM 12558 N N . ILE D 2 153 ? 453.988 290.775 248.309 1.00 82.22 153 ILE D N 1
ATOM 12559 C CA . ILE D 2 153 ? 455.336 291.248 248.587 1.00 82.22 153 ILE D CA 1
ATOM 12560 C C . ILE D 2 153 ? 455.262 292.371 249.610 1.00 82.22 153 ILE D C 1
ATOM 12561 O O . ILE D 2 153 ? 454.331 293.184 249.596 1.00 82.22 153 ILE D O 1
ATOM 12577 N N . VAL D 2 154 ? 456.248 292.403 250.501 1.00 82.09 154 VAL D N 1
ATOM 12578 C CA . VAL D 2 154 ? 456.431 293.465 251.475 1.00 82.09 154 VAL D CA 1
ATOM 12579 C C . VAL D 2 154 ? 457.923 293.750 251.577 1.00 82.09 154 VAL D C 1
ATOM 12580 O O . VAL D 2 154 ? 458.740 293.158 250.868 1.00 82.09 154 VAL D O 1
ATOM 12593 N N . SER D 2 155 ? 458.278 294.660 252.474 1.00 82.41 155 SER D N 1
ATOM 12594 C CA . SER D 2 155 ? 459.678 294.961 252.718 1.00 82.41 155 SER D CA 1
ATOM 12595 C C . SER D 2 155 ? 459.783 295.793 253.982 1.00 82.41 155 SER D C 1
ATOM 12596 O O . SER D 2 155 ? 458.817 296.427 254.412 1.00 82.41 155 SER D O 1
ATOM 12604 N N . GLU D 2 156 ? 460.973 295.782 254.560 1.00 82.28 156 GLU D N 1
ATOM 12605 C CA . GLU D 2 156 ? 461.274 296.661 255.667 1.00 82.28 156 GLU D CA 1
ATOM 12606 C C . GLU D 2 156 ? 461.668 298.029 255.134 1.00 82.28 156 GLU D C 1
ATOM 12607 O O . GLU D 2 156 ? 461.972 298.175 253.948 1.00 82.28 156 GLU D O 1
ATOM 12619 N N . PRO D 2 157 ? 461.656 299.058 255.975 1.00 76.23 157 PRO D N 1
ATOM 12620 C CA . PRO D 2 157 ? 462.085 300.374 255.505 1.00 76.23 157 PRO D CA 1
ATOM 12621 C C . PRO D 2 157 ? 463.543 300.374 255.089 1.00 76.23 157 PRO D C 1
ATOM 12622 O O . PRO D 2 157 ? 464.404 299.799 255.755 1.00 76.23 157 PRO D O 1
ATOM 12633 N N . PHE D 2 158 ? 463.806 301.034 253.966 1.00 74.56 158 PHE D N 1
ATOM 12634 C CA . PHE D 2 158 ? 465.135 301.003 253.377 1.00 74.56 158 PHE D CA 1
ATOM 12635 C C . PHE D 2 158 ? 466.128 301.789 254.212 1.00 74.56 158 PHE D C 1
ATOM 12636 O O . PHE D 2 158 ? 467.287 301.385 254.355 1.00 74.56 158 PHE D O 1
ATOM 12653 N N . ALA D 2 159 ? 465.699 302.919 254.757 1.00 72.84 159 ALA D N 1
ATOM 12654 C CA . ALA D 2 159 ? 466.572 303.737 255.578 1.00 72.84 159 ALA D CA 1
ATOM 12655 C C . ALA D 2 159 ? 465.711 304.592 256.486 1.00 72.84 159 ALA D C 1
ATOM 12656 O O . ALA D 2 159 ? 464.551 304.877 256.186 1.00 72.84 159 ALA D O 1
ATOM 12663 N N . LYS D 2 160 ? 466.298 304.987 257.609 1.00 74.26 160 LYS D N 1
ATOM 12664 C CA . LYS D 2 160 ? 465.593 305.796 258.585 1.00 74.26 160 LYS D CA 1
ATOM 12665 C C . LYS D 2 160 ? 466.585 306.707 259.285 1.00 74.26 160 LYS D C 1
ATOM 12666 O O . LYS D 2 160 ? 467.799 306.494 259.236 1.00 74.26 160 LYS D O 1
ATOM 12685 N N . ASN D 2 161 ? 466.045 307.722 259.946 1.00 71.56 161 ASN D N 1
ATOM 12686 C CA . ASN D 2 161 ? 466.827 308.771 260.579 1.00 71.56 161 ASN D CA 1
ATOM 12687 C C . ASN D 2 161 ? 466.785 308.566 262.081 1.00 71.56 161 ASN D C 1
ATOM 12688 O O . ASN D 2 161 ? 465.704 308.491 262.672 1.00 71.56 161 ASN D O 1
ATOM 12699 N N . GLN D 2 162 ? 467.960 308.485 262.692 1.00 68.42 162 GLN D N 1
ATOM 12700 C CA . GLN D 2 162 ? 468.054 308.197 264.111 1.00 68.42 162 GLN D CA 1
ATOM 12701 C C . GLN D 2 162 ? 467.734 309.400 264.980 1.00 68.42 162 GLN D C 1
ATOM 12702 O O . GLN D 2 162 ? 467.406 309.227 266.157 1.00 68.42 162 GLN D O 1
ATOM 12716 N N . LEU D 2 163 ? 467.811 310.610 264.433 1.00 66.57 163 LEU D N 1
ATOM 12717 C CA . LEU D 2 163 ? 467.623 311.793 265.253 1.00 66.57 163 LEU D CA 1
ATOM 12718 C C . LEU D 2 163 ? 466.165 312.029 265.599 1.00 66.57 163 LEU D C 1
ATOM 12719 O O . LEU D 2 163 ? 465.873 312.852 266.469 1.00 66.57 163 LEU D O 1
ATOM 12735 N N . ARG D 2 164 ? 465.245 311.326 264.945 1.00 69.37 164 ARG D N 1
ATOM 12736 C CA . ARG D 2 164 ? 463.842 311.436 265.300 1.00 69.37 164 ARG D CA 1
ATOM 12737 C C . ARG D 2 164 ? 463.543 310.865 266.674 1.00 69.37 164 ARG D C 1
ATOM 12738 O O . ARG D 2 164 ? 462.500 311.189 267.251 1.00 69.37 164 ARG D O 1
ATOM 12759 N N . GLU D 2 165 ? 464.416 310.007 267.200 1.00 71.01 165 GLU D N 1
ATOM 12760 C CA . GLU D 2 165 ? 464.142 309.373 268.482 1.00 71.01 165 GLU D CA 1
ATOM 12761 C C . GLU D 2 165 ? 464.107 310.395 269.601 1.00 71.01 165 GLU D C 1
ATOM 12762 O O . GLU D 2 165 ? 463.207 310.371 270.449 1.00 71.01 165 GLU D O 1
ATOM 12774 N N . LYS D 2 166 ? 465.073 311.304 269.614 1.00 68.24 166 LYS D N 1
ATOM 12775 C CA . LYS D 2 166 ? 465.256 312.251 270.698 1.00 68.24 166 LYS D CA 1
ATOM 12776 C C . LYS D 2 166 ? 464.847 313.663 270.345 1.00 68.24 166 LYS D C 1
ATOM 12777 O O . LYS D 2 166 ? 464.486 314.430 271.237 1.00 68.24 166 LYS D O 1
ATOM 12796 N N . ALA D 2 167 ? 464.896 314.024 269.074 1.00 65.76 167 ALA D N 1
ATOM 12797 C CA . ALA D 2 167 ? 464.581 315.381 268.688 1.00 65.76 167 ALA D CA 1
ATOM 12798 C C . ALA D 2 167 ? 463.097 315.660 268.839 1.00 65.76 167 ALA D C 1
ATOM 12799 O O . ALA D 2 167 ? 462.274 314.762 269.032 1.00 65.76 167 ALA D O 1
ATOM 12806 N N . ARG D 2 168 ? 462.766 316.936 268.748 1.00 68.66 168 ARG D N 1
ATOM 12807 C CA . ARG D 2 168 ? 461.391 317.368 268.651 1.00 68.66 168 ARG D CA 1
ATOM 12808 C C . ARG D 2 168 ? 460.912 317.231 267.213 1.00 68.66 168 ARG D C 1
ATOM 12809 O O . ARG D 2 168 ? 461.700 317.241 266.266 1.00 68.66 168 ARG D O 1
ATOM 12830 N N . LEU D 2 169 ? 459.601 317.095 267.060 1.00 73.23 169 LEU D N 1
ATOM 12831 C CA . LEU D 2 169 ? 459.011 316.857 265.754 1.00 73.23 169 LEU D CA 1
ATOM 12832 C C . LEU D 2 169 ? 457.624 317.475 265.725 1.00 73.23 169 LEU D C 1
ATOM 12833 O O . LEU D 2 169 ? 456.851 317.296 266.670 1.00 73.23 169 LEU D O 1
ATOM 12849 N N . THR D 2 170 ? 457.318 318.210 264.653 1.00 72.91 170 THR D N 1
ATOM 12850 C CA . THR D 2 170 ? 456.128 319.045 264.597 1.00 72.91 170 THR D CA 1
ATOM 12851 C C . THR D 2 170 ? 455.493 318.997 263.214 1.00 72.91 170 THR D C 1
ATOM 12852 O O . THR D 2 170 ? 456.034 318.424 262.268 1.00 72.91 170 THR D O 1
ATOM 12863 N N . ASN D 2 171 ? 454.324 319.629 263.126 1.00 72.43 171 ASN D N 1
ATOM 12864 C CA . ASN D 2 171 ? 453.587 319.831 261.890 1.00 72.43 171 ASN D CA 1
ATOM 12865 C C . ASN D 2 171 ? 453.205 321.288 261.687 1.00 72.43 171 ASN D C 1
ATOM 12866 O O . ASN D 2 171 ? 452.596 321.620 260.665 1.00 72.43 171 ASN D O 1
ATOM 12877 N N . ILE D 2 172 ? 453.545 322.164 262.630 1.00 72.71 172 ILE D N 1
ATOM 12878 C CA . ILE D 2 172 ? 452.926 323.477 262.712 1.00 72.71 172 ILE D CA 1
ATOM 12879 C C . ILE D 2 172 ? 453.302 324.314 261.504 1.00 72.71 172 ILE D C 1
ATOM 12880 O O . ILE D 2 172 ? 454.421 324.229 260.982 1.00 72.71 172 ILE D O 1
ATOM 12896 N N . LYS D 2 173 ? 452.362 325.141 261.067 1.00 69.68 173 LYS D N 1
ATOM 12897 C CA . LYS D 2 173 ? 452.582 326.081 259.985 1.00 69.68 173 LYS D CA 1
ATOM 12898 C C . LYS D 2 173 ? 453.029 327.417 260.555 1.00 69.68 173 LYS D C 1
ATOM 12899 O O . LYS D 2 173 ? 452.396 327.949 261.470 1.00 69.68 173 LYS D O 1
ATOM 12918 N N . GLY D 2 174 ? 454.111 327.958 260.003 1.00 69.50 174 GLY D N 1
ATOM 12919 C CA . GLY D 2 174 ? 454.642 329.230 260.447 1.00 69.50 174 GLY D CA 1
ATOM 12920 C C . GLY D 2 174 ? 454.975 329.229 261.921 1.00 69.50 174 GLY D C 1
ATOM 12921 O O . GLY D 2 174 ? 454.495 330.071 262.682 1.00 69.50 174 GLY D O 1
ATOM 12925 N N . LEU D 2 175 ? 455.802 328.279 262.332 1.00 68.93 175 LEU D N 1
ATOM 12926 C CA . LEU D 2 175 ? 456.023 328.045 263.746 1.00 68.93 175 LEU D CA 1
ATOM 12927 C C . LEU D 2 175 ? 456.969 329.076 264.339 1.00 68.93 175 LEU D C 1
ATOM 12928 O O . LEU D 2 175 ? 457.864 329.600 263.672 1.00 68.93 175 LEU D O 1
ATOM 12944 N N . GLU D 2 176 ? 456.749 329.362 265.616 1.00 64.75 176 GLU D N 1
ATOM 12945 C CA . GLU D 2 176 ? 457.588 330.249 266.399 1.00 64.75 176 GLU D CA 1
ATOM 12946 C C . GLU D 2 176 ? 457.748 329.645 267.779 1.00 64.75 176 GLU D C 1
ATOM 12947 O O . GLU D 2 176 ? 456.798 329.075 268.319 1.00 64.75 176 GLU D O 1
ATOM 12959 N N . ILE D 2 177 ? 458.949 329.754 268.341 1.00 62.72 177 ILE D N 1
ATOM 12960 C CA . ILE D 2 177 ? 459.166 329.377 269.736 1.00 62.72 177 ILE D CA 1
ATOM 12961 C C . ILE D 2 177 ? 460.160 330.335 270.364 1.00 62.72 177 ILE D C 1
ATOM 12962 O O . ILE D 2 177 ? 460.921 331.018 269.667 1.00 62.72 177 ILE D O 1
ATOM 12978 N N . PRO D 2 178 ? 460.175 330.409 271.690 1.00 59.40 178 PRO D N 1
ATOM 12979 C CA . PRO D 2 178 ? 461.202 331.198 272.365 1.00 59.40 178 PRO D CA 1
ATOM 12980 C C . PRO D 2 178 ? 462.500 330.439 272.540 1.00 59.40 178 PRO D C 1
ATOM 12981 O O . PRO D 2 178 ? 462.543 329.208 272.532 1.00 59.40 178 PRO D O 1
ATOM 12992 N N . ARG D 2 179 ? 463.571 331.207 272.717 1.00 62.84 179 ARG D N 1
ATOM 12993 C CA . ARG D 2 179 ? 464.889 330.615 272.895 1.00 62.84 179 ARG D CA 1
ATOM 12994 C C . ARG D 2 179 ? 465.048 330.041 274.291 1.00 62.84 179 ARG D C 1
ATOM 12995 O O . ARG D 2 179 ? 465.326 328.848 274.453 1.00 62.84 179 ARG D O 1
ATOM 13016 N N . VAL D 2 180 ? 464.882 330.880 275.307 1.00 65.21 180 VAL D N 1
ATOM 13017 C CA . VAL D 2 180 ? 465.025 330.498 276.706 1.00 65.21 180 VAL D CA 1
ATOM 13018 C C . VAL D 2 180 ? 463.659 330.602 277.355 1.00 65.21 180 VAL D C 1
ATOM 13019 O O . VAL D 2 180 ? 462.919 331.564 277.111 1.00 65.21 180 VAL D O 1
ATOM 13032 N N . SER D 2 181 ? 463.327 329.624 278.201 1.00 64.98 181 SER D N 1
ATOM 13033 C CA . SER D 2 181 ? 461.976 329.522 278.720 1.00 64.98 181 SER D CA 1
ATOM 13034 C C . SER D 2 181 ? 461.872 330.114 280.122 1.00 64.98 181 SER D C 1
ATOM 13035 O O . SER D 2 181 ? 461.000 330.944 280.382 1.00 64.98 181 SER D O 1
ATOM 13043 N N . TYR D 2 182 ? 462.752 329.688 281.031 1.00 68.54 182 TYR D N 1
ATOM 13044 C CA . TYR D 2 182 ? 462.801 330.264 282.373 1.00 68.54 182 TYR D CA 1
ATOM 13045 C C . TYR D 2 182 ? 464.016 331.165 282.477 1.00 68.54 182 TYR D C 1
ATOM 13046 O O . TYR D 2 182 ? 465.148 330.726 282.267 1.00 68.54 182 TYR D O 1
ATOM 13064 N N . THR D 2 183 ? 463.762 332.435 282.768 1.00 70.89 183 THR D N 1
ATOM 13065 C CA . THR D 2 183 ? 464.827 333.376 283.036 1.00 70.89 183 THR D CA 1
ATOM 13066 C C . THR D 2 183 ? 465.166 333.332 284.513 1.00 70.89 183 THR D C 1
ATOM 13067 O O . THR D 2 183 ? 464.416 332.804 285.336 1.00 70.89 183 THR D O 1
ATOM 13078 N N . LEU D 2 184 ? 466.305 333.917 284.845 1.00 84.14 184 LEU D N 1
ATOM 13079 C CA . LEU D 2 184 ? 466.941 333.608 286.109 1.00 84.14 184 LEU D CA 1
ATOM 13080 C C . LEU D 2 184 ? 466.143 334.172 287.265 1.00 84.14 184 LEU D C 1
ATOM 13081 O O . LEU D 2 184 ? 465.630 335.294 287.212 1.00 84.14 184 LEU D O 1
ATOM 13097 N N . ASP D 2 185 ? 466.038 333.364 288.307 1.00 75.29 185 ASP D N 1
ATOM 13098 C CA . ASP D 2 185 ? 465.058 333.596 289.349 1.00 75.29 185 ASP D CA 1
ATOM 13099 C C . ASP D 2 185 ? 465.457 334.756 290.252 1.00 75.29 185 ASP D C 1
ATOM 13100 O O . ASP D 2 185 ? 464.614 335.584 290.616 1.00 75.29 185 ASP D O 1
ATOM 13109 N N . ASP D 2 186 ? 466.734 334.843 290.604 1.00 88.46 186 ASP D N 1
ATOM 13110 C CA . ASP D 2 186 ? 467.202 335.757 291.634 1.00 88.46 186 ASP D CA 1
ATOM 13111 C C . ASP D 2 186 ? 467.822 337.006 291.026 1.00 88.46 186 ASP D C 1
ATOM 13112 O O . ASP D 2 186 ? 468.018 337.114 289.814 1.00 88.46 186 ASP D O 1
ATOM 13121 N N . ASP D 2 187 ? 468.131 337.957 291.905 1.00 96.33 187 ASP D N 1
ATOM 13122 C CA . ASP D 2 187 ? 468.778 339.190 291.479 1.00 96.33 187 ASP D CA 1
ATOM 13123 C C . ASP D 2 187 ? 470.185 338.924 290.966 1.00 96.33 187 ASP D C 1
ATOM 13124 O O . ASP D 2 187 ? 470.552 339.371 289.872 1.00 96.33 187 ASP D O 1
ATOM 13133 N N . ASP D 2 188 ? 470.979 338.187 291.736 1.00 94.73 188 ASP D N 1
ATOM 13134 C CA . ASP D 2 188 ? 472.412 338.059 291.517 1.00 94.73 188 ASP D CA 1
ATOM 13135 C C . ASP D 2 188 ? 472.732 336.668 291.002 1.00 94.73 188 ASP D C 1
ATOM 13136 O O . ASP D 2 188 ? 472.206 335.675 291.511 1.00 94.73 188 ASP D O 1
ATOM 13145 N N . PHE D 2 189 ? 473.604 336.600 290.001 1.00 93.54 189 PHE D N 1
ATOM 13146 C CA . PHE D 2 189 ? 473.986 335.327 289.418 1.00 93.54 189 PHE D CA 1
ATOM 13147 C C . PHE D 2 189 ? 475.323 335.480 288.710 1.00 93.54 189 PHE D C 1
ATOM 13148 O O . PHE D 2 189 ? 475.734 336.583 288.340 1.00 93.54 189 PHE D O 1
ATOM 13165 N N . ILE D 2 190 ? 475.991 334.346 288.530 1.00 96.04 190 ILE D N 1
ATOM 13166 C CA . ILE D 2 190 ? 477.223 334.237 287.761 1.00 96.04 190 ILE D CA 1
ATOM 13167 C C . ILE D 2 190 ? 476.989 333.430 286.478 1.00 96.04 190 ILE D C 1
ATOM 13168 O O . ILE D 2 190 ? 477.886 333.302 285.647 1.00 96.04 190 ILE D O 1
ATOM 13184 N N . THR D 2 191 ? 475.757 332.962 286.254 1.00 93.83 191 THR D N 1
ATOM 13185 C CA . THR D 2 191 ? 475.476 332.074 285.134 1.00 93.83 191 THR D CA 1
ATOM 13186 C C . THR D 2 191 ? 475.600 332.756 283.776 1.00 93.83 191 THR D C 1
ATOM 13187 O O . THR D 2 191 ? 475.433 332.082 282.753 1.00 93.83 191 THR D O 1
ATOM 13198 N N . ASP D 2 192 ? 475.856 334.064 283.730 1.00 91.86 192 ASP D N 1
ATOM 13199 C CA . ASP D 2 192 ? 476.053 334.723 282.448 1.00 91.86 192 ASP D CA 1
ATOM 13200 C C . ASP D 2 192 ? 477.237 334.103 281.715 1.00 91.86 192 ASP D C 1
ATOM 13201 O O . ASP D 2 192 ? 478.326 333.933 282.268 1.00 91.86 192 ASP D O 1
ATOM 13210 N N . VAL D 2 193 ? 476.993 333.718 280.471 1.00 82.05 193 VAL D N 1
ATOM 13211 C CA . VAL D 2 193 ? 477.897 332.853 279.731 1.00 82.05 193 VAL D CA 1
ATOM 13212 C C . VAL D 2 193 ? 477.732 333.209 278.255 1.00 82.05 193 VAL D C 1
ATOM 13213 O O . VAL D 2 193 ? 476.901 334.059 277.916 1.00 82.05 193 VAL D O 1
ATOM 13226 N N . GLU D 2 194 ? 478.526 332.596 277.366 1.00 80.82 194 GLU D N 1
ATOM 13227 C CA . GLU D 2 194 ? 478.442 332.897 275.938 1.00 80.82 194 GLU D CA 1
ATOM 13228 C C . GLU D 2 194 ? 477.036 332.693 275.384 1.00 80.82 194 GLU D C 1
ATOM 13229 O O . GLU D 2 194 ? 476.691 333.275 274.350 1.00 80.82 194 GLU D O 1
ATOM 13241 N N . THR D 2 195 ? 476.230 331.852 276.036 1.00 76.33 195 THR D N 1
ATOM 13242 C CA . THR D 2 195 ? 474.805 331.774 275.734 1.00 76.33 195 THR D CA 1
ATOM 13243 C C . THR D 2 195 ? 474.167 333.156 275.735 1.00 76.33 195 THR D C 1
ATOM 13244 O O . THR D 2 195 ? 473.300 333.450 274.905 1.00 76.33 195 THR D O 1
ATOM 13255 N N . ALA D 2 196 ? 474.576 334.012 276.667 1.00 78.46 196 ALA D N 1
ATOM 13256 C CA . ALA D 2 196 ? 474.016 335.354 276.722 1.00 78.46 196 ALA D CA 1
ATOM 13257 C C . ALA D 2 196 ? 474.386 336.141 275.477 1.00 78.46 196 ALA D C 1
ATOM 13258 O O . ALA D 2 196 ? 473.557 336.867 274.918 1.00 78.46 196 ALA D O 1
ATOM 13265 N N . LYS D 2 197 ? 475.629 335.997 275.023 1.00 76.89 197 LYS D N 1
ATOM 13266 C CA . LYS D 2 197 ? 476.045 336.632 273.782 1.00 76.89 197 LYS D CA 1
ATOM 13267 C C . LYS D 2 197 ? 475.258 336.082 272.604 1.00 76.89 197 LYS D C 1
ATOM 13268 O O . LYS D 2 197 ? 474.900 336.824 271.682 1.00 76.89 197 LYS D O 1
ATOM 13287 N N . GLU D 2 198 ? 475.002 334.776 272.613 1.00 73.62 198 GLU D N 1
ATOM 13288 C CA . GLU D 2 198 ? 474.228 334.155 271.547 1.00 73.62 198 GLU D CA 1
ATOM 13289 C C . GLU D 2 198 ? 472.840 334.767 271.458 1.00 73.62 198 GLU D C 1
ATOM 13290 O O . GLU D 2 198 ? 472.377 335.127 270.370 1.00 73.62 198 GLU D O 1
ATOM 13302 N N . LEU D 2 199 ? 472.169 334.910 272.599 1.00 72.60 199 LEU D N 1
ATOM 13303 C CA . LEU D 2 199 ? 470.833 335.488 272.603 1.00 72.60 199 LEU D CA 1
ATOM 13304 C C . LEU D 2 199 ? 470.874 336.963 272.247 1.00 72.60 199 LEU D C 1
ATOM 13305 O O . LEU D 2 199 ? 469.927 337.494 271.661 1.00 72.60 199 LEU D O 1
ATOM 13321 N N . LYS D 2 200 ? 471.948 337.652 272.614 1.00 75.25 200 LYS D N 1
ATOM 13322 C CA . LYS D 2 200 ? 472.070 339.048 272.223 1.00 75.25 200 LYS D CA 1
ATOM 13323 C C . LYS D 2 200 ? 472.204 339.176 270.715 1.00 75.25 200 LYS D C 1
ATOM 13324 O O . LYS D 2 200 ? 471.708 340.136 270.115 1.00 75.25 200 LYS D O 1
ATOM 13343 N N . ALA D 2 201 ? 472.875 338.215 270.086 1.00 73.96 201 ALA D N 1
ATOM 13344 C CA . ALA D 2 201 ? 473.167 338.326 268.666 1.00 73.96 201 ALA D CA 1
ATOM 13345 C C . ALA D 2 201 ? 471.911 338.162 267.823 1.00 73.96 201 ALA D C 1
ATOM 13346 O O . ALA D 2 201 ? 471.789 338.775 266.756 1.00 73.96 201 ALA D O 1
ATOM 13353 N N . LYS D 2 202 ? 470.968 337.344 268.283 1.00 71.11 202 LYS D N 1
ATOM 13354 C CA . LYS D 2 202 ? 469.783 336.999 267.516 1.00 71.11 202 LYS D CA 1
ATOM 13355 C C . LYS D 2 202 ? 468.558 337.046 268.411 1.00 71.11 202 LYS D C 1
ATOM 13356 O O . LYS D 2 202 ? 468.622 336.748 269.602 1.00 71.11 202 LYS D O 1
ATOM 13375 N N . GLY D 2 203 ? 467.430 337.380 267.802 1.00 68.51 203 GLY D N 1
ATOM 13376 C CA . GLY D 2 203 ? 466.234 337.659 268.569 1.00 68.51 203 GLY D CA 1
ATOM 13377 C C . GLY D 2 203 ? 465.763 336.466 269.377 1.00 68.51 203 GLY D C 1
ATOM 13378 O O . GLY D 2 203 ? 466.132 335.316 269.139 1.00 68.51 203 GLY D O 1
ATOM 13382 N N . ASP D 2 204 ? 464.919 336.772 270.363 1.00 65.78 204 ASP D N 1
ATOM 13383 C CA . ASP D 2 204 ? 464.361 335.739 271.225 1.00 65.78 204 ASP D CA 1
ATOM 13384 C C . ASP D 2 204 ? 463.382 334.839 270.490 1.00 65.78 204 ASP D C 1
ATOM 13385 O O . ASP D 2 204 ? 462.954 333.817 271.036 1.00 65.78 204 ASP D O 1
ATOM 13394 N N . THR D 2 205 ? 462.997 335.204 269.277 1.00 65.64 205 THR D N 1
ATOM 13395 C CA . THR D 2 205 ? 462.113 334.373 268.491 1.00 65.64 205 THR D CA 1
ATOM 13396 C C . THR D 2 205 ? 462.914 333.338 267.720 1.00 65.64 205 THR D C 1
ATOM 13397 O O . THR D 2 205 ? 464.139 333.421 267.592 1.00 65.64 205 THR D O 1
ATOM 13408 N N . VAL D 2 206 ? 462.198 332.345 267.213 1.00 64.14 206 VAL D N 1
ATOM 13409 C CA . VAL D 2 206 ? 462.773 331.250 266.452 1.00 64.14 206 VAL D CA 1
ATOM 13410 C C . VAL D 2 206 ? 461.988 331.145 265.159 1.00 64.14 206 VAL D C 1
ATOM 13411 O O . VAL D 2 206 ? 460.777 330.902 265.180 1.00 64.14 206 VAL D O 1
ATOM 13424 N N . LYS D 2 207 ? 462.681 331.324 264.043 1.00 66.75 207 LYS D N 1
ATOM 13425 C CA . LYS D 2 207 ? 462.062 331.408 262.731 1.00 66.75 207 LYS D CA 1
ATOM 13426 C C . LYS D 2 207 ? 462.346 330.134 261.960 1.00 66.75 207 LYS D C 1
ATOM 13427 O O . LYS D 2 207 ? 463.509 329.794 261.720 1.00 66.75 207 LYS D O 1
ATOM 13446 N N . PHE D 2 208 ? 461.284 329.442 261.574 1.00 66.36 208 PHE D N 1
ATOM 13447 C CA . PHE D 2 208 ? 461.376 328.258 260.738 1.00 66.36 208 PHE D CA 1
ATOM 13448 C C . PHE D 2 208 ? 461.063 328.644 259.301 1.00 66.36 208 PHE D C 1
ATOM 13449 O O . PHE D 2 208 ? 459.983 329.170 259.015 1.00 66.36 208 PHE D O 1
ATOM 13466 N N . THR D 2 209 ? 462.005 328.370 258.408 1.00 68.43 209 THR D N 1
ATOM 13467 C CA . THR D 2 209 ? 461.992 328.866 257.043 1.00 68.43 209 THR D CA 1
ATOM 13468 C C . THR D 2 209 ? 461.867 327.691 256.087 1.00 68.43 209 THR D C 1
ATOM 13469 O O . THR D 2 209 ? 462.641 326.733 256.173 1.00 68.43 209 THR D O 1
ATOM 13480 N N . THR D 2 210 ? 460.915 327.781 255.167 1.00 66.62 210 THR D N 1
ATOM 13481 C CA . THR D 2 210 ? 460.637 326.686 254.249 1.00 66.62 210 THR D CA 1
ATOM 13482 C C . THR D 2 210 ? 461.825 326.410 253.335 1.00 66.62 210 THR D C 1
ATOM 13483 O O . THR D 2 210 ? 462.584 327.310 252.972 1.00 66.62 210 THR D O 1
ATOM 13494 N N . ASN D 2 211 ? 461.977 325.140 252.963 1.00 67.47 211 ASN D N 1
ATOM 13495 C CA . ASN D 2 211 ? 463.072 324.692 252.114 1.00 67.47 211 ASN D CA 1
ATOM 13496 C C . ASN D 2 211 ? 462.593 323.504 251.301 1.00 67.47 211 ASN D C 1
ATOM 13497 O O . ASN D 2 211 ? 462.036 322.559 251.862 1.00 67.47 211 ASN D O 1
ATOM 13508 N N . LYS D 2 212 ? 462.822 323.544 249.996 1.00 66.10 212 LYS D N 1
ATOM 13509 C CA . LYS D 2 212 ? 462.202 322.614 249.065 1.00 66.10 212 LYS D CA 1
ATOM 13510 C C . LYS D 2 212 ? 463.075 321.389 248.821 1.00 66.10 212 LYS D C 1
ATOM 13511 O O . LYS D 2 212 ? 464.299 321.421 248.965 1.00 66.10 212 LYS D O 1
ATOM 13530 N N . PHE D 2 213 ? 462.415 320.301 248.440 1.00 68.66 213 PHE D N 1
ATOM 13531 C CA . PHE D 2 213 ? 463.076 319.077 248.014 1.00 68.66 213 PHE D CA 1
ATOM 13532 C C . PHE D 2 213 ? 462.026 318.199 247.351 1.00 68.66 213 PHE D C 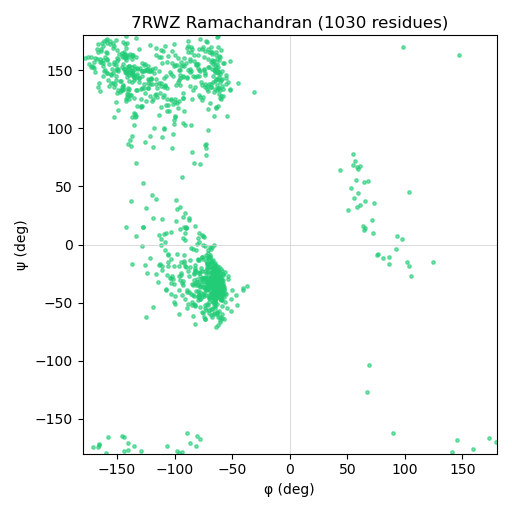1
ATOM 13533 O O . PHE D 2 213 ? 460.878 318.610 247.161 1.00 68.66 213 PHE D O 1
ATOM 13550 N N . LYS D 2 214 ? 462.428 316.979 247.012 1.00 72.00 214 LYS D N 1
ATOM 13551 C CA . LYS D 2 214 ? 461.655 316.169 246.089 1.00 72.00 214 LYS D CA 1
ATOM 13552 C C . LYS D 2 214 ? 462.198 314.747 246.099 1.00 72.00 214 LYS D C 1
ATOM 13553 O O . LYS D 2 214 ? 463.392 314.537 246.321 1.00 72.00 214 LYS D O 1
ATOM 13572 N N . VAL D 2 215 ? 461.310 313.778 245.867 1.00 71.60 215 VAL D N 1
ATOM 13573 C CA . VAL D 2 215 ? 461.684 312.368 245.804 1.00 71.60 215 VAL D CA 1
ATOM 13574 C C . VAL D 2 215 ? 460.942 311.681 244.667 1.00 71.60 215 VAL D C 1
ATOM 13575 O O . VAL D 2 215 ? 459.813 312.047 244.331 1.00 71.60 215 VAL D O 1
ATOM 13588 N N . PHE D 2 216 ? 461.575 310.650 244.104 1.00 72.68 216 PHE D N 1
ATOM 13589 C CA . PHE D 2 216 ? 461.033 309.900 242.978 1.00 72.68 216 PHE D CA 1
ATOM 13590 C C . PHE D 2 216 ? 460.981 308.415 243.296 1.00 72.68 216 PHE D C 1
ATOM 13591 O O . PHE D 2 216 ? 461.802 307.892 244.054 1.00 72.68 216 PHE D O 1
ATOM 13608 N N . ALA D 2 217 ? 460.008 307.739 242.683 1.00 71.89 217 ALA D N 1
ATOM 13609 C CA . ALA D 2 217 ? 459.824 306.300 242.822 1.00 71.89 217 ALA D CA 1
ATOM 13610 C C . ALA D 2 217 ? 460.478 305.521 241.685 1.00 71.89 217 ALA D C 1
ATOM 13611 O O . ALA D 2 217 ? 461.356 304.689 241.924 1.00 71.89 217 ALA D O 1
ATOM 13618 N N . ALA D 2 218 ? 460.051 305.774 240.447 1.00 74.62 218 ALA D N 1
ATOM 13619 C CA . ALA D 2 218 ? 460.701 305.245 239.243 1.00 74.62 218 ALA D CA 1
ATOM 13620 C C . ALA D 2 218 ? 460.548 303.728 239.109 1.00 74.62 218 ALA D C 1
ATOM 13621 O O . ALA D 2 218 ? 461.530 303.000 238.968 1.00 74.62 218 ALA D O 1
ATOM 13628 N N . ILE D 2 219 ? 459.304 303.258 239.147 1.00 75.28 219 ILE D N 1
ATOM 13629 C CA . ILE D 2 219 ? 458.987 301.901 238.706 1.00 75.28 219 ILE D CA 1
ATOM 13630 C C . ILE D 2 219 ? 458.776 301.907 237.202 1.00 75.28 219 ILE D C 1
ATOM 13631 O O . ILE D 2 219 ? 458.649 302.971 236.587 1.00 75.28 219 ILE D O 1
ATOM 13647 N N . SER D 2 220 ? 458.727 300.721 236.609 1.00 79.89 220 SER D N 1
ATOM 13648 C CA . SER D 2 220 ? 458.545 300.542 235.177 1.00 79.89 220 SER D CA 1
ATOM 13649 C C . SER D 2 220 ? 457.137 300.041 234.889 1.00 79.89 220 SER D C 1
ATOM 13650 O O . SER D 2 220 ? 456.289 299.939 235.779 1.00 79.89 220 SER D O 1
ATOM 13658 N N . ASP D 2 221 ? 456.900 299.718 233.620 1.00 80.91 221 ASP D N 1
ATOM 13659 C CA . ASP D 2 221 ? 455.577 299.344 233.139 1.00 80.91 221 ASP D CA 1
ATOM 13660 C C . ASP D 2 221 ? 455.372 297.840 233.097 1.00 80.91 221 ASP D C 1
ATOM 13661 O O . ASP D 2 221 ? 454.279 297.355 233.406 1.00 80.91 221 ASP D O 1
ATOM 13670 N N . THR D 2 222 ? 456.404 297.098 232.698 1.00 79.89 222 THR D N 1
ATOM 13671 C CA . THR D 2 222 ? 456.286 295.649 232.595 1.00 79.89 222 THR D CA 1
ATOM 13672 C C . THR D 2 222 ? 455.942 295.027 233.935 1.00 79.89 222 THR D C 1
ATOM 13673 O O . THR D 2 222 ? 455.209 294.035 233.993 1.00 79.89 222 THR D O 1
ATOM 13684 N N . VAL D 2 223 ? 456.458 295.606 235.016 1.00 80.37 223 VAL D N 1
ATOM 13685 C CA . VAL D 2 223 ? 456.219 295.082 236.351 1.00 80.37 223 VAL D CA 1
ATOM 13686 C C . VAL D 2 223 ? 454.742 295.139 236.679 1.00 80.37 223 VAL D C 1
ATOM 13687 O O . VAL D 2 223 ? 454.207 294.256 237.358 1.00 80.37 223 VAL D O 1
ATOM 13700 N N . ILE D 2 224 ? 454.059 296.170 236.202 1.00 77.78 224 ILE D N 1
ATOM 13701 C CA . ILE D 2 224 ? 452.642 296.330 236.489 1.00 77.78 224 ILE D CA 1
ATOM 13702 C C . ILE D 2 224 ? 451.831 295.291 235.732 1.00 77.78 224 ILE D C 1
ATOM 13703 O O . ILE D 2 224 ? 451.011 294.569 236.312 1.00 77.78 224 ILE D O 1
ATOM 13719 N N . HIS D 2 225 ? 452.050 295.202 234.426 1.00 79.36 225 HIS D N 1
ATOM 13720 C CA . HIS D 2 225 ? 451.151 294.477 233.543 1.00 79.36 225 HIS D CA 1
ATOM 13721 C C . HIS D 2 225 ? 451.570 293.031 233.334 1.00 79.36 225 HIS D C 1
ATOM 13722 O O . HIS D 2 225 ? 450.713 292.153 233.208 1.00 79.36 225 HIS D O 1
ATOM 13736 N N . GLY D 2 226 ? 452.869 292.763 233.304 1.00 81.17 226 GLY D N 1
ATOM 13737 C CA . GLY D 2 226 ? 453.356 291.424 233.066 1.00 81.17 226 GLY D CA 1
ATOM 13738 C C . GLY D 2 226 ? 453.219 290.453 234.214 1.00 81.17 226 GLY D C 1
ATOM 13739 O O . GLY D 2 226 ? 453.707 289.326 234.111 1.00 81.17 226 GLY D O 1
ATOM 13743 N N . SER D 2 227 ? 452.562 290.844 235.302 1.00 83.03 227 SER D N 1
ATOM 13744 C CA . SER D 2 227 ? 452.402 289.996 236.472 1.00 83.03 227 SER D CA 1
ATOM 13745 C C . SER D 2 227 ? 451.502 290.720 237.458 1.00 83.03 227 SER D C 1
ATOM 13746 O O . SER D 2 227 ? 451.319 291.938 237.374 1.00 83.03 227 SER D O 1
ATOM 13754 N N . ASP D 2 228 ? 450.938 289.954 238.387 1.00 84.50 228 ASP D N 1
ATOM 13755 C CA . ASP D 2 228 ? 450.132 290.508 239.472 1.00 84.50 228 ASP D CA 1
ATOM 13756 C C . ASP D 2 228 ? 450.959 290.525 240.755 1.00 84.50 228 ASP D C 1
ATOM 13757 O O . ASP D 2 228 ? 450.884 289.645 241.610 1.00 84.50 228 ASP D O 1
ATOM 13766 N N . VAL D 2 229 ? 451.762 291.580 240.864 1.00 81.53 229 VAL D N 1
ATOM 13767 C CA . VAL D 2 229 ? 452.713 291.695 241.961 1.00 81.53 229 VAL D CA 1
ATOM 13768 C C . VAL D 2 229 ? 452.036 292.272 243.196 1.00 81.53 229 VAL D C 1
ATOM 13769 O O . VAL D 2 229 ? 452.251 291.794 244.316 1.00 81.53 229 VAL D O 1
ATOM 13782 N N . ASP D 2 230 ? 451.213 293.306 243.017 1.00 81.15 230 ASP D N 1
ATOM 13783 C CA . ASP D 2 230 ? 450.559 294.010 244.119 1.00 81.15 230 ASP D CA 1
ATOM 13784 C C . ASP D 2 230 ? 451.598 294.594 245.082 1.00 81.15 230 ASP D C 1
ATOM 13785 O O . ASP D 2 230 ? 451.700 294.218 246.250 1.00 81.15 230 ASP D O 1
ATOM 13794 N N . LEU D 2 231 ? 452.363 295.542 244.546 1.00 78.50 231 LEU D N 1
ATOM 13795 C CA . LEU D 2 231 ? 453.435 296.205 245.276 1.00 78.50 231 LEU D CA 1
ATOM 13796 C C . LEU D 2 231 ? 453.021 297.563 245.825 1.00 78.50 231 LEU D C 1
ATOM 13797 O O . LEU D 2 231 ? 453.890 298.383 246.133 1.00 78.50 231 LEU D O 1
ATOM 13813 N N . VAL D 2 232 ? 451.717 297.813 245.959 1.00 78.09 232 VAL D N 1
ATOM 13814 C CA . VAL D 2 232 ? 451.225 299.163 246.230 1.00 78.09 232 VAL D CA 1
ATOM 13815 C C . VAL D 2 232 ? 451.794 299.718 247.526 1.00 78.09 232 VAL D C 1
ATOM 13816 O O . VAL D 2 232 ? 451.958 300.934 247.670 1.00 78.09 232 VAL D O 1
ATOM 13829 N N . ASN D 2 233 ? 452.098 298.852 248.484 1.00 78.03 233 ASN D N 1
ATOM 13830 C CA . ASN D 2 233 ? 452.739 299.294 249.710 1.00 78.03 233 ASN D CA 1
ATOM 13831 C C . ASN D 2 233 ? 454.218 299.574 249.501 1.00 78.03 233 ASN D C 1
ATOM 13832 O O . ASN D 2 233 ? 454.791 300.417 250.200 1.00 78.03 233 ASN D O 1
ATOM 13843 N N . TRP D 2 234 ? 454.845 298.886 248.548 1.00 76.45 234 TRP D N 1
ATOM 13844 C CA . TRP D 2 234 ? 456.284 299.010 248.358 1.00 76.45 234 TRP D CA 1
ATOM 13845 C C . TRP D 2 234 ? 456.679 300.435 248.010 1.00 76.45 234 TRP D C 1
ATOM 13846 O O . TRP D 2 234 ? 457.659 300.965 248.543 1.00 76.45 234 TRP D O 1
ATOM 13867 N N . VAL D 2 235 ? 455.925 301.072 247.120 1.00 75.11 235 VAL D N 1
ATOM 13868 C CA . VAL D 2 235 ? 456.246 302.440 246.736 1.00 75.11 235 VAL D CA 1
ATOM 13869 C C . VAL D 2 235 ? 456.043 303.377 247.912 1.00 75.11 235 VAL D C 1
ATOM 13870 O O . VAL D 2 235 ? 456.797 304.339 248.095 1.00 75.11 235 VAL D O 1
ATOM 13883 N N . GLU D 2 236 ? 455.024 303.111 248.727 1.00 77.54 236 GLU D N 1
ATOM 13884 C CA . GLU D 2 236 ? 454.801 303.912 249.920 1.00 77.54 236 GLU D CA 1
ATOM 13885 C C . GLU D 2 236 ? 456.001 303.851 250.844 1.00 77.54 236 GLU D C 1
ATOM 13886 O O . GLU D 2 236 ? 456.299 304.824 251.542 1.00 77.54 236 GLU D O 1
ATOM 13898 N N . ASN D 2 237 ? 456.702 302.724 250.853 1.00 78.89 237 ASN D N 1
ATOM 13899 C CA . ASN D 2 237 ? 457.887 302.597 251.684 1.00 78.89 237 ASN D CA 1
ATOM 13900 C C . ASN D 2 237 ? 459.000 303.501 251.187 1.00 78.89 237 ASN D C 1
ATOM 13901 O O . ASN D 2 237 ? 459.667 304.170 251.983 1.00 78.89 237 ASN D O 1
ATOM 13912 N N . ALA D 2 238 ? 459.217 303.532 249.875 1.00 75.87 238 ALA D N 1
ATOM 13913 C CA . ALA D 2 238 ? 460.333 304.298 249.341 1.00 75.87 238 ALA D CA 1
ATOM 13914 C C . ALA D 2 238 ? 460.131 305.787 249.558 1.00 75.87 238 ALA D C 1
ATOM 13915 O O . ALA D 2 238 ? 461.091 306.521 249.815 1.00 75.87 238 ALA D O 1
ATOM 13922 N N . LEU D 2 239 ? 458.887 306.249 249.474 1.00 74.86 239 LEU D N 1
ATOM 13923 C CA . LEU D 2 239 ? 458.634 307.679 249.537 1.00 74.86 239 LEU D CA 1
ATOM 13924 C C . LEU D 2 239 ? 458.895 308.220 250.931 1.00 74.86 239 LEU D C 1
ATOM 13925 O O . LEU D 2 239 ? 459.751 309.090 251.119 1.00 74.86 239 LEU D O 1
ATOM 13941 N N . GLN D 2 240 ? 458.192 307.697 251.934 1.00 76.05 240 GLN D N 1
ATOM 13942 C CA . GLN D 2 240 ? 458.397 308.208 253.280 1.00 76.05 240 GLN D CA 1
ATOM 13943 C C . GLN D 2 240 ? 459.775 307.852 253.810 1.00 76.05 240 GLN D C 1
ATOM 13944 O O . GLN D 2 240 ? 460.228 308.458 254.784 1.00 76.05 240 GLN D O 1
ATOM 13958 N N . SER D 2 241 ? 460.449 306.888 253.187 1.00 73.34 241 SER D N 1
ATOM 13959 C CA . SER D 2 241 ? 461.873 306.719 253.418 1.00 73.34 241 SER D CA 1
ATOM 13960 C C . SER D 2 241 ? 462.673 307.789 252.697 1.00 73.34 241 SER D C 1
ATOM 13961 O O . SER D 2 241 ? 463.754 308.173 253.155 1.00 73.34 241 SER D O 1
ATOM 13969 N N . GLY D 2 242 ? 462.161 308.266 251.564 1.00 74.46 242 GLY D N 1
ATOM 13970 C CA . GLY D 2 242 ? 462.861 309.293 250.813 1.00 74.46 242 GLY D CA 1
ATOM 13971 C C . GLY D 2 242 ? 463.088 310.553 251.618 1.00 74.46 242 GLY D C 1
ATOM 13972 O O . GLY D 2 242 ? 464.216 311.035 251.736 1.00 74.46 242 GLY D O 1
ATOM 13976 N N . LEU D 2 243 ? 462.018 311.098 252.197 1.00 73.67 243 LEU D N 1
ATOM 13977 C CA . LEU D 2 243 ? 462.151 312.310 252.991 1.00 73.67 243 LEU D CA 1
ATOM 13978 C C . LEU D 2 243 ? 463.032 312.095 254.205 1.00 73.67 243 LEU D C 1
ATOM 13979 O O . LEU D 2 243 ? 463.604 313.058 254.724 1.00 73.67 243 LEU D O 1
ATOM 13995 N N . ALA D 2 244 ? 463.151 310.856 254.672 1.00 72.54 244 ALA D N 1
ATOM 13996 C CA . ALA D 2 244 ? 463.834 310.602 255.928 1.00 72.54 244 ALA D CA 1
ATOM 13997 C C . ALA D 2 244 ? 465.313 310.909 255.811 1.00 72.54 244 ALA D C 1
ATOM 13998 O O . ALA D 2 244 ? 465.832 311.802 256.487 1.00 72.54 244 ALA D O 1
ATOM 14005 N N . ALA D 2 245 ? 466.005 310.193 254.937 1.00 71.03 245 ALA D N 1
ATOM 14006 C CA . ALA D 2 245 ? 467.444 310.353 254.844 1.00 71.03 245 ALA D CA 1
ATOM 14007 C C . ALA D 2 245 ? 467.849 311.672 254.212 1.00 71.03 245 ALA D C 1
ATOM 14008 O O . ALA D 2 245 ? 469.035 312.013 254.242 1.00 71.03 245 ALA D O 1
ATOM 14015 N N . LYS D 2 246 ? 466.904 312.409 253.636 1.00 71.91 246 LYS D N 1
ATOM 14016 C CA . LYS D 2 246 ? 467.171 313.795 253.287 1.00 71.91 246 LYS D CA 1
ATOM 14017 C C . LYS D 2 246 ? 467.606 314.574 254.517 1.00 71.91 246 LYS D C 1
ATOM 14018 O O . LYS D 2 246 ? 468.576 315.338 254.471 1.00 71.91 246 LYS D O 1
ATOM 14037 N N . GLU D 2 247 ? 466.898 314.386 255.628 1.00 73.01 247 GLU D N 1
ATOM 14038 C CA . GLU D 2 247 ? 467.304 314.992 256.889 1.00 73.01 247 GLU D CA 1
ATOM 14039 C C . GLU D 2 247 ? 468.689 314.524 257.297 1.00 73.01 247 GLU D C 1
ATOM 14040 O O . GLU D 2 247 ? 469.549 315.326 257.676 1.00 73.01 247 GLU D O 1
ATOM 14052 N N . ARG D 2 248 ? 468.918 313.214 257.232 1.00 72.82 248 ARG D N 1
ATOM 14053 C CA . ARG D 2 248 ? 470.194 312.657 257.649 1.00 72.82 248 ARG D CA 1
ATOM 14054 C C . ARG D 2 248 ? 471.328 313.173 256.787 1.00 72.82 248 ARG D C 1
ATOM 14055 O O . ARG D 2 248 ? 472.474 313.241 257.241 1.00 72.82 248 ARG D O 1
ATOM 14076 N N . LYS D 2 249 ? 471.032 313.540 255.546 1.00 77.12 249 LYS D N 1
ATOM 14077 C CA . LYS D 2 249 ? 472.073 314.026 254.656 1.00 77.12 249 LYS D CA 1
ATOM 14078 C C . LYS D 2 249 ? 472.513 315.426 255.048 1.00 77.12 249 LYS D C 1
ATOM 14079 O O . LYS D 2 249 ? 473.700 315.672 255.284 1.00 77.12 249 LYS D O 1
ATOM 14098 N N . ASP D 2 250 ? 471.564 316.356 255.135 1.00 76.32 250 ASP D N 1
ATOM 14099 C CA . ASP D 2 250 ? 471.917 317.759 255.292 1.00 76.32 250 ASP D CA 1
ATOM 14100 C C . ASP D 2 250 ? 472.206 318.119 256.738 1.00 76.32 250 ASP D C 1
ATOM 14101 O O . ASP D 2 250 ? 473.010 319.017 257.002 1.00 76.32 250 ASP D O 1
ATOM 14110 N N . ALA D 2 251 ? 471.563 317.435 257.681 1.00 72.48 251 ALA D N 1
ATOM 14111 C CA . ALA D 2 251 ? 471.810 317.720 259.085 1.00 72.48 251 ALA D CA 1
ATOM 14112 C C . ALA D 2 251 ? 473.204 317.286 259.507 1.00 72.48 251 ALA D C 1
ATOM 14113 O O . ALA D 2 251 ? 473.771 317.857 260.443 1.00 72.48 251 ALA D O 1
ATOM 14120 N N . LEU D 2 252 ? 473.747 316.262 258.861 1.00 71.31 252 LEU D N 1
ATOM 14121 C CA . LEU D 2 252 ? 475.108 315.792 259.087 1.00 71.31 252 LEU D CA 1
ATOM 14122 C C . LEU D 2 252 ? 475.824 315.886 257.749 1.00 71.31 252 LEU D C 1
ATOM 14123 O O . LEU D 2 252 ? 475.751 314.960 256.935 1.00 71.31 252 LEU D O 1
ATOM 14139 N N . ALA D 2 253 ? 476.507 317.000 257.517 1.00 74.41 253 ALA D N 1
ATOM 14140 C CA . ALA D 2 253 ? 477.144 317.247 256.236 1.00 74.41 253 ALA D CA 1
ATOM 14141 C C . ALA D 2 253 ? 478.410 318.053 256.437 1.00 74.41 253 ALA D C 1
ATOM 14142 O O . ALA D 2 253 ? 478.448 318.975 257.253 1.00 74.41 253 ALA D O 1
ATOM 14149 N N . VAL D 2 254 ? 479.438 317.700 255.674 1.00 76.92 254 VAL D N 1
ATOM 14150 C CA . VAL D 2 254 ? 480.699 318.424 255.734 1.00 76.92 254 VAL D CA 1
ATOM 14151 C C . VAL D 2 254 ? 480.606 319.713 254.927 1.00 76.92 254 VAL D C 1
ATOM 14152 O O . VAL D 2 254 ? 481.049 320.775 255.378 1.00 76.92 254 VAL D O 1
ATOM 14165 N N . SER D 2 255 ? 480.051 319.634 253.715 1.00 81.34 255 SER D N 1
ATOM 14166 C CA . SER D 2 255 ? 479.890 320.792 252.843 1.00 81.34 255 SER D CA 1
ATOM 14167 C C . SER D 2 255 ? 478.457 321.299 252.938 1.00 81.34 255 SER D C 1
ATOM 14168 O O . SER D 2 255 ? 477.550 320.612 252.446 1.00 81.34 255 SER D O 1
ATOM 14176 N N . PRO D 2 256 ? 478.181 322.460 253.544 1.00 80.41 256 PRO D N 1
ATOM 14177 C CA . PRO D 2 256 ? 476.781 322.829 253.792 1.00 80.41 256 PRO D CA 1
ATOM 14178 C C . PRO D 2 256 ? 475.965 323.251 252.576 1.00 80.41 256 PRO D C 1
ATOM 14179 O O . PRO D 2 256 ? 474.747 323.414 252.727 1.00 80.41 256 PRO D O 1
ATOM 14190 N N . LYS D 2 257 ? 476.568 323.442 251.399 1.00 82.21 257 LYS D N 1
ATOM 14191 C CA . LYS D 2 257 ? 475.833 323.599 250.137 1.00 82.21 257 LYS D CA 1
ATOM 14192 C C . LYS D 2 257 ? 474.779 324.709 250.153 1.00 82.21 257 LYS D C 1
ATOM 14193 O O . LYS D 2 257 ? 473.582 324.432 250.253 1.00 82.21 257 LYS D O 1
ATOM 14212 N N . SER D 2 258 ? 475.236 325.962 250.033 1.00 79.79 258 SER D N 1
ATOM 14213 C CA . SER D 2 258 ? 474.513 327.199 250.345 1.00 79.79 258 SER D CA 1
ATOM 14214 C C . SER D 2 258 ? 473.004 327.167 250.145 1.00 79.79 258 SER D C 1
ATOM 14215 O O . SER D 2 258 ? 472.506 326.720 249.106 1.00 79.79 258 SER D O 1
ATOM 14223 N N . GLY D 2 259 ? 472.281 327.639 251.161 1.00 77.56 259 GLY D N 1
ATOM 14224 C CA . GLY D 2 259 ? 470.862 327.460 251.302 1.00 77.56 259 GLY D CA 1
ATOM 14225 C C . GLY D 2 259 ? 470.500 326.436 252.357 1.00 77.56 259 GLY D C 1
ATOM 14226 O O . GLY D 2 259 ? 469.412 326.508 252.938 1.00 77.56 259 GLY D O 1
ATOM 14230 N N . LEU D 2 260 ? 471.395 325.479 252.603 1.00 77.96 260 LEU D N 1
ATOM 14231 C CA . LEU D 2 260 ? 471.240 324.449 253.619 1.00 77.96 260 LEU D CA 1
ATOM 14232 C C . LEU D 2 260 ? 472.232 324.643 254.764 1.00 77.96 260 LEU D C 1
ATOM 14233 O O . LEU D 2 260 ? 472.527 323.699 255.502 1.00 77.96 260 LEU D O 1
ATOM 14249 N N . GLU D 2 261 ? 472.741 325.862 254.937 1.00 76.33 261 GLU D N 1
ATOM 14250 C CA . GLU D 2 261 ? 473.912 326.062 255.781 1.00 76.33 261 GLU D CA 1
ATOM 14251 C C . GLU D 2 261 ? 473.575 325.979 257.259 1.00 76.33 261 GLU D C 1
ATOM 14252 O O . GLU D 2 261 ? 474.318 325.373 258.037 1.00 76.33 261 GLU D O 1
ATOM 14264 N N . HIS D 2 262 ? 472.468 326.582 257.665 1.00 69.87 262 HIS D N 1
ATOM 14265 C CA . HIS D 2 262 ? 472.205 326.800 259.079 1.00 69.87 262 HIS D CA 1
ATOM 14266 C C . HIS D 2 262 ? 471.691 325.568 259.803 1.00 69.87 262 HIS D C 1
ATOM 14267 O O . HIS D 2 262 ? 471.280 325.692 260.960 1.00 69.87 262 HIS D O 1
ATOM 14281 N N . MET D 2 263 ? 471.710 324.397 259.171 1.00 72.01 263 MET D N 1
ATOM 14282 C CA . MET D 2 263 ? 471.104 323.202 259.732 1.00 72.01 263 MET D CA 1
ATOM 14283 C C . MET D 2 263 ? 472.101 322.102 260.034 1.00 72.01 263 MET D C 1
ATOM 14284 O O . MET D 2 263 ? 471.842 321.276 260.913 1.00 72.01 263 MET D O 1
ATOM 14298 N N . SER D 2 264 ? 473.231 322.067 259.344 1.00 70.60 264 SER D N 1
ATOM 14299 C CA . SER D 2 264 ? 474.241 321.064 259.636 1.00 70.60 264 SER D CA 1
ATOM 14300 C C . SER D 2 264 ? 475.005 321.422 260.899 1.00 70.60 264 SER D C 1
ATOM 14301 O O . SER D 2 264 ? 475.381 322.576 261.112 1.00 70.60 264 SER D O 1
ATOM 14309 N N . PHE D 2 265 ? 475.242 320.419 261.737 1.00 65.70 265 PHE D N 1
ATOM 14310 C CA . PHE D 2 265 ? 476.003 320.632 262.955 1.00 65.70 265 PHE D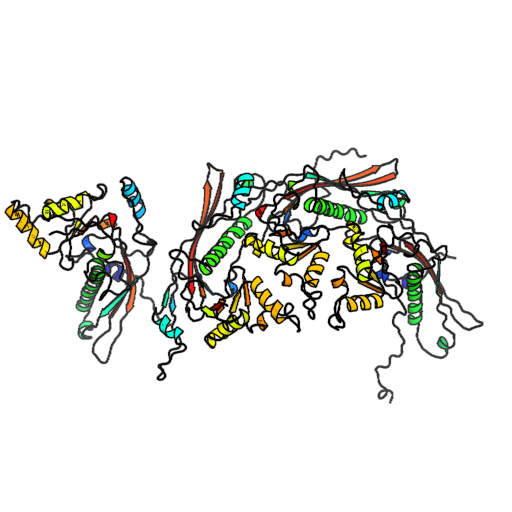 CA 1
ATOM 14311 C C . PHE D 2 265 ? 477.481 320.856 262.683 1.00 65.70 265 PHE D C 1
ATOM 14312 O O . PHE D 2 265 ? 478.171 321.413 263.537 1.00 65.70 265 PHE D O 1
ATOM 14329 N N . TYR D 2 266 ? 477.979 320.433 261.527 1.00 66.10 266 TYR D N 1
ATOM 14330 C CA . TYR D 2 266 ? 479.357 320.683 261.136 1.00 66.10 266 TYR D CA 1
ATOM 14331 C C . TYR D 2 266 ? 479.513 321.986 260.367 1.00 66.10 266 TYR D C 1
ATOM 14332 O O . TYR D 2 266 ? 480.544 322.192 259.721 1.00 66.10 266 TYR D O 1
ATOM 14350 N N . ASN D 2 267 ? 478.505 322.860 260.417 1.00 71.71 267 ASN D N 1
ATOM 14351 C CA . ASN D 2 267 ? 478.578 324.148 259.738 1.00 71.71 267 ASN D CA 1
ATOM 14352 C C . ASN D 2 267 ? 479.783 324.951 260.199 1.00 71.71 267 ASN D C 1
ATOM 14353 O O . ASN D 2 267 ? 480.439 325.616 259.391 1.00 71.71 267 ASN D O 1
ATOM 14364 N N . GLY D 2 268 ? 480.090 324.888 261.489 1.00 70.34 268 GLY D N 1
ATOM 14365 C CA . GLY D 2 268 ? 481.164 325.652 262.094 1.00 70.34 268 GLY D CA 1
ATOM 14366 C C . GLY D 2 268 ? 480.726 326.514 263.256 1.00 70.34 268 GLY D C 1
ATOM 14367 O O . GLY D 2 268 ? 481.580 326.979 264.024 1.00 70.34 268 GLY D O 1
ATOM 14371 N N . SER D 2 269 ? 479.423 326.745 263.415 1.00 70.06 269 SER D N 1
ATOM 14372 C CA . SER D 2 269 ? 478.951 327.545 264.536 1.00 70.06 269 SER D CA 1
ATOM 14373 C C . SER D 2 269 ? 479.235 326.854 265.857 1.00 70.06 269 SER D C 1
ATOM 14374 O O . SER D 2 269 ? 479.614 327.506 266.835 1.00 70.06 269 SER D O 1
ATOM 14382 N N . VAL D 2 270 ? 479.047 325.537 265.908 1.00 68.31 270 VAL D N 1
ATOM 14383 C CA . VAL D 2 270 ? 479.281 324.807 267.143 1.00 68.31 270 VAL D CA 1
ATOM 14384 C C . VAL D 2 270 ? 480.764 324.813 267.468 1.00 68.31 270 VAL D C 1
ATOM 14385 O O . VAL D 2 270 ? 481.621 325.011 266.599 1.00 68.31 270 VAL D O 1
ATOM 14398 N N . LYS D 2 271 ? 481.065 324.579 268.732 1.00 70.10 271 LYS D N 1
ATOM 14399 C CA . LYS D 2 271 ? 482.430 324.578 269.206 1.00 70.10 271 LYS D CA 1
ATOM 14400 C C . LYS D 2 271 ? 483.128 323.281 268.825 1.00 70.10 271 LYS D C 1
ATOM 14401 O O . LYS D 2 271 ? 482.545 322.372 268.234 1.00 70.10 271 LYS D O 1
ATOM 14420 N N . GLU D 2 272 ? 484.407 323.218 269.165 1.00 71.16 272 GLU D N 1
ATOM 14421 C CA . GLU D 2 272 ? 485.205 322.011 269.067 1.00 71.16 272 GLU D CA 1
ATOM 14422 C C . GLU D 2 272 ? 486.110 321.932 270.280 1.00 71.16 272 GLU D C 1
ATOM 14423 O O . GLU D 2 272 ? 486.815 322.893 270.598 1.00 71.16 272 GLU D O 1
ATOM 14435 N N . VAL D 2 273 ? 486.078 320.789 270.957 1.00 71.88 273 VAL D N 1
ATOM 14436 C CA . VAL D 2 273 ? 486.977 320.508 272.062 1.00 71.88 273 VAL D CA 1
ATOM 14437 C C . VAL D 2 273 ? 487.709 319.216 271.739 1.00 71.88 273 VAL D C 1
ATOM 14438 O O . VAL D 2 273 ? 487.193 318.342 271.040 1.00 71.88 273 VAL D O 1
ATOM 14451 N N . GLU D 2 274 ? 488.927 319.109 272.260 1.00 76.72 274 GLU D N 1
ATOM 14452 C CA . GLU D 2 274 ? 489.864 318.075 271.859 1.00 76.72 274 GLU D CA 1
ATOM 14453 C C . GLU D 2 274 ? 490.313 317.249 273.052 1.00 76.72 274 GLU D C 1
ATOM 14454 O O . GLU D 2 274 ? 490.400 317.742 274.179 1.00 76.72 274 GLU D O 1
ATOM 14466 N N . GLY D 2 275 ? 490.602 315.982 272.773 1.00 77.70 275 GLY D N 1
ATOM 14467 C CA . GLY D 2 275 ? 491.151 315.087 273.767 1.00 77.70 275 GLY D CA 1
ATOM 14468 C C . GLY D 2 275 ? 492.155 314.155 273.118 1.00 77.70 275 GLY D C 1
ATOM 14469 O O . GLY D 2 275 ? 492.197 314.006 271.895 1.00 77.70 275 GLY D O 1
ATOM 14473 N N . ALA D 2 276 ? 492.971 313.528 273.964 1.00 79.63 276 ALA D N 1
ATOM 14474 C CA . ALA D 2 276 ? 493.998 312.626 273.458 1.00 79.63 276 ALA D CA 1
ATOM 14475 C C . ALA D 2 276 ? 493.376 311.411 272.788 1.00 79.63 276 ALA D C 1
ATOM 14476 O O . ALA D 2 276 ? 493.791 311.014 271.694 1.00 79.63 276 ALA D O 1
ATOM 14483 N N . ASP D 2 277 ? 492.383 310.811 273.432 1.00 79.78 277 ASP D N 1
ATOM 14484 C CA . ASP D 2 277 ? 491.653 309.675 272.903 1.00 79.78 277 ASP D CA 1
ATOM 14485 C C . ASP D 2 277 ? 490.230 310.095 272.594 1.00 79.78 277 ASP D C 1
ATOM 14486 O O . ASP D 2 277 ? 489.736 311.111 273.089 1.00 79.78 277 ASP D O 1
ATOM 14495 N N . MET D 2 278 ? 489.573 309.291 271.765 1.00 75.28 278 MET D N 1
ATOM 14496 C CA . MET D 2 278 ? 488.167 309.528 271.485 1.00 75.28 278 MET D CA 1
ATOM 14497 C C . MET D 2 278 ? 487.344 309.445 272.760 1.00 75.28 278 MET D C 1
ATOM 14498 O O . MET D 2 278 ? 486.411 310.231 272.957 1.00 75.28 278 MET D O 1
ATOM 14512 N N . TYR D 2 279 ? 487.677 308.504 273.643 1.00 76.26 279 TYR D N 1
ATOM 14513 C CA . TYR D 2 279 ? 486.974 308.422 274.917 1.00 76.26 279 TYR D CA 1
ATOM 14514 C C . TYR D 2 279 ? 487.205 309.673 275.739 1.00 76.26 279 TYR D C 1
ATOM 14515 O O . TYR D 2 279 ? 486.267 310.232 276.317 1.00 76.26 279 TYR D O 1
ATOM 14533 N N . ASP D 2 280 ? 488.452 310.130 275.804 1.00 78.12 280 ASP D N 1
ATOM 14534 C CA . ASP D 2 280 ? 488.752 311.326 276.573 1.00 78.12 280 ASP D CA 1
ATOM 14535 C C . ASP D 2 280 ? 488.093 312.547 275.956 1.00 78.12 280 ASP D C 1
ATOM 14536 O O . ASP D 2 280 ? 487.672 313.461 276.668 1.00 78.12 280 ASP D O 1
ATOM 14545 N N . ALA D 2 281 ? 487.991 312.583 274.634 1.00 74.64 281 ALA D N 1
ATOM 14546 C CA . ALA D 2 281 ? 487.431 313.764 273.995 1.00 74.64 281 ALA D CA 1
ATOM 14547 C C . ALA D 2 281 ? 485.944 313.884 274.277 1.00 74.64 281 ALA D C 1
ATOM 14548 O O . ALA D 2 281 ? 485.420 314.993 274.426 1.00 74.64 281 ALA D O 1
ATOM 14555 N N . ILE D 2 282 ? 485.247 312.754 274.366 1.00 71.31 282 ILE D N 1
ATOM 14556 C CA . ILE D 2 282 ? 483.807 312.800 274.580 1.00 71.31 282 ILE D CA 1
ATOM 14557 C C . ILE D 2 282 ? 483.509 313.279 275.994 1.00 71.31 282 ILE D C 1
ATOM 14558 O O . ILE D 2 282 ? 482.625 314.116 276.207 1.00 71.31 282 ILE D O 1
ATOM 14574 N N . ILE D 2 283 ? 484.252 312.776 276.979 1.00 74.57 283 ILE D N 1
ATOM 14575 C CA . ILE D 2 283 ? 484.020 313.203 278.358 1.00 74.57 283 ILE D CA 1
ATOM 14576 C C . ILE D 2 283 ? 484.474 314.641 278.561 1.00 74.57 283 ILE D C 1
ATOM 14577 O O . ILE D 2 283 ? 483.942 315.354 279.419 1.00 74.57 283 ILE D O 1
ATOM 14593 N N . ASN D 2 284 ? 485.464 315.094 277.787 1.00 75.85 284 ASN D N 1
ATOM 14594 C CA . ASN D 2 284 ? 485.933 316.465 277.955 1.00 75.85 284 ASN D CA 1
ATOM 14595 C C . ASN D 2 284 ? 484.847 317.450 277.572 1.00 75.85 284 ASN D C 1
ATOM 14596 O O . ASN D 2 284 ? 484.713 318.515 278.187 1.00 75.85 284 ASN D O 1
ATOM 14607 N N . ALA D 2 285 ? 484.058 317.110 276.557 1.00 71.26 285 ALA D N 1
ATOM 14608 C CA . ALA D 2 285 ? 482.944 317.962 276.174 1.00 71.26 285 ALA D CA 1
ATOM 14609 C C . ALA D 2 285 ? 481.936 318.072 277.302 1.00 71.26 285 ALA D C 1
ATOM 14610 O O . ALA D 2 285 ? 481.488 319.175 277.636 1.00 71.26 285 ALA D O 1
ATOM 14617 N N . LEU D 2 286 ? 481.606 316.943 277.932 1.00 68.12 286 LEU D N 1
ATOM 14618 C CA . LEU D 2 286 ? 480.591 316.926 278.979 1.00 68.12 286 LEU D CA 1
ATOM 14619 C C . LEU D 2 286 ? 480.947 317.866 280.122 1.00 68.12 286 LEU D C 1
ATOM 14620 O O . LEU D 2 286 ? 480.064 318.352 280.835 1.00 68.12 286 LEU D O 1
ATOM 14636 N N . ALA D 2 287 ? 482.238 318.127 280.314 1.00 72.24 287 ALA D N 1
ATOM 14637 C CA . ALA D 2 287 ? 482.650 319.109 281.306 1.00 72.24 287 ALA D CA 1
ATOM 14638 C C . ALA D 2 287 ? 482.225 320.511 280.897 1.00 72.24 287 ALA D C 1
ATOM 14639 O O . ALA D 2 287 ? 481.921 321.351 281.751 1.00 72.24 287 ALA D O 1
ATOM 14646 N N . ASP D 2 288 ? 482.192 320.779 279.594 1.00 70.25 288 ASP D N 1
ATOM 14647 C CA . ASP D 2 288 ? 481.817 322.104 279.117 1.00 70.25 288 ASP D CA 1
ATOM 14648 C C . ASP D 2 288 ? 480.334 322.373 279.332 1.00 70.25 288 ASP D C 1
ATOM 14649 O O . ASP D 2 288 ? 479.938 323.505 279.628 1.00 70.25 288 ASP D O 1
ATOM 14658 N N . LEU D 2 289 ? 479.501 321.351 279.185 1.00 71.87 289 LEU D N 1
ATOM 14659 C CA . LEU D 2 289 ? 478.064 321.567 279.095 1.00 71.87 289 LEU D CA 1
ATOM 14660 C C . LEU D 2 289 ? 477.489 322.040 280.423 1.00 71.87 289 LEU D C 1
ATOM 14661 O O . LEU D 2 289 ? 477.615 321.373 281.454 1.00 71.87 289 LEU D O 1
ATOM 14677 N N . HIS D 2 290 ? 476.859 323.206 280.369 1.00 77.79 290 HIS D N 1
ATOM 14678 C CA . HIS D 2 290 ? 476.169 323.835 281.481 1.00 77.79 290 HIS D CA 1
ATOM 14679 C C . HIS D 2 290 ? 475.171 322.870 282.122 1.00 77.79 290 HIS D C 1
ATOM 14680 O O . HIS D 2 290 ? 474.717 321.897 281.511 1.00 77.79 290 HIS D O 1
ATOM 14694 N N . GLU D 2 291 ? 474.830 323.163 283.378 1.00 78.73 291 GLU D N 1
ATOM 14695 C CA . GLU D 2 291 ? 474.076 322.226 284.204 1.00 78.73 291 GLU D CA 1
ATOM 14696 C C . GLU D 2 291 ? 472.690 321.959 283.635 1.00 78.73 291 GLU D C 1
ATOM 14697 O O . GLU D 2 291 ? 472.147 320.861 283.793 1.00 78.73 291 GLU D O 1
ATOM 14709 N N . ASP D 2 292 ? 472.090 322.964 283.002 1.00 77.38 292 ASP D N 1
ATOM 14710 C CA . ASP D 2 292 ? 470.796 322.777 282.358 1.00 77.38 292 ASP D CA 1
ATOM 14711 C C . ASP D 2 292 ? 470.869 321.696 281.294 1.00 77.38 292 ASP D C 1
ATOM 14712 O O . ASP D 2 292 ? 469.964 320.863 281.168 1.00 77.38 292 ASP D O 1
ATOM 14721 N N . TYR D 2 293 ? 471.950 321.698 280.519 1.00 73.27 293 TYR D N 1
ATOM 14722 C CA . TYR D 2 293 ? 472.021 320.873 279.325 1.00 73.27 293 TYR D CA 1
ATOM 14723 C C . TYR D 2 293 ? 472.707 319.545 279.607 1.00 73.27 293 TYR D C 1
ATOM 14724 O O . TYR D 2 293 ? 472.463 318.552 278.914 1.00 73.27 293 TYR D O 1
ATOM 14742 N N . ARG D 2 294 ? 473.551 319.503 280.632 1.00 70.78 294 ARG D N 1
ATOM 14743 C CA . ARG D 2 294 ? 474.249 318.273 280.969 1.00 70.78 294 ARG D CA 1
ATOM 14744 C C . ARG D 2 294 ? 473.297 317.191 281.453 1.00 70.78 294 ARG D C 1
ATOM 14745 O O . ARG D 2 294 ? 473.546 316.002 281.230 1.00 70.78 294 ARG D O 1
ATOM 14766 N N . ASP D 2 295 ? 472.210 317.573 282.117 1.00 70.19 295 ASP D N 1
ATOM 14767 C CA . ASP D 2 295 ? 471.411 316.591 282.840 1.00 70.19 295 ASP D CA 1
ATOM 14768 C C . ASP D 2 295 ? 470.615 315.707 281.894 1.00 70.19 295 ASP D C 1
ATOM 14769 O O . ASP D 2 295 ? 470.314 314.554 282.224 1.00 70.19 295 ASP D O 1
ATOM 14778 N N . ASN D 2 296 ? 470.253 316.228 280.727 1.00 68.02 296 ASN D N 1
ATOM 14779 C CA . ASN D 2 296 ? 469.568 315.471 279.691 1.00 68.02 296 ASN D CA 1
ATOM 14780 C C . ASN D 2 296 ? 470.413 315.454 278.434 1.00 68.02 296 ASN D C 1
ATOM 14781 O O . ASN D 2 296 ? 469.922 315.624 277.316 1.00 68.02 296 ASN D O 1
ATOM 14792 N N . ALA D 2 297 ? 471.710 315.256 278.611 1.00 66.63 297 ALA D N 1
ATOM 14793 C CA . ALA D 2 297 ? 472.606 315.168 277.477 1.00 66.63 297 ALA D CA 1
ATOM 14794 C C . ALA D 2 297 ? 472.336 313.895 276.694 1.00 66.63 297 ALA D C 1
ATOM 14795 O O . ALA D 2 297 ? 471.655 312.978 277.153 1.00 66.63 297 ALA D O 1
ATOM 14802 N N . THR D 2 298 ? 472.875 313.858 275.485 1.00 64.06 298 THR D N 1
ATOM 14803 C CA . THR D 2 298 ? 472.793 312.690 274.633 1.00 64.06 298 THR D CA 1
ATOM 14804 C C . THR D 2 298 ? 473.963 312.730 273.671 1.00 64.06 298 THR D C 1
ATOM 14805 O O . THR D 2 298 ? 474.396 313.803 273.254 1.00 64.06 298 THR D O 1
ATOM 14816 N N . ILE D 2 299 ? 474.468 311.551 273.327 1.00 63.08 299 ILE D N 1
ATOM 14817 C CA . ILE D 2 299 ? 475.621 311.408 272.454 1.00 63.08 299 ILE D CA 1
ATOM 14818 C C . ILE D 2 299 ? 475.184 310.701 271.185 1.00 63.08 299 ILE D C 1
ATOM 14819 O O . ILE D 2 299 ? 474.353 309.787 271.222 1.00 63.08 299 ILE D O 1
ATOM 14835 N N . TYR D 2 300 ? 475.759 311.124 270.067 1.00 64.70 300 TYR D N 1
ATOM 14836 C CA . TYR D 2 300 ? 475.653 310.431 268.798 1.00 64.70 300 TYR D CA 1
ATOM 14837 C C . TYR D 2 300 ? 477.056 310.194 268.271 1.00 64.70 300 TYR D C 1
ATOM 14838 O O . TYR D 2 300 ? 477.904 311.088 268.316 1.00 64.70 300 TYR D O 1
ATOM 14856 N N . MET D 2 301 ? 477.303 308.984 267.789 1.00 66.76 301 MET D N 1
ATOM 14857 C CA . MET D 2 301 ? 478.610 308.625 267.268 1.00 66.76 301 MET D CA 1
ATOM 14858 C C . MET D 2 301 ? 478.463 307.352 266.459 1.00 66.76 301 MET D C 1
ATOM 14859 O O . MET D 2 301 ? 477.444 306.665 266.536 1.00 66.76 301 MET D O 1
ATOM 14873 N N . ARG D 2 302 ? 479.493 307.046 265.684 1.00 67.49 302 ARG D N 1
ATOM 14874 C CA . ARG D 2 302 ? 479.480 305.841 264.876 1.00 67.49 302 ARG D CA 1
ATOM 14875 C C . ARG D 2 302 ? 479.936 304.652 265.703 1.00 67.49 302 ARG D C 1
ATOM 14876 O O . ARG D 2 302 ? 480.806 304.763 266.568 1.00 67.49 302 ARG D O 1
ATOM 14897 N N . TYR D 2 303 ? 479.339 303.498 265.412 1.00 67.80 303 TYR D N 1
ATOM 14898 C CA . TYR D 2 303 ? 479.535 302.325 266.251 1.00 67.80 303 TYR D CA 1
ATOM 14899 C C . TYR D 2 303 ? 480.979 301.865 266.252 1.00 67.80 303 TYR D C 1
ATOM 14900 O O . TYR D 2 303 ? 481.458 301.333 267.257 1.00 67.80 303 TYR D O 1
ATOM 14918 N N . ALA D 2 304 ? 481.693 302.074 265.149 1.00 68.52 304 ALA D N 1
ATOM 14919 C CA . ALA D 2 304 ? 483.079 301.637 265.087 1.00 68.52 304 ALA D CA 1
ATOM 14920 C C . ALA D 2 304 ? 483.947 302.396 266.073 1.00 68.52 304 ALA D C 1
ATOM 14921 O O . ALA D 2 304 ? 484.990 301.887 266.497 1.00 68.52 304 ALA D O 1
ATOM 14928 N N . ASP D 2 305 ? 483.541 303.605 266.451 1.00 71.98 305 ASP D N 1
ATOM 14929 C CA . ASP D 2 305 ? 484.317 304.364 267.419 1.00 71.98 305 ASP D CA 1
ATOM 14930 C C . ASP D 2 305 ? 484.073 303.888 268.840 1.00 71.98 305 ASP D C 1
ATOM 14931 O O . ASP D 2 305 ? 484.937 304.067 269.703 1.00 71.98 305 ASP D O 1
ATOM 14940 N N . TYR D 2 306 ? 482.923 303.272 269.103 1.00 72.26 306 TYR D N 1
ATOM 14941 C CA . TYR D 2 306 ? 482.711 302.667 270.409 1.00 72.26 306 TYR D CA 1
ATOM 14942 C C . TYR D 2 306 ? 483.531 301.398 270.566 1.00 72.26 306 TYR D C 1
ATOM 14943 O O . TYR D 2 306 ? 483.850 301.003 271.691 1.00 72.26 306 TYR D O 1
ATOM 14961 N N . VAL D 2 307 ? 483.891 300.753 269.456 1.00 73.87 307 VAL D N 1
ATOM 14962 C CA . VAL D 2 307 ? 484.584 299.476 269.527 1.00 73.87 307 VAL D CA 1
ATOM 14963 C C . VAL D 2 307 ? 486.065 299.675 269.789 1.00 73.87 307 VAL D C 1
ATOM 14964 O O . VAL D 2 307 ? 486.712 298.822 270.406 1.00 73.87 307 VAL D O 1
ATOM 14977 N N . LYS D 2 308 ? 486.640 300.765 269.301 1.00 77.15 308 LYS D N 1
ATOM 14978 C CA . LYS D 2 308 ? 488.068 300.964 269.487 1.00 77.15 308 LYS D CA 1
ATOM 14979 C C . LYS D 2 308 ? 488.377 301.438 270.894 1.00 77.15 308 LYS D C 1
ATOM 14980 O O . LYS D 2 308 ? 489.403 301.063 271.469 1.00 77.15 308 LYS D O 1
ATOM 14999 N N . ILE D 2 309 ? 487.501 302.259 271.465 1.00 77.32 309 ILE D N 1
ATOM 15000 C CA . ILE D 2 309 ? 487.756 302.775 272.801 1.00 77.32 309 ILE D CA 1
ATOM 15001 C C . ILE D 2 309 ? 487.597 301.681 273.847 1.00 77.32 309 ILE D C 1
ATOM 15002 O O . ILE D 2 309 ? 488.347 301.637 274.824 1.00 77.32 309 ILE D O 1
ATOM 15018 N N . ILE D 2 310 ? 486.642 300.767 273.663 1.00 78.96 310 ILE D N 1
ATOM 15019 C CA . ILE D 2 310 ? 486.472 299.719 274.665 1.00 78.96 310 ILE D CA 1
ATOM 15020 C C . ILE D 2 310 ? 487.656 298.767 274.645 1.00 78.96 310 ILE D C 1
ATOM 15021 O O . ILE D 2 310 ? 488.002 298.174 275.673 1.00 78.96 310 ILE D O 1
ATOM 15037 N N . SER D 2 311 ? 488.303 298.609 273.494 1.00 81.15 311 SER D N 1
ATOM 15038 C CA . SER D 2 311 ? 489.458 297.726 273.427 1.00 81.15 311 SER D CA 1
ATOM 15039 C C . SER D 2 311 ? 490.605 298.263 274.269 1.00 81.15 311 SER D C 1
ATOM 15040 O O . SER D 2 311 ? 491.261 297.506 274.992 1.00 81.15 311 SER D O 1
ATOM 15048 N N . VAL D 2 312 ? 490.856 299.567 274.189 1.00 82.29 312 VAL D N 1
ATOM 15049 C CA . VAL D 2 312 ? 491.938 300.150 274.971 1.00 82.29 312 VAL D CA 1
ATOM 15050 C C . VAL D 2 312 ? 491.538 300.270 276.433 1.00 82.29 312 VAL D C 1
ATOM 15051 O O . VAL D 2 312 ? 492.390 300.166 277.320 1.00 82.29 312 VAL D O 1
ATOM 15064 N N . LEU D 2 313 ? 490.253 300.488 276.714 1.00 82.19 313 LEU D N 1
ATOM 15065 C CA . LEU D 2 313 ? 489.784 300.356 278.087 1.00 82.19 313 LEU D CA 1
ATOM 15066 C C . LEU D 2 313 ? 489.950 298.929 278.573 1.00 82.19 313 LEU D C 1
ATOM 15067 O O . LEU D 2 313 ? 490.164 298.699 279.768 1.00 82.19 313 LEU D O 1
ATOM 15083 N N . SER D 2 314 ? 489.845 297.966 277.667 1.00 88.66 314 SER D N 1
ATOM 15084 C CA . SER D 2 314 ? 490.224 296.595 277.958 1.00 88.66 314 SER D CA 1
ATOM 15085 C C . SER D 2 314 ? 491.731 296.469 277.803 1.00 88.66 314 SER D C 1
ATOM 15086 O O . SER D 2 314 ? 492.447 297.454 277.609 1.00 88.66 314 SER D O 1
ATOM 15094 N N . ASN D 2 315 ? 492.227 295.244 277.892 1.00 95.19 315 ASN D N 1
ATOM 15095 C CA . ASN D 2 315 ? 493.601 294.932 277.514 1.00 95.19 315 ASN D CA 1
ATOM 15096 C C . ASN D 2 315 ? 493.542 293.581 276.808 1.00 95.19 315 ASN D C 1
ATOM 15097 O O . ASN D 2 315 ? 493.719 292.534 277.435 1.00 95.19 315 ASN D O 1
ATOM 15108 N N . GLY D 2 316 ? 493.293 293.622 275.501 1.00 97.35 316 GLY D N 1
ATOM 15109 C CA . GLY D 2 316 ? 493.170 292.433 274.677 1.00 97.35 316 GLY D CA 1
ATOM 15110 C C . GLY D 2 316 ? 492.227 291.375 275.212 1.00 97.35 316 GLY D C 1
ATOM 15111 O O . GLY D 2 316 ? 492.414 290.184 274.945 1.00 97.35 316 GLY D O 1
ATOM 15115 N N . THR D 2 317 ? 491.205 291.795 275.955 1.00 97.13 317 THR D N 1
ATOM 15116 C CA . THR D 2 317 ? 490.292 290.894 276.641 1.00 97.13 317 THR D CA 1
ATOM 15117 C C . THR D 2 317 ? 488.891 291.048 276.068 1.00 97.13 317 THR D C 1
ATOM 15118 O O . THR D 2 317 ? 488.435 292.165 275.803 1.00 97.13 317 THR D O 1
ATOM 15129 N N . THR D 2 318 ? 488.219 289.917 275.885 1.00 98.46 318 THR D N 1
ATOM 15130 C CA . THR D 2 318 ? 486.813 289.886 275.487 1.00 98.46 318 THR D CA 1
ATOM 15131 C C . THR D 2 318 ? 485.911 289.794 276.709 1.00 98.46 318 THR D C 1
ATOM 15132 O O . THR D 2 318 ? 485.131 288.857 276.860 1.00 98.46 318 THR D O 1
ATOM 15143 N N . ASN D 2 319 ? 486.042 290.772 277.599 1.00 95.93 319 ASN D N 1
ATOM 15144 C CA . ASN D 2 319 ? 485.209 290.883 278.788 1.00 95.93 319 ASN D CA 1
ATOM 15145 C C . ASN D 2 319 ? 484.177 291.994 278.678 1.00 95.93 319 ASN D C 1
ATOM 15146 O O . ASN D 2 319 ? 483.228 292.018 279.468 1.00 95.93 319 ASN D O 1
ATOM 15157 N N . PHE D 2 320 ? 484.331 292.904 277.718 1.00 89.36 320 PHE D N 1
ATOM 15158 C CA . PHE D 2 320 ? 483.392 293.990 277.497 1.00 89.36 320 PHE D CA 1
ATOM 15159 C C . PHE D 2 320 ? 482.293 293.629 276.510 1.00 89.36 320 PHE D C 1
ATOM 15160 O O . PHE D 2 320 ? 481.519 294.505 276.113 1.00 89.36 320 PHE D O 1
ATOM 15177 N N . PHE D 2 321 ? 482.176 292.359 276.125 1.00 95.51 321 PHE D N 1
ATOM 15178 C CA . PHE D 2 321 ? 481.376 292.002 274.959 1.00 95.51 321 PHE D CA 1
ATOM 15179 C C . PHE D 2 321 ? 479.877 292.235 275.134 1.00 95.51 321 PHE D C 1
ATOM 15180 O O . PHE D 2 321 ? 479.136 292.009 274.173 1.00 95.51 321 PHE D O 1
ATOM 15197 N N . ASP D 2 322 ? 479.412 292.681 276.307 1.00 92.70 322 ASP D N 1
ATOM 15198 C CA . ASP D 2 322 ? 478.002 292.991 276.517 1.00 92.70 322 ASP D CA 1
ATOM 15199 C C . ASP D 2 322 ? 477.771 294.321 277.221 1.00 92.70 322 ASP D C 1
ATOM 15200 O O . ASP D 2 322 ? 476.624 294.624 277.565 1.00 92.70 322 ASP D O 1
ATOM 15209 N N . THR D 2 323 ? 478.804 295.121 277.436 1.00 83.31 323 THR D N 1
ATOM 15210 C CA . THR D 2 323 ? 478.648 296.354 278.201 1.00 83.31 323 THR D CA 1
ATOM 15211 C C . THR D 2 323 ? 477.720 297.307 277.461 1.00 83.31 323 THR D C 1
ATOM 15212 O O . THR D 2 323 ? 478.045 297.708 276.337 1.00 83.31 323 THR D O 1
ATOM 15223 N N . PRO D 2 324 ? 476.570 297.684 278.017 1.00 77.71 324 PRO D N 1
ATOM 15224 C CA . PRO D 2 324 ? 475.780 298.727 277.369 1.00 77.71 324 PRO D CA 1
ATOM 15225 C C . PRO D 2 324 ? 476.565 300.021 277.326 1.00 77.71 324 PRO D C 1
ATOM 15226 O O . PRO D 2 324 ? 477.295 300.359 278.260 1.00 77.71 324 PRO D O 1
ATOM 15237 N N . ALA D 2 325 ? 476.420 300.745 276.223 1.00 71.93 325 ALA D N 1
ATOM 15238 C CA . ALA D 2 325 ? 477.223 301.937 276.023 1.00 71.93 325 ALA D CA 1
ATOM 15239 C C . ALA D 2 325 ? 476.883 303.042 277.009 1.00 71.93 325 ALA D C 1
ATOM 15240 O O . ALA D 2 325 ? 477.693 303.954 277.197 1.00 71.93 325 ALA D O 1
ATOM 15247 N N . GLU D 2 326 ? 475.713 302.983 277.640 1.00 71.12 326 GLU D N 1
ATOM 15248 C CA . GLU D 2 326 ? 475.356 303.992 278.627 1.00 71.12 326 GLU D CA 1
ATOM 15249 C C . GLU D 2 326 ? 476.311 303.969 279.808 1.00 71.12 326 GLU D C 1
ATOM 15250 O O . GLU D 2 326 ? 476.676 305.019 280.346 1.00 71.12 326 GLU D O 1
ATOM 15262 N N . LYS D 2 327 ? 476.736 302.776 280.217 1.00 74.19 327 LYS D N 1
ATOM 15263 C CA . LYS D 2 327 ? 477.395 302.623 281.506 1.00 74.19 327 LYS D CA 1
ATOM 15264 C C . LYS D 2 327 ? 478.784 303.235 281.529 1.00 74.19 327 LYS D C 1
ATOM 15265 O O . LYS D 2 327 ? 479.315 303.506 282.610 1.00 74.19 327 LYS D O 1
ATOM 15284 N N . VAL D 2 328 ? 479.386 303.457 280.368 1.00 73.66 328 VAL D N 1
ATOM 15285 C CA . VAL D 2 328 ? 480.787 303.853 280.324 1.00 73.66 328 VAL D CA 1
ATOM 15286 C C . VAL D 2 328 ? 480.948 305.362 280.207 1.00 73.66 328 VAL D C 1
ATOM 15287 O O . VAL D 2 328 ? 481.975 305.903 280.628 1.00 73.66 328 VAL D O 1
ATOM 15300 N N . PHE D 2 329 ? 479.962 306.048 279.634 1.00 71.31 329 PHE D N 1
ATOM 15301 C CA . PHE D 2 329 ? 479.946 307.502 279.586 1.00 71.31 329 PHE D CA 1
ATOM 15302 C C . PHE D 2 329 ? 479.020 308.116 280.615 1.00 71.31 329 PHE D C 1
ATOM 15303 O O . PHE D 2 329 ? 479.248 309.257 281.029 1.00 71.31 329 PHE D O 1
ATOM 15320 N N . GLY D 2 330 ? 477.990 307.393 281.025 1.00 70.15 330 GLY D N 1
ATOM 15321 C CA . GLY D 2 330 ? 477.041 307.891 281.988 1.00 70.15 330 GLY D CA 1
ATOM 15322 C C . GLY D 2 330 ? 475.825 308.548 281.388 1.00 70.15 330 GLY D C 1
ATOM 15323 O O . GLY D 2 330 ? 475.031 309.130 282.135 1.00 70.15 330 GLY D O 1
ATOM 15327 N N . LYS D 2 331 ? 475.660 308.488 280.074 1.00 67.29 331 LYS D N 1
ATOM 15328 C CA . LYS D 2 331 ? 474.529 309.095 279.397 1.00 67.29 331 LYS D CA 1
ATOM 15329 C C . LYS D 2 331 ? 474.066 308.186 278.273 1.00 67.29 331 LYS D C 1
ATOM 15330 O O . LYS D 2 331 ? 474.798 307.283 277.858 1.00 67.29 331 LYS D O 1
ATOM 15349 N N . PRO D 2 332 ? 472.856 308.396 277.761 1.00 61.66 332 PRO D N 1
ATOM 15350 C CA . PRO D 2 332 ? 472.392 307.584 276.638 1.00 61.66 332 PRO D CA 1
ATOM 15351 C C . PRO D 2 332 ? 473.246 307.785 275.402 1.00 61.66 332 PRO D C 1
ATOM 15352 O O . PRO D 2 332 ? 473.700 308.892 275.110 1.00 61.66 332 PRO D O 1
ATOM 15363 N N . VAL D 2 333 ? 473.455 306.693 274.678 1.00 63.15 333 VAL D N 1
ATOM 15364 C CA . VAL D 2 333 ? 474.197 306.686 273.429 1.00 63.15 333 VAL D CA 1
ATOM 15365 C C . VAL D 2 333 ? 473.254 306.239 272.329 1.00 63.15 333 VAL D C 1
ATOM 15366 O O . VAL D 2 333 ? 472.340 305.438 272.546 1.00 63.15 333 VAL D O 1
ATOM 15379 N N . VAL D 2 334 ? 473.483 306.779 271.143 1.00 63.05 334 VAL D N 1
ATOM 15380 C CA . VAL D 2 334 ? 472.775 306.391 269.937 1.00 63.05 334 VAL D CA 1
ATOM 15381 C C . VAL D 2 334 ? 473.809 306.289 268.829 1.00 63.05 334 VAL D C 1
ATOM 15382 O O . VAL D 2 334 ? 474.792 307.036 268.819 1.00 63.05 334 VAL D O 1
ATOM 15395 N N . PHE D 2 335 ? 473.579 305.376 267.894 1.00 65.69 335 PHE D N 1
ATOM 15396 C CA . PHE D 2 335 ? 474.576 304.993 266.908 1.00 65.69 335 PHE D CA 1
ATOM 15397 C C . PHE D 2 335 ? 474.055 305.235 265.504 1.00 65.69 335 PHE D C 1
ATOM 15398 O O . PHE D 2 335 ? 472.964 304.778 265.154 1.00 65.69 335 PHE D O 1
ATOM 15415 N N . THR D 2 336 ? 474.841 305.945 264.704 1.00 68.68 336 THR D N 1
ATOM 15416 C CA . THR D 2 336 ? 474.627 305.994 263.268 1.00 68.68 336 THR D CA 1
ATOM 15417 C C . THR D 2 336 ? 475.972 306.184 262.588 1.00 68.68 336 THR D C 1
ATOM 15418 O O . THR D 2 336 ? 476.888 306.790 263.146 1.00 68.68 336 THR D O 1
ATOM 15429 N N . ASP D 2 337 ? 476.069 305.676 261.365 1.00 70.88 337 ASP D N 1
ATOM 15430 C CA . ASP D 2 337 ? 477.343 305.652 260.661 1.00 70.88 337 ASP D CA 1
ATOM 15431 C C . ASP D 2 337 ? 477.739 307.028 260.147 1.00 70.88 337 ASP D C 1
ATOM 15432 O O . ASP D 2 337 ? 478.933 307.325 260.045 1.00 70.88 337 ASP D O 1
ATOM 15441 N N . ALA D 2 338 ? 476.765 307.881 259.839 1.00 70.22 338 ALA D N 1
ATOM 15442 C CA . ALA D 2 338 ? 477.076 309.131 259.158 1.00 70.22 338 ALA D CA 1
ATOM 15443 C C . ALA D 2 338 ? 477.851 310.085 260.052 1.00 70.22 338 ALA D C 1
ATOM 15444 O O . ALA D 2 338 ? 478.623 310.910 259.553 1.00 70.22 338 ALA D O 1
ATOM 15451 N N . ALA D 2 339 ? 477.664 309.995 261.360 1.00 68.11 339 ALA D N 1
ATOM 15452 C CA . ALA D 2 339 ? 478.363 310.886 262.276 1.00 68.11 339 ALA D CA 1
ATOM 15453 C C . ALA D 2 339 ? 479.829 310.499 262.308 1.00 68.11 339 ALA D C 1
ATOM 15454 O O . ALA D 2 339 ? 480.228 309.563 263.002 1.00 68.11 339 ALA D O 1
ATOM 15461 N N . VAL D 2 340 ? 480.638 311.225 261.542 1.00 66.68 340 VAL D N 1
ATOM 15462 C CA . VAL D 2 340 ? 482.079 311.013 261.566 1.00 66.68 340 VAL D CA 1
ATOM 15463 C C . VAL D 2 340 ? 482.610 311.278 262.963 1.00 66.68 340 VAL D C 1
ATOM 15464 O O . VAL D 2 340 ? 483.152 310.388 263.627 1.00 66.68 340 VAL D O 1
ATOM 15477 N N . LYS D 2 341 ? 482.452 312.503 263.419 1.00 66.05 341 LYS D N 1
ATOM 15478 C CA . LYS D 2 341 ? 482.929 312.957 264.700 1.00 66.05 341 LYS D CA 1
ATOM 15479 C C . LYS D 2 341 ? 481.777 313.013 265.695 1.00 66.05 341 LYS D C 1
ATOM 15480 O O . LYS D 2 341 ? 480.649 313.335 265.311 1.00 66.05 341 LYS D O 1
ATOM 15499 N N . PRO D 2 342 ? 482.006 312.705 266.967 1.00 65.28 342 PRO D N 1
ATOM 15500 C CA . PRO D 2 342 ? 480.905 312.722 267.923 1.00 65.28 342 PRO D CA 1
ATOM 15501 C C . PRO D 2 342 ? 480.300 314.099 268.088 1.00 65.28 342 PRO D C 1
ATOM 15502 O O . PRO D 2 342 ? 480.906 315.127 267.787 1.00 65.28 342 PRO D O 1
ATOM 15513 N N . ILE D 2 343 ? 479.075 314.092 268.583 1.00 66.60 343 ILE D N 1
ATOM 15514 C CA . ILE D 2 343 ? 478.373 315.294 268.991 1.00 66.60 343 ILE D CA 1
ATOM 15515 C C . ILE D 2 343 ? 477.766 315.004 270.347 1.00 66.60 343 ILE D C 1
ATOM 15516 O O . ILE D 2 343 ? 477.618 313.844 270.738 1.00 66.60 343 ILE D O 1
ATOM 15532 N N . VAL D 2 344 ? 477.413 316.055 271.067 1.00 65.65 344 VAL D N 1
ATOM 15533 C CA . VAL D 2 344 ? 476.802 315.879 272.370 1.00 65.65 344 VAL D CA 1
ATOM 15534 C C . VAL D 2 344 ? 476.009 317.122 272.730 1.00 65.65 344 VAL D C 1
ATOM 15535 O O . VAL D 2 344 ? 476.481 318.247 272.540 1.00 65.65 344 VAL D O 1
ATOM 15548 N N . GLY D 2 345 ? 474.813 316.912 273.267 1.00 65.60 345 GLY D N 1
ATOM 15549 C CA . GLY D 2 345 ? 473.941 318.003 273.649 1.00 65.60 345 GLY D CA 1
ATOM 15550 C C . GLY D 2 345 ? 472.639 317.489 274.208 1.00 65.60 345 GLY D C 1
ATOM 15551 O O . GLY D 2 345 ? 472.464 316.297 274.463 1.00 65.60 345 GLY D O 1
ATOM 15555 N N . ASP D 2 346 ? 471.711 318.427 274.378 1.00 68.36 346 ASP D N 1
ATOM 15556 C CA . ASP D 2 346 ? 470.474 318.145 275.090 1.00 68.36 346 ASP D CA 1
ATOM 15557 C C . ASP D 2 346 ? 469.441 317.489 274.190 1.00 68.36 346 ASP D C 1
ATOM 15558 O O . ASP D 2 346 ? 468.846 316.469 274.553 1.00 68.36 346 ASP D O 1
ATOM 15567 N N . PHE D 2 347 ? 469.182 318.084 273.034 1.00 65.45 347 PHE D N 1
ATOM 15568 C CA . PHE D 2 347 ? 468.275 317.617 271.996 1.00 65.45 347 PHE D CA 1
ATOM 15569 C C . PHE D 2 347 ? 466.812 317.744 272.414 1.00 65.45 347 PHE D C 1
ATOM 15570 O O . PHE D 2 347 ? 465.968 317.050 271.849 1.00 65.45 347 PHE D O 1
ATOM 15587 N N . ASN D 2 348 ? 466.480 318.592 273.389 1.00 68.18 348 ASN D N 1
ATOM 15588 C CA . ASN D 2 348 ? 465.120 319.115 273.469 1.00 68.18 348 ASN D CA 1
ATOM 15589 C C . ASN D 2 348 ? 464.916 320.250 272.478 1.00 68.18 348 ASN D C 1
ATOM 15590 O O . ASN D 2 348 ? 463.778 320.664 272.227 1.00 68.18 348 ASN D O 1
ATOM 15601 N N . TYR D 2 349 ? 466.009 320.766 271.914 1.00 67.45 349 TYR D N 1
ATOM 15602 C CA . TYR D 2 349 ? 465.976 322.066 271.261 1.00 67.45 349 TYR D CA 1
ATOM 15603 C C . TYR D 2 349 ? 466.064 321.925 269.751 1.00 67.45 349 TYR D C 1
ATOM 15604 O O . TYR D 2 349 ? 465.416 322.672 269.009 1.00 67.45 349 TYR D O 1
ATOM 15622 N N . PHE D 2 350 ? 466.871 320.986 269.284 1.00 65.71 350 PHE D N 1
ATOM 15623 C CA . PHE D 2 350 ? 466.850 320.594 267.887 1.00 65.71 350 PHE D CA 1
ATOM 15624 C C . PHE D 2 350 ? 465.440 320.192 267.489 1.00 65.71 350 PHE D C 1
ATOM 15625 O O . PHE D 2 350 ? 464.932 319.154 267.923 1.00 65.71 350 PHE D O 1
ATOM 15642 N N . GLY D 2 351 ? 464.823 321.011 266.649 1.00 67.22 351 GLY D N 1
ATOM 15643 C CA . GLY D 2 351 ? 463.407 320.886 266.360 1.00 67.22 351 GLY D CA 1
ATOM 15644 C C . GLY D 2 351 ? 463.158 320.793 264.874 1.00 67.22 351 GLY D C 1
ATOM 15645 O O . GLY D 2 351 ? 463.947 321.272 264.057 1.00 67.22 351 GLY D O 1
ATOM 15649 N N . ILE D 2 352 ? 462.036 320.167 264.532 1.00 68.75 352 ILE D N 1
ATOM 15650 C CA . ILE D 2 352 ? 461.715 319.814 263.159 1.00 68.75 352 ILE D CA 1
ATOM 15651 C C . ILE D 2 352 ? 460.287 320.237 262.864 1.00 68.75 352 ILE D C 1
ATOM 15652 O O . ILE D 2 352 ? 459.410 320.158 263.729 1.00 68.75 352 ILE D O 1
ATOM 15668 N N . ASN D 2 353 ? 460.056 320.663 261.627 1.00 70.33 353 ASN D N 1
ATOM 15669 C CA . ASN D 2 353 ? 458.740 321.073 261.179 1.00 70.33 353 ASN D CA 1
ATOM 15670 C C . ASN D 2 353 ? 458.526 320.621 259.749 1.00 70.33 353 ASN D C 1
ATOM 15671 O O . ASN D 2 353 ? 459.335 320.933 258.874 1.00 70.33 353 ASN D O 1
ATOM 15682 N N . TYR D 2 354 ? 457.444 319.887 259.527 1.00 72.01 354 TYR D N 1
ATOM 15683 C CA . TYR D 2 354 ? 456.939 319.587 258.197 1.00 72.01 354 TYR D CA 1
ATOM 15684 C C . TYR D 2 354 ? 455.684 320.416 258.000 1.00 72.01 354 TYR D C 1
ATOM 15685 O O . TYR D 2 354 ? 454.688 320.213 258.701 1.00 72.01 354 TYR D O 1
ATOM 15703 N N . ASP D 2 355 ? 455.735 321.343 257.054 1.00 70.93 355 ASP D N 1
ATOM 15704 C CA . ASP D 2 355 ? 454.669 322.320 256.906 1.00 70.93 355 ASP D CA 1
ATOM 15705 C C . ASP D 2 355 ? 453.559 321.840 255.980 1.00 70.93 355 ASP D C 1
ATOM 15706 O O . ASP D 2 355 ? 452.378 322.050 256.270 1.00 70.93 355 ASP D O 1
ATOM 15715 N N . GLY D 2 356 ? 453.915 321.197 254.877 1.00 71.86 356 GLY D N 1
ATOM 15716 C CA . GLY D 2 356 ? 452.921 320.725 253.937 1.00 71.86 356 GLY D CA 1
ATOM 15717 C C . GLY D 2 356 ? 453.537 319.805 252.911 1.00 71.86 356 GLY D C 1
ATOM 15718 O O . GLY D 2 356 ? 454.751 319.811 252.690 1.00 71.86 356 GLY D O 1
ATOM 15722 N N . THR D 2 357 ? 452.670 319.017 252.281 1.00 76.07 357 THR D N 1
ATOM 15723 C CA . THR D 2 357 ? 453.077 317.980 251.349 1.00 76.07 357 THR D CA 1
ATOM 15724 C C . THR D 2 357 ? 452.128 317.971 250.163 1.00 76.07 357 THR D C 1
ATOM 15725 O O . THR D 2 357 ? 450.969 318.376 250.279 1.00 76.07 357 THR D O 1
ATOM 15736 N N . THR D 2 358 ? 452.631 317.515 249.018 1.00 79.22 358 THR D N 1
ATOM 15737 C CA . THR D 2 358 ? 451.804 317.347 247.833 1.00 79.22 358 THR D CA 1
ATOM 15738 C C . THR D 2 358 ? 452.272 316.137 247.045 1.00 79.22 358 THR D C 1
ATOM 15739 O O . THR D 2 358 ? 453.471 315.958 246.820 1.00 79.22 358 THR D O 1
ATOM 15750 N N . TYR D 2 359 ? 451.305 315.349 246.586 1.00 77.43 359 TYR D N 1
ATOM 15751 C CA . TYR D 2 359 ? 451.538 314.052 245.973 1.00 77.43 359 TYR D CA 1
ATOM 15752 C C . TYR D 2 359 ? 450.715 313.940 244.705 1.00 77.43 359 TYR D C 1
ATOM 15753 O O . TYR D 2 359 ? 449.525 314.265 244.705 1.00 77.43 359 TYR D O 1
ATOM 15771 N N . ASP D 2 360 ? 451.341 313.477 243.626 1.00 77.87 360 ASP D N 1
ATOM 15772 C CA . ASP D 2 360 ? 450.618 313.316 242.372 1.00 77.87 360 ASP D CA 1
ATOM 15773 C C . ASP D 2 360 ? 451.313 312.279 241.503 1.00 77.87 360 ASP D C 1
ATOM 15774 O O . ASP D 2 360 ? 452.394 311.783 241.824 1.00 77.87 360 ASP D O 1
ATOM 15783 N N . THR D 2 361 ? 450.670 311.981 240.377 1.00 74.62 361 THR D N 1
ATOM 15784 C CA . THR D 2 361 ? 450.990 310.840 239.537 1.00 74.62 361 THR D CA 1
ATOM 15785 C C . THR D 2 361 ? 450.998 311.274 238.079 1.00 74.62 361 THR D C 1
ATOM 15786 O O . THR D 2 361 ? 450.322 312.232 237.699 1.00 74.62 361 THR D O 1
ATOM 15797 N N . ASP D 2 362 ? 451.766 310.561 237.264 1.00 74.89 362 ASP D N 1
ATOM 15798 C CA . ASP D 2 362 ? 451.763 310.765 235.821 1.00 74.89 362 ASP D CA 1
ATOM 15799 C C . ASP D 2 362 ? 452.453 309.571 235.177 1.00 74.89 362 ASP D C 1
ATOM 15800 O O . ASP D 2 362 ? 452.780 308.587 235.845 1.00 74.89 362 ASP D O 1
ATOM 15809 N N . LYS D 2 363 ? 452.674 309.672 233.871 1.00 76.09 363 LYS D N 1
ATOM 15810 C CA . LYS D 2 363 ? 453.355 308.652 233.093 1.00 76.09 363 LYS D CA 1
ATOM 15811 C C . LYS D 2 363 ? 454.452 309.295 232.260 1.00 76.09 363 LYS D C 1
ATOM 15812 O O . LYS D 2 363 ? 454.369 310.471 231.897 1.00 76.09 363 LYS D O 1
ATOM 15831 N N . ASP D 2 364 ? 455.482 308.510 231.976 1.00 77.18 364 ASP D N 1
ATOM 15832 C CA . ASP D 2 364 ? 456.551 308.879 231.058 1.00 77.18 364 ASP D CA 1
ATOM 15833 C C . ASP D 2 364 ? 456.497 307.874 229.917 1.00 77.18 364 ASP D C 1
ATOM 15834 O O . ASP D 2 364 ? 456.985 306.748 230.045 1.00 77.18 364 ASP D O 1
ATOM 15843 N N . VAL D 2 365 ? 455.905 308.291 228.800 1.00 74.66 365 VAL D N 1
ATOM 15844 C CA . VAL D 2 365 ? 455.559 307.357 227.739 1.00 74.66 365 VAL D CA 1
ATOM 15845 C C . VAL D 2 365 ? 456.802 306.787 227.091 1.00 74.66 365 VAL D C 1
ATOM 15846 O O . VAL D 2 365 ? 456.810 305.627 226.664 1.00 74.66 365 VAL D O 1
ATOM 15859 N N . LYS D 2 366 ? 457.854 307.587 226.977 1.00 74.47 366 LYS D N 1
ATOM 15860 C CA . LYS D 2 366 ? 459.023 307.162 226.225 1.00 74.47 366 LYS D CA 1
ATOM 15861 C C . LYS D 2 366 ? 459.690 305.961 226.875 1.00 74.47 366 LYS D C 1
ATOM 15862 O O . LYS D 2 366 ? 460.171 305.061 226.178 1.00 74.47 366 LYS D O 1
ATOM 15881 N N . LYS D 2 367 ? 459.725 305.932 228.203 1.00 79.80 367 LYS D N 1
ATOM 15882 C CA . LYS D 2 367 ? 460.317 304.838 228.957 1.00 79.80 367 LYS D CA 1
ATOM 15883 C C . LYS D 2 367 ? 459.287 303.928 229.612 1.00 79.80 367 LYS D C 1
ATOM 15884 O O . LYS D 2 367 ? 459.665 302.890 230.162 1.00 79.80 367 LYS D O 1
ATOM 15903 N N . GLY D 2 368 ? 458.007 304.289 229.578 1.00 79.06 368 GLY D N 1
ATOM 15904 C CA . GLY D 2 368 ? 456.961 303.475 230.144 1.00 79.06 368 GLY D CA 1
ATOM 15905 C C . GLY D 2 368 ? 456.712 303.698 231.617 1.00 79.06 368 GLY D C 1
ATOM 15906 O O . GLY D 2 368 ? 455.652 303.311 232.117 1.00 79.06 368 GLY D O 1
ATOM 15910 N N . GLU D 2 369 ? 457.648 304.324 232.319 1.00 77.65 369 GLU D N 1
ATOM 15911 C CA . GLU D 2 369 ? 457.585 304.418 233.764 1.00 77.65 369 GLU D CA 1
ATOM 15912 C C . GLU D 2 369 ? 456.393 305.244 234.230 1.00 77.65 369 GLU D C 1
ATOM 15913 O O . GLU D 2 369 ? 455.869 306.103 233.517 1.00 77.65 369 GLU D O 1
ATOM 15925 N N . TYR D 2 370 ? 455.958 304.947 235.448 1.00 74.31 370 TYR D N 1
ATOM 15926 C CA . TYR D 2 370 ? 455.186 305.859 236.273 1.00 74.31 370 TYR D CA 1
ATOM 15927 C C . TYR D 2 370 ? 456.113 306.413 237.346 1.00 74.31 370 TYR D C 1
ATOM 15928 O O . TYR D 2 370 ? 457.038 305.723 237.782 1.00 74.31 370 TYR D O 1
ATOM 15946 N N . LEU D 2 371 ? 455.869 307.652 237.775 1.00 73.74 371 LEU D N 1
ATOM 15947 C CA . LEU D 2 371 ? 456.838 308.358 238.606 1.00 73.74 371 LEU D CA 1
ATOM 15948 C C . LEU D 2 371 ? 456.489 308.351 240.091 1.00 73.74 371 LEU D C 1
ATOM 15949 O O . LEU D 2 371 ? 457.351 308.042 240.917 1.00 73.74 371 LEU D O 1
ATOM 15965 N N . PHE D 2 372 ? 455.255 308.702 240.455 1.00 72.28 372 PHE D N 1
ATOM 15966 C CA . PHE D 2 372 ? 454.807 308.682 241.849 1.00 72.28 372 PHE D CA 1
ATOM 15967 C C . PHE D 2 372 ? 455.682 309.581 242.728 1.00 72.28 372 PHE D C 1
ATOM 15968 O O . PHE D 2 372 ? 456.414 309.119 243.603 1.00 72.28 372 PHE D O 1
ATOM 15985 N N . VAL D 2 373 ? 455.590 310.875 242.474 1.00 71.86 373 VAL D N 1
ATOM 15986 C CA . VAL D 2 373 ? 456.483 311.835 243.106 1.00 71.86 373 VAL D CA 1
ATOM 15987 C C . VAL D 2 373 ? 455.872 312.366 244.392 1.00 71.86 373 VAL D C 1
ATOM 15988 O O . VAL D 2 373 ? 454.661 312.317 244.611 1.00 71.86 373 VAL D O 1
ATOM 16001 N N . LEU D 2 374 ? 456.737 312.920 245.233 1.00 73.45 374 LEU D N 1
ATOM 16002 C CA . LEU D 2 374 ? 456.337 313.584 246.460 1.00 73.45 374 LEU D CA 1
ATOM 16003 C C . LEU D 2 374 ? 457.276 314.747 246.709 1.00 73.45 374 LEU D C 1
ATOM 16004 O O . LEU D 2 374 ? 458.494 314.604 246.578 1.00 73.45 374 LEU D O 1
ATOM 16020 N N . THR D 2 375 ? 456.705 315.888 247.075 1.00 71.61 375 THR D N 1
ATOM 16021 C CA . THR D 2 375 ? 457.470 317.085 247.368 1.00 71.61 375 THR D CA 1
ATOM 16022 C C . THR D 2 375 ? 456.888 317.738 248.605 1.00 71.61 375 THR D C 1
ATOM 16023 O O . THR D 2 375 ? 455.695 317.606 248.888 1.00 71.61 375 THR D O 1
ATOM 16034 N N . ALA D 2 376 ? 457.742 318.370 249.413 1.00 69.28 376 ALA D N 1
ATOM 16035 C CA . ALA D 2 376 ? 457.295 318.941 250.670 1.00 69.28 376 ALA D CA 1
ATOM 16036 C C . ALA D 2 376 ? 458.339 319.937 251.078 1.00 69.28 376 ALA D C 1
ATOM 16037 O O . ALA D 2 376 ? 459.351 320.056 250.392 1.00 69.28 376 ALA D O 1
ATOM 16044 N N . TRP D 2 377 ? 458.097 320.668 252.163 1.00 67.16 377 TRP D N 1
ATOM 16045 C CA . TRP D 2 377 ? 459.060 321.637 252.660 1.00 67.16 377 TRP D CA 1
ATOM 16046 C C . TRP D 2 377 ? 459.270 321.450 254.157 1.00 67.16 377 TRP D C 1
ATOM 16047 O O . TRP D 2 377 ? 458.323 321.163 254.872 1.00 67.16 377 TRP D O 1
ATOM 16068 N N . TYR D 2 378 ? 460.508 321.570 254.630 1.00 69.12 378 TYR D N 1
ATOM 16069 C CA . TYR D 2 378 ? 460.783 321.421 256.046 1.00 69.12 378 TYR D CA 1
ATOM 16070 C C . TYR D 2 378 ? 461.932 322.261 256.485 1.00 69.12 378 TYR D C 1
ATOM 16071 O O . TYR D 2 378 ? 462.726 322.671 255.651 1.00 69.12 378 TYR D O 1
ATOM 16089 N N . ASP D 2 379 ? 462.027 322.532 257.783 1.00 69.19 379 ASP D N 1
ATOM 16090 C CA . ASP D 2 379 ? 463.170 323.250 258.317 1.00 69.19 379 ASP D CA 1
ATOM 16091 C C . ASP D 2 379 ? 463.597 322.576 259.578 1.00 69.19 379 ASP D C 1
ATOM 16092 O O . ASP D 2 379 ? 462.776 321.929 260.220 1.00 69.19 379 ASP D O 1
ATOM 16101 N N . GLN D 2 380 ? 464.873 322.687 259.928 1.00 69.45 380 GLN D N 1
ATOM 16102 C CA . GLN D 2 380 ? 465.370 322.137 261.178 1.00 69.45 380 GLN D CA 1
ATOM 16103 C C . GLN D 2 380 ? 466.272 323.201 261.704 1.00 69.45 380 GLN D C 1
ATOM 16104 O O . GLN D 2 380 ? 466.739 323.980 260.910 1.00 69.45 380 GLN D O 1
ATOM 16118 N N . GLN D 2 381 ? 466.426 323.357 263.013 1.00 66.97 381 GLN D N 1
ATOM 16119 C CA . GLN D 2 381 ? 467.435 324.288 263.531 1.00 66.97 381 GLN D CA 1
ATOM 16120 C C . GLN D 2 381 ? 467.760 324.108 264.999 1.00 66.97 381 GLN D C 1
ATOM 16121 O O . GLN D 2 381 ? 466.928 323.616 265.754 1.00 66.97 381 GLN D O 1
ATOM 16135 N N . ARG D 2 382 ? 468.941 324.558 265.413 1.00 66.61 382 ARG D N 1
ATOM 16136 C CA . ARG D 2 382 ? 469.349 324.453 266.808 1.00 66.61 382 ARG D CA 1
ATOM 16137 C C . ARG D 2 382 ? 468.959 325.732 267.509 1.00 66.61 382 ARG D C 1
ATOM 16138 O O . ARG D 2 382 ? 469.333 326.809 267.064 1.00 66.61 382 ARG D O 1
ATOM 16159 N N . THR D 2 383 ? 468.225 325.636 268.608 1.00 63.47 383 THR D N 1
ATOM 16160 C CA . THR D 2 383 ? 467.763 326.822 269.298 1.00 63.47 383 THR D CA 1
ATOM 16161 C C . THR D 2 383 ? 468.939 327.630 269.812 1.00 63.47 383 THR D C 1
ATOM 16162 O O . THR D 2 383 ? 468.917 328.848 269.698 1.00 63.47 383 THR D O 1
ATOM 16173 N N . LEU D 2 384 ? 469.962 326.977 270.359 1.00 65.66 384 LEU D N 1
ATOM 16174 C CA . LEU D 2 384 ? 471.164 327.669 270.845 1.00 65.66 384 LEU D CA 1
ATOM 16175 C C . LEU D 2 384 ? 472.426 326.899 270.499 1.00 65.66 384 LEU D C 1
ATOM 16176 O O . LEU D 2 384 ? 472.377 325.690 270.351 1.00 65.66 384 LEU D O 1
ATOM 16192 N N . ASP D 2 385 ? 473.553 327.589 270.375 1.00 69.88 385 ASP D N 1
ATOM 16193 C CA . ASP D 2 385 ? 474.808 326.943 269.979 1.00 69.88 385 ASP D CA 1
ATOM 16194 C C . ASP D 2 385 ? 475.605 326.442 271.167 1.00 69.88 385 ASP D C 1
ATOM 16195 O O . ASP D 2 385 ? 476.461 325.585 270.981 1.00 69.88 385 ASP D O 1
ATOM 16204 N N . SER D 2 386 ? 475.349 326.933 272.384 1.00 72.03 386 SER D N 1
ATOM 16205 C CA . SER D 2 386 ? 475.989 326.355 273.552 1.00 72.03 386 SER D CA 1
ATOM 16206 C C . SER D 2 386 ? 475.367 325.030 273.958 1.00 72.03 386 SER D C 1
ATOM 16207 O O . SER D 2 386 ? 475.710 324.506 275.021 1.00 72.03 386 SER D O 1
ATOM 16215 N N . ALA D 2 387 ? 474.463 324.485 273.147 1.00 67.00 387 ALA D N 1
ATOM 16216 C CA . ALA D 2 387 ? 473.788 323.242 273.484 1.00 67.00 387 ALA D CA 1
ATOM 16217 C C . ALA D 2 387 ? 474.476 322.026 272.888 1.00 67.00 387 ALA D C 1
ATOM 16218 O O . ALA D 2 387 ? 474.356 320.929 273.439 1.00 67.00 387 ALA D O 1
ATOM 16225 N N . PHE D 2 388 ? 475.200 322.195 271.787 1.00 66.22 388 PHE D N 1
ATOM 16226 C CA . PHE D 2 388 ? 475.622 321.081 270.946 1.00 66.22 388 PHE D CA 1
ATOM 16227 C C . PHE D 2 388 ? 477.082 321.260 270.568 1.00 66.22 388 PHE D C 1
ATOM 16228 O O . PHE D 2 388 ? 477.406 322.067 269.694 1.00 66.22 388 PHE D O 1
ATOM 16245 N N . ARG D 2 389 ? 477.949 320.506 271.231 1.00 69.49 389 ARG D N 1
ATOM 16246 C CA . ARG D 2 389 ? 479.389 320.636 271.116 1.00 69.49 389 ARG D CA 1
ATOM 16247 C C . ARG D 2 389 ? 479.966 319.446 270.360 1.00 69.49 389 ARG D C 1
ATOM 16248 O O . ARG D 2 389 ? 479.277 318.465 270.079 1.00 69.49 389 ARG D O 1
ATOM 16269 N N . ILE D 2 390 ? 481.251 319.549 270.034 1.00 67.27 390 ILE D N 1
ATOM 16270 C CA . ILE D 2 390 ? 481.934 318.605 269.158 1.00 67.27 390 ILE D CA 1
ATOM 16271 C C . ILE D 2 390 ? 483.176 318.097 269.862 1.00 67.27 390 ILE D C 1
ATOM 16272 O O . ILE D 2 390 ? 483.911 318.880 270.469 1.00 67.27 390 ILE D O 1
ATOM 16288 N N . ALA D 2 391 ? 483.430 316.803 269.738 1.00 68.14 391 ALA D N 1
ATOM 16289 C CA . ALA D 2 391 ? 484.660 316.189 270.205 1.00 68.14 391 ALA D CA 1
ATOM 16290 C C . ALA D 2 391 ? 485.593 315.937 269.031 1.00 68.14 391 ALA D C 1
ATOM 16291 O O . ALA D 2 391 ? 485.201 315.994 267.866 1.00 68.14 391 ALA D O 1
ATOM 16298 N N . LYS D 2 392 ? 486.847 315.650 269.355 1.00 70.67 392 LYS D N 1
ATOM 16299 C CA . LYS D 2 392 ? 487.876 315.534 268.337 1.00 70.67 392 LYS D CA 1
ATOM 16300 C C . LYS D 2 392 ? 489.149 315.009 268.976 1.00 70.67 392 LYS D C 1
ATOM 16301 O O . LYS D 2 392 ? 489.381 315.201 270.173 1.00 70.67 392 LYS D O 1
ATOM 16320 N N . ALA D 2 393 ? 489.965 314.348 268.167 1.00 70.72 393 ALA D N 1
ATOM 16321 C CA . ALA D 2 393 ? 491.268 313.871 268.602 1.00 70.72 393 ALA D CA 1
ATOM 16322 C C . ALA D 2 393 ? 492.282 315.007 268.654 1.00 70.72 393 ALA D C 1
ATOM 16323 O O . ALA D 2 393 ? 493.452 314.821 268.316 1.00 70.72 393 ALA D O 1
#

Foldseek 3Di:
DPDDFDDPVVFVVVQCLLQDDPDAFACSVAAAEHADPPDFAQVCVVVPQVLCVVPVDGADCLDPPRGWDWAKDKWKDKDQFCVCVVDDDSVVVVVSVPNNVVSRVVVVCLEAAPCQQDDPPDVVSRCRYPVNSDADEWEDAQPLVGCVVVLPVAPPVCSLAKEKEEEVVVLVPVCVVCVVVDPNVVRVVVCVVPVYPDYGYDHNHDFMKMFNNHRFKYKYWYWGDWDWAADPVGRIIMTMTMTIITIGGRNSRMYTYDYD/DDDDDPPPPDDPCPVVPDPPDDQADDDAAPAAAPLPVQEAEAAAPWDKDWLDDDDDVDPPPDDQDPQSVVVCVVDGMDIFDKDKDKFKDKDFACVVPVDDYDCPNVRVSRGVSVVRVVVNCLQCPCDHDPPSLQRHLNRPPAEEFEDPDQLVQVVVFLVPAGPVQSPQKEKEDAVVVVVVVQVVVPPPHDHPVPPDPCVSNVHYYDYDPSCHWMKMTRNHQKHKYWHDKDWDKDADDVRRIIITMMMTIMGIHGSDRRRMHTGDD/DPDPDDDCVVVPDDPDDVADADDQPAAAQLVPQAAEAAAQWDKDFLDDDDDDPPDDPDPPQCVPCCVVVDGMDGWDWDKDKDKDKAFQVNVPPPHDCPPHVVCSRVVSVVGCVLVCLQLPCDHDPPRLQRHLNSDPADEDEAPALLRQVLVFLVPADVVFSVQKEKEEAVVSVVVVQVVVVVPPDGCPPPDPCPSSVHYYDHDDSRHWMKMTHSHQKHKYWHDKDWDKDAPVPRRMIMIMMMTIMGIHGSGSRTMHTGDD/DVVVVDDVDDLADDDDFPDAAPLVVQAAEEADAFDKDFLDDDDDDDDDDPPDDCLVVQCVVDPRMDGWDWDKDKDKQWDFACVVPVDDHHCVVVSVRVAVSVVGCVLVDQCDDCDNPPPSQQRHPNSPLAAEAEDPALLRQVLVLLVLADPVKNVQKEKEDAPVSVVVVVCVVPPVDPPCVPPQPCVSNVHYYDHDHSHHWMKMFRNHFWYKYWHDKDWDWDADVVRRIIITMIMTIMGTHGSTNSGMHTGDD

Secondary structure (DSSP, 8-state):
----PPPHHHHHHHHHHHS---SSSSGGGTS-----SS--S-TTHHHHHHHHHHSS------SSSSS---EEEE--B--S-HHHHHSSHHHHHHHHHHHHHHHHHHHHHHHH-TT-SSTTS-GGG-S--STTTTPPEEEESSHHHHHHHHHHSS-TTTTTS-EEE-BHHHHHHHHHHHHHHS-TTTTT-HHHHTT-SS---BSS--SEEEE-HHHHS-EEEEEEEEE--B-SSSS-B-BEEEEEEEE---GGGEEEEEE-/-------S---SGGGGS-TT--SS-----S---TTTTTSB----SS-EEES-------SS---S-HHHHHTTSS-SEEE---EE--EE----SHHHHHS----HHHHHHHHHHHHHHHHHHHHT-SS--TT-GGG-TTSTTSEE---SSHHHHHHHHHHSS-HHHHHT-EEEE-HHHHHHHHHHHTTTS---TTS-THHHHSS-EEE-SS-SS-EEE-TTSEEEEE---EEEEEE-TTT--EEEEEE-EEEEEES-STT-EE---/---S--SHHHHS-S---SS-----S---GGGGTSEEE--SS-EEES---B--S--PPPPHHHHHHHHHH-SEEE---EEEEE--EEEHHHHTSS---TTTHHHHHHHHHHHHHHHHHHT-SSPPTT-TTT-SSSS-S-B---SSHHHHHHHHHHHS-HHHHHT-EEEE-HHHHHHHHHHT--TT--TTSS-SHHHHSS-EEE-SS--S-EEE-TTS-EEEEEEEEEEEEEETTTTEEEEEEEEEEEEE-S-TTT-EE---/-TTTS-S---SS-----S---GGGTTS--B--SS----S-SS---SS--S---HHHHHHHHS-SS------EEEE---B-SHHHHSS----HHHHHHHHHHHHHHHHHHHHS-SS-TTTSGGG-TTSS-S-----SSHHHHHHHHHHHS-HHHHTT-EEEE-HHHHHHHHHHHTTS-TT-TT--THHHHSS-EEE-SS-SS-EEE--SS-EEEEEEEEEE--B-TTT--B--EEEEEEEEE-S-GGGEEE---